Protein AF-A0A8S2L4Z9-F1 (afdb_monomer_lite)

Structure (mmCIF, N/CA/C/O backbone):
data_AF-A0A8S2L4Z9-F1
#
_entry.id   AF-A0A8S2L4Z9-F1
#
loop_
_atom_site.group_PDB
_atom_site.id
_atom_site.type_symbol
_atom_site.label_atom_id
_atom_site.label_alt_id
_atom_site.label_comp_id
_atom_site.label_asym_id
_atom_site.label_entity_id
_atom_site.label_seq_id
_atom_site.pdbx_PDB_ins_code
_atom_site.Cartn_x
_atom_site.Cartn_y
_atom_site.Cartn_z
_atom_site.occupancy
_atom_site.B_iso_or_equiv
_atom_site.auth_seq_id
_atom_site.auth_comp_id
_atom_site.auth_asym_id
_atom_site.auth_atom_id
_atom_site.pdbx_PDB_model_num
ATOM 1 N N . MET A 1 1 ? 9.177 52.603 3.751 1.00 77.19 1 MET A N 1
ATOM 2 C CA . MET A 1 1 ? 7.978 52.195 2.983 1.00 77.19 1 MET A CA 1
ATOM 3 C C . MET A 1 1 ? 8.273 52.377 1.503 1.00 77.19 1 MET A C 1
ATOM 5 O O . MET A 1 1 ? 8.930 53.357 1.168 1.00 77.19 1 MET A O 1
ATOM 9 N N . SER A 1 2 ? 7.857 51.461 0.633 1.00 81.62 2 SER A N 1
ATOM 10 C CA . SER A 1 2 ? 8.033 51.595 -0.821 1.00 81.62 2 SER A CA 1
ATOM 11 C C . SER A 1 2 ? 7.191 52.740 -1.401 1.00 81.62 2 SER A C 1
ATOM 13 O O . SER A 1 2 ? 6.225 53.206 -0.789 1.00 81.62 2 SER A O 1
ATOM 15 N N . ASN A 1 3 ? 7.532 53.191 -2.611 1.00 79.00 3 ASN A N 1
ATOM 16 C CA . ASN A 1 3 ? 6.751 54.213 -3.316 1.00 79.00 3 ASN A CA 1
ATOM 17 C C . ASN A 1 3 ? 5.290 53.785 -3.595 1.00 79.00 3 ASN A C 1
ATOM 19 O O . ASN A 1 3 ? 4.402 54.637 -3.573 1.00 79.00 3 ASN A O 1
ATOM 23 N N . GLU A 1 4 ? 5.015 52.495 -3.824 1.00 81.94 4 GLU A N 1
ATOM 24 C CA . GLU A 1 4 ? 3.652 52.002 -4.087 1.00 81.94 4 GLU A CA 1
ATOM 25 C C . GLU A 1 4 ? 2.793 51.974 -2.813 1.00 81.94 4 GLU A C 1
ATOM 27 O O . GLU A 1 4 ? 1.677 52.497 -2.797 1.00 81.94 4 GLU A O 1
ATOM 32 N N . GLU A 1 5 ? 3.328 51.434 -1.716 1.00 82.56 5 GLU A N 1
ATOM 33 C CA . GLU A 1 5 ? 2.670 51.462 -0.403 1.00 82.56 5 GLU A CA 1
ATOM 34 C C . GLU A 1 5 ? 2.403 52.900 0.056 1.00 82.56 5 GLU A C 1
ATOM 36 O O . GLU A 1 5 ? 1.335 53.193 0.589 1.00 82.56 5 GLU A O 1
ATOM 41 N N . PHE A 1 6 ? 3.328 53.827 -0.213 1.00 83.81 6 PHE A N 1
ATOM 42 C CA . PHE A 1 6 ? 3.146 55.241 0.110 1.00 83.81 6 PHE A CA 1
ATOM 43 C C . PHE A 1 6 ? 2.016 55.901 -0.697 1.00 83.81 6 PHE A C 1
ATOM 45 O O . PHE A 1 6 ? 1.290 56.747 -0.169 1.00 83.81 6 PHE A O 1
ATOM 52 N N . LEU A 1 7 ? 1.813 55.502 -1.959 1.00 83.44 7 LEU A N 1
ATOM 53 C CA . LEU A 1 7 ? 0.661 55.946 -2.752 1.00 83.44 7 LEU A CA 1
ATOM 54 C C . LEU A 1 7 ? -0.658 55.402 -2.188 1.00 83.44 7 LEU A C 1
ATOM 56 O O . LEU A 1 7 ? -1.626 56.159 -2.110 1.00 83.44 7 LEU A O 1
ATOM 60 N N . LYS A 1 8 ? -0.684 54.141 -1.732 1.00 84.00 8 LYS A N 1
ATOM 61 C CA . LYS A 1 8 ? -1.839 53.561 -1.020 1.00 84.00 8 LYS A CA 1
ATOM 62 C C . LYS A 1 8 ? -2.102 54.313 0.291 1.00 84.00 8 LYS A C 1
ATOM 64 O O . LYS A 1 8 ? -3.223 54.751 0.522 1.00 84.00 8 LYS A O 1
ATOM 69 N N . LEU A 1 9 ? -1.067 54.590 1.089 1.00 85.50 9 LEU A N 1
ATOM 70 C CA . LEU A 1 9 ? -1.173 55.358 2.335 1.00 85.50 9 LEU A CA 1
ATOM 71 C C . LEU A 1 9 ? -1.724 56.778 2.104 1.00 85.50 9 LEU A C 1
ATOM 73 O O . LEU A 1 9 ? -2.598 57.225 2.844 1.00 85.50 9 LEU A O 1
ATOM 77 N N . LYS A 1 10 ? -1.281 57.469 1.042 1.00 83.50 10 LYS A N 1
ATOM 78 C CA . LYS A 1 10 ? -1.824 58.780 0.632 1.00 83.50 10 LYS A CA 1
ATOM 79 C C . LYS A 1 10 ? -3.307 58.747 0.261 1.00 83.50 10 LYS A C 1
ATOM 81 O O . LYS A 1 10 ? -3.994 59.744 0.468 1.00 83.50 10 LYS A O 1
ATOM 86 N N . GLN A 1 11 ? -3.799 57.639 -0.291 1.00 86.56 11 GLN A N 1
ATOM 87 C CA . GLN A 1 11 ? -5.224 57.456 -0.593 1.00 86.56 11 GLN A CA 1
ATOM 88 C C . GLN A 1 11 ? -6.051 57.123 0.664 1.00 86.56 11 GLN A C 1
ATOM 90 O O . GLN A 1 11 ? -7.261 57.331 0.662 1.00 86.56 11 GLN A O 1
ATOM 95 N N . SER A 1 12 ? -5.398 56.689 1.746 1.00 85.38 12 SER A N 1
ATOM 96 C CA . SER A 1 12 ? -6.012 56.277 3.016 1.00 85.38 12 SER A CA 1
ATOM 97 C C . SER A 1 12 ? -6.100 57.384 4.080 1.00 85.38 12 SER A C 1
ATOM 99 O O . SER A 1 12 ? -6.289 57.086 5.259 1.00 85.38 12 SER A O 1
ATOM 101 N N . VAL A 1 13 ? -5.982 58.668 3.718 1.00 87.75 13 VAL A N 1
ATOM 102 C CA . VAL A 1 13 ? -6.239 59.776 4.664 1.00 87.75 13 VAL A CA 1
ATOM 103 C C . VAL A 1 13 ? -7.708 59.744 5.093 1.00 87.75 13 VAL A C 1
ATOM 105 O O . VAL A 1 13 ? -8.608 59.727 4.257 1.00 87.75 13 VAL A O 1
ATOM 108 N N . GLY A 1 14 ? -7.963 59.725 6.403 1.00 84.12 14 GLY A N 1
ATOM 109 C CA . GLY A 1 14 ? -9.289 59.436 6.952 1.00 84.12 14 GLY A CA 1
ATOM 110 C C . GLY A 1 14 ? -9.645 57.942 6.986 1.00 84.12 14 GLY A C 1
ATOM 111 O O . GLY A 1 14 ? -10.805 57.611 7.221 1.00 84.12 14 GLY A O 1
ATOM 112 N N . GLY A 1 15 ? -8.680 57.046 6.771 1.00 86.44 15 GLY A N 1
ATOM 113 C CA . GLY A 1 15 ? -8.774 55.616 7.067 1.00 86.44 15 GLY A CA 1
ATOM 114 C C . GLY A 1 15 ? -8.192 55.255 8.439 1.00 86.44 15 GLY A C 1
ATOM 115 O O . GLY A 1 15 ? -7.668 56.110 9.162 1.00 86.44 15 GLY A O 1
ATOM 116 N N . LEU A 1 16 ? -8.285 53.968 8.776 1.00 87.81 16 LEU A N 1
ATOM 117 C CA . LEU A 1 16 ? -7.700 53.364 9.974 1.00 87.81 16 LEU A CA 1
ATOM 118 C C . LEU A 1 16 ? -6.376 52.667 9.633 1.00 87.81 16 LEU A C 1
ATOM 120 O O . LEU A 1 16 ? -6.229 52.116 8.542 1.00 87.81 16 LEU A O 1
ATOM 124 N N . ILE A 1 17 ? -5.435 52.671 10.574 1.00 86.75 17 ILE A N 1
ATOM 125 C CA . ILE A 1 17 ? -4.163 51.947 10.503 1.00 86.75 17 ILE A CA 1
ATOM 126 C C . ILE A 1 17 ? -3.855 51.299 11.857 1.00 86.75 17 ILE A C 1
ATOM 128 O O . ILE A 1 17 ? -4.034 51.913 12.909 1.00 86.75 17 ILE A O 1
ATOM 132 N N . SER A 1 18 ? -3.381 50.059 11.821 1.00 84.62 18 SER A N 1
ATOM 133 C CA . SER A 1 18 ? -2.832 49.319 12.959 1.00 84.62 18 SER A CA 1
ATOM 134 C C . SER A 1 18 ? -1.418 48.849 12.620 1.00 84.62 18 SER A C 1
ATOM 136 O O . SER A 1 18 ? -1.029 48.816 11.450 1.00 84.62 18 SER A O 1
ATOM 138 N N . PHE A 1 19 ? -0.647 48.476 13.638 1.00 79.19 19 PHE A N 1
ATOM 139 C CA . PHE A 1 19 ? 0.700 47.935 13.473 1.00 79.19 19 PHE A CA 1
ATOM 140 C C . PHE A 1 19 ? 0.734 46.503 14.011 1.00 79.19 19 PHE A C 1
ATOM 142 O O . PHE A 1 19 ? 0.321 46.260 15.139 1.00 79.19 19 PHE A O 1
ATOM 149 N N . ASN A 1 20 ? 1.265 45.555 13.234 1.00 69.50 20 ASN A N 1
ATOM 150 C CA . ASN A 1 20 ? 1.303 44.125 13.594 1.00 69.50 20 ASN A CA 1
ATOM 151 C C . ASN A 1 20 ? 2.379 43.791 14.657 1.00 69.50 20 ASN A C 1
ATOM 153 O O . ASN A 1 20 ? 2.887 42.675 14.732 1.00 69.50 20 ASN A O 1
ATOM 157 N N . SER A 1 21 ? 2.816 44.779 15.434 1.00 73.75 21 SER A N 1
ATOM 158 C CA . SER A 1 21 ? 3.886 44.698 16.430 1.00 73.75 21 SER A CA 1
ATOM 159 C C . SER A 1 21 ? 3.693 45.808 17.459 1.00 73.75 21 SER A C 1
ATOM 161 O O . SER A 1 21 ? 3.018 46.798 17.178 1.00 73.75 21 SER A O 1
ATOM 163 N N . PHE A 1 22 ? 4.298 45.667 18.640 1.00 74.69 22 PHE A N 1
ATOM 164 C CA . PHE A 1 22 ? 4.352 46.766 19.605 1.00 74.69 22 PHE A CA 1
ATOM 165 C C . PHE A 1 22 ? 5.027 47.985 18.970 1.00 74.69 22 PHE A C 1
ATOM 167 O O . PHE A 1 22 ? 6.119 47.872 18.409 1.00 74.69 22 PHE A O 1
ATOM 174 N N . LEU A 1 23 ? 4.386 49.148 19.067 1.00 80.56 23 LEU A N 1
ATOM 175 C CA . LEU A 1 23 ? 4.933 50.393 18.540 1.00 80.56 23 LEU A CA 1
ATOM 176 C C . LEU A 1 23 ? 5.626 51.145 19.681 1.00 80.56 23 LEU A C 1
ATOM 178 O O . LEU A 1 23 ? 4.958 51.654 20.579 1.00 80.56 23 LEU A O 1
ATOM 182 N N . SER A 1 24 ? 6.957 51.201 19.649 1.00 81.75 24 SER A N 1
ATOM 183 C CA . SER A 1 24 ? 7.748 52.110 20.488 1.00 81.75 24 SER A CA 1
ATOM 184 C C . SER A 1 24 ? 7.801 53.494 19.833 1.00 81.75 24 SER A C 1
ATOM 186 O O . SER A 1 24 ? 7.955 53.615 18.614 1.00 81.75 24 SER A O 1
ATOM 188 N N . THR A 1 25 ? 7.613 54.541 20.637 1.00 84.12 25 THR A N 1
ATOM 189 C CA . THR A 1 25 ? 7.560 55.943 20.201 1.00 84.12 25 THR A CA 1
ATOM 190 C C . THR A 1 25 ? 8.195 56.867 21.235 1.00 84.12 25 THR A C 1
ATOM 192 O O . THR A 1 25 ? 8.178 56.576 22.427 1.00 84.12 25 THR A O 1
ATOM 195 N N . SER A 1 26 ? 8.715 58.009 20.786 1.00 83.19 26 SER A N 1
ATOM 196 C CA . SER A 1 26 ? 9.338 59.017 21.650 1.00 83.19 26 SER A CA 1
ATOM 197 C C . SER A 1 26 ? 8.467 60.258 21.796 1.00 83.19 26 SER A C 1
ATOM 199 O O . SER A 1 26 ? 7.888 60.720 20.809 1.00 83.19 26 SER A O 1
ATOM 201 N N . ALA A 1 27 ? 8.450 60.868 22.983 1.00 81.25 27 ALA A N 1
ATOM 202 C CA . ALA A 1 27 ? 7.969 62.244 23.124 1.00 81.25 27 ALA A CA 1
ATOM 203 C C . ALA A 1 27 ? 8.950 63.287 22.544 1.00 81.25 27 ALA A C 1
ATOM 205 O O . ALA A 1 27 ? 8.537 64.419 22.279 1.00 81.25 27 ALA A O 1
ATOM 206 N N . ASP A 1 28 ? 10.224 62.936 22.307 1.00 82.81 28 ASP A N 1
ATOM 207 C CA . ASP A 1 28 ? 11.159 63.808 21.590 1.00 82.81 28 ASP A CA 1
ATOM 208 C C . ASP A 1 28 ? 11.096 63.558 20.074 1.00 82.81 28 ASP A C 1
ATOM 210 O O . ASP A 1 28 ? 11.567 62.551 19.531 1.00 82.81 28 ASP A O 1
ATOM 214 N N . GLN A 1 29 ? 10.559 64.551 19.362 1.00 80.12 29 GLN A N 1
ATOM 215 C CA . GLN A 1 29 ? 10.464 64.553 17.905 1.00 80.12 29 GLN A CA 1
ATOM 216 C C . GLN A 1 29 ? 11.831 64.371 17.214 1.00 80.12 29 GLN A C 1
ATOM 218 O O . GLN A 1 29 ? 11.883 63.870 16.088 1.00 80.12 29 GLN A O 1
ATOM 223 N N . HIS A 1 30 ? 12.937 64.772 17.850 1.00 79.38 30 HIS A N 1
ATOM 224 C CA . HIS A 1 30 ? 14.277 64.656 17.279 1.00 79.38 30 HIS A CA 1
ATOM 225 C C . HIS A 1 30 ? 14.752 63.203 17.168 1.00 79.38 30 HIS A C 1
ATOM 227 O O . HIS A 1 30 ? 15.324 62.853 16.133 1.00 79.38 30 HIS A O 1
ATOM 233 N N . VAL A 1 31 ? 14.476 62.349 18.161 1.00 79.00 31 VAL A N 1
ATOM 234 C CA . VAL A 1 31 ? 14.916 60.940 18.153 1.00 79.00 31 VAL A CA 1
ATOM 235 C C . VAL A 1 31 ? 14.245 60.185 17.008 1.00 79.00 31 VAL A C 1
ATOM 237 O O . VAL A 1 31 ? 14.910 59.633 16.131 1.00 79.00 31 VAL A O 1
ATOM 240 N N . SER A 1 32 ? 12.915 60.257 16.935 1.00 79.19 32 SER A N 1
ATOM 241 C CA . SER A 1 32 ? 12.147 59.577 15.886 1.00 79.19 32 SER A CA 1
ATOM 242 C C . SER A 1 32 ? 12.420 60.149 14.476 1.00 79.19 32 SER A C 1
ATOM 244 O O . SER A 1 32 ? 12.347 59.417 13.486 1.00 79.19 32 SER A O 1
ATOM 246 N N . ARG A 1 33 ? 12.824 61.427 14.348 1.00 79.25 33 ARG A N 1
ATOM 247 C CA . ARG A 1 33 ? 13.299 61.993 13.067 1.00 79.25 33 ARG A CA 1
ATOM 248 C C . ARG A 1 33 ? 14.662 61.450 12.638 1.00 79.25 33 ARG A C 1
ATOM 250 O O . ARG A 1 33 ? 14.846 61.232 11.444 1.00 79.25 33 ARG A O 1
ATOM 257 N N . LEU A 1 34 ? 15.601 61.215 13.559 1.00 78.75 34 LEU A N 1
ATOM 258 C CA . LEU A 1 34 ? 16.914 60.645 13.220 1.00 78.75 34 LEU A CA 1
ATOM 259 C C . LEU A 1 34 ? 16.779 59.250 12.592 1.00 78.75 34 LEU A C 1
ATOM 261 O O . LEU A 1 34 ? 17.405 58.984 11.566 1.00 78.75 34 LEU A O 1
ATOM 265 N N . PHE A 1 35 ? 15.899 58.403 13.137 1.00 76.00 35 PHE A N 1
ATOM 266 C CA . PHE A 1 35 ? 15.583 57.102 12.541 1.00 76.00 35 PHE A CA 1
ATOM 267 C C . PHE A 1 35 ? 14.999 57.235 11.132 1.00 76.00 35 PHE A C 1
ATOM 269 O O . PHE A 1 35 ? 15.504 56.599 10.208 1.00 76.00 35 PHE A O 1
ATOM 276 N N . ALA A 1 36 ? 14.001 58.100 10.926 1.00 77.56 36 ALA A N 1
ATOM 277 C CA . ALA A 1 36 ? 13.402 58.284 9.603 1.00 77.56 36 ALA A CA 1
ATOM 278 C C . ALA A 1 36 ? 14.417 58.794 8.555 1.00 77.56 36 ALA A C 1
ATOM 280 O O . ALA A 1 36 ? 14.426 58.316 7.420 1.00 77.56 36 ALA A O 1
ATOM 281 N N . LEU A 1 37 ? 15.310 59.716 8.935 1.00 77.25 37 LEU A N 1
ATOM 282 C CA . LEU A 1 37 ? 16.349 60.254 8.046 1.00 77.25 37 LEU A CA 1
ATOM 283 C C . LEU A 1 37 ? 17.420 59.217 7.660 1.00 77.25 37 LEU A C 1
ATOM 285 O O . LEU A 1 37 ? 17.990 59.328 6.578 1.00 77.25 37 LEU A O 1
ATOM 289 N N . SER A 1 38 ? 17.664 58.190 8.484 1.00 74.12 38 SER A N 1
ATOM 290 C CA . SER A 1 38 ? 18.632 57.119 8.174 1.00 74.12 38 SER A CA 1
ATOM 291 C C . SER A 1 38 ? 18.272 56.284 6.934 1.00 74.12 38 SER A C 1
ATOM 293 O O . SER A 1 38 ? 19.131 55.617 6.368 1.00 74.12 38 SER A O 1
ATOM 295 N N . SER A 1 39 ? 17.011 56.336 6.487 1.00 67.69 39 SER A N 1
ATOM 296 C CA . SER A 1 39 ? 16.510 55.585 5.326 1.00 67.69 39 SER A CA 1
ATOM 297 C C . SER A 1 39 ? 16.588 56.352 3.995 1.00 67.69 39 SER A C 1
ATOM 299 O O . SER A 1 39 ? 16.101 55.850 2.985 1.00 67.69 39 SER A O 1
ATOM 301 N N . LEU A 1 40 ? 17.162 57.563 3.969 1.00 69.31 40 LEU A N 1
ATOM 302 C CA . LEU A 1 40 ? 17.174 58.433 2.780 1.00 69.31 40 LEU A CA 1
ATOM 303 C C . LEU A 1 40 ? 18.156 58.018 1.668 1.00 69.31 40 LEU A C 1
ATOM 305 O O . LEU A 1 40 ? 18.025 58.505 0.547 1.00 69.31 40 LEU A O 1
ATOM 309 N N . ASP A 1 41 ? 19.104 57.118 1.941 1.00 69.81 41 ASP A N 1
ATOM 310 C CA . ASP A 1 41 ? 20.095 56.666 0.950 1.00 69.81 41 ASP A CA 1
ATOM 311 C C . ASP A 1 41 ? 19.518 55.695 -0.106 1.00 69.81 41 ASP A C 1
ATOM 313 O O . ASP A 1 41 ? 20.198 55.363 -1.079 1.00 69.81 41 ASP A O 1
ATOM 317 N N . ASN A 1 42 ? 18.265 55.242 0.049 1.00 75.00 42 ASN A N 1
ATOM 318 C CA . ASN A 1 42 ? 17.591 54.353 -0.900 1.00 75.00 42 ASN A CA 1
ATOM 319 C C . ASN A 1 42 ? 16.511 55.110 -1.715 1.00 75.00 42 ASN A C 1
ATOM 321 O O . ASN A 1 42 ? 15.502 55.520 -1.138 1.00 75.00 42 ASN A O 1
ATOM 325 N N . PRO A 1 43 ? 16.662 55.264 -3.048 1.00 69.94 43 PRO A N 1
ATOM 326 C CA . PRO A 1 43 ? 15.731 56.037 -3.879 1.00 69.94 43 PRO A CA 1
ATOM 327 C C . PRO A 1 43 ? 14.333 55.407 -4.032 1.00 69.94 43 PRO A C 1
ATOM 329 O O . PRO A 1 43 ? 13.375 56.121 -4.343 1.00 69.94 43 PRO A O 1
ATOM 332 N N . ASP A 1 44 ? 14.195 54.100 -3.795 1.00 73.38 44 ASP A N 1
ATOM 333 C CA . ASP A 1 44 ? 12.929 53.367 -3.934 1.00 73.38 44 ASP A CA 1
ATOM 334 C C . ASP A 1 44 ? 12.085 53.369 -2.643 1.00 73.38 44 ASP A C 1
ATOM 336 O O . ASP A 1 44 ? 10.929 52.929 -2.636 1.00 73.38 44 ASP A O 1
ATOM 340 N N . ILE A 1 45 ? 12.641 53.911 -1.553 1.00 76.94 45 ILE A N 1
ATOM 341 C CA . ILE A 1 45 ? 12.021 53.973 -0.228 1.00 76.94 45 ILE A CA 1
ATOM 342 C C . ILE A 1 45 ? 11.676 55.423 0.133 1.00 76.94 45 ILE A C 1
ATOM 344 O O . ILE A 1 45 ? 12.491 56.337 0.042 1.00 76.94 45 ILE A O 1
ATOM 348 N N . LYS A 1 46 ? 10.454 55.638 0.627 1.00 79.56 46 LYS A N 1
ATOM 349 C CA . LYS A 1 46 ? 10.074 56.862 1.334 1.00 79.56 46 LYS A CA 1
ATOM 350 C C . LYS A 1 46 ? 10.348 56.730 2.827 1.00 79.56 46 LYS A C 1
ATOM 352 O O . LYS A 1 46 ? 9.865 55.799 3.484 1.00 79.56 46 LYS A O 1
ATOM 357 N N . ALA A 1 47 ? 11.098 57.702 3.342 1.00 84.25 47 ALA A N 1
ATOM 358 C CA . ALA A 1 47 ? 11.262 57.962 4.762 1.00 84.25 47 ALA A CA 1
ATOM 359 C C . ALA A 1 47 ? 9.948 58.524 5.323 1.00 84.25 47 ALA A C 1
ATOM 361 O O . ALA A 1 47 ? 9.473 59.573 4.878 1.00 84.25 47 ALA A O 1
ATOM 362 N N . ILE A 1 48 ? 9.356 57.819 6.287 1.00 85.44 48 ILE A N 1
ATOM 363 C CA . ILE A 1 48 ? 8.100 58.209 6.931 1.00 85.44 48 ILE A CA 1
ATOM 364 C C . ILE A 1 48 ? 8.358 58.453 8.411 1.00 85.44 48 ILE A C 1
ATOM 366 O O . ILE A 1 48 ? 9.060 57.691 9.070 1.00 85.44 48 ILE A O 1
ATOM 370 N N . PHE A 1 49 ? 7.769 59.529 8.912 1.00 86.69 49 PHE A N 1
ATOM 371 C CA . PHE A 1 49 ? 7.845 59.973 10.287 1.00 86.69 49 PHE A CA 1
ATOM 372 C C . PHE A 1 49 ? 6.419 60.131 10.832 1.00 86.69 49 PHE A C 1
ATOM 374 O O . PHE A 1 49 ? 5.657 60.974 10.356 1.00 86.69 49 PHE A O 1
ATOM 381 N N . TYR A 1 50 ? 6.039 59.301 11.802 1.00 88.62 50 TYR A N 1
ATOM 382 C CA . TYR A 1 50 ? 4.702 59.335 12.395 1.00 88.62 50 TYR A CA 1
ATOM 383 C C . TYR A 1 50 ? 4.643 60.329 13.563 1.00 88.62 50 TYR A C 1
ATOM 385 O O . TYR A 1 50 ? 5.562 60.395 14.376 1.00 88.62 50 TYR A O 1
ATOM 393 N N . VAL A 1 51 ? 3.549 61.085 13.659 1.00 88.56 51 VAL A N 1
ATOM 394 C CA . VAL A 1 51 ? 3.204 61.919 14.823 1.00 88.56 51 VAL A CA 1
ATOM 395 C C . VAL A 1 51 ? 1.874 61.423 15.359 1.00 88.56 51 VAL A C 1
ATOM 397 O O . VAL A 1 51 ? 0.910 61.386 14.603 1.00 88.56 51 VAL A O 1
ATOM 400 N N . ILE A 1 52 ? 1.819 61.044 16.635 1.00 87.94 52 ILE A N 1
ATOM 401 C CA . ILE A 1 52 ? 0.596 60.546 17.269 1.00 87.94 52 ILE A CA 1
ATOM 402 C C . ILE A 1 52 ? 0.036 61.632 18.190 1.00 87.94 52 ILE A C 1
ATOM 404 O O . ILE A 1 52 ? 0.645 61.966 19.205 1.00 87.94 52 ILE A O 1
ATOM 408 N N . ASP A 1 53 ? -1.132 62.164 17.841 1.00 83.94 53 ASP A N 1
ATOM 409 C CA . ASP A 1 53 ? -1.913 63.056 18.693 1.00 83.94 53 ASP A CA 1
ATOM 410 C C . ASP A 1 53 ? -2.692 62.208 19.717 1.00 83.94 53 ASP A C 1
ATOM 412 O O . ASP A 1 53 ? -3.650 61.509 19.369 1.00 83.94 53 ASP A O 1
ATOM 416 N N . VAL A 1 54 ? -2.256 62.249 20.981 1.00 76.25 54 VAL A N 1
ATOM 417 C CA . VAL A 1 54 ? -2.830 61.467 22.090 1.00 76.25 54 VAL A CA 1
ATOM 418 C C . VAL A 1 54 ? -3.811 62.311 22.900 1.00 76.25 54 VAL A C 1
ATOM 420 O O . VAL A 1 54 ? -3.411 63.271 23.561 1.00 76.25 54 VAL A O 1
ATOM 423 N N . ASP A 1 55 ? -5.086 61.920 22.910 1.00 71.25 55 ASP A N 1
ATOM 424 C CA . ASP A 1 55 ? -6.066 62.455 23.858 1.00 71.25 55 ASP A CA 1
ATOM 425 C C . ASP A 1 55 ? -6.072 61.613 25.144 1.00 71.25 55 ASP A C 1
ATOM 427 O O . ASP A 1 55 ? -6.555 60.481 25.173 1.00 71.25 55 ASP A O 1
ATOM 431 N N . LEU A 1 56 ? -5.540 62.187 26.226 1.00 65.44 56 LEU A N 1
ATOM 432 C CA . LEU A 1 56 ? -5.457 61.556 27.548 1.00 65.44 56 LEU A CA 1
ATOM 433 C C . LEU A 1 56 ? -6.827 61.355 28.230 1.00 65.44 56 LEU A C 1
ATOM 435 O O . LEU A 1 56 ? -6.883 60.744 29.297 1.00 65.44 56 LEU A O 1
ATOM 439 N N . ALA A 1 57 ? -7.926 61.855 27.653 1.00 62.62 57 ALA A N 1
ATOM 440 C CA . ALA A 1 57 ? -9.280 61.537 28.106 1.00 62.62 57 ALA A CA 1
ATOM 441 C C . ALA A 1 57 ? -9.772 60.154 27.627 1.00 62.62 57 ALA A C 1
ATOM 443 O O . ALA A 1 57 ? -10.762 59.646 28.158 1.00 62.62 57 ALA A O 1
ATOM 444 N N . LEU A 1 58 ? -9.101 59.533 26.648 1.00 63.47 58 LEU A N 1
ATOM 445 C CA . LEU A 1 58 ? -9.462 58.219 26.113 1.00 63.47 58 LEU A CA 1
ATOM 446 C C . LEU A 1 58 ? -8.873 57.091 26.971 1.00 63.47 58 LEU A C 1
ATOM 448 O O . LEU A 1 58 ? -7.667 56.867 26.998 1.00 63.47 58 LEU A O 1
ATOM 452 N N . THR A 1 59 ? -9.738 56.341 27.655 1.00 55.28 59 THR A N 1
ATOM 453 C CA . THR A 1 59 ? -9.334 55.305 28.624 1.00 55.28 59 THR A CA 1
ATOM 454 C C . THR A 1 59 ? -9.178 53.895 28.043 1.00 55.28 59 THR A C 1
ATOM 456 O O . THR A 1 59 ? -8.861 52.976 28.792 1.00 55.28 59 THR A O 1
ATOM 459 N N . SER A 1 60 ? -9.442 53.685 26.748 1.00 58.47 60 SER A N 1
ATOM 460 C CA . SER A 1 60 ? -9.499 52.350 26.122 1.00 58.47 60 SER A CA 1
ATOM 461 C C . SER A 1 60 ? -8.223 51.911 25.389 1.00 58.47 60 SER A C 1
ATOM 463 O O . SER A 1 60 ? -8.119 50.746 25.012 1.00 58.47 60 SER A O 1
ATOM 465 N N . SER A 1 61 ? -7.242 52.800 25.191 1.00 61.69 61 SER A N 1
ATOM 466 C CA . SER A 1 61 ? -5.997 52.474 24.476 1.00 61.69 61 SER A CA 1
ATOM 467 C C . SER A 1 61 ? -4.893 51.974 25.423 1.00 61.69 61 SER A C 1
ATOM 469 O O . SER A 1 61 ? -4.553 52.682 26.373 1.00 61.69 61 SER A O 1
ATOM 471 N N . PRO A 1 62 ? -4.283 50.796 25.177 1.00 63.22 62 PRO A N 1
ATOM 472 C CA . PRO A 1 62 ? -3.198 50.276 26.005 1.00 63.22 62 PRO A CA 1
ATOM 473 C C . PRO A 1 62 ? -1.865 50.963 25.669 1.00 63.22 62 PRO A C 1
ATOM 475 O O . PRO A 1 62 ? -1.154 50.561 24.745 1.00 63.22 62 PRO A O 1
ATOM 478 N N . ILE A 1 63 ? -1.535 51.997 26.448 1.00 72.94 63 ILE A N 1
ATOM 479 C CA . ILE A 1 63 ? -0.271 52.743 26.387 1.00 72.94 63 ILE A CA 1
ATOM 480 C C . ILE A 1 63 ? 0.526 52.476 27.669 1.00 72.94 63 ILE A C 1
ATOM 482 O O . ILE A 1 63 ? 0.019 52.686 28.772 1.00 72.94 63 ILE A O 1
ATOM 486 N N . GLY A 1 64 ? 1.779 52.048 27.528 1.00 72.56 64 GLY A N 1
ATOM 487 C CA . GLY A 1 64 ? 2.755 51.968 28.613 1.00 72.56 64 GLY A CA 1
ATOM 488 C C . GLY A 1 64 ? 3.794 53.083 28.507 1.00 72.56 64 GLY A C 1
ATOM 489 O O . GLY A 1 64 ? 4.293 53.359 27.420 1.00 72.56 64 GLY A O 1
ATOM 490 N N . TYR A 1 65 ? 4.145 53.700 29.634 1.00 76.88 65 TYR A N 1
ATOM 491 C CA . TYR A 1 65 ? 5.341 54.539 29.750 1.00 76.88 65 TYR A CA 1
ATOM 492 C C . TYR A 1 65 ? 6.508 53.668 30.227 1.00 76.88 65 TYR A C 1
ATOM 494 O O . TYR A 1 65 ? 6.367 52.972 31.237 1.00 76.88 65 TYR A O 1
ATOM 502 N N . LEU A 1 66 ? 7.636 53.698 29.518 1.00 72.56 66 LEU A N 1
ATOM 503 C CA . LEU A 1 66 ? 8.859 52.993 29.907 1.00 72.56 66 LEU A CA 1
ATOM 504 C C . LEU A 1 66 ? 9.776 53.944 30.686 1.00 72.56 66 LEU A C 1
ATOM 506 O O . LEU A 1 66 ? 9.964 55.093 30.293 1.00 72.56 66 LEU A O 1
ATOM 510 N N . ASP A 1 67 ? 10.340 53.479 31.806 1.00 67.06 67 ASP A N 1
ATOM 511 C CA . ASP A 1 67 ? 11.321 54.272 32.555 1.00 67.06 67 ASP A CA 1
ATOM 512 C C . ASP A 1 67 ? 12.739 54.172 31.958 1.00 67.06 67 ASP A C 1
ATOM 514 O O . ASP A 1 67 ? 13.039 53.300 31.137 1.00 67.06 67 ASP A O 1
ATOM 518 N N . GLU A 1 68 ? 13.616 55.088 32.383 1.00 64.12 68 GLU A N 1
ATOM 519 C CA . GLU A 1 68 ? 14.988 55.265 31.881 1.00 64.12 68 GLU A CA 1
ATOM 520 C C . GLU A 1 68 ? 15.864 53.995 31.935 1.00 64.12 68 GLU A C 1
ATOM 522 O O . GLU A 1 68 ? 16.903 53.949 31.278 1.00 64.12 68 GLU A O 1
ATOM 527 N N . SER A 1 69 ? 15.480 52.967 32.702 1.00 65.56 69 SER A N 1
ATOM 528 C CA . SER A 1 69 ? 16.193 51.684 32.785 1.00 65.56 69 SER A CA 1
ATOM 529 C C . SER A 1 69 ? 15.898 50.705 31.640 1.00 65.56 69 SER A C 1
ATOM 531 O O . SER A 1 69 ? 16.660 49.751 31.468 1.00 65.56 69 SER A O 1
ATOM 533 N N . PHE A 1 70 ? 14.844 50.939 30.849 1.00 65.31 70 PHE A N 1
ATOM 534 C CA . PHE A 1 70 ? 14.449 50.081 29.722 1.00 65.31 70 PHE A CA 1
ATOM 535 C C . PHE A 1 70 ? 14.577 50.745 28.346 1.00 65.31 70 PHE A C 1
ATOM 537 O O . PHE A 1 70 ? 14.595 50.030 27.345 1.00 65.31 70 PHE A O 1
ATOM 544 N N . SER A 1 71 ? 14.683 52.075 28.280 1.00 69.06 71 SER A N 1
ATOM 545 C CA . SER A 1 71 ? 14.801 52.788 27.005 1.00 69.06 71 SER A CA 1
ATOM 546 C C . SER A 1 71 ? 16.204 52.689 26.391 1.00 69.06 71 SER A C 1
ATOM 548 O O . SER A 1 71 ? 17.216 52.637 27.095 1.00 69.06 71 SER A O 1
ATOM 550 N N . TYR A 1 72 ? 16.277 52.677 25.057 1.00 67.75 72 TYR A N 1
ATOM 551 C CA . TYR A 1 72 ? 17.542 52.569 24.320 1.00 67.75 72 TYR A CA 1
ATOM 552 C C . TYR A 1 72 ? 18.401 53.844 24.419 1.00 67.75 72 TYR A C 1
ATOM 554 O O . TYR A 1 72 ? 19.634 53.760 24.409 1.00 67.75 72 TYR A O 1
ATOM 562 N N . PHE A 1 73 ? 17.781 55.023 24.544 1.00 67.88 73 PHE A N 1
ATOM 563 C CA . PHE A 1 73 ? 18.488 56.288 24.743 1.00 67.88 73 PHE A CA 1
ATOM 564 C C . PHE A 1 73 ? 18.379 56.768 26.195 1.00 67.88 73 PHE A C 1
ATOM 566 O O . PHE A 1 73 ? 17.298 56.956 26.747 1.00 67.88 73 PHE A O 1
ATOM 573 N N . TYR A 1 74 ? 19.530 57.027 26.818 1.00 67.44 74 TYR A N 1
ATOM 574 C CA . TYR A 1 74 ? 19.592 57.501 28.200 1.00 67.44 74 TYR A CA 1
ATOM 575 C C . TYR A 1 74 ? 18.920 58.880 28.349 1.00 67.44 74 TYR A C 1
ATOM 577 O O . TYR A 1 74 ? 19.430 59.879 27.834 1.00 67.44 74 TYR A O 1
ATOM 585 N N . GLY A 1 75 ? 17.806 58.929 29.086 1.00 68.75 75 GLY A N 1
ATOM 586 C CA . GLY A 1 75 ? 16.998 60.137 29.304 1.00 68.75 75 GLY A CA 1
ATOM 587 C C . GLY A 1 75 ? 15.875 60.370 28.282 1.00 68.75 75 GLY A C 1
ATOM 588 O O . GLY A 1 75 ? 15.313 61.464 28.251 1.00 68.75 75 GLY A O 1
ATOM 589 N N . GLU A 1 76 ? 15.550 59.383 27.444 1.00 77.38 76 GLU A N 1
ATOM 590 C CA . GLU A 1 76 ? 14.378 59.424 26.563 1.00 77.38 76 GLU A CA 1
ATOM 591 C C . GLU A 1 76 ? 13.060 59.172 27.324 1.00 77.38 76 GLU A C 1
ATOM 593 O O . GLU A 1 76 ? 13.011 58.432 28.305 1.00 77.38 76 GLU A O 1
ATOM 598 N N . GLN A 1 77 ? 11.975 59.797 26.855 1.00 78.62 77 GLN A N 1
ATOM 599 C CA . GLN A 1 77 ? 10.608 59.532 27.310 1.00 78.62 77 GLN A CA 1
ATOM 600 C C . GLN A 1 77 ? 9.903 58.632 26.291 1.00 78.62 77 GLN A C 1
ATOM 602 O O . GLN A 1 77 ? 9.295 59.121 25.333 1.00 78.62 77 GLN A O 1
ATOM 607 N N . GLU A 1 78 ? 10.027 57.322 26.495 1.00 82.31 78 GLU A N 1
ATOM 608 C CA . GLU A 1 78 ? 9.541 56.294 25.575 1.00 82.31 78 GLU A CA 1
ATOM 609 C C . GLU A 1 78 ? 8.132 55.796 25.948 1.00 82.31 78 GLU A C 1
ATOM 611 O O . GLU A 1 78 ? 7.829 55.478 27.102 1.00 82.31 78 GLU A O 1
ATOM 616 N N . TYR A 1 79 ? 7.267 55.712 24.937 1.00 82.88 79 TYR A N 1
ATOM 617 C CA . TYR A 1 79 ? 5.884 55.255 25.026 1.00 82.88 79 TYR A CA 1
ATOM 618 C C . TYR A 1 79 ? 5.686 54.027 24.140 1.00 82.88 79 TYR A C 1
ATOM 620 O O . TYR A 1 79 ? 5.911 54.081 22.926 1.00 82.88 79 TYR A O 1
ATOM 628 N N . LEU A 1 80 ? 5.219 52.939 24.749 1.00 81.00 80 LEU A N 1
ATOM 629 C CA . LEU A 1 80 ? 4.955 51.661 24.099 1.00 81.00 80 LEU A CA 1
ATOM 630 C C . LEU A 1 80 ? 3.448 51.452 23.920 1.00 81.00 80 LEU A C 1
ATOM 632 O O . LEU A 1 80 ? 2.687 51.508 24.888 1.00 81.00 80 LEU A O 1
ATOM 636 N N . TRP A 1 81 ? 3.021 51.161 22.695 1.00 80.31 81 TRP A N 1
ATOM 637 C CA . TRP A 1 81 ? 1.625 50.871 22.361 1.00 80.31 81 TRP A CA 1
ATOM 638 C C . TRP A 1 81 ? 1.408 49.372 22.154 1.00 80.31 81 TRP A C 1
ATOM 640 O O . TRP A 1 81 ? 2.219 48.706 21.504 1.00 80.31 81 TRP A O 1
ATOM 650 N N . GLY A 1 82 ? 0.296 48.848 22.675 1.00 74.94 82 GLY A N 1
ATOM 651 C CA . GLY A 1 82 ? -0.118 47.462 22.444 1.00 74.94 82 GLY A CA 1
ATOM 652 C C . GLY A 1 82 ? -0.392 47.149 20.966 1.00 74.94 82 GLY A C 1
ATOM 653 O O . GLY A 1 82 ? -0.827 48.012 20.207 1.00 74.94 82 GLY A O 1
ATOM 654 N N . MET A 1 83 ? -0.190 45.888 20.570 1.00 72.19 83 MET A N 1
ATOM 655 C CA . MET A 1 83 ? -0.394 45.387 19.193 1.00 72.19 83 MET A CA 1
ATOM 656 C C . MET A 1 83 ? -1.819 45.586 18.639 1.00 72.19 83 MET A C 1
ATOM 658 O O . MET A 1 83 ? -2.030 45.532 17.433 1.00 72.19 83 MET A O 1
ATOM 662 N N . ASN A 1 84 ? -2.807 45.808 19.507 1.00 71.00 84 ASN A N 1
ATOM 663 C CA . ASN A 1 84 ? -4.200 46.077 19.152 1.00 71.00 84 ASN A CA 1
ATOM 664 C C . ASN A 1 84 ? -4.539 47.580 19.060 1.00 71.00 84 ASN A C 1
ATOM 666 O O . ASN A 1 84 ? -5.712 47.927 18.926 1.00 71.00 84 ASN A O 1
ATOM 670 N N . ALA A 1 85 ? -3.552 48.478 19.151 1.00 79.12 85 ALA A N 1
ATOM 671 C CA . ALA A 1 85 ? -3.771 49.911 18.989 1.00 79.12 85 ALA A CA 1
ATOM 672 C C . ALA A 1 85 ? -4.129 50.257 17.531 1.00 79.12 85 ALA A C 1
ATOM 674 O O . ALA A 1 85 ? -3.379 49.962 16.596 1.00 79.12 85 ALA A O 1
ATOM 675 N N . VAL A 1 86 ? -5.273 50.922 17.350 1.00 82.50 86 VAL A N 1
ATOM 676 C CA . VAL A 1 86 ? -5.752 51.410 16.051 1.00 82.50 86 VAL A CA 1
ATOM 677 C C . VAL A 1 86 ? -5.727 52.936 16.044 1.00 82.50 86 VAL A C 1
ATOM 679 O O . VAL A 1 86 ? -6.221 53.596 16.963 1.00 82.50 86 VAL A O 1
ATOM 682 N N . PHE A 1 87 ? -5.185 53.505 14.974 1.00 87.31 87 PHE A N 1
ATOM 683 C CA . PHE A 1 87 ? -5.068 54.943 14.772 1.00 87.31 87 PHE A CA 1
ATOM 684 C C . PHE A 1 87 ? -5.824 55.379 13.520 1.00 87.31 87 PHE A C 1
ATOM 686 O O . PHE A 1 87 ? -5.930 54.639 12.543 1.00 87.31 87 PHE A O 1
ATOM 693 N N . ARG A 1 88 ? -6.312 56.618 13.516 1.00 88.06 88 ARG A N 1
ATOM 694 C CA . ARG A 1 88 ? -6.902 57.263 12.341 1.00 88.06 88 ARG A CA 1
ATOM 695 C C . ARG A 1 88 ? -5.862 58.156 11.679 1.00 88.06 88 ARG A C 1
ATOM 697 O O . ARG A 1 88 ? -5.288 59.021 12.336 1.00 88.06 88 ARG A O 1
ATOM 704 N N . ILE A 1 89 ? -5.647 57.986 10.376 1.00 90.56 89 ILE A N 1
ATOM 705 C CA . ILE A 1 89 ? -4.730 58.835 9.601 1.00 90.56 89 ILE A CA 1
ATOM 706 C C . ILE A 1 89 ? -5.384 60.213 9.440 1.00 90.56 89 ILE A C 1
ATOM 708 O O . ILE A 1 89 ? -6.317 60.369 8.650 1.00 90.56 89 ILE A O 1
ATOM 712 N N . SER A 1 90 ? -4.927 61.207 10.205 1.00 86.69 90 SER A N 1
ATOM 713 C CA . SER A 1 90 ? -5.547 62.538 10.262 1.00 86.69 90 SER A CA 1
ATOM 714 C C . SER A 1 90 ? -5.018 63.478 9.175 1.00 86.69 90 SER A C 1
ATOM 716 O O . SER A 1 90 ? -5.789 64.245 8.597 1.00 86.69 90 SER A O 1
ATOM 718 N N . ALA A 1 91 ? -3.725 63.395 8.848 1.00 90.25 91 ALA A N 1
ATOM 719 C CA . ALA A 1 91 ? -3.103 64.136 7.752 1.00 90.25 91 ALA A CA 1
ATOM 720 C C . ALA A 1 91 ? -1.807 63.466 7.275 1.00 90.25 91 ALA A C 1
ATOM 722 O O . ALA A 1 91 ? -1.130 62.784 8.039 1.00 90.25 91 ALA A O 1
ATOM 723 N N . ILE A 1 92 ? -1.422 63.723 6.024 1.00 90.00 92 ILE A N 1
ATOM 724 C CA . ILE A 1 92 ? -0.119 63.343 5.465 1.00 90.00 92 ILE A CA 1
ATOM 725 C C . ILE A 1 92 ? 0.486 64.583 4.805 1.00 90.00 92 ILE A C 1
ATOM 727 O O . ILE A 1 92 ? -0.177 65.246 4.006 1.00 90.00 92 ILE A O 1
ATOM 731 N N . GLN A 1 93 ? 1.727 64.916 5.157 1.00 87.94 93 GLN A N 1
ATOM 732 C CA . GLN A 1 93 ? 2.441 66.108 4.694 1.00 87.94 93 GLN A CA 1
ATOM 733 C C . GLN A 1 93 ? 3.837 65.719 4.201 1.00 87.94 93 GLN A C 1
ATOM 735 O O . GLN A 1 93 ? 4.575 65.022 4.893 1.00 87.94 93 GLN A O 1
ATOM 740 N N . GLU A 1 94 ? 4.226 66.168 3.010 1.00 83.19 94 GLU A N 1
ATOM 741 C CA . GLU A 1 94 ? 5.618 66.056 2.562 1.00 83.19 94 GLU A CA 1
ATOM 742 C C . GLU A 1 94 ? 6.430 67.220 3.133 1.00 83.19 94 GLU A C 1
ATOM 744 O O . GLU A 1 94 ? 6.010 68.376 3.067 1.00 83.19 94 GLU A O 1
ATOM 749 N N . LEU A 1 95 ? 7.576 66.891 3.724 1.00 80.75 95 LEU A N 1
ATOM 750 C CA . LEU A 1 95 ? 8.553 67.829 4.258 1.00 80.75 95 LEU A CA 1
ATOM 751 C C . LEU A 1 95 ? 9.755 67.918 3.305 1.00 80.75 95 LEU A C 1
ATOM 753 O O . LEU A 1 95 ? 9.904 67.127 2.368 1.00 80.75 95 LEU A O 1
ATOM 757 N N . ASP A 1 96 ? 10.639 68.880 3.563 1.00 72.62 96 ASP A N 1
ATOM 758 C CA . ASP A 1 96 ? 11.883 69.028 2.811 1.00 72.62 96 ASP A CA 1
ATOM 759 C C . ASP A 1 96 ? 12.733 67.740 2.838 1.00 72.62 96 ASP A C 1
ATOM 761 O O . ASP A 1 96 ? 12.678 66.934 3.771 1.00 72.62 96 ASP A O 1
ATOM 765 N N . ASN A 1 97 ? 13.559 67.562 1.804 1.00 67.06 97 ASN A N 1
ATOM 766 C CA . ASN A 1 97 ? 14.484 66.430 1.630 1.00 67.06 97 ASN A CA 1
ATOM 767 C C . ASN A 1 97 ? 13.828 65.040 1.479 1.00 67.06 97 ASN A C 1
ATOM 769 O O . ASN A 1 97 ? 14.505 64.027 1.630 1.00 67.06 97 ASN A O 1
ATOM 773 N N . GLY A 1 98 ? 12.537 64.965 1.134 1.00 71.62 98 GLY A N 1
ATOM 774 C CA . GLY A 1 98 ? 11.862 63.700 0.805 1.00 71.62 98 GLY A CA 1
ATOM 775 C C . GLY A 1 98 ? 11.348 62.904 2.009 1.00 71.62 98 GLY A C 1
ATOM 776 O O . GLY A 1 98 ? 10.849 61.792 1.830 1.00 71.62 98 GLY A O 1
ATOM 777 N N . LEU A 1 99 ? 11.429 63.485 3.208 1.00 81.81 99 LEU A N 1
ATOM 778 C CA . LEU A 1 99 ? 10.785 62.988 4.420 1.00 81.81 99 LEU A CA 1
ATOM 779 C C . LEU A 1 99 ? 9.274 63.263 4.361 1.00 81.81 99 LEU A C 1
ATOM 781 O O . LEU A 1 99 ? 8.856 64.364 4.007 1.00 81.81 99 LEU A O 1
ATOM 785 N N . CYS A 1 100 ? 8.440 62.302 4.753 1.00 85.25 100 CYS A N 1
ATOM 786 C CA . CYS A 1 100 ? 6.998 62.511 4.877 1.00 85.25 100 CYS A CA 1
ATOM 787 C C . CYS A 1 100 ? 6.534 62.370 6.328 1.00 85.25 100 CYS A C 1
ATOM 789 O O . CYS A 1 100 ? 6.855 61.388 6.994 1.00 85.25 100 CYS A O 1
ATOM 791 N N . GLN A 1 101 ? 5.760 63.343 6.808 1.00 89.12 101 GLN A N 1
ATOM 792 C CA . GLN A 1 101 ? 5.100 63.294 8.104 1.00 89.12 101 GLN A CA 1
ATOM 793 C C . GLN A 1 101 ? 3.676 62.743 7.958 1.00 89.12 101 GLN A C 1
ATOM 795 O O . GLN A 1 101 ? 2.886 63.250 7.160 1.00 89.12 101 GLN A O 1
ATOM 800 N N . VAL A 1 102 ? 3.342 61.731 8.756 1.00 90.75 102 VAL A N 1
ATOM 801 C CA . VAL A 1 102 ? 2.004 61.133 8.837 1.00 90.75 102 VAL A CA 1
ATOM 802 C C . VAL A 1 102 ? 1.457 61.395 10.235 1.00 90.75 102 VAL A C 1
ATOM 804 O O . VAL A 1 102 ? 1.975 60.868 11.217 1.00 90.75 102 VAL A O 1
ATOM 807 N N . ASN A 1 103 ? 0.417 62.218 10.328 1.00 90.25 103 ASN A N 1
ATOM 808 C CA . ASN A 1 103 ? -0.269 62.473 11.585 1.00 90.25 103 ASN A CA 1
ATOM 809 C C . ASN A 1 103 ? -1.318 61.379 11.817 1.00 90.25 103 ASN A C 1
ATOM 811 O O . ASN A 1 103 ? -2.136 61.074 10.943 1.00 90.25 103 ASN A O 1
ATOM 815 N N . LEU A 1 104 ? -1.285 60.811 13.013 1.00 89.88 104 LEU A N 1
ATOM 816 C CA . LEU A 1 104 ? -2.152 59.760 13.510 1.00 89.88 104 LEU A CA 1
ATOM 817 C C . LEU A 1 104 ? -2.910 60.291 14.725 1.00 89.88 104 LEU A C 1
ATOM 819 O O . LEU A 1 104 ? -2.327 60.933 15.591 1.00 89.88 104 LEU A O 1
ATOM 823 N N . MET A 1 105 ? -4.203 60.007 14.803 1.00 86.31 105 MET A N 1
ATOM 824 C CA . MET A 1 105 ? -5.030 60.294 15.972 1.00 86.31 105 MET A CA 1
ATOM 825 C C . MET A 1 105 ? -5.422 58.975 16.633 1.00 86.31 105 MET A C 1
ATOM 827 O O . MET A 1 105 ? -5.811 58.032 15.939 1.00 86.31 105 MET A O 1
ATOM 831 N N . VAL A 1 106 ? -5.317 58.902 17.959 1.00 81.44 106 VAL A N 1
ATOM 832 C CA . VAL A 1 106 ? -5.789 57.744 18.735 1.00 81.44 106 VAL A CA 1
ATOM 833 C C . VAL A 1 106 ? -7.291 57.564 18.515 1.00 81.44 106 VAL A C 1
ATOM 835 O O . VAL A 1 106 ? -8.044 58.536 18.580 1.00 81.44 106 VAL A O 1
ATOM 838 N N . THR A 1 107 ? -7.733 56.338 18.232 1.00 76.25 107 THR A N 1
ATOM 839 C CA . THR A 1 107 ? -9.166 56.043 18.063 1.00 76.25 107 THR A CA 1
ATOM 840 C C . THR A 1 107 ? -9.816 55.595 19.370 1.00 76.25 107 THR A C 1
ATOM 842 O O . THR A 1 107 ? -9.147 55.189 20.320 1.00 76.25 107 THR A O 1
ATOM 845 N N . SER A 1 108 ? -11.142 55.693 19.423 1.00 70.38 108 SER A N 1
ATOM 846 C CA . SER A 1 108 ? -11.975 55.221 20.530 1.00 70.38 108 SER A CA 1
ATOM 847 C C . SER A 1 108 ? -13.154 54.406 19.996 1.00 70.38 108 SER A C 1
ATOM 849 O O . SER A 1 108 ? -13.397 54.366 18.788 1.00 70.38 108 SER A O 1
ATOM 851 N N . ASP A 1 109 ? -13.938 53.812 20.897 1.00 63.12 109 ASP A N 1
ATOM 852 C CA . ASP A 1 109 ? -15.134 53.022 20.561 1.00 63.12 109 ASP A CA 1
ATOM 853 C C . ASP A 1 109 ? -16.246 53.835 19.851 1.00 63.12 109 ASP A C 1
ATOM 855 O O . ASP A 1 109 ? -17.212 53.264 19.330 1.00 63.12 109 ASP A O 1
ATOM 859 N N . ASP A 1 110 ? -16.117 55.168 19.817 1.00 63.47 110 ASP A N 1
ATOM 860 C CA . ASP A 1 110 ? -17.011 56.093 19.109 1.00 63.47 110 ASP A CA 1
ATOM 861 C C . ASP A 1 110 ? -16.616 56.324 17.636 1.00 63.47 110 ASP A C 1
ATOM 863 O O . ASP A 1 110 ? -17.376 56.937 16.879 1.00 63.47 110 ASP A O 1
ATOM 867 N N . ASP A 1 111 ? -15.455 55.828 17.195 1.00 77.81 111 ASP A N 1
ATOM 868 C CA . ASP A 1 111 ? -15.025 55.923 15.801 1.00 77.81 111 ASP A CA 1
ATOM 869 C C . ASP A 1 111 ? -15.964 55.119 14.885 1.00 77.81 111 ASP A C 1
ATOM 871 O O . ASP A 1 111 ? -16.090 53.901 14.992 1.00 77.81 111 ASP A O 1
ATOM 875 N N . VAL A 1 112 ? -16.631 55.805 13.952 1.00 76.88 112 VAL A N 1
ATOM 876 C CA . VAL A 1 112 ? -17.708 55.216 13.139 1.00 76.88 112 VAL A CA 1
ATOM 877 C C . VAL A 1 112 ? -17.229 54.050 12.267 1.00 76.88 112 VAL A C 1
ATOM 879 O O . VAL A 1 112 ? -17.980 53.093 12.089 1.00 76.88 112 VAL A O 1
ATOM 882 N N . GLN A 1 113 ? -16.003 54.096 11.736 1.00 76.06 113 GLN A N 1
ATOM 883 C CA . GLN A 1 113 ? -15.469 53.011 10.902 1.00 76.06 113 GLN A CA 1
ATOM 884 C C . GLN A 1 113 ? -14.981 51.847 11.763 1.00 76.06 113 GLN A C 1
ATOM 886 O O . GLN A 1 113 ? -15.264 50.699 11.429 1.00 76.06 113 GLN A O 1
ATOM 891 N N . LEU A 1 114 ? -14.313 52.125 12.888 1.00 76.00 114 LEU A N 1
ATOM 892 C CA . LEU A 1 114 ? -13.878 51.082 13.821 1.00 76.00 114 LEU A CA 1
ATOM 893 C C . LEU A 1 114 ? -15.088 50.362 14.421 1.00 76.00 114 LEU A C 1
ATOM 895 O O . LEU A 1 114 ? -15.104 49.137 14.516 1.00 76.00 114 LEU A O 1
ATOM 899 N N . LYS A 1 115 ? -16.147 51.109 14.742 1.00 73.06 115 LYS A N 1
ATOM 900 C CA . LYS A 1 115 ? -17.427 50.573 15.201 1.00 73.06 115 LYS A CA 1
ATOM 901 C C . LYS A 1 115 ? -18.130 49.761 14.122 1.00 73.06 115 LYS A C 1
ATOM 903 O O . LYS A 1 115 ? -18.577 48.665 14.421 1.00 73.06 115 LYS A O 1
ATOM 908 N N . GLN A 1 116 ? -18.167 50.223 12.869 1.00 74.12 116 GLN A N 1
ATOM 909 C CA . GLN A 1 116 ? -18.695 49.430 11.749 1.00 74.12 116 GLN A CA 1
ATOM 910 C C . GLN A 1 116 ? -17.911 48.133 11.526 1.00 74.12 116 GLN A C 1
ATOM 912 O O . GLN A 1 116 ? -18.534 47.097 11.313 1.00 74.12 116 GLN A O 1
ATOM 917 N N . LEU A 1 117 ? -16.578 48.172 11.616 1.00 67.00 117 LEU A N 1
ATOM 918 C CA . LEU A 1 117 ? -15.712 46.997 11.510 1.00 67.00 117 LEU A CA 1
ATOM 919 C C . LEU A 1 117 ? -15.934 46.040 12.690 1.00 67.00 117 LEU A C 1
ATOM 921 O O . LEU A 1 117 ? -16.090 44.840 12.494 1.00 67.00 117 LEU A O 1
ATOM 925 N N . THR A 1 118 ? -16.046 46.561 13.912 1.00 61.72 118 THR A N 1
ATOM 926 C CA . THR A 1 118 ? -16.325 45.753 15.109 1.00 61.72 118 THR A CA 1
ATOM 927 C C . THR A 1 118 ? -17.743 45.177 15.082 1.00 61.72 118 THR A C 1
ATOM 929 O O . THR A 1 118 ? -17.940 44.027 15.447 1.00 61.72 118 THR A O 1
ATOM 932 N N . ASP A 1 119 ? -18.734 45.920 14.588 1.00 59.97 119 ASP A N 1
ATOM 933 C CA . ASP A 1 119 ? -20.113 45.453 14.387 1.00 59.97 119 ASP A CA 1
ATOM 934 C C . ASP A 1 119 ? -20.259 44.530 13.166 1.00 59.97 119 ASP A C 1
ATOM 936 O O . ASP A 1 119 ? -21.280 43.853 13.032 1.00 59.97 119 ASP A O 1
ATOM 940 N N . TYR A 1 120 ? -19.278 44.510 12.260 1.00 58.94 120 TYR A N 1
ATOM 941 C CA . TYR A 1 120 ? -19.136 43.503 11.212 1.00 58.94 120 TYR A CA 1
ATOM 942 C C . TYR A 1 120 ? -18.534 42.223 11.807 1.00 58.94 120 TYR A C 1
ATOM 944 O O . TYR A 1 120 ? -19.180 41.184 11.749 1.00 58.94 120 TYR A O 1
ATOM 952 N N . MET A 1 121 ? -17.401 42.309 12.515 1.00 47.66 121 MET A N 1
ATOM 953 C CA . MET A 1 121 ? -16.790 41.168 13.217 1.00 47.66 121 MET A CA 1
ATOM 954 C C . MET A 1 121 ? -17.752 40.525 14.232 1.00 47.66 121 MET A C 1
ATOM 956 O O . MET A 1 121 ? -17.876 39.309 14.272 1.00 47.66 121 MET A O 1
ATOM 960 N N . ARG A 1 122 ? -18.529 41.313 14.990 1.00 52.03 122 ARG A N 1
ATOM 961 C CA . ARG A 1 122 ? -19.597 40.810 15.884 1.00 52.03 122 ARG A CA 1
ATOM 962 C C . ARG A 1 122 ? -20.734 40.090 15.144 1.00 52.03 122 ARG A C 1
ATOM 964 O O . ARG A 1 122 ? -21.447 39.313 15.772 1.00 52.03 122 ARG A O 1
ATOM 971 N N . ARG A 1 123 ? -20.943 40.368 13.852 1.00 49.41 123 ARG A N 1
ATOM 972 C CA . ARG A 1 123 ? -21.935 39.682 13.006 1.00 49.41 123 ARG A CA 1
ATOM 973 C C . ARG A 1 123 ? -21.369 38.428 12.343 1.00 49.41 123 ARG A C 1
ATOM 975 O O . ARG A 1 123 ? -22.081 37.432 12.335 1.00 49.41 123 ARG A O 1
ATOM 982 N N . ASP A 1 124 ? -20.126 38.466 11.865 1.00 41.34 124 ASP A N 1
ATOM 983 C CA . ASP A 1 124 ? -19.433 37.308 11.272 1.00 41.34 124 ASP A CA 1
ATOM 984 C C . ASP A 1 124 ? -19.101 36.236 12.323 1.00 41.34 124 ASP A C 1
ATOM 986 O O . ASP A 1 124 ? -19.321 35.054 12.091 1.00 41.34 124 ASP A O 1
ATOM 990 N N . VAL A 1 125 ? -18.641 36.639 13.515 1.00 45.19 125 VAL A N 1
ATOM 991 C CA . VAL A 1 125 ? -18.252 35.713 14.600 1.00 45.19 125 VAL A CA 1
ATOM 992 C C . VAL A 1 125 ? -19.466 35.133 15.348 1.00 45.19 125 VAL A C 1
ATOM 994 O O . VAL A 1 125 ? -19.331 34.156 16.074 1.00 45.19 125 VAL A O 1
ATOM 997 N N . GLY A 1 126 ? -20.669 35.689 15.166 1.00 49.56 126 GLY A N 1
ATOM 998 C CA . GLY A 1 126 ? -21.926 34.979 15.437 1.00 49.56 126 GLY A CA 1
ATOM 999 C C . GLY A 1 126 ? -22.206 34.490 16.871 1.00 49.56 126 GLY A C 1
ATOM 1000 O O . GLY A 1 126 ? -22.942 33.514 17.011 1.00 49.56 126 GLY A O 1
ATOM 1001 N N . ILE A 1 127 ? -21.684 35.122 17.938 1.00 43.72 127 ILE A N 1
ATOM 1002 C CA . ILE A 1 127 ? -21.948 34.683 19.330 1.00 43.72 127 ILE A CA 1
ATOM 1003 C C . ILE A 1 127 ? -22.457 35.806 20.264 1.00 43.72 127 ILE A C 1
ATOM 1005 O O . ILE A 1 127 ? -22.111 36.981 20.166 1.00 43.72 127 ILE A O 1
ATOM 1009 N N . LEU A 1 128 ? -23.321 35.359 21.179 1.00 56.22 128 LEU A N 1
ATOM 1010 C CA . LEU A 1 128 ? -24.007 36.011 22.299 1.00 56.22 128 LEU A CA 1
ATOM 1011 C C . LEU A 1 128 ? -23.088 36.787 23.286 1.00 56.22 128 LEU A C 1
ATOM 1013 O O . LEU A 1 128 ? -21.888 36.519 23.345 1.00 56.22 128 LEU A O 1
ATOM 1017 N N . PRO A 1 129 ? -23.636 37.694 24.132 1.00 60.62 129 PRO A N 1
ATOM 1018 C CA . PRO A 1 129 ? -22.869 38.460 25.127 1.00 60.62 129 PRO A CA 1
ATOM 1019 C C . PRO A 1 129 ? -22.007 37.594 26.062 1.00 60.62 129 PRO A C 1
ATOM 1021 O O . PRO A 1 129 ? -22.437 36.523 26.482 1.00 60.62 129 PRO A O 1
ATOM 1024 N N . GLY A 1 130 ? -20.831 38.084 26.475 1.00 65.00 130 GLY A N 1
ATOM 1025 C CA . GLY A 1 130 ? -19.809 37.284 27.180 1.00 65.00 130 GLY A CA 1
ATOM 1026 C C . GLY A 1 130 ? -20.255 36.563 28.467 1.00 65.00 130 GLY A C 1
ATOM 1027 O O . GLY A 1 130 ? -19.761 35.479 28.764 1.00 65.00 130 GLY A O 1
ATOM 1028 N N . MET A 1 131 ? -21.246 37.086 29.199 1.00 66.75 131 MET A N 1
ATOM 1029 C CA . MET A 1 131 ? -21.881 36.371 30.323 1.00 66.75 131 MET A CA 1
ATOM 1030 C C . MET A 1 131 ? -22.589 35.076 29.874 1.00 66.75 131 MET A C 1
ATOM 1032 O O . MET A 1 131 ? -22.551 34.073 30.579 1.00 66.75 131 MET A O 1
ATOM 1036 N N . GLN A 1 132 ? -23.218 35.065 28.694 1.00 72.88 132 GLN A N 1
ATOM 1037 C CA . GLN A 1 132 ? -23.875 33.880 28.127 1.00 72.88 132 GLN A CA 1
ATOM 1038 C C . GLN A 1 132 ? -22.863 32.870 27.574 1.00 72.88 132 GLN A C 1
ATOM 1040 O O . GLN A 1 132 ? -23.107 31.672 27.700 1.00 72.88 132 GLN A O 1
ATOM 1045 N N . GLN A 1 133 ? -21.725 33.328 27.035 1.00 70.44 133 GLN A N 1
ATOM 1046 C CA . GLN A 1 133 ? -20.594 32.453 26.689 1.00 70.44 133 GLN A CA 1
ATOM 1047 C C . GLN A 1 133 ? -20.031 31.764 27.938 1.00 70.44 133 GLN A C 1
ATOM 1049 O O . GLN A 1 133 ? -19.937 30.540 27.968 1.00 70.44 133 GLN A O 1
ATOM 1054 N N . LEU A 1 134 ? -19.747 32.525 29.004 1.00 75.12 134 LEU A N 1
ATOM 1055 C CA . LEU A 1 134 ? -19.282 31.969 30.279 1.00 75.12 134 LEU A CA 1
ATOM 1056 C C . LEU A 1 134 ? -20.305 30.987 30.878 1.00 75.12 134 LEU A C 1
ATOM 1058 O O . LEU A 1 134 ? -19.926 29.936 31.387 1.00 75.12 134 LEU A O 1
ATOM 1062 N N . GLY A 1 135 ? -21.602 31.294 30.777 1.00 83.00 135 GLY A N 1
ATOM 1063 C CA . GLY A 1 135 ? -22.681 30.389 31.179 1.00 83.00 135 GLY A CA 1
ATOM 1064 C C . GLY A 1 135 ? -22.711 29.075 30.386 1.00 83.00 135 GLY A C 1
ATOM 1065 O O . GLY A 1 135 ? -22.906 28.021 30.991 1.00 83.00 135 GLY A O 1
ATOM 1066 N N . SER A 1 136 ? -22.482 29.119 29.066 1.00 79.06 136 SER A N 1
ATOM 1067 C CA . SER A 1 136 ? -22.413 27.920 28.209 1.00 79.06 136 SER A CA 1
ATOM 1068 C C . SER A 1 136 ? -21.175 27.080 28.516 1.00 79.06 136 SER A C 1
ATOM 1070 O O . SER A 1 136 ? -21.286 25.876 28.725 1.00 79.06 136 SER A O 1
ATOM 1072 N N . LEU A 1 137 ? -20.014 27.718 28.676 1.00 76.75 137 LEU A N 1
ATOM 1073 C CA . LEU A 1 137 ? -18.779 27.025 29.041 1.00 76.75 137 LEU A CA 1
ATOM 1074 C C . LEU A 1 137 ? -18.913 26.322 30.405 1.00 76.75 137 LEU A C 1
ATOM 1076 O O . LEU A 1 137 ? -18.503 25.178 30.563 1.00 76.75 137 LEU A O 1
ATOM 1080 N N . MET A 1 138 ? -19.573 26.952 31.383 1.00 82.38 138 MET A N 1
ATOM 1081 C CA . MET A 1 138 ? -19.868 26.321 32.680 1.00 82.38 138 MET A CA 1
ATOM 1082 C C . MET A 1 138 ? -20.878 25.161 32.564 1.00 82.38 138 MET A C 1
ATOM 1084 O O . MET A 1 138 ? -20.841 24.243 33.381 1.00 82.38 138 MET A O 1
ATOM 1088 N N . ILE A 1 139 ? -21.769 25.167 31.564 1.00 83.88 139 ILE A N 1
ATOM 1089 C CA . ILE A 1 139 ? -22.623 24.014 31.223 1.00 83.88 139 ILE A CA 1
ATOM 1090 C C . ILE A 1 139 ? -21.775 22.864 30.657 1.00 83.88 139 ILE A C 1
ATOM 1092 O O . ILE A 1 139 ? -21.955 21.718 31.070 1.00 83.88 139 ILE A O 1
ATOM 1096 N N . GLU A 1 140 ? -20.863 23.157 29.732 1.00 81.94 140 GLU A N 1
ATOM 1097 C CA . GLU A 1 140 ? -20.008 22.170 29.056 1.00 81.94 140 GLU A CA 1
ATOM 1098 C C . GLU A 1 140 ? -19.005 21.531 30.027 1.00 81.94 140 GLU A C 1
ATOM 1100 O O . GLU A 1 140 ? -18.897 20.308 30.082 1.00 81.94 140 GLU A O 1
ATOM 1105 N N . MET A 1 141 ? -18.391 22.331 30.904 1.00 80.06 141 MET A N 1
ATOM 1106 C CA . MET A 1 141 ? -17.525 21.870 32.000 1.00 80.06 141 MET A CA 1
ATOM 1107 C C . MET A 1 141 ? -18.273 21.113 33.119 1.00 80.06 141 MET A C 1
ATOM 1109 O O . MET A 1 141 ? -17.655 20.669 34.085 1.00 80.06 141 MET A O 1
ATOM 1113 N N . GLY A 1 142 ? -19.604 20.983 33.047 1.00 83.88 142 GLY A N 1
ATOM 1114 C CA . GLY A 1 142 ? -20.413 20.307 34.068 1.00 83.88 142 GLY A CA 1
ATOM 1115 C C . GLY A 1 142 ? -20.544 21.064 35.399 1.00 83.88 142 GLY A C 1
ATOM 1116 O O . GLY A 1 142 ? -20.981 20.498 36.403 1.00 83.88 142 GLY A O 1
ATOM 1117 N N . GLU A 1 143 ? -20.212 22.352 35.419 1.00 89.44 143 GLU A N 1
ATOM 1118 C CA . GLU A 1 143 ? -20.220 23.251 36.579 1.00 89.44 143 GLU A CA 1
ATOM 1119 C C . GLU A 1 143 ? -21.625 23.839 36.828 1.00 89.44 143 GLU A C 1
ATOM 1121 O O . GLU A 1 143 ? -21.841 25.053 36.907 1.00 89.44 143 GLU A O 1
ATOM 1126 N N . TRP A 1 144 ? -22.617 22.948 36.965 1.00 88.00 144 TRP A N 1
ATOM 1127 C CA . TRP A 1 144 ? -24.054 23.268 36.953 1.00 88.00 144 TRP A CA 1
ATOM 1128 C C . TRP A 1 144 ? -24.472 24.383 37.921 1.00 88.00 144 TRP A C 1
ATOM 1130 O O . TRP A 1 144 ? -25.345 25.181 37.588 1.00 88.00 144 TRP A O 1
ATOM 1140 N N . SER A 1 145 ? -23.858 24.464 39.108 1.00 88.00 145 SER A N 1
ATOM 1141 C CA . SER A 1 145 ? -24.183 25.517 40.081 1.00 88.00 145 SER A CA 1
ATOM 1142 C C . SER A 1 145 ? -23.696 26.891 39.618 1.00 88.00 145 SER A C 1
ATOM 1144 O O . SER A 1 145 ? -24.450 27.854 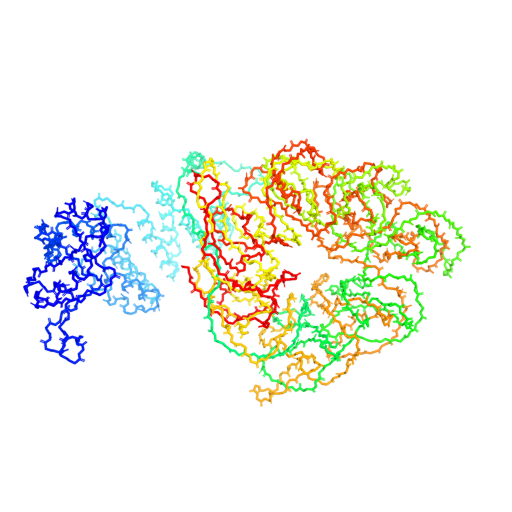39.697 1.00 88.00 145 SER A O 1
ATOM 1146 N N . LYS A 1 146 ? -22.474 26.982 39.075 1.00 85.94 146 LYS A N 1
ATOM 1147 C CA . LYS A 1 146 ? -21.903 28.243 38.573 1.00 85.94 146 LYS A CA 1
ATOM 1148 C C . LYS A 1 146 ? -22.657 28.715 37.331 1.00 85.94 146 LYS A C 1
ATOM 1150 O O . LYS A 1 146 ? -23.017 29.885 37.235 1.00 85.94 146 LYS A O 1
ATOM 1155 N N . ALA A 1 147 ? -22.979 27.786 36.425 1.00 89.00 147 ALA A N 1
ATOM 1156 C CA . ALA A 1 147 ? -23.839 28.059 35.275 1.00 89.00 147 ALA A CA 1
ATOM 1157 C C . ALA A 1 147 ? -25.212 28.606 35.705 1.00 89.00 147 ALA A C 1
ATOM 1159 O O . ALA A 1 147 ? -25.700 29.580 35.132 1.00 89.00 147 ALA A O 1
ATOM 1160 N N . LYS A 1 148 ? -25.827 28.015 36.741 1.00 91.44 148 LYS A N 1
ATOM 1161 C CA . LYS A 1 148 ? -27.108 28.482 37.288 1.00 91.44 148 LYS A CA 1
ATOM 1162 C C . LYS A 1 148 ? -27.014 29.915 37.804 1.00 91.44 148 LYS A C 1
ATOM 1164 O O . LYS A 1 148 ? -27.862 30.722 37.440 1.00 91.44 148 LYS A O 1
ATOM 1169 N N . ASP A 1 149 ? -25.991 30.237 38.593 1.00 88.81 149 ASP A N 1
ATOM 1170 C CA . ASP A 1 149 ? -25.812 31.577 39.167 1.00 88.81 149 ASP A CA 1
ATOM 1171 C C . ASP A 1 149 ? -25.624 32.647 38.067 1.00 88.81 149 ASP A C 1
ATOM 1173 O O . ASP A 1 149 ? -26.207 33.734 38.137 1.00 88.81 149 ASP A O 1
ATOM 1177 N N . ILE A 1 150 ? -24.889 32.315 36.998 1.00 85.38 150 ILE A N 1
ATOM 1178 C CA . ILE A 1 150 ? -24.705 33.182 35.820 1.00 85.38 150 ILE A CA 1
ATOM 1179 C C . ILE A 1 150 ? -26.035 33.402 35.083 1.00 85.38 150 ILE A C 1
ATOM 1181 O O . ILE A 1 150 ? -26.427 34.546 34.845 1.00 85.38 150 ILE A O 1
ATOM 1185 N N . TYR A 1 151 ? -26.772 32.336 34.750 1.00 88.44 151 TYR A N 1
ATOM 1186 C CA . TYR A 1 151 ? -28.043 32.478 34.031 1.00 88.44 151 TYR A CA 1
ATOM 1187 C C . TYR A 1 151 ? -29.179 33.060 34.900 1.00 88.44 151 TYR A C 1
ATOM 1189 O O . TYR A 1 151 ? -30.071 33.710 34.357 1.00 88.44 151 TYR A O 1
ATOM 1197 N N . GLU A 1 152 ? -29.153 32.912 36.232 1.00 88.12 152 GLU A N 1
ATOM 1198 C CA . GLU A 1 152 ? -30.082 33.605 37.148 1.00 88.12 152 GLU A CA 1
ATOM 1199 C C . GLU A 1 152 ? -29.742 35.098 37.303 1.00 88.12 152 GLU A C 1
ATOM 1201 O O . GLU A 1 152 ? -30.646 35.899 37.553 1.00 88.12 152 GLU A O 1
ATOM 1206 N N . THR A 1 153 ? -28.478 35.488 37.102 1.00 84.00 153 THR A N 1
ATOM 1207 C CA . THR A 1 153 ? -28.058 36.899 37.018 1.00 84.00 153 THR A CA 1
ATOM 1208 C C . THR A 1 153 ? -28.524 37.516 35.699 1.00 84.00 153 THR A C 1
ATOM 1210 O O . THR A 1 153 ? -29.240 38.513 35.710 1.00 84.00 153 THR A O 1
ATOM 1213 N N . LEU A 1 154 ? -28.242 36.861 34.569 1.00 83.94 154 LEU A N 1
ATOM 1214 C CA . LEU A 1 154 ? -28.719 37.273 33.240 1.00 83.94 154 LEU A CA 1
ATOM 1215 C C . LEU A 1 154 ? -30.246 37.427 33.168 1.00 83.94 154 LEU A C 1
ATOM 1217 O O . LEU A 1 154 ? -30.745 38.333 32.508 1.00 83.94 154 LEU A O 1
ATOM 1221 N N . LEU A 1 155 ? -30.998 36.570 33.868 1.00 86.25 155 LEU A N 1
ATOM 1222 C CA . LEU A 1 155 ? -32.462 36.636 33.918 1.00 86.25 155 LEU A CA 1
ATOM 1223 C C . LEU A 1 155 ? -33.001 37.848 34.705 1.00 86.25 155 LEU A C 1
ATOM 1225 O O . LEU A 1 155 ? -34.182 38.175 34.585 1.00 86.25 155 LEU A O 1
ATOM 1229 N N . GLN A 1 156 ? -32.172 38.494 35.531 1.00 83.19 156 GLN A N 1
ATOM 1230 C CA . GLN A 1 156 ? -32.516 39.756 36.198 1.00 83.19 156 GLN A CA 1
ATOM 1231 C C . GLN A 1 156 ? -32.232 40.975 35.311 1.00 83.19 156 GLN A C 1
ATOM 1233 O O . GLN A 1 156 ? -32.861 42.013 35.509 1.00 83.19 156 GLN A O 1
ATOM 1238 N N . GLU A 1 157 ? -31.314 40.851 34.348 1.00 77.06 157 GLU A N 1
ATOM 1239 C CA . GLU A 1 157 ? -30.972 41.909 33.390 1.00 77.06 157 GLU A CA 1
ATOM 1240 C C . GLU A 1 157 ? -31.949 41.951 32.204 1.00 77.06 157 GLU A C 1
ATOM 1242 O O . GLU A 1 157 ? -32.418 43.032 31.847 1.00 77.06 157 GLU A O 1
ATOM 1247 N N . ASP A 1 158 ? -32.296 40.793 31.626 1.00 78.06 158 ASP A N 1
ATOM 1248 C CA . ASP A 1 158 ? -33.257 40.675 30.518 1.00 78.06 158 ASP A CA 1
ATOM 1249 C C . ASP A 1 158 ? -34.069 39.361 30.576 1.00 78.06 158 ASP A C 1
ATOM 1251 O O . ASP A 1 158 ? -33.521 38.262 30.728 1.00 78.06 158 ASP A O 1
ATOM 1255 N N . GLU A 1 159 ? -35.396 39.446 30.411 1.00 80.12 159 GLU A N 1
ATOM 1256 C CA . GLU A 1 159 ? -36.289 38.275 30.428 1.00 80.12 159 GLU A CA 1
ATOM 1257 C C . GLU A 1 159 ? -36.363 37.597 29.049 1.00 80.12 159 GLU A C 1
ATOM 1259 O O . GLU A 1 159 ? -37.390 37.582 28.368 1.00 80.12 159 GLU A O 1
ATOM 1264 N N . ASN A 1 160 ? -35.251 36.983 28.650 1.00 82.06 160 ASN A N 1
ATOM 1265 C CA . ASN A 1 160 ? -35.140 36.235 27.402 1.00 82.06 160 ASN A CA 1
ATOM 1266 C C . ASN A 1 160 ? -35.493 34.740 27.592 1.00 82.06 160 ASN A C 1
ATOM 1268 O O . ASN A 1 160 ? -35.004 34.072 28.509 1.00 82.06 160 ASN A O 1
ATOM 1272 N N . TYR A 1 161 ? -36.307 34.178 26.688 1.00 85.62 161 TYR A N 1
ATOM 1273 C CA . TYR A 1 161 ? -36.656 32.749 26.672 1.00 85.62 161 TYR A CA 1
ATOM 1274 C C . TYR A 1 161 ? -35.425 31.832 26.605 1.00 85.62 161 TYR A C 1
ATOM 1276 O O . TYR A 1 161 ? -35.473 30.749 27.187 1.00 85.62 161 TYR A O 1
ATOM 1284 N N . TYR A 1 162 ? -34.335 32.254 25.951 1.00 85.75 162 TYR A N 1
ATOM 1285 C CA . TYR A 1 162 ? -33.092 31.486 25.851 1.00 85.75 162 TYR A CA 1
ATOM 1286 C C . TYR A 1 162 ? -32.456 31.276 27.232 1.00 85.75 162 TYR A C 1
ATOM 1288 O O . TYR A 1 162 ? -32.233 30.141 27.651 1.00 85.75 162 TYR A O 1
ATOM 1296 N N . THR A 1 163 ? -32.271 32.356 27.997 1.00 88.06 163 THR A N 1
ATOM 1297 C CA . THR A 1 163 ? -31.794 32.328 29.392 1.00 88.06 163 THR A CA 1
ATOM 1298 C C . THR A 1 163 ? -32.655 31.396 30.255 1.00 88.06 163 THR A C 1
ATOM 1300 O O . THR A 1 163 ? -32.145 30.561 31.003 1.00 88.06 163 THR A O 1
ATOM 1303 N N . ILE A 1 164 ? -33.981 31.475 30.102 1.00 91.25 164 ILE A N 1
ATOM 1304 C CA . ILE A 1 164 ? -34.940 30.638 30.839 1.00 91.25 164 ILE A CA 1
ATOM 1305 C C . ILE A 1 164 ? -34.857 29.161 30.403 1.00 91.25 164 ILE A C 1
ATOM 1307 O O . ILE A 1 164 ? -34.975 28.263 31.239 1.00 91.25 164 ILE A O 1
ATOM 1311 N N . GLN A 1 165 ? -34.636 28.886 29.115 1.00 91.62 165 GLN A N 1
ATOM 1312 C CA . GLN A 1 165 ? -34.423 27.536 28.589 1.00 91.62 165 GLN A CA 1
ATOM 1313 C C . GLN A 1 165 ? -33.141 26.914 29.157 1.00 91.62 165 GLN A C 1
ATOM 1315 O O . GLN A 1 165 ? -33.178 25.749 29.561 1.00 91.62 165 GLN A O 1
ATOM 1320 N N . GLN A 1 166 ? -32.045 27.675 29.241 1.00 92.56 166 GLN A N 1
ATOM 1321 C CA . GLN A 1 166 ? -30.788 27.188 29.816 1.00 92.56 166 GLN A CA 1
ATOM 1322 C C . GLN A 1 166 ? -30.930 26.879 31.312 1.00 92.56 166 GLN A C 1
ATOM 1324 O O . GLN A 1 166 ? -30.523 25.806 31.753 1.00 92.56 166 GLN A O 1
ATOM 1329 N N . LEU A 1 167 ? -31.638 27.713 32.083 1.00 93.62 167 LEU A N 1
ATOM 1330 C CA . LEU A 1 167 ? -31.992 27.388 33.475 1.00 93.62 167 LEU A CA 1
ATOM 1331 C C . LEU A 1 167 ? -32.863 26.130 33.599 1.00 93.62 167 LEU A C 1
ATOM 1333 O O . LEU A 1 167 ? -32.699 25.356 34.544 1.00 93.62 167 LEU A O 1
ATOM 1337 N N . GLY A 1 168 ? -33.758 25.885 32.638 1.00 93.81 168 GLY A N 1
ATOM 1338 C CA . GLY A 1 168 ? -34.518 24.636 32.555 1.00 93.81 168 GLY A CA 1
ATOM 1339 C C . GLY A 1 168 ? -33.629 23.412 32.332 1.00 93.81 168 GLY A C 1
ATOM 1340 O O . GLY A 1 168 ? -33.828 22.389 32.989 1.00 93.81 168 GLY A O 1
ATOM 1341 N N . TYR A 1 169 ? -32.621 23.535 31.464 1.00 93.06 169 TYR A N 1
ATOM 1342 C CA . TYR A 1 169 ? -31.655 22.472 31.175 1.00 93.06 169 TYR A CA 1
ATOM 1343 C C . TYR A 1 169 ? -30.731 22.196 32.363 1.00 93.06 169 TYR A C 1
ATOM 1345 O O . TYR A 1 169 ? -30.613 21.048 32.791 1.00 93.06 169 TYR A O 1
ATOM 1353 N N . ILE A 1 170 ? -30.165 23.238 32.973 1.00 94.25 170 ILE A N 1
ATOM 1354 C CA . ILE A 1 170 ? -29.343 23.120 34.183 1.00 94.25 170 ILE A CA 1
ATOM 1355 C C . ILE A 1 170 ? -30.144 22.453 35.312 1.00 94.25 170 ILE A C 1
ATOM 1357 O O . ILE A 1 170 ? -29.673 21.488 35.912 1.00 94.25 170 ILE A O 1
ATOM 1361 N N . ALA A 1 171 ? -31.388 22.881 35.555 1.00 93.12 171 ALA A N 1
ATOM 1362 C CA . ALA A 1 171 ? -32.256 22.257 36.557 1.00 93.12 171 ALA A CA 1
ATOM 1363 C C . ALA A 1 171 ? -32.539 20.769 36.263 1.00 93.12 171 ALA A C 1
ATOM 1365 O O . ALA A 1 171 ? -32.576 19.955 37.189 1.00 93.12 171 ALA A O 1
ATOM 1366 N N . HIS A 1 172 ? -32.695 20.391 34.987 1.00 93.00 172 HIS A N 1
ATOM 1367 C CA . HIS A 1 172 ? -32.860 18.993 34.574 1.00 93.00 172 HIS A CA 1
ATOM 1368 C C . HIS A 1 172 ? -31.588 18.175 34.841 1.00 93.00 172 HIS A C 1
ATOM 1370 O O . HIS A 1 172 ? -31.676 17.115 35.463 1.00 93.00 172 HIS A O 1
ATOM 1376 N N . ARG A 1 173 ? -30.404 18.693 34.482 1.00 92.88 173 ARG A N 1
ATOM 1377 C CA . ARG A 1 173 ? -29.100 18.061 34.772 1.00 92.88 173 ARG A CA 1
ATOM 1378 C C . ARG A 1 173 ? -28.838 17.922 36.278 1.00 92.88 173 ARG A C 1
ATOM 1380 O O . ARG A 1 173 ? -28.349 16.881 36.712 1.00 92.88 173 ARG A O 1
ATOM 1387 N N . MET A 1 174 ? -29.266 18.897 37.084 1.00 90.50 174 MET A N 1
ATOM 1388 C CA . MET A 1 174 ? -29.249 18.854 38.557 1.00 90.50 174 MET A CA 1
ATOM 1389 C C . MET A 1 174 ? -30.336 17.947 39.177 1.00 90.50 174 MET A C 1
ATOM 1391 O O . MET A 1 174 ? -30.428 17.851 40.400 1.00 90.50 174 MET A O 1
ATOM 1395 N N . LYS A 1 175 ? -31.156 17.268 38.361 1.00 90.31 175 LYS A N 1
ATOM 1396 C CA . LYS A 1 175 ? -32.277 16.393 38.761 1.00 90.31 175 LYS A CA 1
ATOM 1397 C C . LYS A 1 175 ? -33.441 17.091 39.493 1.00 90.31 175 LYS A C 1
ATOM 1399 O O . LYS A 1 175 ? -34.340 16.401 39.979 1.00 90.31 175 LYS A O 1
ATOM 1404 N N . ASP A 1 176 ? -33.523 18.426 39.496 1.00 93.81 176 ASP A N 1
ATOM 1405 C CA . ASP A 1 176 ? -34.736 19.151 39.915 1.00 93.81 176 ASP A CA 1
ATOM 1406 C C . ASP A 1 176 ? -35.743 19.212 38.753 1.00 93.81 176 ASP A C 1
ATOM 1408 O O . ASP A 1 176 ? -35.930 20.218 38.060 1.00 93.81 176 ASP A O 1
ATOM 1412 N N . LEU A 1 177 ? -36.422 18.082 38.547 1.00 91.88 177 LEU A N 1
ATOM 1413 C CA . LEU A 1 177 ? -37.405 17.899 37.478 1.00 91.88 177 LEU A CA 1
ATOM 1414 C C . LEU A 1 177 ? -38.641 18.811 37.628 1.00 91.88 177 LEU A C 1
ATOM 1416 O O . LEU A 1 177 ? -39.406 18.963 36.675 1.00 91.88 177 LEU A O 1
ATOM 1420 N N . ASP A 1 178 ? -38.888 19.390 38.809 1.00 91.50 178 ASP A N 1
ATOM 1421 C CA . ASP A 1 178 ? -39.988 20.340 39.017 1.00 91.50 178 ASP A CA 1
ATOM 1422 C C . ASP A 1 178 ? -39.565 21.785 38.729 1.00 91.50 178 ASP A C 1
ATOM 1424 O O . ASP A 1 178 ? -40.363 22.531 38.155 1.00 91.50 178 ASP A O 1
ATOM 1428 N N . ALA A 1 179 ? -38.327 22.188 39.035 1.00 91.31 179 ALA A N 1
ATOM 1429 C CA . ALA A 1 179 ? -37.767 23.450 38.546 1.00 91.31 179 ALA A CA 1
ATOM 1430 C C . ALA A 1 179 ? -37.619 23.451 37.023 1.00 91.31 179 ALA A C 1
ATOM 1432 O O . ALA A 1 179 ? -38.070 24.402 36.385 1.00 91.31 179 ALA A O 1
ATOM 1433 N N . ALA A 1 180 ? -37.103 22.369 36.432 1.00 93.94 180 ALA A N 1
ATOM 1434 C CA . ALA A 1 180 ? -36.963 22.240 34.982 1.00 93.94 180 ALA A CA 1
ATOM 1435 C C . ALA A 1 180 ? -38.305 22.438 34.249 1.00 93.94 180 ALA A C 1
ATOM 1437 O O . ALA A 1 180 ? -38.407 23.249 33.328 1.00 93.94 180 ALA A O 1
ATOM 1438 N N . LEU A 1 181 ? -39.385 21.788 34.714 1.00 93.00 181 LEU A N 1
ATOM 1439 C CA . LEU A 1 181 ? -40.727 21.993 34.149 1.00 93.00 181 LEU A CA 1
ATOM 1440 C C . LEU A 1 181 ? -41.279 23.408 34.368 1.00 93.00 181 LEU A C 1
ATOM 1442 O O . LEU A 1 181 ? -42.020 23.890 33.509 1.00 93.00 181 LEU A O 1
ATOM 1446 N N . ARG A 1 182 ? -40.965 24.077 35.487 1.00 94.56 182 ARG A N 1
ATOM 1447 C CA . ARG A 1 182 ? -41.351 25.486 35.696 1.00 94.56 182 ARG A CA 1
ATOM 1448 C C . ARG A 1 182 ? -40.630 26.397 34.704 1.00 94.56 182 ARG A C 1
ATOM 1450 O O . ARG A 1 182 ? -41.296 27.199 34.051 1.00 94.56 182 ARG A O 1
ATOM 1457 N N . TYR A 1 183 ? -39.317 26.235 34.551 1.00 95.38 183 TYR A N 1
ATOM 1458 C CA . TYR A 1 183 ? -38.509 27.030 33.631 1.00 95.38 183 TYR A CA 1
ATOM 1459 C C . TYR A 1 183 ? -38.926 26.815 32.173 1.00 95.38 183 TYR A C 1
ATOM 1461 O O . TYR A 1 183 ? -39.297 27.784 31.520 1.00 95.38 183 TYR A O 1
ATOM 1469 N N . TYR A 1 184 ? -39.026 25.579 31.676 1.00 94.56 184 TYR A N 1
ATOM 1470 C CA . TYR A 1 184 ? -39.456 25.360 30.288 1.00 94.56 184 TYR A CA 1
ATOM 1471 C C . TYR A 1 184 ? -40.887 25.844 29.998 1.00 94.56 184 TYR A C 1
ATOM 1473 O O . TYR A 1 184 ? -41.156 26.346 28.909 1.00 94.56 184 TYR A O 1
ATOM 1481 N N . ARG A 1 185 ? -41.814 25.776 30.966 1.00 91.94 185 ARG A N 1
ATOM 1482 C CA . ARG A 1 185 ? -43.153 26.379 30.807 1.00 91.94 185 ARG A CA 1
ATOM 1483 C C . ARG A 1 185 ? -43.109 27.907 30.763 1.00 91.94 185 ARG A C 1
ATOM 1485 O O . ARG A 1 185 ? -43.864 28.493 29.991 1.00 91.94 185 ARG A O 1
ATOM 1492 N N . ARG A 1 186 ? -42.230 28.541 31.547 1.00 92.62 186 ARG A N 1
ATOM 1493 C CA . ARG A 1 186 ? -41.984 29.990 31.480 1.00 92.62 186 ARG A CA 1
ATOM 1494 C C . ARG A 1 186 ? -41.360 30.367 30.130 1.00 92.62 186 ARG A C 1
ATOM 1496 O O . ARG A 1 186 ? -41.866 31.282 29.489 1.00 92.62 186 ARG A O 1
ATOM 1503 N N . ALA A 1 187 ? -40.375 29.604 29.646 1.00 91.19 187 ALA A N 1
ATOM 1504 C CA . ALA A 1 187 ? -39.776 29.789 28.322 1.00 91.19 187 ALA A CA 1
ATOM 1505 C C . ALA A 1 187 ? -40.833 29.716 27.206 1.00 91.19 187 ALA A C 1
ATOM 1507 O O . ALA A 1 187 ? -40.919 30.645 26.413 1.00 91.19 187 ALA A O 1
ATOM 1508 N N . LEU A 1 188 ? -41.715 28.702 27.205 1.00 89.06 188 LEU A N 1
ATOM 1509 C CA . LEU A 1 188 ? -42.847 28.629 26.264 1.00 89.06 188 LEU A CA 1
ATOM 1510 C C . LEU A 1 188 ? -43.764 29.862 26.339 1.00 89.06 188 LEU A C 1
ATOM 1512 O O . LEU A 1 188 ? -44.226 30.337 25.304 1.00 89.06 188 LEU A O 1
ATOM 1516 N N . SER A 1 189 ? -44.040 30.384 27.541 1.00 88.25 189 SER A N 1
ATOM 1517 C CA . SER A 1 189 ? -44.897 31.569 27.693 1.00 88.25 189 SER A CA 1
ATOM 1518 C C . SER A 1 189 ? -44.246 32.860 27.192 1.00 88.25 189 SER A C 1
ATOM 1520 O O . SER A 1 189 ? -44.941 33.665 26.582 1.00 88.25 189 SER A O 1
ATOM 1522 N N . VAL A 1 190 ? -42.932 33.032 27.379 1.00 86.56 190 VAL A N 1
ATOM 1523 C CA . VAL A 1 190 ? -42.178 34.177 26.838 1.00 86.56 190 VAL A CA 1
ATOM 1524 C C . VAL A 1 190 ? -42.056 34.051 25.318 1.00 86.56 190 VAL A C 1
ATOM 1526 O O . VAL A 1 190 ? -42.382 34.990 24.595 1.00 86.56 190 VAL A O 1
ATOM 1529 N N . PHE A 1 191 ? -41.706 32.864 24.813 1.00 84.56 191 PHE A N 1
ATOM 1530 C CA . PHE A 1 191 ? -41.582 32.585 23.380 1.00 84.56 191 PHE A CA 1
ATOM 1531 C C . PHE A 1 191 ? -42.873 32.879 22.601 1.00 84.56 191 PHE A C 1
ATOM 1533 O O . PHE A 1 191 ? -42.838 33.443 21.510 1.00 84.56 191 PHE A O 1
ATOM 1540 N N . ALA A 1 192 ? -44.033 32.570 23.190 1.00 81.94 192 ALA A N 1
ATOM 1541 C CA . ALA A 1 192 ? -45.343 32.854 22.603 1.00 81.94 192 ALA A CA 1
ATOM 1542 C C . ALA A 1 192 ? -45.673 34.358 22.464 1.00 81.94 192 ALA A C 1
ATOM 1544 O O . ALA A 1 192 ? -46.669 34.694 21.824 1.00 81.94 192 ALA A O 1
ATOM 1545 N N . THR A 1 193 ? -44.872 35.259 23.050 1.00 82.12 193 THR A N 1
ATOM 1546 C CA . THR A 1 193 ? -45.036 36.722 22.923 1.00 82.12 193 THR A CA 1
ATOM 1547 C C . THR A 1 193 ? -44.127 37.363 21.870 1.00 82.12 193 THR A C 1
ATOM 1549 O O . THR A 1 193 ? -44.266 38.554 21.592 1.00 82.12 193 THR A O 1
ATOM 1552 N N . LEU A 1 194 ? -43.222 36.593 21.252 1.00 80.69 194 LEU A N 1
ATOM 1553 C CA . LEU A 1 194 ? -42.302 37.093 20.230 1.00 80.69 194 LEU A CA 1
ATOM 1554 C C . LEU A 1 194 ? -43.045 37.492 18.944 1.00 80.69 194 LEU A C 1
ATOM 1556 O O . LEU A 1 194 ? -43.947 36.797 18.482 1.00 80.69 194 LEU A O 1
ATOM 1560 N N . ALA A 1 195 ? -42.615 38.589 18.314 1.00 71.56 195 ALA A N 1
ATOM 1561 C CA . ALA A 1 195 ? -43.210 39.087 17.068 1.00 71.56 195 ALA A CA 1
ATOM 1562 C C . ALA A 1 195 ? -42.894 38.214 15.833 1.00 71.56 195 ALA A C 1
ATOM 1564 O O . ALA A 1 195 ? -43.542 38.340 14.794 1.00 71.56 195 ALA A O 1
ATOM 1565 N N . SER A 1 196 ? -41.873 37.359 15.912 1.00 70.12 196 SER A N 1
ATOM 1566 C CA . SER A 1 196 ? -41.444 36.444 14.844 1.00 70.12 196 SER A CA 1
ATOM 1567 C C . SER A 1 196 ? -40.856 35.164 15.457 1.00 70.12 196 SER A C 1
ATOM 1569 O O . SER A 1 196 ? -39.637 35.019 15.501 1.00 70.12 196 SER A O 1
ATOM 1571 N N . PRO A 1 197 ? -41.697 34.263 15.999 1.00 69.00 197 PRO A N 1
ATOM 1572 C CA . PRO A 1 197 ? -41.237 33.032 16.640 1.00 69.00 197 PRO A CA 1
ATOM 1573 C C . PRO A 1 197 ? -40.608 32.058 15.628 1.00 69.00 197 PRO A C 1
ATOM 1575 O O . PRO A 1 197 ? -41.132 31.871 14.530 1.00 69.00 197 PRO A O 1
ATOM 1578 N N . ASN A 1 198 ? -39.500 31.419 16.013 1.00 75.25 198 ASN A N 1
ATOM 1579 C CA . ASN A 1 198 ? -38.818 30.377 15.238 1.00 75.25 198 ASN A CA 1
ATOM 1580 C C . ASN A 1 198 ? -39.349 28.971 15.593 1.00 75.25 198 ASN A C 1
ATOM 1582 O O . ASN A 1 198 ? -39.241 28.528 16.738 1.00 75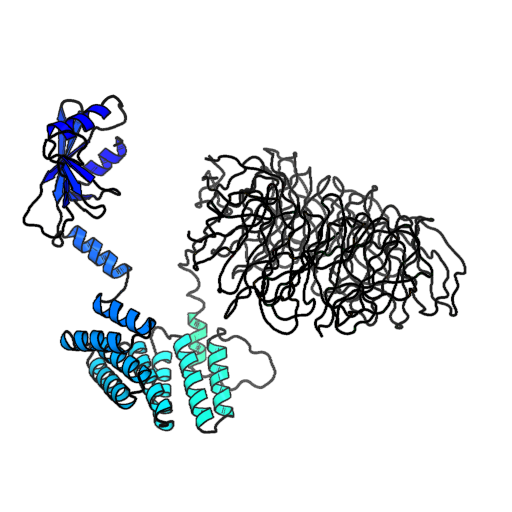.25 198 ASN A O 1
ATOM 1586 N N . ASP A 1 199 ? -39.879 28.235 14.613 1.00 76.94 199 ASP A N 1
ATOM 1587 C CA . ASP A 1 199 ? -40.459 26.903 14.839 1.00 76.94 199 ASP A CA 1
ATOM 1588 C C . ASP A 1 199 ? -39.455 25.875 15.402 1.00 76.94 199 ASP A C 1
ATOM 1590 O O . ASP A 1 199 ? -39.853 25.026 16.201 1.00 76.94 199 ASP A O 1
ATOM 1594 N N . SER A 1 200 ? -38.159 25.960 15.064 1.00 76.00 200 SER A N 1
ATOM 1595 C CA . SER A 1 200 ? -37.141 25.001 15.546 1.00 76.00 200 SER A CA 1
ATOM 1596 C C . SER A 1 200 ? -36.741 25.237 17.013 1.00 76.00 200 SER A C 1
ATOM 1598 O O . SER A 1 200 ? -36.567 24.294 17.792 1.00 76.00 200 SER A O 1
ATOM 1600 N N . GLU A 1 201 ? -36.695 26.494 17.457 1.00 80.62 201 GLU A N 1
ATOM 1601 C CA . GLU A 1 201 ? -36.485 26.821 18.875 1.00 80.62 201 GLU A CA 1
ATOM 1602 C C . GLU A 1 201 ? -37.699 26.407 19.715 1.00 80.62 201 GLU A C 1
ATOM 1604 O O . GLU A 1 201 ? -37.554 25.781 20.769 1.00 80.62 201 GLU A O 1
ATOM 1609 N N . LEU A 1 202 ? -38.913 26.641 19.202 1.00 84.38 202 LEU A N 1
ATOM 1610 C CA . LEU A 1 202 ? -40.143 26.153 19.823 1.00 84.38 202 LEU A CA 1
ATOM 1611 C C . LEU A 1 202 ? -40.155 24.618 19.928 1.00 84.38 202 LEU A C 1
ATOM 1613 O O . LEU A 1 202 ? -40.510 24.069 20.976 1.00 84.38 202 LEU A O 1
ATOM 1617 N N . ALA A 1 203 ? -39.730 23.919 18.871 1.00 86.00 203 ALA A N 1
ATOM 1618 C CA . ALA A 1 203 ? -39.603 22.464 18.853 1.00 86.00 203 ALA A CA 1
ATOM 1619 C C . ALA A 1 203 ? -38.587 21.957 19.889 1.00 86.00 203 ALA A C 1
ATOM 1621 O O . ALA A 1 203 ? -38.860 20.966 20.575 1.00 86.00 203 ALA A O 1
ATOM 1622 N N . THR A 1 204 ? -37.467 22.668 20.055 1.00 86.81 204 THR A N 1
ATOM 1623 C CA . THR A 1 204 ? -36.429 22.385 21.058 1.00 86.81 204 THR A CA 1
ATOM 1624 C C . THR A 1 204 ? -36.980 22.495 22.481 1.00 86.81 204 THR A C 1
ATOM 1626 O O . THR A 1 204 ? -36.801 21.570 23.280 1.00 86.81 204 THR A O 1
ATOM 1629 N N . ILE A 1 205 ? -37.732 23.558 22.799 1.00 88.81 205 ILE A N 1
ATOM 1630 C CA . ILE A 1 205 ? -38.362 23.702 24.121 1.00 88.81 205 ILE A CA 1
ATOM 1631 C C . ILE A 1 205 ? -39.375 22.568 24.362 1.00 88.81 205 ILE A C 1
ATOM 1633 O O . ILE A 1 205 ? -39.365 21.961 25.436 1.00 88.81 205 ILE A O 1
ATOM 1637 N N . TYR A 1 206 ? -40.206 22.212 23.372 1.00 91.81 206 TYR A N 1
ATOM 1638 C CA . TYR A 1 206 ? -41.115 21.061 23.490 1.00 91.81 206 TYR A CA 1
ATOM 1639 C C . TYR A 1 206 ? -40.373 19.732 23.693 1.00 91.81 206 TYR A C 1
ATOM 1641 O O . TYR A 1 206 ? -40.800 18.927 24.524 1.00 91.81 206 TYR A O 1
ATOM 1649 N N . SER A 1 207 ? -39.248 19.519 23.006 1.00 91.12 207 SER A N 1
ATOM 1650 C CA . SER A 1 207 ? -38.441 18.298 23.129 1.00 91.12 207 SER A CA 1
ATOM 1651 C C . SER A 1 207 ? -37.906 18.149 24.553 1.00 91.12 207 SER A C 1
ATOM 1653 O O . SER A 1 207 ? -38.099 17.114 25.191 1.00 91.12 207 SER A O 1
ATOM 1655 N N . ASN A 1 208 ? -37.368 19.236 25.113 1.00 92.75 208 ASN A N 1
ATOM 1656 C CA . ASN A 1 208 ? -36.863 19.273 26.483 1.00 92.75 208 ASN A CA 1
ATOM 1657 C C . ASN A 1 208 ? -37.969 19.041 27.532 1.00 92.75 208 ASN A C 1
ATOM 1659 O O . ASN A 1 208 ? -37.771 18.281 28.482 1.00 92.75 208 ASN A O 1
ATOM 1663 N N . VAL A 1 209 ? -39.173 19.604 27.346 1.00 93.38 209 VAL A N 1
ATOM 1664 C CA . VAL A 1 209 ? -40.338 19.268 28.195 1.00 93.38 209 VAL A CA 1
ATOM 1665 C C . VAL A 1 209 ? -40.692 17.780 28.071 1.00 93.38 209 VAL A C 1
ATOM 1667 O O . VAL A 1 209 ? -41.037 17.148 29.072 1.00 93.38 209 VAL A O 1
ATOM 1670 N N . GLY A 1 210 ? -40.579 17.201 26.872 1.00 92.38 210 GLY A N 1
ATOM 1671 C CA . GLY A 1 210 ? -40.714 15.764 26.627 1.00 92.38 210 GLY A CA 1
ATOM 1672 C C . GLY A 1 210 ? -39.732 14.927 27.452 1.00 92.38 210 GLY A C 1
ATOM 1673 O O . GLY A 1 210 ? -40.165 13.992 28.132 1.00 92.38 210 GLY A O 1
ATOM 1674 N N . CYS A 1 211 ? -38.452 15.309 27.471 1.00 92.00 211 CYS A N 1
ATOM 1675 C CA . CYS A 1 211 ? -37.403 14.648 28.252 1.00 92.00 211 CYS A CA 1
ATOM 1676 C C . CYS A 1 211 ? -37.701 14.683 29.759 1.00 92.00 211 CYS A C 1
ATOM 1678 O O . CYS A 1 211 ? -37.757 13.637 30.402 1.00 92.00 211 CYS A O 1
ATOM 1680 N N . VAL A 1 212 ? -38.017 15.852 30.326 1.00 93.56 212 VAL A N 1
ATOM 1681 C CA . VAL A 1 212 ? -38.323 15.948 31.768 1.00 93.56 212 VAL A CA 1
ATOM 1682 C C . VAL A 1 212 ? -39.597 15.166 32.136 1.00 93.56 212 VAL A C 1
ATOM 1684 O O . VAL A 1 212 ? -39.684 14.569 33.211 1.00 93.56 212 VAL A O 1
ATOM 1687 N N . LEU A 1 213 ? -40.599 15.112 31.250 1.00 91.44 213 LEU A N 1
ATOM 1688 C CA . LEU A 1 213 ? -41.802 14.296 31.465 1.00 91.44 213 LEU A CA 1
ATOM 1689 C C . LEU A 1 213 ? -41.525 12.787 31.367 1.00 91.44 213 LEU A C 1
ATOM 1691 O O . LEU A 1 213 ? -42.161 12.024 32.097 1.00 91.44 213 LEU A O 1
ATOM 1695 N N . ASN A 1 214 ? -40.597 12.355 30.507 1.00 91.62 214 ASN A N 1
ATOM 1696 C CA . ASN A 1 214 ? -40.121 10.969 30.424 1.00 91.62 214 ASN A CA 1
ATOM 1697 C C . ASN A 1 214 ? -39.480 10.539 31.752 1.00 91.62 214 ASN A C 1
ATOM 1699 O O . ASN A 1 214 ? -39.849 9.502 32.303 1.00 91.62 214 ASN A O 1
ATOM 1703 N N . ASP A 1 215 ? -38.604 11.380 32.303 1.00 90.19 215 ASP A N 1
ATOM 1704 C CA . ASP A 1 215 ? -37.865 11.096 33.539 1.00 90.19 215 ASP A CA 1
ATOM 1705 C C . ASP A 1 215 ? -38.765 11.131 34.783 1.00 90.19 215 ASP A C 1
ATOM 1707 O O . ASP A 1 215 ? -38.584 10.341 35.708 1.00 90.19 215 ASP A O 1
ATOM 1711 N N . LYS A 1 216 ? -39.826 11.953 34.778 1.00 90.50 216 LYS A N 1
ATOM 1712 C CA . LYS A 1 216 ? -40.914 11.879 35.778 1.00 90.50 216 LYS A CA 1
ATOM 1713 C C . LYS A 1 216 ? -41.893 10.710 35.548 1.00 90.50 216 LYS A C 1
ATOM 1715 O O . LYS A 1 216 ? -42.920 10.646 36.224 1.00 90.50 216 LYS A O 1
ATOM 1720 N N . GLY A 1 217 ? -41.652 9.824 34.577 1.00 86.62 217 GLY A N 1
ATOM 1721 C CA . GLY A 1 217 ? -42.516 8.677 34.259 1.00 86.62 217 GLY A CA 1
ATOM 1722 C C . GLY A 1 217 ? -43.867 9.031 33.614 1.00 86.62 217 GLY A C 1
ATOM 1723 O O . GLY A 1 217 ? -44.734 8.169 33.462 1.00 86.62 217 GLY A O 1
ATOM 1724 N N . ARG A 1 218 ? -44.082 10.284 33.191 1.00 92.19 218 ARG A N 1
ATOM 1725 C CA . ARG A 1 218 ? -45.340 10.782 32.596 1.00 92.19 218 ARG A CA 1
ATOM 1726 C C . ARG A 1 218 ? -45.393 10.501 31.090 1.00 92.19 218 ARG A C 1
ATOM 1728 O O . ARG A 1 218 ? -45.631 11.393 30.275 1.00 92.19 218 ARG A O 1
ATOM 1735 N N . LEU A 1 219 ? -45.208 9.231 30.723 1.00 89.38 219 LEU A N 1
ATOM 1736 C CA . LEU A 1 219 ? -44.973 8.762 29.347 1.00 89.38 219 LEU A CA 1
ATOM 1737 C C . LEU A 1 219 ? -46.006 9.260 28.317 1.00 89.38 219 LEU A C 1
ATOM 1739 O O . LEU A 1 219 ? -45.643 9.580 27.188 1.00 89.38 219 LEU A O 1
ATOM 1743 N N . ARG A 1 220 ? -47.293 9.356 28.685 1.00 87.00 220 ARG A N 1
ATOM 1744 C CA . ARG A 1 220 ? -48.354 9.859 27.784 1.00 87.00 220 ARG A CA 1
ATOM 1745 C C . ARG A 1 220 ? -48.204 11.344 27.449 1.00 87.00 220 ARG A C 1
ATOM 1747 O O . ARG A 1 220 ? -48.549 11.758 26.347 1.00 87.00 220 ARG A O 1
ATOM 1754 N N . GLU A 1 221 ? -47.718 12.144 28.391 1.00 89.25 221 GLU A N 1
ATOM 1755 C CA . GLU A 1 221 ? -47.536 13.584 28.198 1.00 89.25 221 GLU A CA 1
ATOM 1756 C C . GLU A 1 221 ? -46.218 13.881 27.481 1.00 89.25 221 GLU A C 1
ATOM 1758 O O . GLU A 1 221 ? -46.206 14.745 26.605 1.00 89.25 221 GLU A O 1
ATOM 1763 N N . ALA A 1 222 ? -45.163 13.111 27.783 1.00 90.69 222 ALA A N 1
ATOM 1764 C CA . ALA A 1 222 ? -43.898 13.123 27.048 1.00 90.69 222 ALA A CA 1
ATOM 1765 C C . ALA A 1 222 ? -44.115 12.817 25.557 1.00 90.69 222 ALA A C 1
ATOM 1767 O O . ALA A 1 222 ? -43.713 13.605 24.704 1.00 90.69 222 ALA A O 1
ATOM 1768 N N . LEU A 1 223 ? -44.857 11.742 25.243 1.00 90.38 223 LEU A N 1
ATOM 1769 C CA . LEU A 1 223 ? -45.220 11.383 23.867 1.00 90.38 223 LEU A CA 1
ATOM 1770 C C . LEU A 1 223 ? -45.922 12.537 23.136 1.00 90.38 223 LEU A C 1
ATOM 1772 O O . LEU A 1 223 ? -45.592 12.826 21.991 1.00 90.38 223 LEU A O 1
ATOM 1776 N N . LYS A 1 224 ? -46.851 13.227 23.814 1.00 91.62 224 LYS A N 1
ATOM 1777 C CA . LYS A 1 224 ? -47.557 14.385 23.250 1.00 91.62 224 LYS A CA 1
ATOM 1778 C C . LYS A 1 224 ? -46.617 15.563 22.957 1.00 91.62 224 LYS A C 1
ATOM 1780 O O . LYS A 1 224 ? -46.868 16.281 21.994 1.00 91.62 224 LYS A O 1
ATOM 1785 N N . GLN A 1 225 ? -45.562 15.772 23.753 1.00 91.25 225 GLN A N 1
ATOM 1786 C CA . GLN A 1 225 ? -44.586 16.828 23.459 1.00 91.25 225 GLN A CA 1
ATOM 1787 C C . GLN A 1 225 ? -43.708 16.450 22.265 1.00 91.25 225 GLN A C 1
ATOM 1789 O O . GLN A 1 225 ? -43.605 17.243 21.339 1.00 91.25 225 GLN A O 1
ATOM 1794 N N . TYR A 1 226 ? -43.165 15.228 22.221 1.00 90.94 226 TYR A N 1
ATOM 1795 C CA . TYR A 1 226 ? -42.341 14.788 21.087 1.00 90.94 226 TYR A CA 1
ATOM 1796 C C . TYR A 1 226 ? -43.119 14.759 19.764 1.00 90.94 226 TYR A C 1
ATOM 1798 O O . TYR A 1 226 ? -42.581 15.138 18.729 1.00 90.94 226 TYR A O 1
ATOM 1806 N N . GLN A 1 227 ? -44.406 14.396 19.785 1.00 88.75 227 GLN A N 1
ATOM 1807 C CA . GLN A 1 227 ? -45.277 14.530 18.611 1.00 88.75 227 GLN A CA 1
ATOM 1808 C C . GLN A 1 227 ? -45.402 15.988 18.142 1.00 88.75 227 GLN A C 1
ATOM 1810 O O . GLN A 1 227 ? -45.443 16.230 16.940 1.00 88.75 227 GLN A O 1
ATOM 1815 N N . ARG A 1 228 ? -45.419 16.957 19.069 1.00 87.19 228 ARG A N 1
ATOM 1816 C CA . ARG A 1 228 ? -45.462 18.388 18.740 1.00 87.19 228 ARG A CA 1
ATOM 1817 C C . ARG A 1 228 ? -44.111 18.920 18.250 1.00 87.19 228 ARG A C 1
ATOM 1819 O O . ARG A 1 228 ? -44.098 19.719 17.323 1.00 87.19 228 ARG A O 1
ATOM 1826 N N . THR A 1 229 ? -42.996 18.453 18.815 1.00 89.31 229 THR A N 1
ATOM 1827 C CA . THR A 1 229 ? -41.638 18.706 18.300 1.00 89.31 229 THR A CA 1
ATOM 1828 C C . THR A 1 229 ? -41.508 18.229 16.855 1.00 89.31 229 THR A C 1
ATOM 1830 O O . THR A 1 229 ? -41.073 18.997 16.005 1.00 89.31 229 THR A O 1
ATOM 1833 N N . LEU A 1 230 ? -41.947 17.000 16.564 1.00 86.12 230 LEU A N 1
ATOM 1834 C CA . LEU A 1 230 ? -41.890 16.421 15.220 1.00 86.12 230 LEU A CA 1
ATOM 1835 C C . LEU A 1 230 ? -42.747 17.211 14.218 1.00 86.12 230 LEU A C 1
ATOM 1837 O O . LEU A 1 230 ? -42.301 17.498 13.113 1.00 86.12 230 LEU A O 1
ATOM 1841 N N . GLU A 1 231 ? -43.959 17.608 14.617 1.00 84.00 231 GLU A N 1
ATOM 1842 C CA . GLU A 1 231 ? -44.848 18.449 13.805 1.00 84.00 231 GLU A CA 1
ATOM 1843 C C . GLU A 1 231 ? -44.224 19.817 13.477 1.00 84.00 231 GLU A C 1
ATOM 1845 O O . GLU A 1 231 ? -44.428 20.324 12.379 1.00 84.00 231 GLU A O 1
ATOM 1850 N N . LEU A 1 232 ? -43.462 20.417 14.395 1.00 80.50 232 LEU A N 1
ATOM 1851 C CA . LEU A 1 232 ? -42.796 21.704 14.168 1.00 80.50 232 LEU A CA 1
ATOM 1852 C C . LEU A 1 232 ? -41.555 21.560 13.275 1.00 80.50 232 LEU A C 1
ATOM 1854 O O . LEU A 1 232 ? -41.445 22.270 12.279 1.00 80.50 232 LEU A O 1
ATOM 1858 N N . GLU A 1 233 ? -40.663 20.610 13.568 1.00 81.00 233 GLU A N 1
ATOM 1859 C CA . GLU A 1 233 ? -39.437 20.385 12.782 1.00 81.00 233 GLU A CA 1
ATOM 1860 C C . GLU A 1 233 ? -39.735 19.970 11.331 1.00 81.00 233 GLU A C 1
ATOM 1862 O O . GLU A 1 233 ? -39.106 20.477 10.404 1.00 81.00 233 GLU A O 1
ATOM 1867 N N . CYS A 1 234 ? -40.736 19.111 11.097 1.00 75.12 234 CYS A N 1
ATOM 1868 C CA . CYS A 1 234 ? -41.116 18.707 9.737 1.00 75.12 234 CYS A CA 1
ATOM 1869 C C . CYS A 1 234 ? -41.784 19.828 8.918 1.00 75.12 234 CYS A C 1
ATOM 1871 O O . CYS A 1 234 ? -41.767 19.760 7.691 1.00 75.12 234 CYS A O 1
ATOM 1873 N N . ASN A 1 235 ? -42.378 20.836 9.567 1.00 74.69 235 ASN A N 1
ATOM 1874 C CA . ASN A 1 235 ? -43.027 21.973 8.898 1.00 74.69 235 ASN A CA 1
ATOM 1875 C C . ASN A 1 235 ? -42.137 23.232 8.835 1.00 74.69 235 ASN A C 1
ATOM 1877 O O . ASN A 1 235 ? -42.536 24.234 8.236 1.00 74.69 235 ASN A O 1
ATOM 1881 N N . ALA A 1 236 ? -40.943 23.203 9.434 1.00 71.44 236 ALA A N 1
ATOM 1882 C CA . ALA A 1 236 ? -40.019 24.329 9.443 1.00 71.44 236 ALA A CA 1
ATOM 1883 C C . ALA A 1 236 ? -39.511 24.665 8.027 1.00 71.44 236 ALA A C 1
ATOM 1885 O O . ALA A 1 236 ? -39.263 23.788 7.202 1.00 71.44 236 ALA A O 1
ATOM 1886 N N . LYS A 1 237 ? -39.256 25.954 7.750 1.00 67.56 237 LYS A N 1
ATOM 1887 C CA . LYS A 1 237 ? -38.706 26.417 6.451 1.00 67.56 237 LYS A CA 1
ATOM 1888 C C . LYS A 1 237 ? -37.322 25.839 6.114 1.00 67.56 237 LYS A C 1
ATOM 1890 O O . LYS A 1 237 ? -36.912 25.871 4.956 1.00 67.56 237 LYS A O 1
ATOM 1895 N N . LYS A 1 238 ? -36.593 25.367 7.127 1.00 66.06 238 LYS A N 1
ATOM 1896 C CA . LYS A 1 238 ? -35.345 24.602 7.027 1.00 66.06 238 LYS A CA 1
ATOM 1897 C C . LYS A 1 238 ? -35.438 23.455 8.051 1.00 66.06 238 LYS A C 1
ATOM 1899 O O . LYS A 1 238 ? -35.080 23.686 9.203 1.00 66.06 238 LYS A O 1
ATOM 1904 N N . PRO A 1 239 ? -35.974 22.276 7.688 1.00 69.75 239 PRO A N 1
ATOM 1905 C CA . PRO A 1 239 ? -36.097 21.149 8.614 1.00 69.75 239 PRO A CA 1
ATOM 1906 C C . PRO A 1 239 ? -34.721 20.671 9.091 1.00 69.75 239 PRO A C 1
ATOM 1908 O O . PRO A 1 239 ? -33.829 20.466 8.265 1.00 69.75 239 PRO A O 1
ATOM 1911 N N . ASN A 1 240 ? -34.539 20.462 10.398 1.00 73.69 240 ASN A N 1
ATOM 1912 C CA . ASN A 1 240 ? -33.303 19.883 10.922 1.00 73.69 240 ASN A CA 1
ATOM 1913 C C . ASN A 1 240 ? -33.425 18.347 10.966 1.00 73.69 240 ASN A C 1
ATOM 1915 O O . ASN A 1 240 ? -34.088 17.774 11.832 1.00 73.69 240 ASN A O 1
ATOM 1919 N N . ILE A 1 241 ? -32.769 17.681 10.011 1.00 76.56 241 ILE A N 1
ATOM 1920 C CA . ILE A 1 241 ? -32.812 16.221 9.804 1.00 76.56 241 ILE A CA 1
ATOM 1921 C C . ILE A 1 241 ? -32.393 15.457 11.075 1.00 76.56 241 ILE A C 1
ATOM 1923 O O . ILE A 1 241 ? -33.069 14.507 11.480 1.00 76.56 241 ILE A O 1
ATOM 1927 N N . VAL A 1 242 ? -31.350 15.928 11.768 1.00 78.31 242 VAL A N 1
ATOM 1928 C CA . VAL A 1 242 ? -30.847 15.332 13.017 1.00 78.31 242 VAL A CA 1
ATOM 1929 C C . VAL A 1 242 ? -31.865 15.482 14.156 1.00 78.31 242 VAL A C 1
ATOM 1931 O O . VAL A 1 242 ? -32.123 14.524 14.889 1.00 78.31 242 VAL A O 1
ATOM 1934 N N . ASN A 1 243 ? -32.520 16.643 14.286 1.00 77.00 243 ASN A N 1
ATOM 1935 C CA . ASN A 1 243 ? -33.594 16.847 15.269 1.00 77.00 243 ASN A CA 1
ATOM 1936 C C . ASN A 1 243 ? -34.805 15.946 15.005 1.00 77.00 243 ASN A C 1
ATOM 1938 O O . ASN A 1 243 ? -35.381 15.405 15.955 1.00 77.00 243 ASN A O 1
ATOM 1942 N N . ILE A 1 244 ? -35.180 15.759 13.738 1.00 81.25 244 ILE A N 1
ATOM 1943 C CA . ILE A 1 244 ? -36.284 14.880 13.334 1.00 81.25 244 ILE A CA 1
ATOM 1944 C C . ILE A 1 244 ? -35.963 13.428 13.712 1.00 81.25 244 ILE A C 1
ATOM 1946 O O . ILE A 1 244 ? -36.750 12.800 14.425 1.00 81.25 244 ILE A O 1
ATOM 1950 N N . ALA A 1 245 ? -34.789 12.915 13.327 1.00 84.12 245 ALA A N 1
ATOM 1951 C CA . ALA A 1 245 ? -34.348 11.562 13.674 1.00 84.12 245 ALA A CA 1
ATOM 1952 C C . ALA A 1 245 ? -34.270 11.343 15.197 1.00 84.12 245 ALA A C 1
ATOM 1954 O O . ALA A 1 245 ? -34.839 10.386 15.729 1.00 84.12 245 ALA A O 1
ATOM 1955 N N . ARG A 1 246 ? -33.666 12.286 15.934 1.00 87.25 246 ARG A N 1
ATOM 1956 C CA . ARG A 1 246 ? -33.622 12.274 17.407 1.00 87.25 246 ARG A CA 1
ATOM 1957 C C . ARG A 1 246 ? -35.023 12.245 18.030 1.00 87.25 246 ARG A C 1
ATOM 1959 O O . ARG A 1 246 ? -35.249 11.537 19.011 1.00 87.25 246 ARG A O 1
ATOM 1966 N N . THR A 1 247 ? -35.986 12.957 17.445 1.00 86.75 247 THR A N 1
ATOM 1967 C CA . THR A 1 247 ? -37.378 12.962 17.920 1.00 86.75 247 THR A CA 1
ATOM 1968 C C . THR A 1 247 ? -38.077 11.623 17.664 1.00 86.75 247 THR A C 1
ATOM 1970 O O . THR A 1 247 ? -38.792 11.140 18.545 1.00 86.75 247 THR A O 1
ATOM 1973 N N . TYR A 1 248 ? -37.824 10.969 16.525 1.00 88.81 248 TYR A N 1
ATOM 1974 C CA . TYR A 1 248 ? -38.285 9.598 16.273 1.00 88.81 248 TYR A CA 1
ATOM 1975 C C . TYR A 1 248 ? -37.694 8.594 17.280 1.00 88.81 248 TYR A C 1
ATOM 1977 O O . TYR A 1 248 ? -38.453 7.833 17.884 1.00 88.81 248 TYR A O 1
ATOM 1985 N N . ASN A 1 249 ? -36.389 8.652 17.572 1.00 91.50 249 ASN A N 1
ATOM 1986 C CA . ASN A 1 249 ? -35.757 7.813 18.605 1.00 91.50 249 ASN A CA 1
ATOM 1987 C C . ASN A 1 249 ? -36.348 8.047 20.010 1.00 91.50 249 ASN A C 1
ATOM 1989 O O . ASN A 1 249 ? -36.625 7.092 20.747 1.00 91.50 249 ASN A O 1
ATOM 1993 N N . ASN A 1 250 ? -36.639 9.301 20.367 1.00 90.56 250 ASN A N 1
ATOM 1994 C CA . ASN A 1 250 ? -37.322 9.641 21.618 1.00 90.56 250 ASN A CA 1
ATOM 1995 C C . ASN A 1 250 ? -38.751 9.064 21.677 1.00 90.56 250 ASN A C 1
ATOM 1997 O O . ASN A 1 250 ? -39.160 8.518 22.705 1.00 90.56 250 ASN A O 1
ATOM 2001 N N . ILE A 1 251 ? -39.508 9.117 20.574 1.00 91.25 251 ILE A N 1
ATOM 2002 C CA . ILE A 1 251 ? -40.834 8.485 20.467 1.00 91.25 251 ILE A CA 1
ATOM 2003 C C . ILE A 1 251 ? -40.727 6.958 20.584 1.00 91.25 251 ILE A C 1
ATOM 2005 O O . ILE A 1 251 ? -41.528 6.356 21.305 1.00 91.25 251 ILE A O 1
ATOM 2009 N N . GLY A 1 252 ? -39.734 6.339 19.938 1.00 91.94 252 GLY A N 1
ATOM 2010 C CA . GLY A 1 252 ? -39.445 4.907 20.046 1.00 91.94 252 GLY A CA 1
ATOM 2011 C C . GLY A 1 252 ? -39.185 4.485 21.493 1.00 91.94 252 GLY A C 1
ATOM 2012 O O . GLY A 1 252 ? -39.867 3.604 22.016 1.00 91.94 252 GLY A O 1
ATOM 2013 N N . THR A 1 253 ? -38.313 5.215 22.191 1.00 91.25 253 THR A N 1
ATOM 2014 C CA . THR A 1 253 ? -38.001 5.009 23.617 1.00 91.25 253 THR A CA 1
ATOM 2015 C C . THR A 1 253 ? -39.252 5.075 24.505 1.00 91.25 253 THR A C 1
ATOM 2017 O O . THR A 1 253 ? -39.442 4.241 25.392 1.00 91.25 253 THR A O 1
ATOM 2020 N N . ILE A 1 254 ? -40.160 6.030 24.263 1.00 91.44 254 ILE A N 1
ATOM 2021 C CA . ILE A 1 254 ? -41.431 6.109 25.005 1.00 91.44 254 ILE A CA 1
ATOM 2022 C C . ILE A 1 254 ? -42.360 4.929 24.682 1.00 91.44 254 ILE A C 1
ATOM 2024 O O . ILE A 1 254 ? -43.065 4.451 25.573 1.00 91.44 254 ILE A O 1
ATOM 2028 N N . ARG A 1 255 ? -42.385 4.455 23.430 1.00 88.12 255 ARG A N 1
ATOM 2029 C CA . ARG A 1 255 ? -43.201 3.303 23.013 1.00 88.12 255 ARG A CA 1
ATOM 2030 C C . ARG A 1 255 ? -42.693 1.997 23.631 1.00 88.12 255 ARG A C 1
ATOM 2032 O O . ARG A 1 255 ? -43.523 1.221 24.104 1.00 88.12 255 ARG A O 1
ATOM 2039 N N . ASP A 1 256 ? -41.380 1.789 23.732 1.00 89.12 256 ASP A N 1
ATOM 2040 C CA . ASP A 1 256 ? -40.820 0.621 24.429 1.00 89.12 256 ASP A CA 1
ATOM 2041 C C . ASP A 1 256 ? -41.126 0.650 25.936 1.00 89.12 256 ASP A C 1
ATOM 2043 O O . ASP A 1 256 ? -41.678 -0.316 26.462 1.00 89.12 256 ASP A O 1
ATOM 2047 N N . LYS A 1 257 ? -40.958 1.802 26.608 1.00 88.25 257 LYS A N 1
ATOM 2048 C CA . LYS A 1 257 ? -41.394 1.985 28.012 1.00 88.25 257 LYS A CA 1
ATOM 2049 C C . LYS A 1 257 ? -42.906 1.766 28.230 1.00 88.25 257 LYS A C 1
ATOM 2051 O O . LYS A 1 257 ? -43.337 1.563 29.362 1.00 88.25 257 LYS A O 1
ATOM 2056 N N . GLN A 1 258 ? -43.725 1.804 27.173 1.00 87.38 258 GLN A N 1
ATOM 2057 C CA . GLN A 1 258 ? -45.156 1.452 27.191 1.00 87.38 258 GLN A CA 1
ATOM 2058 C C . GLN A 1 258 ? -45.438 -0.027 26.838 1.00 87.38 258 GLN A C 1
ATOM 2060 O O . GLN A 1 258 ? -46.603 -0.415 26.757 1.00 87.38 258 GLN A O 1
ATOM 2065 N N . GLY A 1 259 ? -44.410 -0.845 26.595 1.00 84.19 259 GLY A N 1
ATOM 2066 C CA . GLY A 1 259 ? -44.518 -2.238 26.142 1.00 84.19 259 GLY A CA 1
ATOM 2067 C C . GLY A 1 259 ? -44.824 -2.405 24.647 1.00 84.19 259 GLY A C 1
ATOM 2068 O O . GLY A 1 259 ? -45.034 -3.523 24.180 1.00 84.19 259 GLY A O 1
ATOM 2069 N N . ARG A 1 260 ? -44.847 -1.319 23.864 1.00 89.69 260 ARG A N 1
ATOM 2070 C CA . ARG A 1 260 ? -45.234 -1.302 22.439 1.00 89.69 260 ARG A CA 1
ATOM 2071 C C . ARG A 1 260 ? -44.015 -1.515 21.535 1.00 89.69 260 ARG A C 1
ATOM 2073 O O . ARG A 1 260 ? -43.752 -0.721 20.638 1.00 89.69 260 ARG A O 1
ATOM 2080 N N . ARG A 1 261 ? -43.272 -2.599 21.779 1.00 82.44 261 ARG A N 1
ATOM 2081 C CA . ARG A 1 261 ? -41.959 -2.895 21.164 1.00 82.44 261 ARG A CA 1
ATOM 2082 C C . ARG A 1 261 ? -41.922 -2.816 19.640 1.00 82.44 261 ARG A C 1
ATOM 2084 O O . ARG A 1 261 ? -41.024 -2.185 19.101 1.00 82.44 261 ARG A O 1
ATOM 2091 N N . LYS A 1 262 ? -42.910 -3.393 18.947 1.00 79.94 262 LYS A N 1
ATOM 2092 C CA . LYS A 1 262 ? -42.974 -3.329 17.475 1.00 79.94 262 LYS A CA 1
ATOM 2093 C C . LYS A 1 262 ? -43.019 -1.881 16.977 1.00 79.94 262 LYS A C 1
ATOM 2095 O O . LYS A 1 262 ? -42.253 -1.493 16.109 1.00 79.94 262 LYS A O 1
ATOM 2100 N N . GLU A 1 263 ? -43.871 -1.070 17.592 1.00 81.81 263 GLU A N 1
ATOM 2101 C CA . GLU A 1 263 ? -43.986 0.343 17.253 1.00 81.81 263 GLU A CA 1
ATOM 2102 C C . GLU A 1 263 ? -42.775 1.173 17.705 1.00 81.81 263 GLU A C 1
ATOM 2104 O O . GLU A 1 263 ? -42.584 2.276 17.199 1.00 81.81 263 GLU A O 1
ATOM 2109 N N . ALA A 1 264 ? -41.993 0.704 18.682 1.00 85.56 264 ALA A N 1
ATOM 2110 C CA . ALA A 1 264 ? -40.737 1.339 19.072 1.00 85.56 264 ALA A CA 1
ATOM 2111 C C . ALA A 1 264 ? -39.669 1.134 17.990 1.00 85.56 264 ALA A C 1
ATOM 2113 O O . ALA A 1 264 ? -39.101 2.117 17.514 1.00 85.56 264 ALA A O 1
ATOM 2114 N N . LEU A 1 265 ? -39.502 -0.117 17.543 1.00 82.12 265 LEU A N 1
ATOM 2115 C CA . LEU A 1 265 ? -38.611 -0.505 16.448 1.00 82.12 265 LEU A CA 1
ATOM 2116 C C . LEU A 1 265 ? -38.926 0.273 15.162 1.00 82.12 265 LEU A C 1
ATOM 2118 O O . LEU A 1 265 ? -38.035 0.901 14.606 1.00 82.12 265 LEU A O 1
ATOM 2122 N N . GLU A 1 266 ? -40.202 0.349 14.764 1.00 84.56 266 GLU A N 1
ATOM 2123 C CA . GLU A 1 266 ? -40.641 1.124 13.589 1.00 84.56 266 GLU A CA 1
ATOM 2124 C C . GLU A 1 266 ? -40.192 2.603 13.636 1.00 84.56 266 GLU A C 1
ATOM 2126 O O . GLU A 1 266 ? -39.868 3.180 12.601 1.00 84.56 266 GLU A O 1
ATOM 2131 N N . ASN A 1 267 ? -40.140 3.235 14.819 1.00 84.75 267 ASN A N 1
ATOM 2132 C CA . ASN A 1 267 ? -39.668 4.624 14.942 1.00 84.75 267 ASN A CA 1
ATOM 2133 C C . ASN A 1 267 ? -38.136 4.720 14.920 1.00 84.75 267 ASN A C 1
ATOM 2135 O O . ASN A 1 267 ? -37.610 5.676 14.359 1.00 84.75 267 ASN A O 1
ATOM 2139 N N . MET A 1 268 ? -37.429 3.745 15.493 1.00 86.12 268 MET A N 1
ATOM 2140 C CA . MET A 1 268 ? -35.962 3.694 15.476 1.00 86.12 268 MET A CA 1
ATOM 2141 C C . MET A 1 268 ? -35.425 3.419 14.063 1.00 86.12 268 MET A C 1
ATOM 2143 O O . MET A 1 268 ? -34.518 4.109 13.607 1.00 86.12 268 MET A O 1
ATOM 2147 N N . GLU A 1 269 ? -36.057 2.512 13.311 1.00 82.62 269 GLU A N 1
ATOM 2148 C CA . GLU A 1 269 ? -35.773 2.317 11.883 1.00 82.62 269 GLU A CA 1
ATOM 2149 C C . GLU A 1 269 ? -36.020 3.593 11.066 1.00 82.62 269 GLU A C 1
ATOM 2151 O O . GLU A 1 269 ? -35.232 3.929 10.185 1.00 82.62 269 GLU A O 1
ATOM 2156 N N . HIS A 1 270 ? -37.104 4.329 11.345 1.00 79.94 270 HIS A N 1
ATOM 2157 C CA . HIS A 1 270 ? -37.363 5.603 10.671 1.00 79.94 270 HIS A CA 1
ATOM 2158 C C . HIS A 1 270 ? -36.324 6.676 11.016 1.00 79.94 270 HIS A C 1
ATOM 2160 O O . HIS A 1 270 ? -35.908 7.400 10.116 1.00 79.94 270 HIS A O 1
ATOM 2166 N N . ALA A 1 271 ? -35.869 6.761 12.270 1.00 83.88 271 ALA A N 1
ATOM 2167 C CA . ALA A 1 271 ? -34.776 7.653 12.650 1.00 83.88 271 ALA A CA 1
ATOM 2168 C C . ALA A 1 271 ? -33.481 7.316 11.892 1.00 83.88 271 ALA A C 1
ATOM 2170 O O . ALA A 1 271 ? -32.843 8.216 11.350 1.00 83.88 271 ALA A O 1
ATOM 2171 N N . LEU A 1 272 ? -33.140 6.026 11.798 1.00 79.31 272 LEU A N 1
ATOM 2172 C CA . LEU A 1 272 ? -31.954 5.550 11.088 1.00 79.31 272 LEU A CA 1
ATOM 2173 C C . LEU A 1 272 ? -32.025 5.854 9.583 1.00 79.31 272 LEU A C 1
ATOM 2175 O O . LEU A 1 272 ? -31.090 6.437 9.042 1.00 79.31 272 LEU A O 1
ATOM 2179 N N . ARG A 1 273 ? -33.155 5.566 8.916 1.00 76.94 273 ARG A N 1
ATOM 2180 C CA . ARG A 1 273 ? -33.362 5.910 7.492 1.00 76.94 273 ARG A CA 1
ATOM 2181 C C . ARG A 1 273 ? -33.205 7.408 7.220 1.00 76.94 273 ARG A C 1
ATOM 2183 O O . ARG A 1 273 ? -32.704 7.776 6.167 1.00 76.94 273 ARG A O 1
ATOM 2190 N N . ILE A 1 274 ? -33.635 8.265 8.149 1.00 72.62 274 ILE A N 1
ATOM 2191 C CA . ILE A 1 274 ? -33.534 9.729 8.020 1.00 72.62 274 ILE A CA 1
ATOM 2192 C C . ILE A 1 274 ? -32.081 10.214 8.153 1.00 72.62 274 ILE A C 1
ATOM 2194 O O . ILE A 1 274 ? -31.714 11.172 7.480 1.00 72.62 274 ILE A O 1
ATOM 2198 N N . LEU A 1 275 ? -31.258 9.557 8.977 1.00 70.75 275 LEU A N 1
ATOM 2199 C CA . LEU A 1 275 ? -29.828 9.870 9.112 1.00 70.75 275 LEU A CA 1
ATOM 2200 C C . LEU A 1 275 ? -29.002 9.330 7.936 1.00 70.75 275 LEU A C 1
ATOM 2202 O O . LEU A 1 275 ? -28.145 10.040 7.425 1.00 70.75 275 LEU A O 1
ATOM 2206 N N . LEU A 1 276 ? -29.313 8.127 7.442 1.00 64.62 276 LEU A N 1
ATOM 2207 C CA . LEU A 1 276 ? -28.660 7.494 6.285 1.00 64.62 276 LEU A CA 1
ATOM 2208 C C . LEU A 1 276 ? -29.180 8.030 4.929 1.00 64.62 276 LEU A C 1
ATOM 2210 O O . LEU A 1 276 ? -29.384 7.267 3.987 1.00 64.62 276 LEU A O 1
ATOM 2214 N N . GLY A 1 277 ? -29.498 9.326 4.840 1.00 57.91 277 GLY A N 1
ATOM 2215 C CA . GLY A 1 277 ? -29.916 10.013 3.604 1.00 57.91 277 GLY A CA 1
ATOM 2216 C C . GLY A 1 277 ? -31.238 9.561 2.951 1.00 57.91 277 GLY A C 1
ATOM 2217 O O . GLY A 1 277 ? -31.625 10.115 1.923 1.00 57.91 277 GLY A O 1
ATOM 2218 N N . GLY A 1 278 ? -31.953 8.585 3.520 1.00 49.12 278 GLY A N 1
ATOM 2219 C CA . GLY A 1 278 ? -33.111 7.919 2.906 1.00 49.12 278 GLY A CA 1
ATOM 2220 C C . GLY A 1 278 ? -32.780 6.657 2.092 1.00 49.12 278 GLY A C 1
ATOM 2221 O O . GLY A 1 278 ? -33.629 6.198 1.328 1.00 49.12 278 GLY A O 1
ATOM 2222 N N . VAL A 1 279 ? -31.567 6.112 2.235 1.00 34.59 279 VAL A N 1
ATOM 2223 C CA . VAL A 1 279 ? -31.045 4.946 1.493 1.00 34.59 279 VAL A CA 1
ATOM 2224 C C . VAL A 1 279 ? -31.635 3.612 2.025 1.00 34.59 279 VAL A C 1
ATOM 2226 O O . VAL A 1 279 ? -32.409 3.591 2.983 1.00 34.59 279 VAL A O 1
ATOM 2229 N N . LEU A 1 280 ? -31.290 2.489 1.375 1.00 32.28 280 LEU A N 1
ATOM 2230 C CA . LEU A 1 280 ? -31.709 1.104 1.661 1.00 32.28 280 LEU A CA 1
ATOM 2231 C C . LEU A 1 280 ? -33.213 0.810 1.493 1.00 32.28 280 LEU A C 1
ATOM 2233 O O . LEU A 1 280 ? -33.937 0.565 2.459 1.00 32.28 280 LEU A O 1
ATOM 2237 N N . ILE A 1 281 ? -33.657 0.672 0.236 1.00 29.47 281 ILE A N 1
ATOM 2238 C CA . ILE A 1 281 ? -34.795 -0.204 -0.100 1.00 29.47 281 ILE A CA 1
ATOM 2239 C C . ILE A 1 281 ? -34.468 -1.060 -1.330 1.00 29.47 281 ILE A C 1
ATOM 2241 O O . ILE A 1 281 ? -34.705 -0.648 -2.462 1.00 29.47 281 ILE A O 1
ATOM 2245 N N . ASN A 1 282 ? -34.022 -2.295 -1.089 1.00 27.19 282 ASN A N 1
ATOM 2246 C CA . ASN A 1 282 ? -34.402 -3.445 -1.914 1.00 27.19 282 ASN A CA 1
ATOM 2247 C C . ASN A 1 282 ? -34.224 -4.766 -1.142 1.00 27.19 282 ASN A C 1
ATOM 2249 O O . ASN A 1 282 ? -33.227 -5.462 -1.278 1.00 27.19 282 ASN A O 1
ATOM 2253 N N . ALA A 1 283 ? -35.230 -5.125 -0.337 1.00 25.80 283 ALA A N 1
ATOM 2254 C CA . ALA A 1 283 ? -35.433 -6.492 0.145 1.00 25.80 283 ALA A CA 1
ATOM 2255 C C . ALA A 1 283 ? -36.929 -6.735 0.432 1.00 25.80 283 ALA A C 1
ATOM 2257 O O . ALA A 1 283 ? -37.485 -6.256 1.415 1.00 25.80 283 ALA A O 1
ATOM 2258 N N . HIS A 1 284 ? -37.584 -7.448 -0.485 1.00 31.50 284 HIS A N 1
ATOM 2259 C CA . HIS A 1 284 ? -38.889 -8.117 -0.379 1.00 31.50 284 HIS A CA 1
ATOM 2260 C C . HIS A 1 284 ? -39.876 -7.730 0.753 1.00 31.50 284 HIS A C 1
ATOM 2262 O O . HIS A 1 284 ? -39.975 -8.435 1.756 1.00 31.50 284 HIS A O 1
ATOM 2268 N N . GLN A 1 285 ? -40.770 -6.764 0.492 1.00 26.52 285 GLN A N 1
ATOM 2269 C CA . GLN A 1 285 ? -42.242 -6.943 0.531 1.00 26.52 285 GLN A CA 1
ATOM 2270 C C . GLN A 1 285 ? -42.981 -5.659 0.085 1.00 26.52 285 GLN A C 1
ATOM 2272 O O . GLN A 1 285 ? -42.384 -4.592 -0.002 1.00 26.52 285 GLN A O 1
ATOM 2277 N N . ASN A 1 286 ? -44.270 -5.782 -0.272 1.00 25.81 286 ASN A N 1
ATOM 2278 C CA . ASN A 1 286 ? -45.074 -4.728 -0.921 1.00 25.81 286 ASN A CA 1
ATOM 2279 C C . ASN A 1 286 ? -44.957 -3.336 -0.257 1.00 25.81 286 ASN A C 1
ATOM 2281 O O . ASN A 1 286 ? -45.154 -3.237 0.957 1.00 25.81 286 ASN A O 1
ATOM 2285 N N . PRO A 1 287 ? -44.777 -2.248 -1.035 1.00 25.77 287 PRO A N 1
ATOM 2286 C CA . PRO A 1 287 ? -44.664 -0.907 -0.476 1.00 25.77 287 PRO A CA 1
ATOM 2287 C C . PRO A 1 287 ? -45.998 -0.442 0.142 1.00 25.77 287 PRO A C 1
ATOM 2289 O O . PRO A 1 287 ? -47.032 -0.454 -0.541 1.00 25.77 287 PRO A O 1
ATOM 2292 N N . PRO A 1 288 ? -46.017 0.019 1.407 1.00 29.06 288 PRO A N 1
ATOM 2293 C CA . PRO A 1 288 ? -47.149 0.770 1.931 1.00 29.06 288 PRO A CA 1
ATOM 2294 C C . PRO A 1 288 ? -47.262 2.123 1.209 1.00 29.06 288 PRO A C 1
ATOM 2296 O O . PRO A 1 288 ? -46.292 2.653 0.670 1.00 29.06 288 PRO A O 1
ATOM 2299 N N . ARG A 1 289 ? -48.473 2.692 1.177 1.00 31.45 289 ARG A N 1
ATOM 2300 C CA . ARG A 1 289 ? -48.749 3.957 0.473 1.00 31.45 289 ARG A CA 1
ATOM 2301 C C . ARG A 1 289 ? -47.871 5.097 1.003 1.00 31.45 289 ARG A C 1
ATOM 2303 O O . ARG A 1 289 ? -48.075 5.529 2.135 1.00 31.45 289 ARG A O 1
ATOM 2310 N N . LEU A 1 290 ? -46.999 5.624 0.141 1.00 33.53 290 LEU A N 1
ATOM 2311 C CA . LEU A 1 290 ? -46.263 6.873 0.363 1.00 33.53 290 LEU A CA 1
ATOM 2312 C C . LEU A 1 290 ? -47.215 8.014 0.742 1.00 33.53 290 LEU A C 1
ATOM 2314 O O . LEU A 1 290 ? -48.311 8.152 0.180 1.00 33.53 290 LEU A O 1
ATOM 2318 N N . SER A 1 291 ? -46.784 8.828 1.697 1.00 35.97 291 SER A N 1
ATOM 2319 C CA . SER A 1 291 ? -47.522 9.986 2.183 1.00 35.97 291 SER A CA 1
ATOM 2320 C C . SER A 1 291 ? -47.264 11.212 1.289 1.00 35.97 291 SER A C 1
ATOM 2322 O O . SER A 1 291 ? -46.343 11.212 0.468 1.00 35.97 291 SER A O 1
ATOM 2324 N N . PRO A 1 292 ? -48.048 12.299 1.417 1.00 33.53 292 PRO A N 1
ATOM 2325 C CA . PRO A 1 292 ? -47.792 13.524 0.658 1.00 33.53 292 PRO A CA 1
ATOM 2326 C C . PRO A 1 292 ? -46.431 14.181 0.946 1.00 33.53 292 PRO A C 1
ATOM 2328 O O . PRO A 1 292 ? -45.958 14.941 0.108 1.00 33.53 292 PRO A O 1
ATOM 2331 N N . VAL A 1 293 ? -45.810 13.893 2.098 1.00 40.72 293 VAL A N 1
ATOM 2332 C CA . VAL A 1 293 ? -44.557 14.525 2.552 1.00 40.72 293 VAL A CA 1
ATOM 2333 C C . VAL A 1 293 ? -43.356 14.033 1.741 1.00 40.72 293 VAL A C 1
ATOM 2335 O O . VAL A 1 293 ? -42.510 14.837 1.345 1.00 40.72 293 VAL A O 1
ATOM 2338 N N . ASP A 1 294 ? -43.332 12.740 1.410 1.00 44.69 294 ASP A N 1
ATOM 2339 C CA . ASP A 1 294 ? -42.204 12.055 0.761 1.00 44.69 294 ASP A CA 1
ATOM 2340 C C . ASP A 1 294 ? -41.889 12.627 -0.637 1.00 44.69 294 ASP A C 1
ATOM 2342 O O . ASP A 1 294 ? -40.743 12.641 -1.083 1.00 44.69 294 ASP A O 1
ATOM 2346 N N . LYS A 1 295 ? -42.901 13.187 -1.314 1.00 39.28 295 LYS A N 1
ATOM 2347 C CA . LYS A 1 295 ? -42.758 13.823 -2.636 1.00 39.28 295 LYS A CA 1
ATOM 2348 C C . LYS A 1 295 ? -42.098 15.202 -2.605 1.00 39.28 295 LYS A C 1
ATOM 2350 O O . LYS A 1 295 ? -41.695 15.696 -3.653 1.00 39.28 295 LYS A O 1
ATOM 2355 N N . THR A 1 296 ? -42.014 15.837 -1.437 1.00 38.28 296 THR A N 1
ATOM 2356 C CA . THR A 1 296 ? -41.469 17.198 -1.296 1.00 38.28 296 THR A CA 1
ATOM 2357 C C . THR A 1 296 ? -39.948 17.193 -1.143 1.00 38.28 296 THR A C 1
ATOM 2359 O O . THR A 1 296 ? -39.287 18.089 -1.658 1.00 38.28 296 THR A O 1
ATOM 2362 N N . LEU A 1 297 ? -39.392 16.163 -0.494 1.00 41.56 297 LEU A N 1
ATOM 2363 C CA . LEU A 1 297 ? -37.952 16.018 -0.235 1.00 41.56 297 LEU A CA 1
ATOM 2364 C C . LEU A 1 297 ? -37.141 15.668 -1.494 1.00 41.56 297 LEU A C 1
ATOM 2366 O O . LEU A 1 297 ? -36.056 16.207 -1.692 1.00 41.56 297 LEU A O 1
ATOM 2370 N N . GLN A 1 298 ? -37.682 14.843 -2.400 1.00 40.72 298 GLN A N 1
ATOM 2371 C CA . GLN A 1 298 ? -37.006 14.545 -3.674 1.00 40.72 298 GLN A CA 1
ATOM 2372 C C . GLN A 1 298 ? -36.817 15.784 -4.568 1.00 40.72 298 GLN A C 1
ATOM 2374 O O . GLN A 1 298 ? -35.877 15.823 -5.355 1.00 40.72 298 GLN A O 1
ATOM 2379 N N . ALA A 1 299 ? -37.676 16.802 -4.446 1.00 33.62 299 ALA A N 1
ATOM 2380 C CA . ALA A 1 299 ? -37.620 17.999 -5.286 1.00 33.62 299 ALA A CA 1
ATOM 2381 C C . ALA A 1 299 ? -36.647 19.083 -4.780 1.00 33.62 299 ALA A C 1
ATOM 2383 O O . ALA A 1 299 ? -36.319 19.991 -5.539 1.00 33.62 299 ALA A O 1
ATOM 2384 N N . SER A 1 300 ? -36.198 19.024 -3.518 1.00 35.44 300 SER A N 1
ATOM 2385 C CA . SER A 1 300 ? -35.273 20.016 -2.944 1.00 35.44 300 SER A CA 1
ATOM 2386 C C . SER A 1 300 ? -33.795 19.650 -3.088 1.00 35.44 300 SER A C 1
ATOM 2388 O O . SER A 1 300 ? -32.947 20.543 -3.084 1.00 35.44 300 SER A O 1
ATOM 2390 N N . ASN A 1 301 ? -33.478 18.358 -3.198 1.00 37.31 301 ASN A N 1
ATOM 2391 C CA . ASN A 1 301 ? -32.093 17.880 -3.131 1.00 37.31 301 ASN A CA 1
ATOM 2392 C C . ASN A 1 301 ? -31.335 18.067 -4.457 1.00 37.31 301 ASN A C 1
ATOM 2394 O O . ASN A 1 301 ? -30.140 18.341 -4.444 1.00 37.31 301 ASN A O 1
ATOM 2398 N N . SER A 1 302 ? -32.027 18.024 -5.600 1.00 31.38 302 SER A N 1
ATOM 2399 C CA . SER A 1 302 ? -31.420 18.142 -6.936 1.00 31.38 302 SER A CA 1
ATOM 2400 C C . SER A 1 302 ? -30.901 19.541 -7.300 1.00 31.38 302 SER A C 1
ATOM 2402 O O . SER A 1 302 ? -30.300 19.711 -8.355 1.00 31.38 302 SER A O 1
ATOM 2404 N N . SER A 1 303 ? -31.164 20.563 -6.481 1.00 28.73 303 SER A N 1
ATOM 2405 C CA . SER A 1 303 ? -30.870 21.971 -6.801 1.00 28.73 303 SER A CA 1
ATOM 2406 C C . SER A 1 303 ? -30.043 22.697 -5.737 1.00 28.73 303 SER A C 1
ATOM 2408 O O . SER A 1 303 ? -30.041 23.926 -5.706 1.00 28.73 303 SER A O 1
ATOM 2410 N N . ARG A 1 304 ? -29.381 21.962 -4.832 1.00 32.22 304 ARG A N 1
ATOM 2411 C CA . ARG A 1 304 ? -28.654 22.547 -3.689 1.00 32.22 304 ARG A CA 1
ATOM 2412 C C . ARG A 1 304 ? -27.206 22.076 -3.513 1.00 32.22 304 ARG A C 1
ATOM 2414 O O . ARG A 1 304 ? -26.554 22.514 -2.580 1.00 32.22 304 ARG A O 1
ATOM 2421 N N . LEU A 1 305 ? -26.720 21.229 -4.419 1.00 32.97 305 LEU A N 1
ATOM 2422 C CA . LEU A 1 305 ? -25.405 20.571 -4.375 1.00 32.97 305 LEU A CA 1
ATOM 2423 C C . LEU A 1 305 ? -24.307 21.312 -5.169 1.00 32.97 305 LEU A C 1
ATOM 2425 O O . LEU A 1 305 ? -23.317 20.717 -5.573 1.00 32.97 305 LEU A O 1
ATOM 2429 N N . LYS A 1 306 ? -24.491 22.612 -5.436 1.00 30.88 306 LYS A N 1
ATOM 2430 C CA . LYS A 1 306 ? -23.465 23.483 -6.030 1.00 30.88 306 LYS A CA 1
ATOM 2431 C C . LYS A 1 306 ? -23.512 24.869 -5.394 1.00 30.88 306 LYS A C 1
ATOM 2433 O O . LYS A 1 306 ? -24.270 25.711 -5.873 1.00 30.88 306 LYS A O 1
ATOM 2438 N N . LEU A 1 307 ? -22.731 25.056 -4.326 1.00 33.19 307 LEU A N 1
ATOM 2439 C CA . LEU A 1 307 ? -21.937 26.252 -3.981 1.00 33.19 307 LEU A CA 1
ATOM 2440 C C . LEU A 1 307 ? -21.427 26.152 -2.527 1.00 33.19 307 LEU A C 1
ATOM 2442 O O . LEU A 1 307 ? -22.217 25.883 -1.629 1.00 33.19 307 LEU A O 1
ATOM 2446 N N . GLU A 1 308 ? -20.135 26.454 -2.349 1.00 35.91 308 GLU A N 1
ATOM 2447 C CA . GLU A 1 308 ? -19.448 26.783 -1.082 1.00 35.91 308 GLU A CA 1
ATOM 2448 C C . GLU A 1 308 ? -19.167 25.630 -0.087 1.00 35.91 308 GLU A C 1
ATOM 2450 O O . GLU A 1 308 ? -19.724 25.567 1.006 1.00 35.91 308 GLU 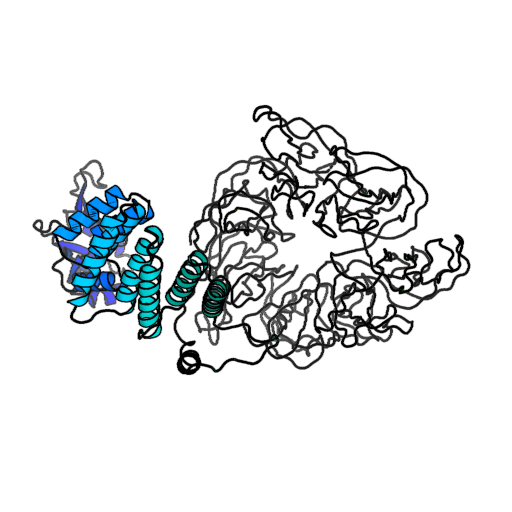A O 1
ATOM 2455 N N . GLN A 1 309 ? -18.180 24.797 -0.439 1.00 33.19 309 GLN A N 1
ATOM 2456 C CA . GLN A 1 309 ? -17.145 24.321 0.495 1.00 33.19 309 GLN A CA 1
ATOM 2457 C C . GLN A 1 309 ? -15.809 24.942 0.060 1.00 33.19 309 GLN A C 1
ATOM 2459 O O . GLN A 1 309 ? -15.544 25.059 -1.137 1.00 33.19 309 GLN A O 1
ATOM 2464 N N . GLN A 1 310 ? -15.003 25.377 1.027 1.00 34.09 310 GLN A N 1
ATOM 2465 C CA . GLN A 1 310 ? -13.615 25.787 0.826 1.00 34.09 310 GLN A CA 1
ATOM 2466 C C . GLN A 1 310 ? -12.811 25.071 1.914 1.00 34.09 310 GLN A C 1
ATOM 2468 O O . GLN A 1 310 ? -12.725 25.542 3.045 1.00 34.09 310 GLN A O 1
ATOM 2473 N N . GLU A 1 311 ? -12.376 23.862 1.574 1.00 45.62 311 GLU A N 1
ATOM 2474 C CA . GLU A 1 311 ? -11.689 22.903 2.446 1.00 45.62 311 GLU A CA 1
ATOM 2475 C C . GLU A 1 311 ? -10.217 23.305 2.644 1.00 45.62 311 GLU A C 1
ATOM 2477 O O . GLU A 1 311 ? -9.622 23.982 1.798 1.00 45.62 311 GLU A O 1
ATOM 2482 N N . TYR A 1 312 ? -9.654 22.972 3.807 1.00 45.78 312 TYR A N 1
ATOM 2483 C CA . TYR A 1 312 ? -8.371 23.493 4.282 1.00 45.78 312 TYR A CA 1
ATOM 2484 C C . TYR A 1 312 ? -7.277 22.423 4.185 1.00 45.78 312 TYR A C 1
ATOM 2486 O O . TYR A 1 312 ? -6.877 21.796 5.166 1.00 45.78 312 TYR A O 1
ATOM 2494 N N . VAL A 1 313 ? -6.771 22.259 2.964 1.00 57.66 313 VAL A N 1
ATOM 2495 C CA . VAL A 1 313 ? -5.628 21.407 2.608 1.00 57.66 313 VAL A CA 1
ATOM 2496 C C . VAL A 1 313 ? -4.361 21.884 3.333 1.00 57.66 313 VAL A C 1
ATOM 2498 O O . VAL A 1 313 ? -3.797 22.910 2.958 1.00 57.66 313 VAL A O 1
ATOM 2501 N N . CYS A 1 314 ? -3.889 21.186 4.375 1.00 69.25 314 CYS A N 1
ATOM 2502 C CA . CYS A 1 314 ? -2.720 21.647 5.153 1.00 69.25 314 CYS A CA 1
ATOM 2503 C C . CYS A 1 314 ? -1.363 21.312 4.482 1.00 69.25 314 CYS A C 1
ATOM 2505 O O . CYS A 1 314 ? -0.353 21.941 4.800 1.00 69.25 314 CYS A O 1
ATOM 2507 N N . THR A 1 315 ? -1.316 20.401 3.497 1.00 71.94 315 THR A N 1
ATOM 2508 C CA . THR A 1 315 ? -0.167 20.131 2.584 1.00 71.94 315 THR A CA 1
ATOM 2509 C C . THR A 1 315 ? 1.153 19.624 3.190 1.00 71.94 315 THR A C 1
ATOM 2511 O O . THR A 1 315 ? 2.102 19.383 2.445 1.00 71.94 315 THR A O 1
ATOM 2514 N N . ASN A 1 316 ? 1.271 19.510 4.519 1.00 81.19 316 ASN A N 1
ATOM 2515 C CA . ASN A 1 316 ? 2.509 19.097 5.183 1.00 81.19 316 ASN A CA 1
ATOM 2516 C C . ASN A 1 316 ? 2.323 18.744 6.677 1.00 81.19 316 ASN A C 1
ATOM 2518 O O . ASN A 1 316 ? 1.361 19.193 7.309 1.00 81.19 316 ASN A O 1
ATOM 2522 N N . PRO A 1 317 ? 3.328 18.088 7.284 1.00 78.50 317 PRO A N 1
ATOM 2523 C CA . PRO A 1 317 ? 3.528 18.065 8.727 1.00 78.50 317 PRO A CA 1
ATOM 2524 C C . PRO A 1 317 ? 4.812 18.784 9.269 1.00 78.50 317 PRO A C 1
ATOM 2526 O O . PRO A 1 317 ? 4.826 20.007 9.415 1.00 78.50 317 PRO A O 1
ATOM 2529 N N . TYR A 1 318 ? 5.875 18.053 9.642 1.00 86.19 318 TYR A N 1
ATOM 2530 C CA . TYR A 1 318 ? 6.580 18.210 10.944 1.00 86.19 318 TYR A CA 1
ATOM 2531 C C . TYR A 1 318 ? 7.598 19.362 11.195 1.00 86.19 318 TYR A C 1
ATOM 2533 O O . TYR A 1 318 ? 8.429 19.686 10.350 1.00 86.19 318 TYR A O 1
ATOM 2541 N N . SER A 1 319 ? 7.665 19.854 12.452 1.00 77.25 319 SER A N 1
ATOM 2542 C CA . SER A 1 319 ? 8.598 20.905 12.948 1.00 77.25 319 SER A CA 1
ATOM 2543 C C . SER A 1 319 ? 9.842 20.419 13.731 1.00 77.25 319 SER A C 1
ATOM 2545 O O . SER A 1 319 ? 10.767 19.959 13.068 1.00 77.25 319 SER A O 1
ATOM 2547 N N . SER A 1 320 ? 9.989 20.579 15.071 1.00 74.19 320 SER A N 1
ATOM 2548 C CA . SER A 1 320 ? 11.329 20.401 15.712 1.00 74.19 320 SER A CA 1
ATOM 2549 C C . SER A 1 320 ? 11.496 20.207 17.249 1.00 74.19 320 SER A C 1
ATOM 2551 O O . SER A 1 320 ? 10.991 20.999 18.043 1.00 74.19 320 SER A O 1
ATOM 2553 N N . ALA A 1 321 ? 12.457 19.325 17.582 1.00 78.62 321 ALA A N 1
ATOM 2554 C CA . ALA A 1 321 ? 13.485 19.299 18.649 1.00 78.62 321 ALA A CA 1
ATOM 2555 C C . ALA A 1 321 ? 13.206 18.760 20.086 1.00 78.62 321 ALA A C 1
ATOM 2557 O O . ALA A 1 321 ? 12.277 19.172 20.770 1.00 78.62 321 ALA A O 1
ATOM 2558 N N . THR A 1 322 ? 14.167 17.949 20.581 1.00 79.00 322 THR A N 1
ATOM 2559 C CA . THR A 1 322 ? 14.474 17.489 21.973 1.00 79.00 322 THR A CA 1
ATOM 2560 C C . THR A 1 322 ? 13.717 16.289 22.600 1.00 79.00 322 THR A C 1
ATOM 2562 O O . THR A 1 322 ? 12.639 16.464 23.159 1.00 79.00 322 THR A O 1
ATOM 2565 N N . ASN A 1 323 ? 14.331 15.084 22.608 1.00 78.00 323 ASN A N 1
ATOM 2566 C CA . ASN A 1 323 ? 13.997 13.924 23.476 1.00 78.00 323 ASN A CA 1
ATOM 2567 C C . ASN A 1 323 ? 15.205 12.932 23.661 1.00 78.00 323 ASN A C 1
ATOM 2569 O O . ASN A 1 323 ? 16.343 13.396 23.681 1.00 78.00 323 ASN A O 1
ATOM 2573 N N . TYR A 1 324 ? 15.005 11.611 23.860 1.00 62.97 324 TYR A N 1
ATOM 2574 C CA . TYR A 1 324 ? 15.987 10.605 24.335 1.00 62.97 324 TYR A CA 1
ATOM 2575 C C . TYR A 1 324 ? 15.869 9.231 23.610 1.00 62.97 324 TYR A C 1
ATOM 2577 O O . TYR A 1 324 ? 14.838 8.950 23.007 1.00 62.97 324 TYR A O 1
ATOM 2585 N N . HIS A 1 325 ? 16.924 8.389 23.622 1.00 76.56 325 HIS A N 1
ATOM 2586 C CA . HIS A 1 325 ? 17.156 7.305 22.641 1.00 76.56 325 HIS A CA 1
ATOM 2587 C C . HIS A 1 325 ? 17.708 5.956 23.209 1.00 76.56 325 HIS A C 1
ATOM 2589 O O . HIS A 1 325 ? 18.138 5.897 24.358 1.00 76.56 325 HIS A O 1
ATOM 2595 N N . ILE A 1 326 ? 17.720 4.889 22.380 1.00 64.19 326 ILE A N 1
ATOM 2596 C CA . ILE A 1 326 ? 17.949 3.453 22.704 1.00 64.19 326 ILE A CA 1
ATOM 2597 C C . ILE A 1 326 ? 18.933 2.745 21.717 1.00 64.19 326 ILE A C 1
ATOM 2599 O O . ILE A 1 326 ? 20.039 3.263 21.576 1.00 64.19 326 ILE A O 1
ATOM 2603 N N . GLY A 1 327 ? 18.641 1.590 21.074 1.00 62.47 327 GLY A N 1
ATOM 2604 C CA . GLY A 1 327 ? 19.633 0.852 20.242 1.00 62.47 327 GLY A CA 1
ATOM 2605 C C . GLY A 1 327 ? 19.107 -0.080 19.120 1.00 62.47 327 GLY A C 1
ATOM 2606 O O . GLY A 1 327 ? 18.218 -0.886 19.374 1.00 62.47 327 GLY A O 1
ATOM 2607 N N . GLY A 1 328 ? 19.715 -0.054 17.914 1.00 55.34 328 GLY A N 1
ATOM 2608 C CA . GLY A 1 328 ? 19.482 -0.992 16.782 1.00 55.34 328 GLY A CA 1
ATOM 2609 C C . GLY A 1 328 ? 19.966 -0.484 15.394 1.00 55.34 328 GLY A C 1
ATOM 2610 O O . GLY A 1 328 ? 20.684 0.517 15.348 1.00 55.34 328 GLY A O 1
ATOM 2611 N N . PHE A 1 329 ? 19.550 -1.137 14.284 1.00 62.44 329 PHE A N 1
ATOM 2612 C CA . PHE A 1 329 ? 19.380 -0.532 12.929 1.00 62.44 329 PHE A CA 1
ATOM 2613 C C . PHE A 1 329 ? 18.496 -1.401 11.972 1.00 62.44 329 PHE A C 1
ATOM 2615 O O . PHE A 1 329 ? 18.843 -2.575 11.818 1.00 62.44 329 PHE A O 1
ATOM 2622 N N . PRO A 1 330 ? 17.426 -0.905 11.285 1.00 60.25 330 PRO A N 1
ATOM 2623 C CA . PRO A 1 330 ? 16.145 -1.648 11.239 1.00 60.25 330 PRO A CA 1
ATOM 2624 C C . PRO A 1 330 ? 15.530 -2.065 9.870 1.00 60.25 330 PRO A C 1
ATOM 2626 O O . PRO A 1 330 ? 15.536 -1.302 8.896 1.00 60.25 330 PRO A O 1
ATOM 2629 N N . ILE A 1 331 ? 14.858 -3.230 9.838 1.00 60.53 331 ILE A N 1
ATOM 2630 C CA . ILE A 1 331 ? 13.816 -3.670 8.862 1.00 60.53 331 ILE A CA 1
ATOM 2631 C C . ILE A 1 331 ? 12.747 -4.506 9.621 1.00 60.53 331 ILE A C 1
ATOM 2633 O O . ILE A 1 331 ? 13.094 -5.090 10.639 1.00 60.53 331 ILE A O 1
ATOM 2637 N N . SER A 1 332 ? 11.472 -4.475 9.196 1.00 65.06 332 SER A N 1
ATOM 2638 C CA . SER A 1 332 ? 10.278 -5.228 9.675 1.00 65.06 332 SER A CA 1
ATOM 2639 C C . SER A 1 332 ? 10.132 -5.607 11.169 1.00 65.06 332 SER A C 1
ATOM 2641 O O . SER A 1 332 ? 10.847 -6.451 11.696 1.00 65.06 332 SER A O 1
ATOM 2643 N N . MET A 1 333 ? 9.091 -5.066 11.812 1.00 66.25 333 MET A N 1
ATOM 2644 C CA . MET A 1 333 ? 8.395 -5.676 12.958 1.00 66.25 333 MET A CA 1
ATOM 2645 C C . MET A 1 333 ? 7.305 -6.617 12.421 1.00 66.25 333 MET A C 1
ATOM 2647 O O . MET A 1 333 ? 7.132 -6.740 11.208 1.00 66.25 333 MET A O 1
ATOM 2651 N N . THR A 1 334 ? 6.584 -7.317 13.295 1.00 69.50 334 THR A N 1
ATOM 2652 C CA . THR A 1 334 ? 5.357 -8.047 12.961 1.00 69.50 334 THR A CA 1
ATOM 2653 C C . THR A 1 334 ? 4.552 -8.406 14.198 1.00 69.50 334 THR A C 1
ATOM 2655 O O . THR A 1 334 ? 5.100 -8.803 15.223 1.00 69.50 334 THR A O 1
ATOM 2658 N N . SER A 1 335 ? 3.237 -8.416 14.041 1.00 63.81 335 SER A N 1
ATOM 2659 C CA . SER A 1 335 ? 2.368 -9.347 14.761 1.00 63.81 335 SER A CA 1
ATOM 2660 C C . SER A 1 335 ? 1.160 -9.707 13.889 1.00 63.81 335 SER A C 1
ATOM 2662 O O . SER A 1 335 ? 1.185 -10.684 13.140 1.00 63.81 335 SER A O 1
ATOM 2664 N N . GLY A 1 336 ? 0.120 -8.887 13.891 1.00 63.94 336 GLY A N 1
ATOM 2665 C CA . GLY A 1 336 ? -1.238 -9.352 13.625 1.00 63.94 336 GLY A CA 1
ATOM 2666 C C . GLY A 1 336 ? -1.808 -9.939 14.915 1.00 63.94 336 GLY A C 1
ATOM 2667 O O . GLY A 1 336 ? -1.345 -9.593 15.996 1.00 63.94 336 GLY A O 1
ATOM 2668 N N . ASN A 1 337 ? -2.777 -10.846 14.823 1.00 63.38 337 ASN A N 1
ATOM 2669 C CA . ASN A 1 337 ? -3.590 -11.297 15.961 1.00 63.38 337 ASN A CA 1
ATOM 2670 C C . ASN A 1 337 ? -2.870 -12.327 16.880 1.00 63.38 337 ASN A C 1
ATOM 2672 O O . ASN A 1 337 ? -3.457 -13.323 17.297 1.00 63.38 337 ASN A O 1
ATOM 2676 N N . PHE A 1 338 ? -1.583 -12.097 17.183 1.00 65.00 338 PHE A N 1
ATOM 2677 C CA . PHE A 1 338 ? -0.582 -13.050 17.696 1.00 65.00 338 PHE A CA 1
ATOM 2678 C C . PHE A 1 338 ? -1.018 -13.839 18.938 1.00 65.00 338 PHE A C 1
ATOM 2680 O O . PHE A 1 338 ? -0.879 -15.060 18.958 1.00 65.00 338 PHE A O 1
ATOM 2687 N N . ASN A 1 339 ? -1.617 -13.171 19.927 1.00 67.56 339 ASN A N 1
ATOM 2688 C CA . ASN A 1 339 ? -2.809 -13.705 20.600 1.00 67.56 339 ASN A CA 1
ATOM 2689 C C . ASN A 1 339 ? -3.691 -12.606 21.224 1.00 67.56 339 ASN A C 1
ATOM 2691 O O . ASN A 1 339 ? -4.216 -12.784 22.315 1.00 67.56 339 ASN A O 1
ATOM 2695 N N . ASN A 1 340 ? -3.902 -11.504 20.506 1.00 71.31 340 ASN A N 1
ATOM 2696 C CA . ASN A 1 340 ? -5.168 -10.764 20.439 1.00 71.31 340 ASN A CA 1
ATOM 2697 C C . ASN A 1 340 ? -5.774 -10.156 21.725 1.00 71.31 340 ASN A C 1
ATOM 2699 O O . ASN A 1 340 ? -6.511 -10.833 22.430 1.00 71.31 340 ASN A O 1
ATOM 2703 N N . ASP A 1 341 ? -5.568 -8.865 21.989 1.00 61.78 341 ASP A N 1
ATOM 2704 C CA . ASP A 1 341 ? -6.296 -8.082 23.012 1.00 61.78 341 ASP A CA 1
ATOM 2705 C C . ASP A 1 341 ? -6.130 -6.550 22.894 1.00 61.78 341 ASP A C 1
ATOM 2707 O O . ASP A 1 341 ? -6.159 -5.844 23.906 1.00 61.78 341 ASP A O 1
ATOM 2711 N N . SER A 1 342 ? -5.906 -6.030 21.688 1.00 64.88 342 SER A N 1
ATOM 2712 C CA . SER A 1 342 ? -5.436 -4.652 21.425 1.00 64.88 342 SER A CA 1
ATOM 2713 C C . SER A 1 342 ? -4.094 -4.274 22.095 1.00 64.88 342 SER A C 1
ATOM 2715 O O . SER A 1 342 ? -3.585 -3.180 21.872 1.00 64.88 342 SER A O 1
ATOM 2717 N N . THR A 1 343 ? -3.445 -5.154 22.879 1.00 60.16 343 THR A N 1
ATOM 2718 C CA . THR A 1 343 ? -2.087 -4.898 23.385 1.00 60.16 343 THR A CA 1
ATOM 2719 C C . THR A 1 343 ? -1.066 -5.146 22.280 1.00 60.16 343 THR A C 1
ATOM 2721 O O . THR A 1 343 ? -0.745 -6.298 21.983 1.00 60.16 343 THR A O 1
ATOM 2724 N N . LEU A 1 344 ? -0.518 -4.066 21.721 1.00 66.81 344 LEU A N 1
ATOM 2725 C CA . LEU A 1 344 ? 0.545 -4.076 20.709 1.00 66.81 344 LEU A CA 1
ATOM 2726 C C . LEU A 1 344 ? 1.934 -4.396 21.315 1.00 66.81 344 LEU A C 1
ATOM 2728 O O . LEU A 1 344 ? 2.853 -3.584 21.251 1.00 66.81 344 LEU A O 1
ATOM 2732 N N . ASP A 1 345 ? 2.095 -5.578 21.922 1.00 55.94 345 ASP A N 1
ATOM 2733 C CA . ASP A 1 345 ? 3.415 -6.235 21.980 1.00 55.94 345 ASP A CA 1
ATOM 2734 C C . ASP A 1 345 ? 3.754 -6.792 20.575 1.00 55.94 345 ASP A C 1
ATOM 2736 O O . ASP A 1 345 ? 2.859 -6.967 19.748 1.00 55.94 345 ASP A O 1
ATOM 2740 N N . LEU A 1 346 ? 5.037 -7.005 20.246 1.00 61.19 346 LEU A N 1
ATOM 2741 C CA . LEU A 1 346 ? 5.491 -7.122 18.845 1.00 61.19 346 LEU A CA 1
ATOM 2742 C C . LEU A 1 346 ? 6.660 -8.108 18.662 1.00 61.19 346 LEU A C 1
ATOM 2744 O O . LEU A 1 346 ? 7.597 -8.124 19.458 1.00 61.19 346 LEU A O 1
ATOM 2748 N N . LEU A 1 347 ? 6.688 -8.860 17.556 1.00 62.94 347 LEU A N 1
ATOM 2749 C CA . LEU A 1 347 ? 7.910 -9.476 17.010 1.00 62.94 347 LEU A CA 1
ATOM 2750 C C . LEU A 1 347 ? 8.701 -8.385 16.272 1.00 62.94 347 LEU A C 1
ATOM 2752 O O . LEU A 1 347 ? 8.109 -7.563 15.581 1.00 62.94 347 LEU A O 1
ATOM 2756 N N . VAL A 1 348 ? 10.028 -8.317 16.436 1.00 57.34 348 VAL A N 1
ATOM 2757 C CA . VAL A 1 348 ? 10.781 -7.091 16.088 1.00 57.34 348 VAL A CA 1
ATOM 2758 C C . VAL A 1 348 ? 12.004 -7.279 15.178 1.00 57.34 348 VAL A C 1
ATOM 2760 O O . VAL A 1 348 ? 12.385 -6.330 14.508 1.00 57.34 348 VAL A O 1
ATOM 2763 N N . VAL A 1 349 ? 12.580 -8.484 15.078 1.00 61.81 349 VAL A N 1
ATOM 2764 C CA . VAL A 1 349 ? 13.743 -8.819 14.217 1.00 61.81 349 VAL A CA 1
ATOM 2765 C C . VAL A 1 349 ? 15.053 -8.084 14.603 1.00 61.81 349 VAL A C 1
ATOM 2767 O O . VAL A 1 349 ? 15.060 -7.110 15.348 1.00 61.81 349 VAL A O 1
ATOM 2770 N N . ASN A 1 350 ? 16.216 -8.631 14.224 1.00 60.50 350 ASN A N 1
ATOM 2771 C CA . ASN A 1 350 ? 17.538 -8.078 14.556 1.00 60.50 350 ASN A CA 1
ATOM 2772 C C . ASN A 1 350 ? 18.621 -8.615 13.605 1.00 60.50 350 ASN A C 1
ATOM 2774 O O . ASN A 1 350 ? 18.508 -9.752 13.150 1.00 60.50 350 ASN A O 1
ATOM 2778 N N . ARG A 1 351 ? 19.696 -7.846 13.375 1.00 60.34 351 ARG A N 1
ATOM 2779 C CA . ARG A 1 351 ? 20.823 -8.247 12.510 1.00 60.34 351 ARG A CA 1
ATOM 2780 C C . ARG A 1 351 ? 22.208 -7.851 13.034 1.00 60.34 351 ARG A C 1
ATOM 2782 O O . ARG A 1 351 ? 23.081 -8.709 13.076 1.00 60.34 351 ARG A O 1
ATOM 2789 N N . VAL A 1 352 ? 22.388 -6.578 13.419 1.00 71.06 352 VAL A N 1
ATOM 2790 C CA . VAL A 1 352 ? 23.600 -5.950 14.015 1.00 71.06 352 VAL A CA 1
ATOM 2791 C C . VAL A 1 352 ? 24.924 -6.590 13.546 1.00 71.06 352 VAL A C 1
ATOM 2793 O O . VAL A 1 352 ? 25.391 -6.274 12.456 1.00 71.06 352 VAL A O 1
ATOM 2796 N N . ASP A 1 353 ? 25.495 -7.502 14.336 1.00 60.03 353 ASP A N 1
ATOM 2797 C CA . ASP A 1 353 ? 26.549 -8.451 13.955 1.00 60.03 353 ASP A CA 1
ATOM 2798 C C . ASP A 1 353 ? 26.222 -9.773 14.661 1.00 60.03 353 ASP A C 1
ATOM 2800 O O . ASP A 1 353 ? 26.916 -10.221 15.581 1.00 60.03 353 ASP A O 1
ATOM 2804 N N . ASN A 1 354 ? 25.080 -10.358 14.275 1.00 65.69 354 ASN A N 1
ATOM 2805 C CA . ASN A 1 354 ? 24.384 -11.436 14.989 1.00 65.69 354 ASN A CA 1
ATOM 2806 C C . ASN A 1 354 ? 23.898 -10.941 16.391 1.00 65.69 354 ASN A C 1
ATOM 2808 O O . ASN A 1 354 ? 24.221 -9.828 16.801 1.00 65.69 354 ASN A O 1
ATOM 2812 N N . VAL A 1 355 ? 23.066 -11.604 17.210 1.00 64.56 355 VAL A N 1
ATOM 2813 C CA . VAL A 1 355 ? 22.148 -12.822 17.066 1.00 64.56 355 VAL A CA 1
ATOM 2814 C C . VAL A 1 355 ? 19.233 -12.728 16.235 1.00 64.56 355 VAL A C 1
ATOM 2816 O O . VAL A 1 355 ? 18.712 -13.166 15.171 1.00 64.56 355 VAL A O 1
ATOM 2819 N N . LEU A 1 356 ? 18.127 -12.170 16.887 1.00 59.22 356 LEU A N 1
ATOM 2820 C CA . LEU A 1 356 ? 16.741 -11.804 16.429 1.00 59.22 356 LEU A CA 1
ATOM 2821 C C . LEU A 1 356 ? 16.163 -10.748 17.417 1.00 59.22 356 LEU A C 1
ATOM 2823 O O . LEU A 1 356 ? 16.844 -10.470 18.405 1.00 59.22 356 LEU A O 1
ATOM 2827 N N . SER A 1 357 ? 14.978 -10.145 17.188 1.00 59.50 357 SER A N 1
ATOM 2828 C CA . SER A 1 357 ? 14.234 -9.372 18.218 1.00 59.50 357 SER A CA 1
ATOM 2829 C C . SER A 1 357 ? 12.717 -9.660 18.278 1.00 59.50 357 SER A C 1
ATOM 2831 O O . SER A 1 357 ? 12.124 -10.145 17.316 1.00 59.50 357 SER A O 1
ATOM 2833 N N . LEU A 1 358 ? 12.118 -9.391 19.441 1.00 64.81 358 LEU A N 1
ATOM 2834 C CA . LEU A 1 358 ? 10.737 -9.634 19.891 1.00 64.81 358 LEU A CA 1
ATOM 2835 C C . LEU A 1 358 ? 10.543 -8.869 21.227 1.00 64.81 358 LEU A C 1
ATOM 2837 O O . LEU A 1 358 ? 11.527 -8.612 21.927 1.00 64.81 358 LEU A O 1
ATOM 2841 N N . LEU A 1 359 ? 9.314 -8.510 21.600 1.00 61.19 359 LEU A N 1
ATOM 2842 C CA . LEU A 1 359 ? 8.945 -7.963 22.911 1.00 61.19 359 LEU A CA 1
ATOM 2843 C C . LEU A 1 359 ? 7.642 -8.581 23.427 1.00 61.19 359 LEU A C 1
ATOM 2845 O O . LEU A 1 359 ? 6.748 -8.908 22.656 1.00 61.19 359 LEU A O 1
ATOM 2849 N N . LEU A 1 360 ? 7.567 -8.718 24.752 1.00 66.50 360 LEU A N 1
ATOM 2850 C CA . LEU A 1 360 ? 6.342 -8.945 25.516 1.00 66.50 360 LEU A CA 1
ATOM 2851 C C . LEU A 1 360 ? 6.466 -8.202 26.852 1.00 66.50 360 LEU A C 1
ATOM 2853 O O . LEU A 1 360 ? 7.449 -8.416 27.568 1.00 66.50 360 LEU A O 1
ATOM 2857 N N . GLY A 1 361 ? 5.486 -7.391 27.235 1.00 63.78 361 GLY A N 1
ATOM 2858 C CA . GLY A 1 361 ? 5.446 -6.722 28.542 1.00 63.78 361 GLY A CA 1
ATOM 2859 C C . GLY A 1 361 ? 4.073 -6.785 29.186 1.00 63.78 361 GLY A C 1
ATOM 2860 O O . GLY A 1 361 ? 3.925 -7.336 30.280 1.00 63.78 361 GLY A O 1
ATOM 2861 N N . ASN A 1 362 ? 3.076 -6.291 28.458 1.00 70.69 362 ASN A N 1
ATOM 2862 C CA . ASN A 1 362 ? 1.647 -6.296 28.753 1.00 70.69 362 ASN A CA 1
ATOM 2863 C C . ASN A 1 362 ? 1.155 -5.788 30.133 1.00 70.69 362 ASN A C 1
ATOM 2865 O O . ASN A 1 362 ? -0.032 -5.968 30.388 1.00 70.69 362 ASN A O 1
ATOM 2869 N N . ALA A 1 363 ? 1.968 -5.182 31.023 1.00 69.88 363 ALA A N 1
ATOM 2870 C CA . ALA A 1 363 ? 1.440 -4.654 32.302 1.00 69.88 363 ALA A CA 1
ATOM 2871 C C . ALA A 1 363 ? 2.322 -3.699 33.147 1.00 69.88 363 ALA A C 1
ATOM 2873 O O . ALA A 1 363 ? 1.784 -3.070 34.060 1.00 69.88 363 ALA A O 1
ATOM 2874 N N . ASP A 1 364 ? 3.652 -3.671 32.991 1.00 71.50 364 ASP A N 1
ATOM 2875 C CA . ASP A 1 364 ? 4.547 -3.414 34.142 1.00 71.50 364 ASP A CA 1
ATOM 2876 C C . ASP A 1 364 ? 5.856 -2.656 33.852 1.00 71.50 364 ASP A C 1
ATOM 2878 O O . ASP A 1 364 ? 6.431 -2.072 34.776 1.00 71.50 364 ASP A O 1
ATOM 2882 N N . GLY A 1 365 ? 6.371 -2.674 32.616 1.00 62.59 365 GLY A N 1
ATOM 2883 C CA . GLY A 1 365 ? 7.648 -2.023 32.292 1.00 62.59 365 GLY A CA 1
ATOM 2884 C C . GLY A 1 365 ? 8.850 -2.539 33.106 1.00 62.59 365 GLY A C 1
ATOM 2885 O O . GLY A 1 365 ? 9.745 -1.768 33.468 1.00 62.59 365 GLY A O 1
ATOM 2886 N N . SER A 1 366 ? 8.874 -3.827 33.475 1.00 75.50 366 SER A N 1
ATOM 2887 C CA . SER A 1 366 ? 9.967 -4.410 34.270 1.00 75.50 366 SER A CA 1
ATOM 2888 C C . SER A 1 366 ? 10.081 -5.942 34.152 1.00 75.50 366 SER A C 1
ATOM 2890 O O . SER A 1 366 ? 9.081 -6.623 34.324 1.00 75.50 366 SER A O 1
ATOM 2892 N N . PHE A 1 367 ? 11.256 -6.585 34.082 1.00 75.19 367 PHE A N 1
ATOM 2893 C CA . PHE A 1 367 ? 12.434 -6.462 33.193 1.00 75.19 367 PHE A CA 1
ATOM 2894 C C . PHE A 1 367 ? 13.532 -7.427 33.735 1.00 75.19 367 PHE A C 1
ATOM 2896 O O . PHE A 1 367 ? 14.249 -7.079 34.677 1.00 75.19 367 PHE A O 1
ATOM 2903 N N . THR A 1 368 ? 13.715 -8.613 33.133 1.00 73.38 368 THR A N 1
ATOM 2904 C CA . THR A 1 368 ? 14.870 -9.530 33.380 1.00 73.38 368 THR A CA 1
ATOM 2905 C C . THR A 1 368 ? 15.478 -10.009 32.049 1.00 73.38 368 THR A C 1
ATOM 2907 O O . THR A 1 368 ? 14.807 -9.835 31.048 1.00 73.38 368 THR A O 1
ATOM 2910 N N . SER A 1 369 ? 16.702 -10.576 31.992 1.00 64.69 369 SER A N 1
ATOM 2911 C CA . SER A 1 369 ? 17.590 -10.679 30.790 1.00 64.69 369 SER A CA 1
ATOM 2912 C C . SER A 1 369 ? 17.998 -12.121 30.361 1.00 64.69 369 SER A C 1
ATOM 2914 O O . SER A 1 369 ? 17.892 -13.034 31.182 1.00 64.69 369 SER A O 1
ATOM 2916 N N . GLN A 1 370 ? 18.474 -12.457 29.135 1.00 66.31 370 GLN A N 1
ATOM 2917 C CA . GLN A 1 370 ? 18.373 -11.783 27.813 1.00 66.31 370 GLN A CA 1
ATOM 2918 C C . GLN A 1 370 ? 18.214 -12.709 26.557 1.00 66.31 370 GLN A C 1
ATOM 2920 O O . GLN A 1 370 ? 19.005 -13.642 26.396 1.00 66.31 370 GLN A O 1
ATOM 2925 N N . PHE A 1 371 ? 17.223 -12.467 25.669 1.00 66.81 371 PHE A N 1
ATOM 2926 C CA . PHE A 1 371 ? 16.716 -13.454 24.672 1.00 66.81 371 PHE A CA 1
ATOM 2927 C C . PHE A 1 371 ? 17.343 -13.222 23.296 1.00 66.81 371 PHE A C 1
ATOM 2929 O O . PHE A 1 371 ? 17.794 -12.120 22.972 1.00 66.81 371 PHE A O 1
ATOM 2936 N N . LYS A 1 372 ? 17.332 -14.279 22.475 1.00 71.62 372 LYS A N 1
ATOM 2937 C CA . LYS A 1 372 ? 17.873 -14.375 21.112 1.00 71.62 372 LYS A CA 1
ATOM 2938 C C . LYS A 1 372 ? 17.297 -15.651 20.415 1.00 71.62 372 LYS A C 1
ATOM 2940 O O . LYS A 1 372 ? 17.503 -16.720 20.969 1.00 71.62 372 LYS A O 1
ATOM 2945 N N . TYR A 1 373 ? 16.651 -15.618 19.231 1.00 63.09 373 TYR A N 1
ATOM 2946 C CA . TYR A 1 373 ? 16.276 -16.848 18.459 1.00 63.09 373 TYR A CA 1
ATOM 2947 C C . TYR A 1 373 ? 16.562 -16.770 16.933 1.00 63.09 373 TYR A C 1
ATOM 2949 O O . TYR A 1 373 ? 17.120 -15.774 16.494 1.00 63.09 373 TYR A O 1
ATOM 2957 N N . SER A 1 374 ? 16.321 -17.803 16.101 1.00 69.88 374 SER A N 1
ATOM 2958 C CA . SER A 1 374 ? 16.824 -17.826 14.699 1.00 69.88 374 SER A CA 1
ATOM 2959 C C . SER A 1 374 ? 16.140 -18.780 13.700 1.00 69.88 374 SER A C 1
ATOM 2961 O O . SER A 1 374 ? 15.632 -19.823 14.090 1.00 69.88 374 SER A O 1
ATOM 2963 N N . THR A 1 375 ? 16.242 -18.427 12.407 1.00 69.44 375 THR A N 1
ATOM 2964 C CA . THR A 1 375 ? 15.675 -19.080 11.196 1.00 69.44 375 THR A CA 1
ATOM 2965 C C . THR A 1 375 ? 16.752 -19.251 10.082 1.00 69.44 375 THR A C 1
ATOM 2967 O O . THR A 1 375 ? 17.939 -19.351 10.405 1.00 69.44 375 THR A O 1
ATOM 2970 N N . GLY A 1 376 ? 16.426 -19.329 8.783 1.00 59.72 376 GLY A N 1
ATOM 2971 C CA . GLY A 1 376 ? 17.339 -19.685 7.680 1.00 59.72 376 GLY A CA 1
ATOM 2972 C C . GLY A 1 376 ? 18.450 -18.717 7.257 1.00 59.72 376 GLY A C 1
ATOM 2973 O O . GLY A 1 376 ? 18.343 -18.112 6.194 1.00 59.72 376 GLY A O 1
ATOM 2974 N N . LYS A 1 377 ? 19.542 -18.672 8.051 1.00 74.62 377 LYS A N 1
ATOM 2975 C CA . LYS A 1 377 ? 20.900 -18.110 7.776 1.00 74.62 377 LYS A CA 1
ATOM 2976 C C . LYS A 1 377 ? 20.917 -17.025 6.683 1.00 74.62 377 LYS A C 1
ATOM 2978 O O . LYS A 1 377 ? 20.986 -17.357 5.502 1.00 74.62 377 LYS A O 1
ATOM 2983 N N . LEU A 1 378 ? 20.931 -15.759 7.104 1.00 65.62 378 LEU A N 1
ATOM 2984 C CA . LEU A 1 378 ? 20.504 -14.591 6.319 1.00 65.62 378 LEU A CA 1
ATOM 2985 C C . LEU A 1 378 ? 19.032 -14.676 5.845 1.00 65.62 378 LEU A C 1
ATOM 2987 O O . LEU A 1 378 ? 18.768 -14.866 4.658 1.00 65.62 378 LEU A O 1
ATOM 2991 N N . PRO A 1 379 ? 18.053 -14.563 6.766 1.00 64.00 379 PRO A N 1
ATOM 2992 C CA . PRO A 1 379 ? 16.654 -14.339 6.399 1.00 64.00 379 PRO A CA 1
ATOM 2993 C C . PRO A 1 379 ? 16.332 -12.953 5.817 1.00 64.00 379 PRO A C 1
ATOM 2995 O O . PRO A 1 379 ? 15.989 -12.008 6.535 1.00 64.00 379 PRO A O 1
ATOM 2998 N N . GLU A 1 380 ? 16.413 -12.863 4.487 1.00 70.12 380 GLU A N 1
ATOM 2999 C CA . GLU A 1 380 ? 16.153 -11.655 3.691 1.00 70.12 380 GLU A CA 1
ATOM 3000 C C . GLU A 1 380 ? 14.697 -11.546 3.172 1.00 70.12 380 GLU A C 1
ATOM 3002 O O . GLU A 1 380 ? 14.412 -10.680 2.345 1.00 70.12 380 GLU A O 1
ATOM 3007 N N . SER A 1 381 ? 13.785 -12.458 3.535 1.00 71.56 381 SER A N 1
ATOM 3008 C CA . SER A 1 381 ? 12.468 -12.630 2.878 1.00 71.56 381 SER A CA 1
ATOM 3009 C C . SER A 1 381 ? 11.361 -13.111 3.843 1.00 71.56 381 SER A C 1
ATOM 3011 O O . SER A 1 381 ? 11.527 -13.015 5.056 1.00 71.56 381 SER A O 1
ATOM 3013 N N . VAL A 1 382 ? 10.181 -13.510 3.339 1.00 65.81 382 VAL A N 1
ATOM 3014 C CA . VAL A 1 382 ? 8.911 -13.347 4.088 1.00 65.81 382 VAL A CA 1
ATOM 3015 C C . VAL A 1 382 ? 7.785 -14.351 3.731 1.00 65.81 382 VAL A C 1
ATOM 3017 O O . VAL A 1 382 ? 7.900 -15.111 2.770 1.00 65.81 382 VAL A O 1
ATOM 3020 N N . THR A 1 383 ? 6.698 -14.301 4.515 1.00 72.88 383 THR A N 1
ATOM 3021 C CA . THR A 1 383 ? 5.339 -14.868 4.318 1.00 72.88 383 THR A CA 1
ATOM 3022 C C . THR A 1 383 ? 5.097 -16.296 4.861 1.00 72.88 383 THR A C 1
ATOM 3024 O O . THR A 1 383 ? 5.692 -16.661 5.872 1.00 72.88 383 THR A O 1
ATOM 3027 N N . ILE A 1 384 ? 4.108 -17.042 4.337 1.00 70.31 384 ILE A N 1
ATOM 3028 C CA . ILE A 1 384 ? 3.227 -17.934 5.131 1.00 70.31 384 ILE A CA 1
ATOM 3029 C C . ILE A 1 384 ? 2.902 -19.282 4.439 1.00 70.31 384 ILE A C 1
ATOM 3031 O O . ILE A 1 384 ? 3.258 -19.467 3.277 1.00 70.31 384 ILE A O 1
ATOM 3035 N N . GLY A 1 385 ? 2.221 -20.223 5.114 1.00 65.69 385 GLY A N 1
ATOM 3036 C CA . GLY A 1 385 ? 1.692 -21.450 4.484 1.00 65.69 385 GLY A CA 1
ATOM 3037 C C . GLY A 1 385 ? 1.062 -22.460 5.460 1.00 65.69 385 GLY A C 1
ATOM 3038 O O . GLY A 1 385 ? 1.773 -23.048 6.269 1.00 65.69 385 GLY A O 1
ATOM 3039 N N . ASP A 1 386 ? -0.252 -22.685 5.377 1.00 69.88 386 ASP A N 1
ATOM 3040 C CA . ASP A 1 386 ? -0.988 -23.532 6.332 1.00 69.88 386 ASP A CA 1
ATOM 3041 C C . ASP A 1 386 ? -0.650 -25.038 6.254 1.00 69.88 386 ASP A C 1
ATOM 3043 O O . ASP A 1 386 ? -0.260 -25.571 5.214 1.00 69.88 386 ASP A O 1
ATOM 3047 N N . PHE A 1 387 ? -0.882 -25.730 7.373 1.00 77.56 387 PHE A N 1
ATOM 3048 C CA . PHE A 1 387 ? -0.930 -27.189 7.485 1.00 77.56 387 PHE A CA 1
ATOM 3049 C C . PHE A 1 387 ? -2.137 -27.720 8.292 1.00 77.56 387 PHE A C 1
ATOM 3051 O O . PHE A 1 387 ? -2.310 -28.938 8.341 1.00 77.56 387 PHE A O 1
ATOM 3058 N N . ASN A 1 388 ? -2.928 -26.875 8.974 1.00 75.88 388 ASN A N 1
ATOM 3059 C CA . ASN A 1 388 ? -3.817 -27.300 10.071 1.00 75.88 388 ASN A CA 1
ATOM 3060 C C . ASN A 1 388 ? -5.190 -26.592 10.163 1.00 75.88 388 ASN A C 1
ATOM 3062 O O . ASN A 1 388 ? -6.116 -27.177 10.719 1.00 75.88 388 ASN A O 1
ATOM 3066 N N . ASN A 1 389 ? -5.346 -25.365 9.651 1.00 81.75 389 ASN A N 1
ATOM 3067 C CA . ASN A 1 389 ? -6.634 -24.653 9.528 1.00 81.75 389 ASN A CA 1
ATOM 3068 C C . ASN A 1 389 ? -7.475 -24.469 10.826 1.00 81.75 389 ASN A C 1
ATOM 3070 O O . ASN A 1 389 ? -8.688 -24.279 10.777 1.00 81.75 389 ASN A O 1
ATOM 3074 N N . ASP A 1 390 ? -6.850 -24.511 12.010 1.00 70.38 390 ASP A N 1
ATOM 3075 C CA . ASP A 1 390 ? -7.526 -24.514 13.328 1.00 70.38 390 ASP A CA 1
ATOM 3076 C C . ASP A 1 390 ? -8.046 -23.123 13.784 1.00 70.38 390 ASP A C 1
ATOM 3078 O O . ASP A 1 390 ? -8.477 -22.958 14.928 1.00 70.38 390 ASP A O 1
ATOM 3082 N N . GLY A 1 391 ? -7.990 -22.091 12.932 1.00 67.00 391 GLY A N 1
ATOM 3083 C CA . GLY A 1 391 ? -8.303 -20.698 13.295 1.00 67.00 391 GLY A CA 1
ATOM 3084 C C . GLY A 1 391 ? -7.115 -19.869 13.795 1.00 67.00 391 GLY A C 1
ATOM 3085 O O . GLY A 1 391 ? -7.322 -18.929 14.562 1.00 67.00 391 GLY A O 1
ATOM 3086 N N . LYS A 1 392 ? -5.887 -20.269 13.439 1.00 73.44 392 LYS A N 1
ATOM 3087 C CA . LYS A 1 392 ? -4.598 -19.688 13.862 1.00 73.44 392 LYS A CA 1
ATOM 3088 C C . LYS A 1 392 ? -3.557 -19.892 12.759 1.00 73.44 392 LYS A C 1
ATOM 3090 O O . LYS A 1 392 ? -3.650 -20.914 12.079 1.00 73.44 392 LYS A O 1
ATOM 3095 N N . LEU A 1 393 ? -2.556 -19.014 12.610 1.00 70.00 393 LEU A N 1
ATOM 3096 C CA . LEU A 1 393 ? -1.563 -19.170 11.526 1.00 70.00 393 LEU A CA 1
ATOM 3097 C C . LEU A 1 393 ? -0.554 -20.317 11.712 1.00 70.00 393 LEU A C 1
ATOM 3099 O O . LEU A 1 393 ? -0.177 -20.677 12.831 1.00 70.00 393 LEU A O 1
ATOM 3103 N N . ASP A 1 394 ? -0.056 -20.814 10.577 1.00 61.31 394 ASP A N 1
ATOM 3104 C CA . ASP A 1 394 ? 1.118 -21.685 10.447 1.00 61.31 394 ASP A CA 1
ATOM 3105 C C . ASP A 1 394 ? 1.950 -21.304 9.197 1.00 61.31 394 ASP A C 1
ATOM 3107 O O . ASP A 1 394 ? 1.485 -20.542 8.340 1.00 61.31 394 ASP A O 1
ATOM 3111 N N . LEU A 1 395 ? 3.189 -21.802 9.084 1.00 70.31 395 LEU A N 1
ATOM 3112 C CA . LEU A 1 395 ? 4.022 -21.614 7.886 1.00 70.31 395 LEU A CA 1
ATOM 3113 C C . LEU A 1 395 ? 4.996 -22.764 7.583 1.00 70.31 395 LEU A C 1
ATOM 3115 O O . LEU A 1 395 ? 5.286 -23.622 8.415 1.00 70.31 395 LEU A O 1
ATOM 3119 N N . ALA A 1 396 ? 5.582 -22.719 6.384 1.00 60.06 396 ALA A N 1
ATOM 3120 C CA . ALA A 1 396 ? 6.757 -23.495 6.001 1.00 60.06 396 ALA A CA 1
ATOM 3121 C C . ALA A 1 396 ? 7.980 -22.569 5.840 1.00 60.06 396 ALA A C 1
ATOM 3123 O O . ALA A 1 396 ? 8.316 -22.185 4.719 1.00 60.06 396 ALA A O 1
ATOM 3124 N N . GLU A 1 397 ? 8.649 -22.232 6.953 1.00 75.31 397 GLU A N 1
ATOM 3125 C CA . GLU A 1 397 ? 9.830 -21.340 7.088 1.00 75.31 397 GLU A CA 1
ATOM 3126 C C . GLU A 1 397 ? 11.071 -21.852 6.325 1.00 75.31 397 GLU A C 1
ATOM 3128 O O . GLU A 1 397 ? 12.118 -22.067 6.902 1.00 75.31 397 GLU A O 1
ATOM 3133 N N . THR A 1 398 ? 10.993 -22.130 5.027 1.00 71.19 398 THR A N 1
ATOM 3134 C CA . THR A 1 398 ? 11.909 -23.091 4.387 1.00 71.19 398 THR A CA 1
ATOM 3135 C C . THR A 1 398 ? 13.277 -22.496 4.037 1.00 71.19 398 THR A C 1
ATOM 3137 O O . THR A 1 398 ? 13.351 -21.332 3.659 1.00 71.19 398 THR A O 1
ATOM 3140 N N . ASN A 1 399 ? 14.376 -23.258 4.169 1.00 70.88 399 ASN A N 1
ATOM 3141 C CA . ASN A 1 399 ? 15.737 -22.860 3.758 1.00 70.88 399 ASN A CA 1
ATOM 3142 C C . ASN A 1 399 ? 16.529 -23.973 3.025 1.00 70.88 399 ASN A C 1
ATOM 3144 O O . ASN A 1 399 ? 15.960 -25.009 2.702 1.00 70.88 399 ASN A O 1
ATOM 3148 N N . LEU A 1 400 ? 17.806 -23.740 2.664 1.00 74.62 400 LEU A N 1
ATOM 3149 C CA . LEU A 1 400 ? 18.489 -24.415 1.537 1.00 74.62 400 LEU A CA 1
ATOM 3150 C C . LEU A 1 400 ? 19.340 -25.682 1.808 1.00 74.62 400 LEU A C 1
ATOM 3152 O O . LEU A 1 400 ? 19.389 -26.538 0.927 1.00 74.62 400 LEU A O 1
ATOM 3156 N N . ASN A 1 401 ? 20.104 -25.793 2.903 1.00 79.06 401 ASN A N 1
ATOM 3157 C CA . ASN A 1 401 ? 21.376 -26.547 2.876 1.00 79.06 401 ASN A CA 1
ATOM 3158 C C . ASN A 1 401 ? 21.463 -27.792 3.788 1.00 79.06 401 ASN A C 1
ATOM 3160 O O . ASN A 1 401 ? 21.595 -28.914 3.286 1.00 79.06 401 ASN A O 1
ATOM 3164 N N . ASP A 1 402 ? 21.406 -27.616 5.110 1.00 74.06 402 ASP A N 1
ATOM 3165 C CA . ASP A 1 402 ? 21.827 -28.579 6.148 1.00 74.06 402 ASP A CA 1
ATOM 3166 C C . ASP A 1 402 ? 20.976 -29.870 6.294 1.00 74.06 402 ASP A C 1
ATOM 3168 O O . ASP A 1 402 ? 21.446 -30.835 6.901 1.00 74.06 402 ASP A O 1
ATOM 3172 N N . ASN A 1 403 ? 19.814 -29.967 5.634 1.00 82.62 403 ASN A N 1
ATOM 3173 C CA . ASN A 1 403 ? 18.875 -31.112 5.579 1.00 82.62 403 ASN A CA 1
ATOM 3174 C C . ASN A 1 403 ? 17.994 -31.352 6.834 1.00 82.62 403 ASN A C 1
ATOM 3176 O O . ASN A 1 403 ? 17.935 -32.472 7.348 1.00 82.62 403 ASN A O 1
ATOM 3180 N N . THR A 1 404 ? 17.254 -30.337 7.302 1.00 74.44 404 THR A N 1
ATOM 3181 C CA . THR A 1 404 ? 16.358 -30.383 8.478 1.00 74.44 404 THR A CA 1
ATOM 3182 C C . THR A 1 404 ? 15.129 -29.455 8.327 1.00 74.44 404 THR A C 1
ATOM 3184 O O . THR A 1 404 ? 15.256 -28.256 8.529 1.00 74.44 404 THR A O 1
ATOM 3187 N N . VAL A 1 405 ? 13.922 -29.971 8.043 1.00 67.94 405 VAL A N 1
ATOM 3188 C CA . VAL A 1 405 ? 12.673 -29.194 7.795 1.00 67.94 405 VAL A CA 1
ATOM 3189 C C . VAL A 1 405 ? 11.460 -29.855 8.479 1.00 67.94 405 VAL A C 1
ATOM 3191 O O . VAL A 1 405 ? 11.232 -31.031 8.235 1.00 67.94 405 VAL A O 1
ATOM 3194 N N . SER A 1 406 ? 10.642 -29.170 9.299 1.00 76.81 406 SER A N 1
ATOM 3195 C CA . SER A 1 406 ? 9.621 -29.851 10.133 1.00 76.81 406 SER A CA 1
ATOM 3196 C C . SER A 1 406 ? 8.328 -30.313 9.450 1.00 76.81 406 SER A C 1
ATOM 3198 O O . SER A 1 406 ? 8.299 -31.455 8.994 1.00 76.81 406 SER A O 1
ATOM 3200 N N . VAL A 1 407 ? 7.273 -29.496 9.380 1.00 71.06 407 VAL A N 1
ATOM 3201 C CA . VAL A 1 407 ? 5.855 -29.937 9.291 1.00 71.06 407 VAL A CA 1
ATOM 3202 C C . VAL A 1 407 ? 5.394 -30.623 10.590 1.00 71.06 407 VAL A C 1
ATOM 3204 O O . VAL A 1 407 ? 5.931 -31.663 10.970 1.00 71.06 407 VAL A O 1
ATOM 3207 N N . LEU A 1 408 ? 4.407 -30.017 11.267 1.00 79.25 408 LEU A N 1
ATOM 3208 C CA . LEU A 1 408 ? 3.961 -30.362 12.632 1.00 79.25 408 LEU A CA 1
ATOM 3209 C C . LEU A 1 408 ? 2.441 -30.233 12.874 1.00 79.25 408 LEU A C 1
ATOM 3211 O O . LEU A 1 408 ? 1.930 -30.987 13.697 1.00 79.25 408 LEU A O 1
ATOM 3215 N N . LEU A 1 409 ? 1.737 -29.344 12.156 1.00 73.00 409 LEU A N 1
ATOM 3216 C CA . LEU A 1 409 ? 0.428 -28.753 12.505 1.00 73.00 409 LEU A CA 1
ATOM 3217 C C . LEU A 1 409 ? 0.547 -27.617 13.544 1.00 73.00 409 LEU A C 1
ATOM 3219 O O . LEU A 1 409 ? 0.804 -27.863 14.723 1.00 73.00 409 LEU A O 1
ATOM 3223 N N . GLY A 1 410 ? 0.376 -26.370 13.099 1.00 69.38 410 GLY A N 1
ATOM 3224 C CA . GLY A 1 410 ? 0.568 -25.157 13.898 1.00 69.38 410 GLY A CA 1
ATOM 3225 C C . GLY A 1 410 ? -0.628 -24.678 14.727 1.00 69.38 410 GLY A C 1
ATOM 3226 O O . GLY A 1 410 ? -1.723 -25.249 14.716 1.00 69.38 410 GLY A O 1
ATOM 3227 N N . ASN A 1 411 ? -0.384 -23.623 15.510 1.00 70.50 411 ASN A N 1
ATOM 3228 C CA . ASN A 1 411 ? -1.374 -22.980 16.376 1.00 70.50 411 ASN A CA 1
ATOM 3229 C C . ASN A 1 411 ? -1.008 -21.568 16.885 1.00 70.50 411 ASN A C 1
ATOM 3231 O O . ASN A 1 411 ? -1.904 -20.852 17.308 1.00 70.50 411 ASN A O 1
ATOM 3235 N N . GLY A 1 412 ? 0.270 -21.194 16.942 1.00 65.62 412 GLY A N 1
ATOM 3236 C CA . GLY A 1 412 ? 0.788 -19.917 17.445 1.00 65.62 412 GLY A CA 1
ATOM 3237 C C . GLY A 1 412 ? 0.620 -19.621 18.945 1.00 65.62 412 GLY A C 1
ATOM 3238 O O . GLY A 1 412 ? -0.400 -19.938 19.566 1.00 65.62 412 GLY A O 1
ATOM 3239 N N . ASP A 1 413 ? 1.632 -18.984 19.529 1.00 67.25 413 ASP A N 1
ATOM 3240 C CA . ASP A 1 413 ? 1.510 -18.128 20.719 1.00 67.25 413 ASP A CA 1
ATOM 3241 C C . ASP A 1 413 ? 2.440 -16.895 20.648 1.00 67.25 413 ASP A C 1
ATOM 3243 O O . ASP A 1 413 ? 2.905 -16.388 21.670 1.00 67.25 413 ASP A O 1
ATOM 3247 N N . GLY A 1 414 ? 2.709 -16.389 19.438 1.00 60.94 414 GLY A N 1
ATOM 3248 C CA . GLY A 1 414 ? 3.679 -15.328 19.155 1.00 60.94 414 GLY A CA 1
ATOM 3249 C C . GLY A 1 414 ? 5.149 -15.690 19.430 1.00 60.94 414 GLY A C 1
ATOM 3250 O O . GLY A 1 414 ? 5.926 -14.769 19.678 1.00 60.94 414 GLY A O 1
ATOM 3251 N N . SER A 1 415 ? 5.521 -16.983 19.559 1.00 72.31 415 SER A N 1
ATOM 3252 C CA . SER A 1 415 ? 6.679 -17.437 20.378 1.00 72.31 415 SER A CA 1
ATOM 3253 C C . SER A 1 415 ? 7.439 -18.742 19.990 1.00 72.31 415 SER A C 1
ATOM 3255 O O . SER A 1 415 ? 8.291 -19.180 20.767 1.00 72.31 415 SER A O 1
ATOM 3257 N N . PHE A 1 416 ? 7.259 -19.303 18.787 1.00 72.81 416 PHE A N 1
ATOM 3258 C CA . PHE A 1 416 ? 8.171 -20.253 18.092 1.00 72.81 416 PHE A CA 1
ATOM 3259 C C . PHE A 1 416 ? 8.231 -21.730 18.577 1.00 72.81 416 PHE A C 1
ATOM 3261 O O . PHE A 1 416 ? 7.710 -22.107 19.625 1.00 72.81 416 PHE A O 1
ATOM 3268 N N . GLN A 1 417 ? 8.876 -22.604 17.779 1.00 81.94 417 GLN A N 1
ATOM 3269 C CA . GLN A 1 417 ? 8.919 -24.079 17.931 1.00 81.94 417 GLN A CA 1
ATOM 3270 C C . GLN A 1 417 ? 10.242 -24.718 17.443 1.00 81.94 417 GLN A C 1
ATOM 3272 O O . GLN A 1 417 ? 11.054 -24.049 16.808 1.00 81.94 417 GLN A O 1
ATOM 3277 N N . SER A 1 418 ? 10.469 -26.021 17.701 1.00 72.62 418 SER A N 1
ATOM 3278 C CA . SER A 1 418 ? 11.662 -26.752 17.207 1.00 72.62 418 SER A CA 1
ATOM 3279 C C . SER A 1 418 ? 11.479 -28.279 17.002 1.00 72.62 418 SER A C 1
ATOM 3281 O O . SER A 1 418 ? 10.398 -28.827 17.216 1.00 72.62 418 SER A O 1
ATOM 3283 N N . HIS A 1 419 ? 12.508 -28.987 16.502 1.00 68.75 419 HIS A N 1
ATOM 3284 C CA . HIS A 1 419 ? 12.310 -30.107 15.545 1.00 68.75 419 HIS A CA 1
ATOM 3285 C C . HIS A 1 419 ? 13.555 -31.005 15.233 1.00 68.75 419 HIS A C 1
ATOM 3287 O O . HIS A 1 419 ? 14.689 -30.541 15.368 1.00 68.75 419 HIS A O 1
ATOM 3293 N N . ILE A 1 420 ? 13.366 -32.261 14.756 1.00 81.44 420 ILE A N 1
ATOM 3294 C CA . ILE A 1 420 ? 14.416 -33.299 14.470 1.00 81.44 420 ILE A CA 1
ATOM 3295 C C . ILE A 1 420 ? 14.134 -34.144 13.171 1.00 81.44 420 ILE A C 1
ATOM 3297 O O . ILE A 1 420 ? 13.021 -34.646 13.042 1.00 81.44 420 ILE A O 1
ATOM 3301 N N . PRO A 1 421 ? 15.104 -34.372 12.240 1.00 80.31 421 PRO A N 1
ATOM 3302 C CA . PRO A 1 421 ? 14.887 -34.567 10.774 1.00 80.31 421 PRO A CA 1
ATOM 3303 C C . PRO A 1 421 ? 14.433 -35.904 10.143 1.00 80.31 421 PRO A C 1
ATOM 3305 O O . PRO A 1 421 ? 14.508 -36.979 10.737 1.00 80.31 421 PRO A O 1
ATOM 3308 N N . HIS A 1 422 ? 14.018 -35.786 8.862 1.00 82.62 422 HIS A N 1
ATOM 3309 C CA . HIS A 1 422 ? 13.490 -36.810 7.939 1.00 82.62 422 HIS A CA 1
ATOM 3310 C C . HIS A 1 422 ? 14.019 -36.712 6.465 1.00 82.62 422 HIS A C 1
ATOM 3312 O O . HIS A 1 422 ? 15.013 -37.377 6.172 1.00 82.62 422 HIS A O 1
ATOM 3318 N N . LYS A 1 423 ? 13.378 -35.986 5.509 1.00 87.88 423 LYS A N 1
ATOM 3319 C CA . LYS A 1 423 ? 13.703 -36.033 4.040 1.00 87.88 423 LYS A CA 1
ATOM 3320 C C . LYS A 1 423 ? 13.287 -34.803 3.184 1.00 87.88 423 LYS A C 1
ATOM 3322 O O . LYS A 1 423 ? 12.101 -34.529 3.049 1.00 87.88 423 LYS A O 1
ATOM 3327 N N . THR A 1 424 ? 14.213 -34.092 2.535 1.00 86.94 424 THR A N 1
ATOM 3328 C CA . THR A 1 424 ? 13.955 -32.830 1.780 1.00 86.94 424 THR A CA 1
ATOM 3329 C C . THR A 1 424 ? 13.496 -32.996 0.315 1.00 86.94 424 THR A C 1
ATOM 3331 O O . THR A 1 424 ? 13.739 -34.036 -0.296 1.00 86.94 424 THR A O 1
ATOM 3334 N N . GLY A 1 425 ? 12.936 -31.925 -0.275 1.00 77.56 425 GLY A N 1
ATOM 3335 C CA . GLY A 1 425 ? 12.998 -31.622 -1.721 1.00 77.56 425 GLY A CA 1
ATOM 3336 C C . GLY A 1 425 ? 14.320 -30.938 -2.128 1.00 77.56 425 GLY A C 1
ATOM 3337 O O . GLY A 1 425 ? 15.330 -31.153 -1.457 1.00 77.56 425 GLY A O 1
ATOM 3338 N N . ASN A 1 426 ? 14.331 -30.115 -3.195 1.00 85.25 426 ASN A N 1
ATOM 3339 C CA . ASN A 1 426 ? 15.452 -29.229 -3.594 1.00 85.25 426 ASN A CA 1
ATOM 3340 C C . ASN A 1 426 ? 14.946 -27.984 -4.368 1.00 85.25 426 ASN A C 1
ATOM 3342 O O . ASN A 1 426 ? 14.104 -28.153 -5.248 1.00 85.25 426 ASN A O 1
ATOM 3346 N N . GLY A 1 427 ? 15.494 -26.780 -4.130 1.00 74.69 427 GLY A N 1
ATOM 3347 C CA . GLY A 1 427 ? 15.293 -25.606 -5.006 1.00 74.69 427 GLY A CA 1
ATOM 3348 C C . GLY A 1 427 ? 15.359 -24.203 -4.347 1.00 74.69 427 GLY A C 1
ATOM 3349 O O . GLY A 1 427 ? 16.416 -23.584 -4.437 1.00 74.69 427 GLY A O 1
ATOM 3350 N N . PRO A 1 428 ? 14.235 -23.663 -3.819 1.00 72.94 428 PRO A N 1
ATOM 3351 C CA . PRO A 1 428 ? 13.786 -22.283 -4.123 1.00 72.94 428 PRO A CA 1
ATOM 3352 C C . PRO A 1 428 ? 14.076 -21.178 -3.066 1.00 72.94 428 PRO A C 1
ATOM 3354 O O . PRO A 1 428 ? 15.171 -21.204 -2.520 1.00 72.94 428 PRO A O 1
ATOM 3357 N N . GLU A 1 429 ? 13.172 -20.198 -2.792 1.00 75.00 429 GLU A N 1
ATOM 3358 C CA . GLU A 1 429 ? 13.430 -18.994 -1.928 1.00 75.00 429 GLU A CA 1
ATOM 3359 C C . GLU A 1 429 ? 12.571 -18.813 -0.637 1.00 75.00 429 GLU A C 1
ATOM 3361 O O . GLU A 1 429 ? 13.123 -18.906 0.460 1.00 75.00 429 GLU A O 1
ATOM 3366 N N . SER A 1 430 ? 11.266 -18.480 -0.729 1.00 80.00 430 SER A N 1
ATOM 3367 C CA . SER A 1 430 ? 10.373 -18.210 0.424 1.00 80.00 430 SER A CA 1
ATOM 3368 C C . SER A 1 430 ? 8.834 -18.162 0.148 1.00 80.00 430 SER A C 1
ATOM 3370 O O . SER A 1 430 ? 8.266 -17.074 0.113 1.00 80.00 430 SER A O 1
ATOM 3372 N N . VAL A 1 431 ? 8.105 -19.282 -0.039 1.00 70.25 431 VAL A N 1
ATOM 3373 C CA . VAL A 1 431 ? 6.603 -19.288 -0.080 1.00 70.25 431 VAL A CA 1
ATOM 3374 C C . VAL A 1 431 ? 5.924 -20.077 -1.225 1.00 70.25 431 VAL A C 1
ATOM 3376 O O . VAL A 1 431 ? 6.427 -21.079 -1.713 1.00 70.25 431 VAL A O 1
ATOM 3379 N N . THR A 1 432 ? 4.781 -19.565 -1.688 1.00 83.06 432 THR A N 1
ATOM 3380 C CA . THR A 1 432 ? 3.831 -20.119 -2.685 1.00 83.06 432 THR A CA 1
ATOM 3381 C C . THR A 1 432 ? 2.883 -21.208 -2.160 1.00 83.06 432 THR A C 1
ATOM 3383 O O . THR A 1 432 ? 3.271 -22.092 -1.401 1.00 83.06 432 THR A O 1
ATOM 3386 N N . SER A 1 433 ? 1.617 -21.108 -2.581 1.00 78.44 433 SER A N 1
ATOM 3387 C CA . SER A 1 433 ? 0.475 -21.974 -2.251 1.00 78.44 433 SER A CA 1
ATOM 3388 C C . SER A 1 433 ? -0.489 -22.021 -3.462 1.00 78.44 433 SER A C 1
ATOM 3390 O O . SER A 1 433 ? -0.095 -21.597 -4.549 1.00 78.44 433 SER A O 1
ATOM 3392 N N . GLY A 1 434 ? -1.711 -22.536 -3.300 1.00 76.44 434 GLY A N 1
ATOM 3393 C CA . GLY A 1 434 ? -2.673 -22.816 -4.378 1.00 76.44 434 GLY A CA 1
ATOM 3394 C C . GLY A 1 434 ? -2.619 -24.276 -4.852 1.00 76.44 434 GLY A C 1
ATOM 3395 O O . GLY A 1 434 ? -1.627 -24.967 -4.627 1.00 76.44 434 GLY A O 1
ATOM 3396 N N . ASP A 1 435 ? -3.699 -24.754 -5.473 1.00 77.12 435 ASP A N 1
ATOM 3397 C CA . ASP A 1 435 ? -3.865 -26.122 -5.992 1.00 77.12 435 ASP A CA 1
ATOM 3398 C C . ASP A 1 435 ? -4.553 -26.113 -7.372 1.00 77.12 435 ASP A C 1
ATOM 3400 O O . ASP A 1 435 ? -4.783 -25.046 -7.932 1.00 77.12 435 ASP A O 1
ATOM 3404 N N . PHE A 1 436 ? -4.868 -27.285 -7.938 1.00 83.94 436 PHE A N 1
ATOM 3405 C CA . PHE A 1 436 ? -5.764 -27.391 -9.103 1.00 83.94 436 PHE A CA 1
ATOM 3406 C C . PHE A 1 436 ? -6.478 -28.761 -9.161 1.00 83.94 436 PHE A C 1
ATOM 3408 O O . PHE A 1 436 ? -6.469 -29.451 -10.183 1.00 83.94 436 PHE A O 1
ATOM 3415 N N . ASN A 1 437 ? -6.993 -29.224 -8.017 1.00 83.75 437 ASN A N 1
ATOM 3416 C CA . ASN A 1 437 ? -7.166 -30.653 -7.732 1.00 83.75 437 ASN A CA 1
ATOM 3417 C C . ASN A 1 437 ? -8.606 -31.190 -7.897 1.00 83.75 437 ASN A C 1
ATOM 3419 O O . ASN A 1 437 ? -8.822 -32.131 -8.660 1.00 83.75 437 ASN A O 1
ATOM 3423 N N . ASN A 1 438 ? -9.576 -30.600 -7.191 1.00 87.38 438 ASN A N 1
ATOM 3424 C CA . ASN A 1 438 ? -11.022 -30.890 -7.235 1.00 87.38 438 ASN A CA 1
ATOM 3425 C C . ASN A 1 438 ? -11.472 -32.363 -6.984 1.00 87.38 438 ASN A C 1
ATOM 3427 O O . ASN A 1 438 ? -12.582 -32.743 -7.356 1.00 87.38 438 ASN A O 1
ATOM 3431 N N . ASP A 1 439 ? -10.645 -33.194 -6.330 1.00 76.25 439 ASP A N 1
ATOM 3432 C CA . ASP A 1 439 ? -11.027 -34.509 -5.748 1.00 76.25 439 ASP A CA 1
ATOM 3433 C C . ASP A 1 439 ? -10.452 -34.667 -4.313 1.00 76.25 439 ASP A C 1
ATOM 3435 O O . ASP A 1 439 ? -10.201 -35.772 -3.830 1.00 76.25 439 ASP A O 1
ATOM 3439 N N . ASN A 1 440 ? -10.190 -33.535 -3.639 1.00 79.00 440 ASN A N 1
ATOM 3440 C CA . ASN A 1 440 ? -9.623 -33.401 -2.288 1.00 79.00 440 ASN A CA 1
ATOM 3441 C C . ASN A 1 440 ? -8.283 -34.154 -2.007 1.00 79.00 440 ASN A C 1
ATOM 3443 O O . ASN A 1 440 ? -8.013 -34.520 -0.858 1.00 79.00 440 ASN A O 1
ATOM 3447 N N . MET A 1 441 ? -7.415 -34.404 -3.003 1.00 77.12 441 MET A N 1
ATOM 3448 C CA . MET A 1 441 ? -6.182 -35.210 -2.844 1.00 77.12 441 MET A CA 1
ATOM 3449 C C . MET A 1 441 ? -4.875 -34.391 -2.832 1.00 77.12 441 MET A C 1
ATOM 3451 O O . MET A 1 441 ? -4.257 -34.212 -3.876 1.00 77.12 441 MET A O 1
ATOM 3455 N N . LEU A 1 442 ? -4.411 -34.005 -1.637 1.00 77.50 442 LEU A N 1
ATOM 3456 C CA . LEU A 1 442 ? -3.175 -33.240 -1.338 1.00 77.50 442 LEU A CA 1
ATOM 3457 C C . LEU A 1 442 ? -1.944 -33.630 -2.207 1.00 77.50 442 LEU A C 1
ATOM 3459 O O . LEU A 1 442 ? -1.722 -34.814 -2.511 1.00 77.50 442 LEU A O 1
ATOM 3463 N N . ASP A 1 443 ? -1.153 -32.635 -2.623 1.00 75.75 443 ASP A N 1
ATOM 3464 C CA . ASP A 1 443 ? -0.603 -32.576 -3.986 1.00 75.75 443 ASP A CA 1
ATOM 3465 C C . ASP A 1 443 ? 0.901 -32.185 -4.072 1.00 75.75 443 ASP A C 1
ATOM 3467 O O . ASP A 1 443 ? 1.754 -33.048 -4.319 1.00 75.75 443 ASP A O 1
ATOM 3471 N N . LEU A 1 444 ? 1.239 -30.920 -3.780 1.00 76.50 444 LEU A N 1
ATOM 3472 C CA . LEU A 1 444 ? 2.537 -30.233 -3.933 1.00 76.50 444 LEU A CA 1
ATOM 3473 C C . LEU A 1 444 ? 3.107 -30.196 -5.371 1.00 76.50 444 LEU A C 1
ATOM 3475 O O . LEU A 1 444 ? 2.470 -30.594 -6.341 1.00 76.50 444 LEU A O 1
ATOM 3479 N N . ALA A 1 445 ? 4.323 -29.650 -5.529 1.00 72.19 445 ALA A N 1
ATOM 3480 C CA . ALA A 1 445 ? 5.009 -29.438 -6.811 1.00 72.19 445 ALA A CA 1
ATOM 3481 C C . ALA A 1 445 ? 6.500 -29.847 -6.758 1.00 72.19 445 ALA A C 1
ATOM 3483 O O . ALA A 1 445 ? 7.229 -29.420 -5.861 1.00 72.19 445 ALA A O 1
ATOM 3484 N N . VAL A 1 446 ? 7.008 -30.619 -7.736 1.00 74.75 446 VAL A N 1
ATOM 3485 C CA . VAL A 1 446 ? 8.439 -31.025 -7.798 1.00 74.75 446 VAL A CA 1
ATOM 3486 C C . VAL A 1 446 ? 9.119 -30.719 -9.139 1.00 74.75 446 VAL A C 1
ATOM 3488 O O . VAL A 1 446 ? 9.489 -31.608 -9.912 1.00 74.75 446 VAL A O 1
ATOM 3491 N N . ALA A 1 447 ? 9.334 -29.430 -9.393 1.00 75.88 447 ALA A N 1
ATOM 3492 C CA . ALA A 1 447 ? 10.211 -28.901 -10.434 1.00 75.88 447 ALA A CA 1
ATOM 3493 C C . ALA A 1 447 ? 11.533 -28.382 -9.810 1.00 75.88 447 ALA A C 1
ATOM 3495 O O . ALA A 1 447 ? 11.788 -27.187 -9.759 1.00 75.88 447 ALA A O 1
ATOM 3496 N N . ASN A 1 448 ? 12.369 -29.270 -9.266 1.00 82.50 448 ASN A N 1
ATOM 3497 C CA . ASN A 1 448 ? 13.456 -28.902 -8.341 1.00 82.50 448 ASN A CA 1
ATOM 3498 C C . ASN A 1 448 ? 14.552 -27.959 -8.907 1.00 82.50 448 ASN A C 1
ATOM 3500 O O . ASN A 1 448 ? 14.587 -26.767 -8.585 1.00 82.50 448 ASN A O 1
ATOM 3504 N N . SER A 1 449 ? 15.530 -28.480 -9.665 1.00 79.50 449 SER A N 1
ATOM 3505 C CA . SER A 1 449 ? 16.721 -27.727 -10.121 1.00 79.50 449 SER A CA 1
ATOM 3506 C C . SER A 1 449 ? 17.451 -28.313 -11.353 1.00 79.50 449 SER A C 1
ATOM 3508 O O . SER A 1 449 ? 18.626 -28.009 -11.553 1.00 79.50 449 SER A O 1
ATOM 3510 N N . PHE A 1 450 ? 16.833 -29.206 -12.140 1.00 83.31 450 PHE A N 1
ATOM 3511 C CA . PHE A 1 450 ? 17.573 -30.167 -12.982 1.00 83.31 450 PHE A CA 1
ATOM 3512 C C . PHE A 1 450 ? 17.317 -30.094 -14.500 1.00 83.31 450 PHE A C 1
ATOM 3514 O O . PHE A 1 450 ? 18.271 -30.129 -15.276 1.00 83.31 450 PHE A O 1
ATOM 3521 N N . ASP A 1 451 ? 16.058 -29.998 -14.932 1.00 83.38 451 ASP A N 1
ATOM 3522 C CA . ASP A 1 451 ? 15.616 -30.230 -16.318 1.00 83.38 451 ASP A CA 1
ATOM 3523 C C . ASP A 1 451 ? 15.114 -28.954 -17.034 1.00 83.38 451 ASP A C 1
ATOM 3525 O O . ASP A 1 451 ? 14.897 -28.972 -18.252 1.00 83.38 451 ASP A O 1
ATOM 3529 N N . ASN A 1 452 ? 14.897 -27.850 -16.300 1.00 87.06 452 ASN A N 1
ATOM 3530 C CA . ASN A 1 452 ? 14.338 -26.567 -16.789 1.00 87.06 452 ASN A CA 1
ATOM 3531 C C . ASN A 1 452 ? 13.032 -26.826 -17.560 1.00 87.06 452 ASN A C 1
ATOM 3533 O O . ASN A 1 452 ? 12.961 -26.667 -18.778 1.00 87.06 452 ASN A O 1
ATOM 3537 N N . THR A 1 453 ? 12.061 -27.403 -16.850 1.00 84.06 453 THR A N 1
ATOM 3538 C CA . THR A 1 453 ? 10.936 -28.185 -17.380 1.00 84.06 453 THR A CA 1
ATOM 3539 C C . THR A 1 453 ? 9.816 -28.221 -16.330 1.00 84.06 453 THR A C 1
ATOM 3541 O O . THR A 1 453 ? 10.084 -28.539 -15.175 1.00 84.06 453 THR A O 1
ATOM 3544 N N . ILE A 1 454 ? 8.563 -27.964 -16.709 1.00 83.75 454 ILE A N 1
ATOM 3545 C CA . ILE A 1 454 ? 7.392 -28.081 -15.809 1.00 83.75 454 ILE A CA 1
ATOM 3546 C C . ILE A 1 454 ? 7.166 -29.529 -15.346 1.00 83.75 454 ILE A C 1
ATOM 3548 O O . ILE A 1 454 ? 7.556 -30.480 -16.024 1.00 83.75 454 ILE A O 1
ATOM 3552 N N . SER A 1 455 ? 6.607 -29.705 -14.149 1.00 85.00 455 SER A N 1
ATOM 3553 C CA . SER A 1 455 ? 6.545 -30.997 -13.460 1.00 85.00 455 SER A CA 1
ATOM 3554 C C . SER A 1 455 ? 5.171 -31.274 -12.843 1.00 85.00 455 SER A C 1
ATOM 3556 O O . SER A 1 455 ? 5.019 -31.302 -11.626 1.00 85.00 455 SER A O 1
ATOM 3558 N N . VAL A 1 456 ? 4.187 -31.534 -13.706 1.00 84.88 456 VAL A N 1
ATOM 3559 C CA . VAL A 1 456 ? 2.944 -32.255 -13.363 1.00 84.88 456 VAL A CA 1
ATOM 3560 C C . VAL A 1 456 ? 3.223 -33.773 -13.403 1.00 84.88 456 VAL A C 1
ATOM 3562 O O . VAL A 1 456 ? 4.173 -34.203 -14.071 1.00 84.88 456 VAL A O 1
ATOM 3565 N N . LEU A 1 457 ? 2.481 -34.616 -12.668 1.00 86.56 457 LEU A N 1
ATOM 3566 C CA . LEU A 1 457 ? 2.830 -36.040 -12.496 1.00 86.56 457 LEU A CA 1
ATOM 3567 C C . LEU A 1 457 ? 1.669 -37.060 -12.490 1.00 86.56 457 LEU A C 1
ATOM 3569 O O . LEU A 1 457 ? 1.891 -38.172 -12.977 1.00 86.56 457 LEU A O 1
ATOM 3573 N N . LEU A 1 458 ? 0.488 -36.720 -11.964 1.00 85.81 458 LEU A N 1
ATOM 3574 C CA . LEU A 1 458 ? -0.657 -37.596 -11.645 1.00 85.81 458 LEU A CA 1
ATOM 3575 C C . LEU A 1 458 ? -0.378 -38.699 -10.597 1.00 85.81 458 LEU A C 1
ATOM 3577 O O . LEU A 1 458 ? 0.608 -39.438 -10.695 1.00 85.81 458 LEU A O 1
ATOM 3581 N N . GLY A 1 459 ? -1.279 -38.826 -9.614 1.00 83.19 459 GLY A N 1
ATOM 3582 C CA . GLY A 1 459 ? -1.270 -39.821 -8.530 1.00 83.19 459 GLY A CA 1
ATOM 3583 C C . GLY A 1 459 ? -1.515 -41.282 -8.948 1.00 83.19 459 GLY A C 1
ATOM 3584 O O . GLY A 1 459 ? -2.028 -41.567 -10.031 1.00 83.19 459 GLY A O 1
ATOM 3585 N N . ASN A 1 460 ? -1.099 -42.237 -8.101 1.00 81.81 460 ASN A N 1
ATOM 3586 C CA . ASN A 1 460 ? -1.084 -43.681 -8.417 1.00 81.81 460 ASN A CA 1
ATOM 3587 C C . ASN A 1 460 ? -1.296 -44.631 -7.211 1.00 81.81 460 ASN A C 1
ATOM 3589 O O . ASN A 1 460 ? -1.578 -45.810 -7.436 1.00 81.81 460 ASN A O 1
ATOM 3593 N N . GLY A 1 461 ? -1.114 -44.178 -5.963 1.00 77.50 461 GLY A N 1
ATOM 3594 C CA . GLY A 1 461 ? -1.149 -45.023 -4.755 1.00 77.50 461 GLY A CA 1
ATOM 3595 C C . GLY A 1 461 ? 0.207 -45.625 -4.329 1.00 77.50 461 GLY A C 1
ATOM 3596 O O . GLY A 1 461 ? 0.938 -46.150 -5.165 1.00 77.50 461 GLY A O 1
ATOM 3597 N N . ASP A 1 462 ? 0.519 -45.573 -3.032 1.00 76.56 462 ASP A N 1
ATOM 3598 C CA . ASP A 1 462 ? 1.673 -46.118 -2.285 1.00 76.56 462 ASP A CA 1
ATOM 3599 C C . ASP A 1 462 ? 3.103 -45.644 -2.677 1.00 76.56 462 ASP A C 1
ATOM 3601 O O . ASP A 1 462 ? 3.967 -46.406 -3.119 1.00 76.56 462 ASP A O 1
ATOM 3605 N N . GLY A 1 463 ? 3.388 -44.352 -2.453 1.00 67.56 463 GLY A N 1
ATOM 3606 C CA . GLY A 1 463 ? 4.731 -43.813 -2.160 1.00 67.56 463 GLY A CA 1
ATOM 3607 C C . GLY A 1 463 ? 5.889 -44.127 -3.126 1.00 67.56 463 GLY A C 1
ATOM 3608 O O . GLY A 1 463 ? 6.802 -44.867 -2.747 1.00 67.56 463 GLY A O 1
ATOM 3609 N N . ASN A 1 464 ? 5.919 -43.581 -4.354 1.00 80.31 464 ASN A N 1
ATOM 3610 C CA . ASN A 1 464 ? 7.061 -43.737 -5.289 1.00 80.31 464 ASN A CA 1
ATOM 3611 C C . ASN A 1 464 ? 7.071 -42.752 -6.486 1.00 80.31 464 ASN A C 1
ATOM 3613 O O . ASN A 1 464 ? 6.078 -42.092 -6.745 1.00 80.31 464 ASN A O 1
ATOM 3617 N N . PHE A 1 465 ? 8.155 -42.697 -7.272 1.00 87.31 465 PHE A N 1
ATOM 3618 C CA . PHE A 1 465 ? 8.254 -41.868 -8.493 1.00 87.31 465 PHE A CA 1
ATOM 3619 C C . PHE A 1 465 ? 8.746 -42.720 -9.677 1.00 87.31 465 PHE A C 1
ATOM 3621 O O . PHE A 1 465 ? 9.715 -43.465 -9.531 1.00 87.31 465 PHE A O 1
ATOM 3628 N N . GLN A 1 466 ? 8.050 -42.677 -10.824 1.00 89.94 466 GLN A N 1
ATOM 3629 C CA . GLN A 1 466 ? 8.021 -43.835 -11.744 1.00 89.94 466 GLN A CA 1
ATOM 3630 C C . GLN A 1 466 ? 8.608 -43.654 -13.161 1.00 89.94 466 GLN A C 1
ATOM 3632 O O . GLN A 1 466 ? 9.182 -44.602 -13.698 1.00 89.94 466 GLN A O 1
ATOM 3637 N N . SER A 1 467 ? 8.407 -42.515 -13.833 1.00 83.31 467 SER A N 1
ATOM 3638 C CA . SER A 1 467 ? 8.786 -42.285 -15.249 1.00 83.31 467 SER A CA 1
ATOM 3639 C C . SER A 1 467 ? 8.733 -40.793 -15.591 1.00 83.31 467 SER A C 1
ATOM 3641 O O . SER A 1 467 ? 8.049 -40.059 -14.890 1.00 83.31 467 SER A O 1
ATOM 3643 N N . GLN A 1 468 ? 9.481 -40.333 -16.606 1.00 85.81 468 GLN A N 1
ATOM 3644 C CA . GLN A 1 468 ? 9.857 -38.913 -16.754 1.00 85.81 468 GLN A CA 1
ATOM 3645 C C . GLN A 1 468 ? 9.817 -38.404 -18.214 1.00 85.81 468 GLN A C 1
ATOM 3647 O O . GLN A 1 468 ? 9.993 -39.196 -19.142 1.00 85.81 468 GLN A O 1
ATOM 3652 N N . ILE A 1 469 ? 9.629 -37.089 -18.408 1.00 88.31 469 ILE A N 1
ATOM 3653 C CA . ILE A 1 469 ? 9.661 -36.375 -19.709 1.00 88.31 469 ILE A CA 1
ATOM 3654 C C . ILE A 1 469 ? 10.546 -35.099 -19.628 1.00 88.31 469 ILE A C 1
ATOM 3656 O O . ILE A 1 469 ? 11.282 -34.923 -18.658 1.00 88.31 469 ILE A O 1
ATOM 3660 N N . THR A 1 470 ? 10.569 -34.236 -20.658 1.00 87.75 470 THR A N 1
ATOM 3661 C CA . THR A 1 470 ? 11.406 -33.012 -20.715 1.00 87.75 470 THR A CA 1
ATOM 3662 C C . THR A 1 470 ? 10.835 -31.971 -21.692 1.00 87.75 470 THR A C 1
ATOM 3664 O O . THR A 1 470 ? 10.345 -32.353 -22.754 1.00 87.75 470 THR A O 1
ATOM 3667 N N . TYR A 1 471 ? 10.945 -30.670 -21.383 1.00 88.81 471 TYR A N 1
ATOM 3668 C CA . TYR A 1 471 ? 10.572 -29.545 -22.268 1.00 88.81 471 TYR A CA 1
ATOM 3669 C C . TYR A 1 471 ? 11.516 -28.340 -22.024 1.00 88.81 471 TYR A C 1
ATOM 3671 O O . TYR A 1 471 ? 12.719 -28.554 -21.825 1.00 88.81 471 TYR A O 1
ATOM 3679 N N . LYS A 1 472 ? 11.034 -27.083 -22.067 1.00 87.75 472 LYS A N 1
ATOM 3680 C CA . LYS A 1 472 ? 11.835 -25.886 -21.742 1.00 87.75 472 LYS A CA 1
ATOM 3681 C C . LYS A 1 472 ? 11.071 -24.781 -21.009 1.00 87.75 472 LYS A C 1
ATOM 3683 O O . LYS A 1 472 ? 10.079 -24.250 -21.500 1.00 87.75 472 LYS A O 1
ATOM 3688 N N . THR A 1 473 ? 11.621 -24.378 -19.872 1.00 86.25 473 THR A N 1
ATOM 3689 C CA . THR A 1 473 ? 11.268 -23.188 -19.093 1.00 86.25 473 THR A CA 1
ATOM 3690 C C . THR A 1 473 ? 12.525 -22.347 -18.879 1.00 86.25 473 THR A C 1
ATOM 3692 O O . THR A 1 473 ? 13.626 -22.905 -18.845 1.00 86.25 473 THR A O 1
ATOM 3695 N N . GLU A 1 474 ? 12.377 -21.024 -18.762 1.00 88.88 474 GLU A N 1
ATOM 3696 C CA . GLU A 1 474 ? 13.530 -20.112 -18.821 1.00 88.88 474 GLU A CA 1
ATOM 3697 C C . GLU A 1 474 ? 14.131 -19.806 -17.436 1.00 88.88 474 GLU A C 1
ATOM 3699 O O . GLU A 1 474 ? 14.984 -20.576 -16.995 1.00 88.88 474 GLU A O 1
ATOM 3704 N N . ASN A 1 475 ? 13.725 -18.725 -16.747 1.00 86.56 475 ASN A N 1
ATOM 3705 C CA . ASN A 1 475 ? 14.349 -18.311 -15.475 1.00 86.56 475 ASN A CA 1
ATOM 3706 C C . ASN A 1 475 ? 13.368 -17.802 -14.392 1.00 86.56 475 ASN A C 1
ATOM 3708 O O . ASN A 1 475 ? 12.822 -16.704 -14.501 1.00 86.56 475 ASN A O 1
ATOM 3712 N N . TRP A 1 476 ? 13.300 -18.586 -13.313 1.00 80.31 476 TRP A N 1
ATOM 3713 C CA . TRP A 1 476 ? 13.294 -18.238 -11.882 1.00 80.31 476 TRP A CA 1
ATOM 3714 C C . TRP A 1 476 ? 12.103 -17.441 -11.271 1.00 80.31 476 TRP A C 1
ATOM 3716 O O . TRP A 1 476 ? 11.917 -16.280 -11.625 1.00 80.31 476 TRP A O 1
ATOM 3726 N N . PRO A 1 477 ? 11.266 -18.020 -10.371 1.00 75.50 477 PRO A N 1
ATOM 3727 C CA . PRO A 1 477 ? 10.152 -17.316 -9.691 1.00 75.50 477 PRO A CA 1
ATOM 3728 C C . PRO A 1 477 ? 10.579 -16.231 -8.680 1.00 75.50 477 PRO A C 1
ATOM 3730 O O . PRO A 1 477 ? 11.706 -16.281 -8.198 1.00 75.50 477 PRO A O 1
ATOM 3733 N N . HIS A 1 478 ? 9.703 -15.253 -8.353 1.00 77.88 478 HIS A N 1
ATOM 3734 C CA . HIS A 1 478 ? 10.035 -14.171 -7.387 1.00 77.88 478 HIS A CA 1
ATOM 3735 C C . HIS A 1 478 ? 8.871 -13.259 -6.863 1.00 77.88 478 HIS A C 1
ATOM 3737 O O . HIS A 1 478 ? 9.144 -12.150 -6.399 1.00 77.88 478 HIS A O 1
ATOM 3743 N N . PHE A 1 479 ? 7.585 -13.618 -7.000 1.00 81.06 479 PHE A N 1
ATOM 3744 C CA . PHE A 1 479 ? 6.410 -12.768 -6.650 1.00 81.06 479 PHE A CA 1
ATOM 3745 C C . PHE A 1 479 ? 5.152 -13.657 -6.580 1.00 81.06 479 PHE A C 1
ATOM 3747 O O . PHE A 1 479 ? 5.116 -14.654 -7.300 1.00 81.06 479 PHE A O 1
ATOM 3754 N N . VAL A 1 480 ? 4.134 -13.272 -5.799 1.00 76.94 480 VAL A N 1
ATOM 3755 C CA . VAL A 1 480 ? 2.726 -13.734 -5.892 1.00 76.94 480 VAL A CA 1
ATOM 3756 C C . VAL A 1 480 ? 1.783 -12.582 -5.487 1.00 76.94 480 VAL A C 1
ATOM 3758 O O . VAL A 1 480 ? 2.147 -11.813 -4.594 1.00 76.94 480 VAL A O 1
ATOM 3761 N N . ILE A 1 481 ? 0.592 -12.474 -6.094 1.00 85.81 481 ILE A N 1
ATOM 3762 C CA . ILE A 1 481 ? -0.539 -11.637 -5.613 1.00 85.81 481 ILE A CA 1
ATOM 3763 C C . ILE A 1 481 ? -1.797 -12.484 -5.369 1.00 85.81 481 ILE A C 1
ATOM 3765 O O . ILE A 1 481 ? -1.764 -13.680 -5.623 1.00 85.81 481 ILE A O 1
ATOM 3769 N N . SER A 1 482 ? -2.893 -11.879 -4.896 1.00 82.25 482 SER A N 1
ATOM 3770 C CA . SER A 1 482 ? -4.262 -12.389 -5.113 1.00 82.25 482 SER A CA 1
ATOM 3771 C C . SER A 1 482 ? -4.950 -11.496 -6.158 1.00 82.25 482 SER A C 1
ATOM 3773 O O . SER A 1 482 ? -5.147 -10.311 -5.877 1.00 82.25 482 SER A O 1
ATOM 3775 N N . GLY A 1 483 ? -5.238 -11.972 -7.378 1.00 78.81 483 GLY A N 1
ATOM 3776 C CA . GLY A 1 483 ? -5.691 -11.086 -8.472 1.00 78.81 483 GLY A CA 1
ATOM 3777 C C . GLY A 1 483 ? -6.317 -11.761 -9.696 1.00 78.81 483 GLY A C 1
ATOM 3778 O O . GLY A 1 483 ? -6.149 -12.961 -9.874 1.00 78.81 483 GLY A O 1
ATOM 3779 N N . ASP A 1 484 ? -7.080 -11.012 -10.510 1.00 80.19 484 ASP A N 1
ATOM 3780 C CA . ASP A 1 484 ? -7.919 -11.585 -11.585 1.00 80.19 484 ASP A CA 1
ATOM 3781 C C . ASP A 1 484 ? -8.313 -10.629 -12.754 1.00 80.19 484 ASP A C 1
ATOM 3783 O O . ASP A 1 484 ? -8.211 -9.404 -12.659 1.00 80.19 484 ASP A O 1
ATOM 3787 N N . PHE A 1 485 ? -8.806 -11.228 -13.853 1.00 84.88 485 PHE A N 1
ATOM 3788 C CA . PHE A 1 485 ? -9.511 -10.637 -15.006 1.00 84.88 485 PHE A CA 1
ATOM 3789 C C . PHE A 1 485 ? -10.588 -11.597 -15.646 1.00 84.88 485 PHE A C 1
ATOM 3791 O O . PHE A 1 485 ? -10.970 -11.411 -16.802 1.00 84.88 485 PHE A O 1
ATOM 3798 N N . ASN A 1 486 ? -11.076 -12.644 -14.951 1.00 83.56 486 ASN A N 1
ATOM 3799 C CA . ASN A 1 486 ? -11.650 -13.901 -15.491 1.00 83.56 486 ASN A CA 1
ATOM 3800 C C . ASN A 1 486 ? -12.773 -13.828 -16.565 1.00 83.56 486 ASN A C 1
ATOM 3802 O O . ASN A 1 486 ? -12.603 -14.434 -17.629 1.00 83.56 486 ASN A O 1
ATOM 3806 N N . GLN A 1 487 ? -13.961 -13.290 -16.267 1.00 88.88 487 GLN A N 1
ATOM 3807 C CA . GLN A 1 487 ? -15.205 -13.339 -17.082 1.00 88.88 487 GLN A CA 1
ATOM 3808 C C . GLN A 1 487 ? -15.816 -14.732 -17.462 1.00 88.88 487 GLN A C 1
ATOM 3810 O O . GLN A 1 487 ? -16.565 -14.824 -18.437 1.00 88.88 487 GLN A O 1
ATOM 3815 N N . ASP A 1 488 ? -15.568 -15.815 -16.711 1.00 78.94 488 ASP A N 1
ATOM 3816 C CA . ASP A 1 488 ? -16.260 -17.133 -16.833 1.00 78.94 488 ASP A CA 1
ATOM 3817 C C . ASP A 1 488 ? -16.148 -18.082 -15.605 1.00 78.94 488 ASP A C 1
ATOM 3819 O O . ASP A 1 488 ? -16.889 -19.067 -15.525 1.00 78.94 488 ASP A O 1
ATOM 3823 N N . SER A 1 489 ? -15.301 -17.741 -14.631 1.00 82.19 489 SER A N 1
ATOM 3824 C CA . SER A 1 489 ? -15.176 -18.239 -13.258 1.00 82.19 489 SER A CA 1
ATOM 3825 C C . SER A 1 489 ? -14.354 -19.523 -12.945 1.00 82.19 489 SER A C 1
ATOM 3827 O O . SER A 1 489 ? -14.810 -20.330 -12.131 1.00 82.19 489 SER A O 1
ATOM 3829 N N . ASN A 1 490 ? -13.143 -19.734 -13.505 1.00 74.62 490 ASN A N 1
ATOM 3830 C CA . ASN A 1 490 ? -12.458 -21.057 -13.533 1.00 74.62 490 ASN A CA 1
ATOM 3831 C C . ASN A 1 490 ? -10.911 -21.155 -13.250 1.00 74.62 490 ASN A C 1
ATOM 3833 O O . ASN A 1 490 ? -10.337 -22.184 -13.590 1.00 74.62 490 ASN A O 1
ATOM 3837 N N . LEU A 1 491 ? -10.242 -20.174 -12.610 1.00 79.88 491 LEU A N 1
ATOM 3838 C CA . LEU A 1 491 ? -8.869 -20.245 -11.994 1.00 79.88 491 LEU A CA 1
ATOM 3839 C C . LEU A 1 491 ? -7.597 -20.474 -12.863 1.00 79.88 491 LEU A C 1
ATOM 3841 O O . LEU A 1 491 ? -7.668 -20.966 -13.981 1.00 79.88 491 LEU A O 1
ATOM 3845 N N . ASP A 1 492 ? -6.418 -20.078 -12.358 1.00 78.31 492 ASP A N 1
ATOM 3846 C CA . ASP A 1 492 ? -5.076 -20.249 -12.967 1.00 78.31 492 ASP A CA 1
ATOM 3847 C C . ASP A 1 492 ? -3.968 -20.246 -11.869 1.00 78.31 492 ASP A C 1
ATOM 3849 O O . ASP A 1 492 ? -4.290 -20.121 -10.692 1.00 78.31 492 ASP A O 1
ATOM 3853 N N . LEU A 1 493 ? -2.675 -20.420 -12.199 1.00 81.06 493 LEU A N 1
ATOM 3854 C CA . LEU A 1 493 ? -1.553 -20.489 -11.231 1.00 81.06 493 LEU A CA 1
ATOM 3855 C C . LEU A 1 493 ? -0.253 -19.815 -11.740 1.00 81.06 493 LEU A C 1
ATOM 3857 O O . LEU A 1 493 ? 0.619 -20.475 -12.303 1.00 81.06 493 LEU A O 1
ATOM 3861 N N . ALA A 1 494 ? -0.110 -18.502 -11.530 1.00 75.69 494 ALA A N 1
ATOM 3862 C CA . ALA A 1 494 ? 0.911 -17.606 -12.108 1.00 75.69 494 ALA A CA 1
ATOM 3863 C C . ALA A 1 494 ? 2.363 -18.121 -12.262 1.00 75.69 494 ALA A C 1
ATOM 3865 O O . ALA A 1 494 ? 3.032 -18.464 -11.286 1.00 75.69 494 ALA A O 1
ATOM 3866 N N . VAL A 1 495 ? 2.918 -18.011 -13.484 1.00 80.12 495 VAL A N 1
ATOM 3867 C CA . VAL A 1 495 ? 4.361 -18.188 -13.765 1.00 80.12 495 VAL A CA 1
ATOM 3868 C C . VAL A 1 495 ? 4.848 -17.303 -14.929 1.00 80.12 495 VAL A C 1
ATOM 3870 O O . VAL A 1 495 ? 4.638 -17.648 -16.095 1.00 80.12 495 VAL A O 1
ATOM 3873 N N . THR A 1 496 ? 5.579 -16.219 -14.629 1.00 80.44 496 THR A N 1
ATOM 3874 C CA . THR A 1 496 ? 6.141 -15.243 -15.595 1.00 80.44 496 THR A CA 1
ATOM 3875 C C . THR A 1 496 ? 7.649 -15.459 -15.880 1.00 80.44 496 THR A C 1
ATOM 3877 O O . THR A 1 496 ? 7.962 -16.502 -16.449 1.00 80.44 496 THR A O 1
ATOM 3880 N N . ASN A 1 497 ? 8.594 -14.564 -15.520 1.00 80.81 497 ASN A N 1
ATOM 3881 C CA . ASN A 1 497 ? 10.074 -14.739 -15.497 1.00 80.81 497 ASN A CA 1
ATOM 3882 C C . ASN A 1 497 ? 10.789 -13.685 -14.604 1.00 80.81 497 ASN A C 1
ATOM 3884 O O . ASN A 1 497 ? 10.224 -12.619 -14.346 1.00 80.81 497 ASN A O 1
ATOM 3888 N N . TRP A 1 498 ? 12.059 -13.931 -14.222 1.00 77.38 498 TRP A N 1
ATOM 3889 C CA . TRP A 1 498 ? 12.922 -12.979 -13.484 1.00 77.38 498 TRP A CA 1
ATOM 3890 C C . TRP A 1 498 ? 14.070 -12.326 -14.286 1.00 77.38 498 TRP A C 1
ATOM 3892 O O . TRP A 1 498 ? 14.170 -11.103 -14.259 1.00 77.38 498 TRP A O 1
ATOM 3902 N N . HIS A 1 499 ? 14.940 -13.070 -14.990 1.00 78.12 499 HIS A N 1
ATOM 3903 C CA . HIS A 1 499 ? 15.867 -12.485 -15.991 1.00 78.12 499 HIS A CA 1
ATOM 3904 C C . HIS A 1 499 ? 16.089 -13.400 -17.214 1.00 78.12 499 HIS A C 1
ATOM 3906 O O . HIS A 1 499 ? 16.594 -14.513 -17.078 1.00 78.12 499 HIS A O 1
ATOM 3912 N N . SER A 1 500 ? 15.743 -12.924 -18.421 1.00 83.62 500 SER A N 1
ATOM 3913 C CA . SER A 1 500 ? 15.817 -13.651 -19.709 1.00 83.62 500 SER A CA 1
ATOM 3914 C C . SER A 1 500 ? 15.670 -12.694 -20.922 1.00 83.62 500 SER A C 1
ATOM 3916 O O . SER A 1 500 ? 16.457 -11.753 -21.028 1.00 83.62 500 SER A O 1
ATOM 3918 N N . ASN A 1 501 ? 14.732 -12.903 -21.860 1.00 85.88 501 ASN A N 1
ATOM 3919 C CA . ASN A 1 501 ? 14.593 -12.129 -23.105 1.00 85.88 501 ASN A CA 1
ATOM 3920 C C . ASN A 1 501 ? 13.142 -11.855 -23.597 1.00 85.88 501 ASN A C 1
ATOM 3922 O O . ASN A 1 501 ? 12.933 -10.752 -24.103 1.00 85.88 501 ASN A O 1
ATOM 3926 N N . THR A 1 502 ? 12.208 -12.822 -23.569 1.00 84.38 502 THR A N 1
ATOM 3927 C CA . THR A 1 502 ? 10.819 -12.774 -24.125 1.00 84.38 502 THR A CA 1
ATOM 3928 C C . THR A 1 502 ? 9.858 -11.847 -23.361 1.00 84.38 502 THR A C 1
ATOM 3930 O O . THR A 1 502 ? 10.221 -10.712 -23.078 1.00 84.38 502 THR A O 1
ATOM 3933 N N . VAL A 1 503 ? 8.612 -12.219 -23.034 1.00 76.56 503 VAL A N 1
ATOM 3934 C CA . VAL A 1 503 ? 7.792 -13.321 -23.576 1.00 76.56 503 VAL A CA 1
ATOM 3935 C C . VAL A 1 503 ? 6.401 -12.763 -23.882 1.00 76.56 503 VAL A C 1
ATOM 3937 O O . VAL A 1 503 ? 6.242 -12.162 -24.940 1.00 76.56 503 VAL A O 1
ATOM 3940 N N . SER A 1 504 ? 5.429 -12.883 -22.980 1.00 86.38 504 SER A N 1
ATOM 3941 C CA . SER A 1 504 ? 4.008 -12.591 -23.195 1.00 86.38 504 SER A CA 1
ATOM 3942 C C . SER A 1 504 ? 3.433 -11.600 -22.173 1.00 86.38 504 SER A C 1
ATOM 3944 O O . SER A 1 504 ? 4.136 -11.153 -21.268 1.00 86.38 504 SER A O 1
ATOM 3946 N N . ILE A 1 505 ? 2.142 -11.299 -22.325 1.00 87.06 505 ILE A N 1
ATOM 3947 C CA . ILE A 1 505 ? 1.158 -11.102 -21.243 1.00 87.06 505 ILE A CA 1
ATOM 3948 C C . ILE A 1 505 ? 0.769 -12.483 -20.660 1.00 87.06 505 ILE A C 1
ATOM 3950 O O . ILE A 1 505 ? 1.040 -13.481 -21.320 1.00 87.06 505 ILE A O 1
ATOM 3954 N N . LEU A 1 506 ? 0.168 -12.612 -19.463 1.00 87.56 506 LEU A N 1
ATOM 3955 C CA . LEU A 1 506 ? 0.073 -13.916 -18.778 1.00 87.56 506 LEU A CA 1
ATOM 3956 C C . LEU A 1 506 ? -1.300 -14.384 -18.184 1.00 87.56 506 LEU A C 1
ATOM 3958 O O . LEU A 1 506 ? -1.287 -15.061 -17.183 1.00 87.56 506 LEU A O 1
ATOM 3962 N N . LEU A 1 507 ? -2.472 -14.196 -18.813 1.00 86.75 507 LEU A N 1
ATOM 3963 C CA . LEU A 1 507 ? -3.822 -14.443 -18.218 1.00 86.75 507 LEU A CA 1
ATOM 3964 C C . LEU A 1 507 ? -4.643 -15.745 -18.574 1.00 86.75 507 LEU A C 1
ATOM 3966 O O . LEU A 1 507 ? -5.362 -15.722 -19.567 1.00 86.75 507 LEU A O 1
ATOM 3970 N N . GLY A 1 508 ? -4.666 -16.822 -17.763 1.00 85.75 508 GLY A N 1
ATOM 3971 C CA . GLY A 1 508 ? -5.709 -17.898 -17.624 1.00 85.75 508 GLY A CA 1
ATOM 3972 C C . GLY A 1 508 ? -6.327 -18.681 -18.806 1.00 85.75 508 GLY A C 1
ATOM 3973 O O . GLY A 1 508 ? -7.076 -18.099 -19.583 1.00 85.75 508 GLY A O 1
ATOM 3974 N N . ASN A 1 509 ? -6.208 -20.023 -18.919 1.00 83.88 509 ASN A N 1
ATOM 3975 C CA . ASN A 1 509 ? -6.959 -20.834 -19.930 1.00 83.88 509 ASN A CA 1
ATOM 3976 C C . ASN A 1 509 ? -7.351 -22.268 -19.533 1.00 83.88 509 ASN A C 1
ATOM 3978 O O . ASN A 1 509 ? -8.465 -22.682 -19.848 1.00 83.88 509 ASN A O 1
ATOM 3982 N N . GLY A 1 510 ? -6.420 -23.075 -19.032 1.00 81.50 510 GLY A N 1
ATOM 3983 C CA . GLY A 1 510 ? -6.484 -24.536 -19.159 1.00 81.50 510 GLY A CA 1
ATOM 3984 C C . GLY A 1 510 ? -6.216 -25.087 -20.563 1.00 81.50 510 GLY A C 1
ATOM 3985 O O . GLY A 1 510 ? -5.791 -24.358 -21.452 1.00 81.50 510 GLY A O 1
ATOM 3986 N N . ASP A 1 511 ? -6.443 -26.385 -20.750 1.00 81.44 511 ASP A N 1
ATOM 3987 C CA . ASP A 1 511 ? -6.098 -27.206 -21.925 1.00 81.44 511 ASP A CA 1
ATOM 3988 C C . ASP A 1 511 ? -4.585 -27.426 -22.197 1.00 81.44 511 ASP A C 1
ATOM 3990 O O . ASP A 1 511 ? -4.170 -27.748 -23.314 1.00 81.44 511 ASP A O 1
ATOM 3994 N N . GLY A 1 512 ? -3.739 -27.350 -21.162 1.00 75.06 512 GLY A N 1
ATOM 3995 C CA . GLY A 1 512 ? -2.380 -27.913 -21.178 1.00 75.06 512 GLY A CA 1
ATOM 3996 C C . GLY A 1 512 ? -1.234 -26.908 -21.315 1.00 75.06 512 GLY A C 1
ATOM 3997 O O . GLY A 1 512 ? -0.764 -26.378 -20.317 1.00 75.06 512 GLY A O 1
ATOM 3998 N N . ASP A 1 513 ? -0.719 -26.666 -22.532 1.00 84.06 513 ASP A N 1
ATOM 3999 C CA . ASP A 1 513 ? 0.581 -25.974 -22.706 1.00 84.06 513 ASP A CA 1
ATOM 4000 C C . ASP A 1 513 ? 0.549 -24.462 -22.382 1.00 84.06 513 ASP A C 1
ATOM 4002 O O . ASP A 1 513 ? 0.270 -23.639 -23.255 1.00 84.06 513 ASP A O 1
ATOM 4006 N N . PHE A 1 514 ? 0.758 -24.151 -21.092 1.00 88.19 514 PHE A N 1
ATOM 4007 C CA . PHE A 1 514 ? 0.879 -22.855 -20.394 1.00 88.19 514 PHE A CA 1
ATOM 4008 C C . PHE A 1 514 ? 0.795 -21.608 -21.311 1.00 88.19 514 PHE A C 1
ATOM 4010 O O . PHE A 1 514 ? 1.739 -21.399 -22.079 1.00 88.19 514 PHE A O 1
ATOM 4017 N N . ARG A 1 515 ? -0.275 -20.760 -21.263 1.00 90.00 515 ARG A N 1
ATOM 4018 C CA . ARG A 1 515 ? -0.464 -19.763 -22.356 1.00 90.00 515 ARG A CA 1
ATOM 4019 C C . ARG A 1 515 ? 0.774 -18.839 -22.536 1.00 90.00 515 ARG A C 1
ATOM 4021 O O . ARG A 1 515 ? 1.192 -18.130 -21.621 1.00 90.00 515 ARG A O 1
ATOM 4028 N N . SER A 1 516 ? 1.384 -18.928 -23.736 1.00 82.88 516 SER A N 1
ATOM 4029 C CA . SER A 1 516 ? 2.728 -18.405 -24.080 1.00 82.88 516 SER A CA 1
ATOM 4030 C C . SER A 1 516 ? 3.076 -18.478 -25.600 1.00 82.88 516 SER A C 1
ATOM 4032 O O . SER A 1 516 ? 2.228 -18.782 -26.435 1.00 82.88 516 SER A O 1
ATOM 4034 N N . GLN A 1 517 ? 4.347 -18.233 -25.962 1.00 86.56 517 GLN A N 1
ATOM 4035 C CA . GLN A 1 517 ? 5.099 -18.836 -27.091 1.00 86.56 517 GLN A CA 1
ATOM 4036 C C . GLN A 1 517 ? 4.947 -18.309 -28.556 1.00 86.56 517 GLN A C 1
ATOM 4038 O O . GLN A 1 517 ? 5.093 -19.068 -29.517 1.00 86.56 517 GLN A O 1
ATOM 4043 N N . ILE A 1 518 ? 4.841 -16.988 -28.759 1.00 88.69 518 ILE A N 1
ATOM 4044 C CA . ILE A 1 518 ? 5.179 -16.258 -30.017 1.00 88.69 518 ILE A CA 1
ATOM 4045 C C . ILE A 1 518 ? 6.425 -15.347 -29.790 1.00 88.69 518 ILE A C 1
ATOM 4047 O O . ILE A 1 518 ? 7.404 -15.861 -29.256 1.00 88.69 518 ILE A O 1
ATOM 4051 N N . THR A 1 519 ? 6.474 -14.059 -30.205 1.00 88.38 519 THR A N 1
ATOM 4052 C CA . THR A 1 519 ? 7.562 -13.071 -29.900 1.00 88.38 519 THR A CA 1
ATOM 4053 C C . THR A 1 519 ? 7.224 -11.613 -30.304 1.00 88.38 519 THR A C 1
ATOM 4055 O O . THR A 1 519 ? 7.300 -11.296 -31.492 1.00 88.38 519 THR A O 1
ATOM 4058 N N . HIS A 1 520 ? 7.040 -10.689 -29.345 1.00 89.44 520 HIS A N 1
ATOM 4059 C CA . HIS A 1 520 ? 7.438 -9.263 -29.459 1.00 89.44 520 HIS A CA 1
ATOM 4060 C C . HIS A 1 520 ? 7.934 -8.688 -28.091 1.00 89.44 520 HIS A C 1
ATOM 4062 O O . HIS A 1 520 ? 7.916 -9.429 -27.106 1.00 89.44 520 HIS A O 1
ATOM 4068 N N . PRO A 1 521 ? 8.436 -7.424 -28.012 1.00 85.75 521 PRO A N 1
ATOM 4069 C CA . PRO A 1 521 ? 9.023 -6.838 -26.790 1.00 85.75 521 PRO A CA 1
ATOM 4070 C C . PRO A 1 521 ? 8.462 -5.458 -26.333 1.00 85.75 521 PRO A C 1
ATOM 4072 O O . PRO A 1 521 ? 7.752 -4.763 -27.059 1.00 85.75 521 PRO A O 1
ATOM 4075 N N . THR A 1 522 ? 8.881 -5.027 -25.136 1.00 88.38 522 THR A N 1
ATOM 4076 C CA . THR A 1 522 ? 8.764 -3.664 -24.554 1.00 88.38 522 THR A CA 1
ATOM 4077 C C . THR A 1 522 ? 9.976 -2.779 -24.903 1.00 88.38 522 THR A C 1
ATOM 4079 O O . THR A 1 522 ? 10.700 -3.056 -25.859 1.00 88.38 522 THR A O 1
ATOM 4082 N N . GLY A 1 523 ? 10.243 -1.728 -24.110 1.00 74.44 523 GLY A N 1
ATOM 4083 C CA . GLY A 1 523 ? 11.623 -1.305 -23.870 1.00 74.44 523 GLY A CA 1
ATOM 4084 C C . GLY A 1 523 ? 12.426 -2.412 -23.163 1.00 74.44 523 GLY A C 1
ATOM 4085 O O . GLY A 1 523 ? 13.224 -3.075 -23.822 1.00 74.44 523 GLY A O 1
ATOM 4086 N N . LYS A 1 524 ? 12.273 -2.580 -21.838 1.00 82.44 524 LYS A N 1
ATOM 4087 C CA . LYS A 1 524 ? 12.863 -3.658 -21.007 1.00 82.44 524 LYS A CA 1
ATOM 4088 C C . LYS A 1 524 ? 12.052 -3.925 -19.716 1.00 82.44 524 LYS A C 1
ATOM 4090 O O . LYS A 1 524 ? 11.697 -2.971 -19.033 1.00 82.44 524 LYS A O 1
ATOM 4095 N N . ARG A 1 525 ? 11.948 -5.201 -19.308 1.00 78.44 525 ARG A N 1
ATOM 4096 C CA . ARG A 1 525 ? 11.682 -5.713 -17.932 1.00 78.44 525 ARG A CA 1
ATOM 4097 C C . ARG A 1 525 ? 10.481 -5.179 -17.074 1.00 78.44 525 ARG A C 1
ATOM 4099 O O . ARG A 1 525 ? 10.680 -5.049 -15.867 1.00 78.44 525 ARG A O 1
ATOM 4106 N N . PRO A 1 526 ? 9.269 -4.859 -17.572 1.00 72.69 526 PRO A N 1
ATOM 4107 C CA . PRO A 1 526 ? 8.130 -4.408 -16.723 1.00 72.69 526 PRO A CA 1
ATOM 4108 C C . PRO A 1 526 ? 7.918 -5.289 -15.479 1.00 72.69 526 PRO A C 1
ATOM 4110 O O . PRO A 1 526 ? 7.719 -6.485 -15.634 1.00 72.69 526 PRO A O 1
ATOM 4113 N N . SER A 1 527 ? 8.004 -4.734 -14.261 1.00 76.38 527 SER A N 1
ATOM 4114 C CA . SER A 1 527 ? 8.178 -5.545 -13.040 1.00 76.38 527 SER A CA 1
ATOM 4115 C C . SER A 1 527 ? 6.961 -5.631 -12.117 1.00 76.38 527 SER A C 1
ATOM 4117 O O . SER A 1 527 ? 6.491 -6.734 -11.841 1.00 76.38 527 SER A O 1
ATOM 4119 N N . THR A 1 528 ? 6.440 -4.500 -11.645 1.00 83.25 528 THR A N 1
ATOM 4120 C CA . THR A 1 528 ? 5.654 -4.424 -10.398 1.00 83.25 528 THR A CA 1
ATOM 4121 C C . THR A 1 528 ? 4.468 -3.464 -10.575 1.00 83.25 528 THR A C 1
ATOM 4123 O O . THR A 1 528 ? 4.553 -2.566 -11.412 1.00 83.25 528 THR A O 1
ATOM 4126 N N . LEU A 1 529 ? 3.366 -3.677 -9.843 1.00 81.94 529 LEU A N 1
ATOM 4127 C CA . LEU A 1 529 ? 2.047 -3.070 -10.102 1.00 81.94 529 LEU A CA 1
ATOM 4128 C C . LEU A 1 529 ? 1.297 -2.624 -8.831 1.00 81.94 529 LEU A C 1
ATOM 4130 O O . LEU A 1 529 ? 1.675 -3.015 -7.731 1.00 81.94 529 LEU A O 1
ATOM 4134 N N . THR A 1 530 ? 0.230 -1.844 -9.026 1.00 87.62 530 THR A N 1
ATOM 4135 C CA . THR A 1 530 ? -0.877 -1.512 -8.101 1.00 87.62 530 THR A CA 1
ATOM 4136 C C . THR A 1 530 ? -2.096 -1.072 -8.947 1.00 87.62 530 THR A C 1
ATOM 4138 O O . THR A 1 530 ? -2.030 -1.110 -10.182 1.00 87.62 530 THR A O 1
ATOM 4141 N N . SER A 1 531 ? -3.223 -0.768 -8.304 1.00 82.81 531 SER A N 1
ATOM 4142 C CA . SER A 1 531 ? -4.587 -0.990 -8.806 1.00 82.81 531 SER A CA 1
ATOM 4143 C C . SER A 1 531 ? -5.428 0.302 -8.846 1.00 82.81 531 SER A C 1
ATOM 4145 O O . SER A 1 531 ? -6.471 0.382 -8.199 1.00 82.81 531 SER A O 1
ATOM 4147 N N . ASP A 1 532 ? -4.946 1.342 -9.536 1.00 82.38 532 ASP A N 1
ATOM 4148 C CA . ASP A 1 532 ? -5.336 2.745 -9.291 1.00 82.38 532 ASP A CA 1
ATOM 4149 C C . ASP A 1 532 ? -5.658 3.595 -10.576 1.00 82.38 532 ASP A C 1
ATOM 4151 O O . ASP A 1 532 ? -5.788 3.053 -11.674 1.00 82.38 532 ASP A O 1
ATOM 4155 N N . TYR A 1 533 ? -5.995 4.897 -10.457 1.00 79.31 533 TYR A N 1
ATOM 4156 C CA . TYR A 1 533 ? -7.422 5.282 -10.398 1.00 79.31 533 TYR A CA 1
ATOM 4157 C C . TYR A 1 533 ? -7.980 6.407 -11.355 1.00 79.31 533 TYR A C 1
ATOM 4159 O O . TYR A 1 533 ? -9.118 6.829 -11.160 1.00 79.31 533 TYR A O 1
ATOM 4167 N N . PHE A 1 534 ? -7.289 6.911 -12.391 1.00 83.19 534 PHE A N 1
ATOM 4168 C CA . PHE A 1 534 ? -7.434 8.325 -12.846 1.00 83.19 534 PHE A CA 1
ATOM 4169 C C . PHE A 1 534 ? -8.521 8.764 -13.883 1.00 83.19 534 PHE A C 1
ATOM 4171 O O . PHE A 1 534 ? -8.913 9.925 -13.862 1.00 83.19 534 PHE A O 1
ATOM 4178 N N . ASN A 1 535 ? -8.988 7.949 -14.843 1.00 79.19 535 ASN A N 1
ATOM 4179 C CA . ASN A 1 535 ? -9.499 8.384 -16.179 1.00 79.19 535 ASN A CA 1
ATOM 4180 C C . ASN A 1 535 ? -10.525 9.569 -16.245 1.00 79.19 535 ASN A C 1
ATOM 4182 O O . ASN A 1 535 ? -10.125 10.678 -16.589 1.00 79.19 535 ASN A O 1
ATOM 4186 N N . LYS A 1 536 ? -11.857 9.458 -16.080 1.00 85.12 536 LYS A N 1
ATOM 4187 C CA . LYS A 1 536 ? -12.718 8.316 -15.725 1.00 85.12 536 LYS A CA 1
ATOM 4188 C C . LYS A 1 536 ? -13.910 8.125 -16.706 1.00 85.12 536 LYS A C 1
ATOM 4190 O O . LYS A 1 536 ? -14.483 9.104 -17.172 1.00 85.12 536 LYS A O 1
ATOM 4195 N N . ASP A 1 537 ? -14.160 6.863 -17.084 1.00 74.31 537 ASP A N 1
ATOM 4196 C CA . ASP A 1 537 ? -15.274 6.263 -17.853 1.00 74.31 537 ASP A CA 1
ATOM 4197 C C . ASP A 1 537 ? -15.207 4.697 -17.966 1.00 74.31 537 ASP A C 1
ATOM 4199 O O . ASP A 1 537 ? -14.486 4.129 -18.782 1.00 74.31 537 ASP A O 1
ATOM 4203 N N . ASN A 1 538 ? -16.009 3.960 -17.192 1.00 78.88 538 ASN A N 1
ATOM 4204 C CA . ASN A 1 538 ? -16.542 2.610 -17.492 1.00 78.88 538 ASN A CA 1
ATOM 4205 C C . ASN A 1 538 ? -15.587 1.372 -17.675 1.00 78.88 538 ASN A C 1
ATOM 4207 O O . ASN A 1 538 ? -16.026 0.387 -18.273 1.00 78.88 538 ASN A O 1
ATOM 4211 N N . MET A 1 539 ? -14.353 1.316 -17.148 1.00 79.75 539 MET A N 1
ATOM 4212 C CA . MET A 1 539 ? -13.542 0.064 -17.026 1.00 79.75 539 MET A CA 1
ATOM 4213 C C . MET A 1 539 ? -12.678 0.045 -15.740 1.00 79.75 539 MET A C 1
ATOM 4215 O O . MET A 1 539 ? -12.707 1.009 -14.973 1.00 79.75 539 MET A O 1
ATOM 4219 N N . LEU A 1 540 ? -11.931 -1.047 -15.508 1.00 79.31 540 LEU A N 1
ATOM 4220 C CA . LEU A 1 540 ? -10.880 -1.164 -14.488 1.00 79.31 540 LEU A CA 1
ATOM 4221 C C . LEU A 1 540 ? -9.552 -1.608 -15.138 1.00 79.31 540 LEU A C 1
ATOM 4223 O O . LEU A 1 540 ? -9.543 -2.475 -16.014 1.00 79.31 540 LEU A O 1
ATOM 4227 N N . ASP A 1 541 ? -8.447 -0.997 -14.699 1.00 80.06 541 ASP A N 1
ATOM 4228 C CA . ASP A 1 541 ? -7.160 -0.896 -15.402 1.00 80.06 541 ASP A CA 1
ATOM 4229 C C . ASP A 1 541 ? -5.992 -0.823 -14.380 1.00 80.06 541 ASP A C 1
ATOM 4231 O O . ASP A 1 541 ? -6.245 -0.577 -13.201 1.00 80.06 541 ASP A O 1
ATOM 4235 N N . LEU A 1 542 ? -4.724 -1.023 -14.795 1.00 83.38 542 LEU A N 1
ATOM 4236 C CA . LEU A 1 542 ? -3.556 -1.010 -13.879 1.00 83.38 542 LEU A CA 1
ATOM 4237 C C . LEU A 1 542 ? -2.207 -0.609 -14.508 1.00 83.38 542 LEU A C 1
ATOM 4239 O O . LEU A 1 542 ? -2.003 -0.732 -15.720 1.00 83.38 542 LEU A O 1
ATOM 4243 N N . ALA A 1 543 ? -1.255 -0.186 -13.664 1.00 78.50 543 ALA A N 1
ATOM 4244 C CA . ALA A 1 543 ? 0.049 0.365 -14.057 1.00 78.50 543 ALA A CA 1
ATOM 4245 C C . ALA A 1 543 ? 1.261 -0.534 -13.750 1.00 78.50 543 ALA A C 1
ATOM 4247 O O . ALA A 1 543 ? 1.234 -1.382 -12.864 1.00 78.50 543 ALA A O 1
ATOM 4248 N N . VAL A 1 544 ? 2.373 -0.249 -14.445 1.00 81.19 544 VAL A N 1
ATOM 4249 C CA . VAL A 1 544 ? 3.756 -0.582 -14.042 1.00 81.19 544 VAL A CA 1
ATOM 4250 C C . VAL A 1 544 ? 4.662 0.613 -14.390 1.00 81.19 544 VAL A C 1
ATOM 4252 O O . VAL A 1 544 ? 4.595 1.101 -15.523 1.00 81.19 544 VAL A O 1
ATOM 4255 N N . ALA A 1 545 ? 5.511 1.107 -13.478 1.00 77.00 545 ALA A N 1
ATOM 4256 C CA . ALA A 1 545 ? 6.393 2.271 -13.701 1.00 77.00 545 ALA A CA 1
ATOM 4257 C C . ALA A 1 545 ? 7.898 1.918 -13.679 1.00 77.00 545 ALA A C 1
ATOM 4259 O O . ALA A 1 545 ? 8.365 0.960 -13.055 1.00 77.00 545 ALA A O 1
ATOM 4260 N N . ASN A 1 546 ? 8.672 2.648 -14.484 1.00 81.94 546 ASN A N 1
ATOM 4261 C CA . ASN A 1 546 ? 9.865 2.103 -15.135 1.00 81.94 546 ASN A CA 1
ATOM 4262 C C . ASN A 1 546 ? 11.046 3.110 -15.131 1.00 81.94 546 ASN A C 1
ATOM 4264 O O . ASN A 1 546 ? 11.066 4.036 -14.337 1.00 81.94 546 ASN A O 1
ATOM 4268 N N . SER A 1 547 ? 12.068 2.923 -15.972 1.00 74.81 547 SER A N 1
ATOM 4269 C CA . SER A 1 547 ? 13.350 3.654 -15.949 1.00 74.81 547 SER A CA 1
ATOM 4270 C C . SER A 1 547 ? 14.082 3.750 -17.318 1.00 74.81 547 SER A C 1
ATOM 4272 O O . SER A 1 547 ? 15.272 3.476 -17.448 1.00 74.81 547 SER A O 1
ATOM 4274 N N . PHE A 1 548 ? 13.385 4.170 -18.384 1.00 75.69 548 PHE A N 1
ATOM 4275 C CA . PHE A 1 548 ? 13.931 5.154 -19.344 1.00 75.69 548 PHE A CA 1
ATOM 4276 C C . PHE A 1 548 ? 12.827 6.008 -19.993 1.00 75.69 548 PHE A C 1
ATOM 4278 O O . PHE A 1 548 ? 12.770 7.209 -19.748 1.00 75.69 548 PHE A O 1
ATOM 4285 N N . ASP A 1 549 ? 11.930 5.364 -20.745 1.00 75.94 549 ASP A N 1
ATOM 4286 C CA . ASP A 1 549 ? 10.846 5.894 -21.593 1.00 75.94 549 ASP A CA 1
ATOM 4287 C C . ASP A 1 549 ? 9.783 6.709 -20.797 1.00 75.94 549 ASP A C 1
ATOM 4289 O O . ASP A 1 549 ? 8.731 6.191 -20.429 1.00 75.94 549 ASP A O 1
ATOM 4293 N N . ASN A 1 550 ? 10.073 7.962 -20.433 1.00 79.44 550 ASN A N 1
ATOM 4294 C CA . ASN A 1 550 ? 9.460 8.679 -19.296 1.00 79.44 550 ASN A CA 1
ATOM 4295 C C . ASN A 1 550 ? 8.066 9.250 -19.535 1.00 79.44 550 ASN A C 1
ATOM 4297 O O . ASN A 1 550 ? 7.902 10.452 -19.690 1.00 79.44 550 ASN A O 1
ATOM 4301 N N . THR A 1 551 ? 7.053 8.396 -19.592 1.00 77.00 551 THR A N 1
ATOM 4302 C CA . THR A 1 551 ? 5.789 8.793 -20.211 1.00 77.00 551 THR A CA 1
ATOM 4303 C C . THR A 1 551 ? 4.790 9.588 -19.392 1.00 77.00 551 THR A C 1
ATOM 4305 O O . THR A 1 551 ? 3.943 10.178 -20.034 1.00 77.00 551 THR A O 1
ATOM 4308 N N . ILE A 1 552 ? 4.846 9.715 -18.062 1.00 80.69 552 ILE A N 1
ATOM 4309 C CA . ILE A 1 552 ? 4.004 10.730 -17.385 1.00 80.69 552 ILE A CA 1
ATOM 4310 C C . ILE A 1 552 ? 2.495 10.550 -17.581 1.00 80.69 552 ILE A C 1
ATOM 4312 O O . ILE A 1 552 ? 1.809 11.555 -17.728 1.00 80.69 552 ILE A O 1
ATOM 4316 N N . SER A 1 553 ? 2.018 9.314 -17.765 1.00 83.75 553 SER A N 1
ATOM 4317 C CA . SER A 1 553 ? 0.842 9.072 -18.607 1.00 83.75 553 SER A CA 1
ATOM 4318 C C . SER A 1 553 ? -0.310 8.370 -17.908 1.00 83.75 553 SER A C 1
ATOM 4320 O O . SER A 1 553 ? -0.188 7.179 -17.614 1.00 83.75 553 SER A O 1
ATOM 4322 N N . VAL A 1 554 ? -1.441 9.081 -17.868 1.00 84.25 554 VAL A N 1
ATOM 4323 C CA . VAL A 1 554 ? -2.788 8.526 -18.099 1.00 84.25 554 VAL A CA 1
ATOM 4324 C C . VAL A 1 554 ? -2.840 8.126 -19.575 1.00 84.25 554 VAL A C 1
ATOM 4326 O O . VAL A 1 554 ? -2.274 8.848 -20.411 1.00 84.25 554 VAL A O 1
ATOM 4329 N N . LEU A 1 555 ? -3.359 6.948 -19.915 1.00 85.19 555 LEU A N 1
ATOM 4330 C CA . LEU A 1 555 ? -2.983 6.257 -21.157 1.00 85.19 555 LEU A CA 1
ATOM 4331 C C . LEU A 1 555 ? -4.151 5.899 -22.063 1.00 85.19 555 LEU A C 1
ATOM 4333 O O . LEU A 1 555 ? -4.125 6.222 -23.253 1.00 85.19 555 LEU A O 1
ATOM 4337 N N . LEU A 1 556 ? -5.073 5.129 -21.508 1.00 84.25 556 LEU A N 1
ATOM 4338 C CA . LEU A 1 556 ? -6.232 4.507 -22.128 1.00 84.25 556 LEU A CA 1
ATOM 4339 C C . LEU A 1 556 ? -6.758 3.556 -21.041 1.00 84.25 556 LEU A C 1
ATOM 4341 O O . LEU A 1 556 ? -6.241 2.450 -20.909 1.00 84.25 556 LEU A O 1
ATOM 4345 N N . GLY A 1 557 ? -7.764 3.953 -20.270 1.00 85.06 557 GLY A N 1
ATOM 4346 C CA . GLY A 1 557 ? -8.440 3.025 -19.373 1.00 85.06 557 GLY A CA 1
ATOM 4347 C C . GLY A 1 557 ? -9.199 1.933 -20.147 1.00 85.06 557 GLY A C 1
ATOM 4348 O O . GLY A 1 557 ? -9.809 2.189 -21.190 1.00 85.06 557 GLY A O 1
ATOM 4349 N N . ASN A 1 558 ? -9.098 0.697 -19.675 1.00 82.25 558 ASN A N 1
ATOM 4350 C CA . ASN A 1 558 ? -8.978 -0.515 -20.468 1.00 82.25 558 ASN A CA 1
ATOM 4351 C C . ASN A 1 558 ? -9.065 -1.773 -19.558 1.00 82.25 558 ASN A C 1
ATOM 4353 O O . ASN A 1 558 ? -8.217 -1.895 -18.682 1.00 82.25 558 ASN A O 1
ATOM 4357 N N . GLY A 1 559 ? -9.877 -2.806 -19.871 1.00 80.75 559 GLY A N 1
ATOM 4358 C CA . GLY A 1 559 ? -9.902 -4.116 -19.166 1.00 80.75 559 GLY A CA 1
ATOM 4359 C C . GLY A 1 559 ? -9.972 -5.412 -20.032 1.00 80.75 559 GLY A C 1
ATOM 4360 O O . GLY A 1 559 ? -11.047 -5.779 -20.492 1.00 80.75 559 GLY A O 1
ATOM 4361 N N . ASP A 1 560 ? -8.832 -6.109 -20.218 1.00 80.50 560 ASP A N 1
ATOM 4362 C CA . ASP A 1 560 ? -8.596 -7.423 -20.900 1.00 80.50 560 ASP A CA 1
ATOM 4363 C C . ASP A 1 560 ? -7.134 -7.940 -20.663 1.00 80.50 560 ASP A C 1
ATOM 4365 O O . ASP A 1 560 ? -6.570 -8.678 -21.465 1.00 80.50 560 ASP A O 1
ATOM 4369 N N . GLY A 1 561 ? -6.455 -7.477 -19.602 1.00 74.25 561 GLY A N 1
ATOM 4370 C CA . GLY A 1 561 ? -5.024 -7.671 -19.257 1.00 74.25 561 GLY A CA 1
ATOM 4371 C C . GLY A 1 561 ? -3.910 -7.524 -20.333 1.00 74.25 561 GLY A C 1
ATOM 4372 O O . GLY A 1 561 ? -2.777 -7.920 -20.050 1.00 74.25 561 GLY A O 1
ATOM 4373 N N . ASN A 1 562 ? -4.172 -7.035 -21.558 1.00 87.06 562 ASN A N 1
ATOM 4374 C CA . ASN A 1 562 ? -3.408 -7.400 -22.773 1.00 87.06 562 ASN A CA 1
ATOM 4375 C C . ASN A 1 562 ? -2.343 -6.407 -23.322 1.00 87.06 562 ASN A C 1
ATOM 4377 O O . ASN A 1 562 ? -1.488 -6.835 -24.101 1.00 87.06 562 ASN A O 1
ATOM 4381 N N . PHE A 1 563 ? -2.318 -5.143 -22.885 1.00 89.69 563 PHE A N 1
ATOM 4382 C CA . PHE A 1 563 ? -1.328 -4.080 -23.212 1.00 89.69 563 PHE A CA 1
ATOM 4383 C C . PHE A 1 563 ? -1.076 -3.697 -24.695 1.00 89.69 563 PHE A C 1
ATOM 4385 O O . PHE A 1 563 ? -1.220 -4.483 -25.623 1.00 89.69 563 PHE A O 1
ATOM 4392 N N . GLN A 1 564 ? -0.630 -2.449 -24.927 1.00 89.19 564 GLN A N 1
ATOM 4393 C CA . GLN A 1 564 ? -0.269 -1.919 -26.260 1.00 89.19 564 GLN A CA 1
ATOM 4394 C C . GLN A 1 564 ? 1.029 -1.082 -26.238 1.00 89.19 564 GLN A C 1
ATOM 4396 O O . GLN A 1 564 ? 2.112 -1.608 -26.510 1.00 89.19 564 GLN A O 1
ATOM 4401 N N . SER A 1 565 ? 0.973 0.222 -25.946 1.00 80.94 565 SER A N 1
ATOM 4402 C CA . SER A 1 565 ? 2.155 1.098 -25.832 1.00 80.94 565 SER A CA 1
ATOM 4403 C C . SER A 1 565 ? 1.889 2.389 -25.045 1.00 80.94 565 SER A C 1
ATOM 4405 O O . SER A 1 565 ? 0.782 2.894 -24.967 1.00 80.94 565 SER A O 1
ATOM 4407 N N . GLN A 1 566 ? 2.928 2.973 -24.467 1.00 84.50 566 GLN A N 1
ATOM 4408 C CA . GLN A 1 566 ? 2.870 4.256 -23.750 1.00 84.50 566 GLN A CA 1
ATOM 4409 C C . GLN A 1 566 ? 2.744 5.487 -24.698 1.00 84.50 566 GLN A C 1
ATOM 4411 O O . GLN A 1 566 ? 3.155 5.369 -25.848 1.00 84.50 566 GLN A O 1
ATOM 4416 N N . ILE A 1 567 ? 2.207 6.648 -24.267 1.00 83.81 567 ILE A N 1
ATOM 4417 C CA . ILE A 1 567 ? 2.090 7.915 -25.061 1.00 83.81 567 ILE A CA 1
ATOM 4418 C C . ILE A 1 567 ? 2.891 9.089 -24.443 1.00 83.81 567 ILE A C 1
ATOM 4420 O O . ILE A 1 567 ? 3.489 8.900 -23.390 1.00 83.81 567 ILE A O 1
ATOM 4424 N N . THR A 1 568 ? 3.095 10.216 -25.156 1.00 84.06 568 THR A N 1
ATOM 4425 C CA . THR A 1 568 ? 4.276 11.095 -24.956 1.00 84.06 568 THR A CA 1
ATOM 4426 C C . THR A 1 568 ? 4.093 12.597 -25.302 1.00 84.06 568 THR A C 1
ATOM 4428 O O . THR A 1 568 ? 3.849 12.947 -26.456 1.00 84.06 568 THR A O 1
ATOM 4431 N N . TYR A 1 569 ? 4.359 13.460 -24.314 1.00 86.19 569 TYR A N 1
ATOM 4432 C CA . TYR A 1 569 ? 4.533 14.932 -24.206 1.00 86.19 569 TYR A CA 1
ATOM 4433 C C . TYR A 1 569 ? 5.836 15.205 -23.375 1.00 86.19 569 TYR A C 1
ATOM 4435 O O . TYR A 1 569 ? 6.763 14.418 -23.508 1.00 86.19 569 TYR A O 1
ATOM 4443 N N . GLN A 1 570 ? 6.000 16.259 -22.540 1.00 79.94 570 GLN A N 1
ATOM 4444 C CA . GLN A 1 570 ? 7.315 16.615 -21.907 1.00 79.94 570 GLN A CA 1
ATOM 4445 C C . GLN A 1 570 ? 7.323 17.193 -20.461 1.00 79.94 570 GLN A C 1
ATOM 4447 O O . GLN A 1 570 ? 6.655 18.197 -20.230 1.00 79.94 570 GLN A O 1
ATOM 4452 N N . THR A 1 571 ? 8.143 16.658 -19.524 1.00 85.25 571 THR A N 1
ATOM 4453 C CA . THR A 1 571 ? 8.632 17.354 -18.289 1.00 85.25 571 THR A CA 1
ATOM 4454 C C . THR A 1 571 ? 10.013 16.870 -17.779 1.00 85.25 571 THR A C 1
ATOM 4456 O O . THR A 1 571 ? 10.950 17.638 -17.963 1.00 85.25 571 THR A O 1
ATOM 4459 N N . GLY A 1 572 ? 10.304 15.715 -17.156 1.00 68.88 572 GLY A N 1
ATOM 4460 C CA . GLY A 1 572 ? 9.507 14.611 -16.585 1.00 68.88 572 GLY A CA 1
ATOM 4461 C C . GLY A 1 572 ? 9.937 14.307 -15.127 1.00 68.88 572 GLY A C 1
ATOM 4462 O O . GLY A 1 572 ? 10.252 15.240 -14.393 1.00 68.88 572 GLY A O 1
ATOM 4463 N N . ALA A 1 573 ? 9.968 13.032 -14.700 1.00 73.81 573 ALA A N 1
ATOM 4464 C CA . ALA A 1 573 ? 10.385 12.608 -13.339 1.00 73.81 573 ALA A CA 1
ATOM 4465 C C . ALA A 1 573 ? 11.367 11.399 -13.317 1.00 73.81 573 ALA A C 1
ATOM 4467 O O . ALA A 1 573 ? 12.117 11.224 -14.276 1.00 73.81 573 ALA A O 1
ATOM 4468 N N . TRP A 1 574 ? 11.422 10.619 -12.220 1.00 72.50 574 TRP A N 1
ATOM 4469 C CA . TRP A 1 574 ? 12.308 9.447 -12.005 1.00 72.50 574 TRP A CA 1
ATOM 4470 C C . TRP A 1 574 ? 11.823 8.596 -10.789 1.00 72.50 574 TRP A C 1
ATOM 4472 O O . TRP A 1 574 ? 11.620 9.206 -9.736 1.00 72.50 574 TRP A O 1
ATOM 4482 N N . PRO A 1 575 ? 11.638 7.250 -10.850 1.00 70.69 575 PRO A N 1
ATOM 4483 C CA . PRO A 1 575 ? 10.775 6.573 -9.862 1.00 70.69 575 PRO A CA 1
ATOM 4484 C C . PRO A 1 575 ? 11.314 5.276 -9.184 1.00 70.69 575 PRO A C 1
ATOM 4486 O O . PRO A 1 575 ? 12.207 4.590 -9.681 1.00 70.69 575 PRO A O 1
ATOM 4489 N N . TYR A 1 576 ? 10.683 4.914 -8.061 1.00 73.25 576 TYR A N 1
ATOM 4490 C CA . TYR A 1 576 ? 10.800 3.695 -7.232 1.00 73.25 576 TYR A CA 1
ATOM 4491 C C . TYR A 1 576 ? 9.498 3.544 -6.429 1.00 73.25 576 TYR A C 1
ATOM 4493 O O . TYR A 1 576 ? 8.849 4.556 -6.206 1.00 73.25 576 TYR A O 1
ATOM 4501 N N . SER A 1 577 ? 9.130 2.334 -5.987 1.00 80.00 577 SER A N 1
ATOM 4502 C CA . SER A 1 577 ? 7.934 2.040 -5.163 1.00 80.00 577 SER A CA 1
ATOM 4503 C C . SER A 1 577 ? 6.596 2.465 -5.804 1.00 80.00 577 SER A C 1
ATOM 4505 O O . SER A 1 577 ? 6.564 2.747 -7.001 1.00 80.00 577 SER A O 1
ATOM 4507 N N . VAL A 1 578 ? 5.479 2.355 -5.071 1.00 80.69 578 VAL A N 1
ATOM 4508 C CA . VAL A 1 578 ? 4.108 2.320 -5.628 1.00 80.69 578 VAL A CA 1
ATOM 4509 C C . VAL A 1 578 ? 3.301 1.197 -4.974 1.00 80.69 578 VAL A C 1
ATOM 4511 O O . VAL A 1 578 ? 3.017 0.195 -5.619 1.00 80.69 578 VAL A O 1
ATOM 4514 N N . ILE A 1 579 ? 2.958 1.369 -3.696 1.00 86.12 579 ILE A N 1
ATOM 4515 C CA . ILE A 1 579 ? 1.621 1.012 -3.203 1.00 86.12 579 ILE A CA 1
ATOM 4516 C C . ILE A 1 579 ? 0.957 2.301 -2.718 1.00 86.12 579 ILE A C 1
ATOM 4518 O O . ILE A 1 579 ? 1.661 3.238 -2.325 1.00 86.12 579 ILE A O 1
ATOM 4522 N N . SER A 1 580 ? -0.365 2.351 -2.801 1.00 85.44 580 SER A N 1
ATOM 4523 C CA . SER A 1 580 ? -1.193 3.537 -2.586 1.00 85.44 580 SER A CA 1
ATOM 4524 C C . SER A 1 580 ? -2.226 3.278 -1.475 1.00 85.44 580 SER A C 1
ATOM 4526 O O . SER A 1 580 ? -2.511 2.129 -1.130 1.00 85.44 580 SER A O 1
ATOM 4528 N N . SER A 1 581 ? -2.764 4.339 -0.870 1.00 84.56 581 SER A N 1
ATOM 4529 C CA . SER A 1 581 ? -3.882 4.279 0.086 1.00 84.56 581 SER A CA 1
ATOM 4530 C C . SER A 1 581 ? -4.780 5.503 -0.085 1.00 84.56 581 SER A C 1
ATOM 4532 O O . SER A 1 581 ? -4.282 6.588 -0.372 1.00 84.56 581 SER A O 1
ATOM 4534 N N . ASP A 1 582 ? -6.087 5.335 0.127 1.00 79.56 582 ASP A N 1
ATOM 4535 C CA . ASP A 1 582 ? -7.042 6.430 0.370 1.00 79.56 582 ASP A CA 1
ATOM 4536 C C . ASP A 1 582 ? -7.070 6.798 1.868 1.00 79.56 582 ASP A C 1
ATOM 4538 O O . ASP A 1 582 ? -6.619 6.015 2.711 1.00 79.56 582 ASP A O 1
ATOM 4542 N N . PHE A 1 583 ? -7.642 7.962 2.193 1.00 86.12 583 PHE A N 1
ATOM 4543 C CA . PHE A 1 583 ? -8.203 8.265 3.516 1.00 86.12 583 PHE A CA 1
ATOM 4544 C C . PHE A 1 583 ? -9.354 9.304 3.523 1.00 86.12 583 PHE A C 1
ATOM 4546 O O . PHE A 1 583 ? -9.817 9.652 4.612 1.00 86.12 583 PHE A O 1
ATOM 4553 N N . ASN A 1 584 ? -9.821 9.844 2.381 1.00 81.12 584 ASN A N 1
ATOM 4554 C CA . ASN A 1 584 ? -10.623 11.083 2.376 1.00 81.12 584 ASN A CA 1
ATOM 4555 C C . ASN A 1 584 ? -11.890 11.087 1.489 1.00 81.12 584 ASN A C 1
ATOM 4557 O O . ASN A 1 584 ? -11.830 11.461 0.321 1.00 81.12 584 ASN A O 1
ATOM 4561 N N . ASN A 1 585 ? -13.050 10.824 2.112 1.00 84.19 585 ASN A N 1
ATOM 4562 C CA . ASN A 1 585 ? -14.431 11.198 1.723 1.00 84.19 585 ASN A CA 1
ATOM 4563 C C . ASN A 1 585 ? -14.912 10.907 0.280 1.00 84.19 585 ASN A C 1
ATOM 4565 O O . ASN A 1 585 ? -15.821 10.099 0.099 1.00 84.19 585 ASN A O 1
ATOM 4569 N N . ASP A 1 586 ? -14.364 11.592 -0.726 1.00 79.38 586 ASP A N 1
ATOM 4570 C CA . ASP A 1 586 ? -14.544 11.305 -2.164 1.00 79.38 586 ASP A CA 1
ATOM 4571 C C . ASP A 1 586 ? -13.597 10.177 -2.655 1.00 79.38 586 ASP A C 1
ATOM 4573 O O . ASP A 1 586 ? -13.647 9.768 -3.814 1.00 79.38 586 ASP A O 1
ATOM 4577 N N . SER A 1 587 ? -12.769 9.666 -1.734 1.00 81.06 587 SER A N 1
ATOM 4578 C CA . SER A 1 587 ? -12.139 8.343 -1.678 1.00 81.06 587 SER A CA 1
ATOM 4579 C C . SER A 1 587 ? -11.279 7.927 -2.871 1.00 81.06 587 SER A C 1
ATOM 4581 O O . SER A 1 587 ? -11.715 7.189 -3.759 1.00 81.06 587 SER A O 1
ATOM 4583 N N . LYS A 1 588 ? -10.024 8.394 -2.869 1.00 81.94 588 LYS A N 1
ATOM 4584 C CA . LYS A 1 588 ? -9.043 8.251 -3.959 1.00 81.94 588 LYS A CA 1
ATOM 4585 C C . LYS A 1 588 ? -7.676 7.885 -3.370 1.00 81.94 588 LYS A C 1
ATOM 4587 O O . LYS A 1 588 ? -7.276 8.528 -2.403 1.00 81.94 588 LYS A O 1
ATOM 4592 N N . PRO A 1 589 ? -6.936 6.913 -3.926 1.00 78.44 589 PRO A N 1
ATOM 4593 C CA . PRO A 1 589 ? -5.555 6.685 -3.513 1.00 78.44 589 PRO A CA 1
ATOM 4594 C C . PRO A 1 589 ? -4.648 7.890 -3.841 1.00 78.44 589 PRO A C 1
ATOM 4596 O O . PRO A 1 589 ? -4.980 8.683 -4.728 1.00 78.44 589 PRO A O 1
ATOM 4599 N N . ASP A 1 590 ? -3.553 8.064 -3.091 1.00 81.62 590 ASP A N 1
ATOM 4600 C CA . ASP A 1 590 ? -2.639 9.215 -3.206 1.00 81.62 590 ASP A CA 1
ATOM 4601 C C . ASP A 1 590 ? -1.286 8.908 -3.868 1.00 81.62 590 ASP A C 1
ATOM 4603 O O . ASP A 1 590 ? -0.673 7.877 -3.591 1.00 81.62 590 ASP A O 1
ATOM 4607 N N . LEU A 1 591 ? -0.778 9.874 -4.648 1.00 85.69 591 LEU A N 1
ATOM 4608 C CA . LEU A 1 591 ? 0.456 9.778 -5.439 1.00 85.69 591 LEU A CA 1
ATOM 4609 C C . LEU A 1 591 ? 1.549 10.764 -4.983 1.00 85.69 591 LEU A C 1
ATOM 4611 O O . LEU A 1 591 ? 2.327 11.263 -5.803 1.00 85.69 591 LEU A O 1
ATOM 4615 N N . ALA A 1 592 ? 1.646 11.083 -3.690 1.00 82.31 592 ALA A N 1
ATOM 4616 C CA . ALA A 1 592 ? 2.750 11.897 -3.197 1.00 82.31 592 ALA A CA 1
ATOM 4617 C C . ALA A 1 592 ? 4.088 11.287 -3.647 1.00 82.31 592 ALA A C 1
ATOM 4619 O O . ALA A 1 592 ? 4.417 10.139 -3.331 1.00 82.31 592 ALA A O 1
ATOM 4620 N N . VAL A 1 593 ? 4.915 12.050 -4.372 1.00 81.62 593 VAL A N 1
ATOM 4621 C CA . VAL A 1 593 ? 6.113 11.516 -5.055 1.00 81.62 593 VAL A CA 1
ATOM 4622 C C . VAL A 1 593 ? 7.300 11.363 -4.081 1.00 81.62 593 VAL A C 1
ATOM 4624 O O . VAL A 1 593 ? 8.455 11.604 -4.426 1.00 81.62 593 VAL A O 1
ATOM 4627 N N . THR A 1 594 ? 6.978 10.964 -2.843 1.00 81.75 594 THR A N 1
ATOM 4628 C CA . THR A 1 594 ? 7.783 10.337 -1.781 1.00 81.75 594 THR A CA 1
ATOM 4629 C C . THR A 1 594 ? 9.104 9.788 -2.317 1.00 81.75 594 THR A C 1
ATOM 4631 O O . THR A 1 594 ? 9.174 8.758 -2.996 1.00 81.75 594 THR A O 1
ATOM 4634 N N . ASN A 1 595 ? 10.164 10.570 -2.106 1.00 79.25 595 ASN A N 1
ATOM 4635 C CA . ASN A 1 595 ? 11.325 10.541 -2.990 1.00 79.25 595 ASN A CA 1
ATOM 4636 C C . ASN A 1 595 ? 12.580 9.974 -2.332 1.00 79.25 595 ASN A C 1
ATOM 4638 O O . ASN A 1 595 ? 12.643 9.784 -1.120 1.00 79.25 595 ASN A O 1
ATOM 4642 N N . HIS A 1 596 ? 13.631 9.760 -3.131 1.00 72.88 596 HIS A N 1
ATOM 4643 C CA . HIS A 1 596 ? 14.841 9.048 -2.709 1.00 72.88 596 HIS A CA 1
ATOM 4644 C C . HIS A 1 596 ? 15.800 9.951 -1.891 1.00 72.88 596 HIS A C 1
ATOM 4646 O O . HIS A 1 596 ? 17.017 9.948 -2.069 1.00 72.88 596 HIS A O 1
ATOM 4652 N N . GLY A 1 597 ? 15.211 10.774 -1.017 1.00 63.59 597 GLY A N 1
ATOM 4653 C CA . GLY A 1 597 ? 15.801 11.805 -0.161 1.00 63.59 597 GLY A CA 1
ATOM 4654 C C . GLY A 1 597 ? 15.071 13.152 -0.215 1.00 63.59 597 GLY A C 1
ATOM 4655 O O . GLY A 1 597 ? 15.001 13.842 0.792 1.00 63.59 597 GLY A O 1
ATOM 4656 N N . GLY A 1 598 ? 14.453 13.481 -1.356 1.00 69.75 598 GLY A N 1
ATOM 4657 C CA . GLY A 1 598 ? 13.879 14.808 -1.632 1.00 69.75 598 GLY A CA 1
ATOM 4658 C C . GLY A 1 598 ? 12.780 15.279 -0.673 1.00 69.75 598 GLY A C 1
ATOM 4659 O O . GLY A 1 598 ? 12.687 16.467 -0.381 1.00 69.75 598 GLY A O 1
ATOM 4660 N N . ASN A 1 599 ? 11.991 14.333 -0.157 1.00 81.50 599 ASN A N 1
ATOM 4661 C CA . ASN A 1 599 ? 10.959 14.497 0.870 1.00 81.50 599 ASN A CA 1
ATOM 4662 C C . ASN A 1 599 ? 9.823 15.512 0.601 1.00 81.50 599 ASN A C 1
ATOM 4664 O O . ASN A 1 599 ? 9.008 15.731 1.489 1.00 81.50 599 ASN A O 1
ATOM 4668 N N . THR A 1 600 ? 9.737 16.115 -0.587 1.00 79.38 600 THR A N 1
ATOM 4669 C CA . THR A 1 600 ? 8.864 17.259 -0.935 1.00 79.38 600 THR A CA 1
ATOM 4670 C C . THR A 1 600 ? 7.359 16.927 -1.108 1.00 79.38 600 THR A C 1
ATOM 4672 O O . THR A 1 600 ? 6.773 17.228 -2.146 1.00 79.38 600 THR A O 1
ATOM 4675 N N . VAL A 1 601 ? 6.722 16.291 -0.121 1.00 81.62 601 VAL A N 1
ATOM 4676 C CA . VAL A 1 601 ? 5.246 16.154 -0.025 1.00 81.62 601 VAL A CA 1
ATOM 4677 C C . VAL A 1 601 ? 4.650 17.567 0.096 1.00 81.62 601 VAL A C 1
ATOM 4679 O O . VAL A 1 601 ? 5.182 18.354 0.874 1.00 81.62 601 VAL A O 1
ATOM 4682 N N . SER A 1 602 ? 3.764 17.999 -0.813 1.00 84.25 602 SER A N 1
ATOM 4683 C CA . SER A 1 602 ? 3.637 19.425 -1.199 1.00 84.25 602 SER A CA 1
ATOM 4684 C C . SER A 1 602 ? 2.501 19.825 -2.186 1.00 84.25 602 SER A C 1
ATOM 4686 O O . SER A 1 602 ? 2.658 20.875 -2.806 1.00 84.25 602 SER A O 1
ATOM 4688 N N . VAL A 1 603 ? 1.420 19.062 -2.400 1.00 87.12 603 VAL A N 1
ATOM 4689 C CA . VAL A 1 603 ? 0.209 19.359 -3.239 1.00 87.12 603 VAL A CA 1
ATOM 4690 C C . VAL A 1 603 ? 0.318 20.402 -4.386 1.00 87.12 603 VAL A C 1
ATOM 4692 O O . VAL A 1 603 ? 0.467 21.612 -4.172 1.00 87.12 603 VAL A O 1
ATOM 4695 N N . LEU A 1 604 ? 0.104 19.970 -5.634 1.00 88.94 604 LEU A N 1
ATOM 4696 C CA . LEU A 1 604 ? 0.023 20.829 -6.826 1.00 88.94 604 LEU A CA 1
ATOM 4697 C C . LEU A 1 604 ? -1.375 21.419 -7.058 1.00 88.94 604 LEU A C 1
ATOM 4699 O O . LEU A 1 604 ? -1.501 22.633 -7.244 1.00 88.94 604 LEU A O 1
ATOM 4703 N N . LEU A 1 605 ? -2.373 20.529 -7.138 1.00 85.69 605 LEU A N 1
ATOM 4704 C CA . LEU A 1 605 ? -3.542 20.580 -8.027 1.00 85.69 605 LEU A CA 1
ATOM 4705 C C . LEU A 1 605 ? -3.221 20.870 -9.517 1.00 85.69 605 LEU A C 1
ATOM 4707 O O . LEU A 1 605 ? -2.296 21.600 -9.867 1.00 85.69 605 LEU A O 1
ATOM 4711 N N . GLY A 1 606 ? -4.000 20.282 -10.434 1.00 84.94 606 GLY A N 1
ATOM 4712 C CA . GLY A 1 606 ? -3.661 20.222 -11.872 1.00 84.94 606 GLY A CA 1
ATOM 4713 C C . GLY A 1 606 ? -3.562 21.562 -12.630 1.00 84.94 606 GLY A C 1
ATOM 4714 O O . GLY A 1 606 ? -2.923 21.621 -13.678 1.00 84.94 606 GLY A O 1
ATOM 4715 N N . ASN A 1 607 ? -4.143 22.638 -12.085 1.00 81.06 607 ASN A N 1
ATOM 4716 C CA . ASN A 1 607 ? -4.074 24.018 -12.596 1.00 81.06 607 ASN A CA 1
ATOM 4717 C C . ASN A 1 607 ? -4.511 24.195 -14.084 1.00 81.06 607 ASN A C 1
ATOM 4719 O O . ASN A 1 607 ? -5.246 23.370 -14.626 1.00 81.06 607 ASN A O 1
ATOM 4723 N N . GLY A 1 608 ? -4.146 25.305 -14.748 1.00 78.44 608 GLY A N 1
ATOM 4724 C CA . GLY A 1 608 ? -4.417 25.511 -16.180 1.00 78.44 608 GLY A CA 1
ATOM 4725 C C . GLY A 1 608 ? -3.963 26.859 -16.765 1.00 78.44 608 GLY A C 1
ATOM 4726 O O . GLY A 1 608 ? -3.917 27.864 -16.066 1.00 78.44 608 GLY A O 1
ATOM 4727 N N . ASP A 1 609 ? -3.664 26.871 -18.070 1.00 77.62 609 ASP A N 1
ATOM 4728 C CA . ASP A 1 609 ? -3.127 28.000 -18.862 1.00 77.62 609 ASP A CA 1
ATOM 4729 C C . ASP A 1 609 ? -1.683 28.439 -18.491 1.00 77.62 609 ASP A C 1
ATOM 4731 O O . ASP A 1 609 ? -0.790 27.594 -18.450 1.00 77.62 609 ASP A O 1
ATOM 4735 N N . GLY A 1 610 ? -1.419 29.741 -18.319 1.00 72.56 610 GLY A N 1
ATOM 4736 C CA . GLY A 1 610 ? -0.104 30.391 -18.438 1.00 72.56 610 GLY A CA 1
ATOM 4737 C C . GLY A 1 610 ? 1.035 29.946 -17.504 1.00 72.56 610 GLY A C 1
ATOM 4738 O O . GLY A 1 610 ? 1.820 29.052 -17.834 1.00 72.56 610 GLY A O 1
ATOM 4739 N N . SER A 1 611 ? 1.235 30.641 -16.380 1.00 82.56 611 SER A N 1
ATOM 4740 C CA . SER A 1 611 ? 2.376 30.443 -15.467 1.00 82.56 611 SER A CA 1
ATOM 4741 C C . SER A 1 611 ? 2.047 30.858 -14.023 1.00 82.56 611 SER A C 1
ATOM 4743 O O . SER A 1 611 ? 1.742 32.025 -13.781 1.00 82.56 611 SER A O 1
ATOM 4745 N N . PHE A 1 612 ? 2.160 29.927 -13.066 1.00 88.25 612 PHE A N 1
ATOM 4746 C CA . PHE A 1 612 ? 1.761 30.096 -11.658 1.00 88.25 612 PHE A CA 1
ATOM 4747 C C . PHE A 1 612 ? 2.952 30.277 -10.705 1.00 88.25 612 PHE A C 1
ATOM 4749 O O . PHE A 1 612 ? 4.005 30.793 -11.087 1.00 88.25 612 PHE A O 1
ATOM 4756 N N . GLN A 1 613 ? 2.792 29.851 -9.451 1.00 85.62 613 GLN A N 1
ATOM 4757 C CA . GLN A 1 613 ? 3.898 29.363 -8.629 1.00 85.62 613 GLN A CA 1
ATOM 4758 C C . GLN A 1 613 ? 4.580 28.133 -9.270 1.00 85.62 613 GLN A C 1
ATOM 4760 O O . GLN A 1 613 ? 4.243 27.667 -10.348 1.00 85.62 613 GLN A O 1
ATOM 4765 N N . PHE A 1 614 ? 5.580 27.579 -8.611 1.00 70.94 614 PHE A N 1
ATOM 4766 C CA . PHE A 1 614 ? 5.411 26.369 -7.807 1.00 70.94 614 PHE A CA 1
ATOM 4767 C C . PHE A 1 614 ? 6.268 26.559 -6.543 1.00 70.94 614 PHE A C 1
ATOM 4769 O O . PHE A 1 614 ? 6.765 27.660 -6.345 1.00 70.94 614 PHE A O 1
ATOM 4776 N N . GLN A 1 615 ? 6.427 25.555 -5.688 1.00 82.25 615 GLN A N 1
ATOM 4777 C CA . GLN A 1 615 ? 7.408 25.469 -4.591 1.00 82.25 615 GLN A CA 1
ATOM 4778 C C . GLN A 1 615 ? 7.657 26.735 -3.719 1.00 82.25 615 GLN A C 1
ATOM 4780 O O . GLN A 1 615 ? 8.310 27.697 -4.129 1.00 82.25 615 GLN A O 1
ATOM 4785 N N . ILE A 1 616 ? 7.193 26.734 -2.466 1.00 80.62 616 ILE A N 1
ATOM 4786 C CA . ILE A 1 616 ? 7.608 27.676 -1.404 1.00 80.62 616 ILE A CA 1
ATOM 4787 C C . ILE A 1 616 ? 8.848 27.091 -0.672 1.00 80.62 616 ILE A C 1
ATOM 4789 O O . ILE A 1 616 ? 9.863 26.860 -1.334 1.00 80.62 616 ILE A O 1
ATOM 4793 N N . ALA A 1 617 ? 8.807 26.876 0.653 1.00 81.31 617 ALA A N 1
ATOM 4794 C CA . ALA A 1 617 ? 9.794 26.124 1.449 1.00 81.31 617 ALA A CA 1
ATOM 4795 C C . ALA A 1 617 ? 9.280 25.855 2.883 1.00 81.31 617 ALA A C 1
ATOM 4797 O O . ALA A 1 617 ? 8.976 26.801 3.610 1.00 81.31 617 ALA A O 1
ATOM 4798 N N . TYR A 1 618 ? 9.252 24.589 3.314 1.00 84.94 618 TYR A N 1
ATOM 4799 C CA . TYR A 1 618 ? 8.894 24.142 4.674 1.00 84.94 618 TYR A CA 1
ATOM 4800 C C . TYR A 1 618 ? 9.787 22.949 5.104 1.00 84.94 618 TYR A C 1
ATOM 4802 O O . TYR A 1 618 ? 10.702 22.559 4.375 1.00 84.94 618 TYR A O 1
ATOM 4810 N N . GLN A 1 619 ? 9.557 22.381 6.294 1.00 79.81 619 GLN A N 1
ATOM 4811 C CA . GLN A 1 619 ? 10.359 21.294 6.887 1.00 79.81 619 GLN A CA 1
ATOM 4812 C C . GLN A 1 619 ? 9.481 20.075 7.243 1.00 79.81 619 GLN A C 1
ATOM 4814 O O . GLN A 1 619 ? 8.262 20.213 7.313 1.00 79.81 619 GLN A O 1
ATOM 4819 N N . THR A 1 620 ? 10.106 18.916 7.484 1.00 82.44 620 THR A N 1
ATOM 4820 C CA . THR A 1 620 ? 9.476 17.646 7.912 1.00 82.44 620 THR A CA 1
ATOM 4821 C C . THR A 1 620 ? 10.458 16.768 8.686 1.00 82.44 620 THR A C 1
ATOM 4823 O O . THR A 1 620 ? 11.635 17.105 8.843 1.00 82.44 620 THR A O 1
ATOM 4826 N N . ARG A 1 621 ? 9.987 15.578 9.090 1.00 81.31 621 ARG A N 1
ATOM 4827 C CA . ARG A 1 621 ? 10.800 14.359 9.066 1.00 81.31 621 ARG A CA 1
ATOM 4828 C C . ARG A 1 621 ? 11.659 14.243 7.794 1.00 81.31 621 ARG A C 1
ATOM 4830 O O . ARG A 1 621 ? 11.318 14.760 6.729 1.00 81.31 621 ARG A O 1
ATOM 4837 N N . ASN A 1 622 ? 12.779 13.543 7.935 1.00 66.44 622 ASN A N 1
ATOM 4838 C CA . ASN A 1 622 ? 13.682 13.189 6.845 1.00 66.44 622 ASN A CA 1
ATOM 4839 C C . ASN A 1 622 ? 13.018 12.158 5.908 1.00 66.44 622 ASN A C 1
ATOM 4841 O O . ASN A 1 622 ? 12.089 11.466 6.322 1.00 66.44 622 ASN A O 1
ATOM 4845 N N . ASP A 1 623 ? 13.543 11.972 4.694 1.00 67.31 623 ASP A N 1
ATOM 4846 C CA . ASP A 1 623 ? 13.141 10.889 3.775 1.00 67.31 623 ASP A CA 1
ATOM 4847 C C . ASP A 1 623 ? 11.617 10.817 3.496 1.00 67.31 623 ASP A C 1
ATOM 4849 O O . ASP A 1 623 ? 10.877 11.784 3.672 1.00 67.31 623 ASP A O 1
ATOM 4853 N N . SER A 1 624 ? 11.122 9.678 3.004 1.00 67.94 624 SER A N 1
ATOM 4854 C CA . SER A 1 624 ? 9.689 9.391 2.814 1.00 67.94 624 SER A CA 1
ATOM 4855 C C . SER A 1 624 ? 9.499 7.867 2.793 1.00 67.94 624 SER A C 1
ATOM 4857 O O . SER A 1 624 ? 9.999 7.229 1.875 1.00 67.94 624 SER A O 1
ATOM 4859 N N . SER A 1 625 ? 8.963 7.247 3.860 1.00 69.94 625 SER A N 1
ATOM 4860 C CA . SER A 1 625 ? 9.184 5.798 4.082 1.00 69.94 625 SER A CA 1
ATOM 4861 C C . SER A 1 625 ? 8.268 5.023 5.061 1.00 69.94 625 SER A C 1
ATOM 4863 O O . SER A 1 625 ? 8.553 3.843 5.252 1.00 69.94 625 SER A O 1
ATOM 4865 N N . PHE A 1 626 ? 7.269 5.608 5.747 1.00 71.00 626 PHE A N 1
ATOM 4866 C CA . PHE A 1 626 ? 6.538 4.920 6.843 1.00 71.00 626 PHE A CA 1
ATOM 4867 C C . PHE A 1 626 ? 5.119 5.478 7.091 1.00 71.00 626 PHE A C 1
ATOM 4869 O O . PHE A 1 626 ? 5.015 6.678 7.337 1.00 71.00 626 PHE A O 1
ATOM 4876 N N . VAL A 1 627 ? 4.082 4.617 7.035 1.00 76.94 627 VAL A N 1
ATOM 4877 C CA . VAL A 1 627 ? 2.684 4.770 7.543 1.00 76.94 627 VAL A CA 1
ATOM 4878 C C . VAL A 1 627 ? 1.797 3.543 7.201 1.00 76.94 627 VAL A C 1
ATOM 4880 O O . VAL A 1 627 ? 1.922 3.003 6.105 1.00 76.94 627 VAL A O 1
ATOM 4883 N N . ILE A 1 628 ? 0.917 3.121 8.125 1.00 81.75 628 ILE A N 1
ATOM 4884 C CA . ILE A 1 628 ? -0.444 2.532 7.962 1.00 81.75 628 ILE A CA 1
ATOM 4885 C C . ILE A 1 628 ? -1.279 2.823 9.244 1.00 81.75 628 ILE A C 1
ATOM 4887 O O . ILE A 1 628 ? -0.778 3.463 10.169 1.00 81.75 628 ILE A O 1
ATOM 4891 N N . SER A 1 629 ? -2.520 2.328 9.328 1.00 82.69 629 SER A N 1
ATOM 4892 C CA . SER A 1 629 ? -3.356 2.316 10.547 1.00 82.69 629 SER A CA 1
ATOM 4893 C C . SER A 1 629 ? -3.240 1.032 11.385 1.00 82.69 629 SER A C 1
ATOM 4895 O O . SER A 1 629 ? -2.821 -0.005 10.874 1.00 82.69 629 SER A O 1
ATOM 4897 N N . ASP A 1 630 ? -3.663 1.107 12.654 1.00 79.38 630 ASP A N 1
ATOM 4898 C CA . ASP A 1 630 ? -3.828 -0.012 13.606 1.00 79.38 630 ASP A CA 1
ATOM 4899 C C . ASP A 1 630 ? -4.881 0.351 14.694 1.00 79.38 630 ASP A C 1
ATOM 4901 O O . ASP A 1 630 ? -5.367 1.490 14.738 1.00 79.38 630 ASP A O 1
ATOM 4905 N N . ASP A 1 631 ? -5.234 -0.591 15.578 1.00 75.75 631 ASP A N 1
ATOM 4906 C CA . ASP A 1 631 ? -6.229 -0.467 16.673 1.00 75.75 631 ASP A CA 1
ATOM 4907 C C . ASP A 1 631 ? -5.701 0.354 17.877 1.00 75.75 631 ASP A C 1
ATOM 4909 O O . ASP A 1 631 ? -5.660 -0.102 19.018 1.00 75.75 631 ASP A O 1
ATOM 4913 N N . PHE A 1 632 ? -5.195 1.559 17.602 1.00 78.81 632 PHE A N 1
ATOM 4914 C CA . PHE A 1 632 ? -4.225 2.236 18.466 1.00 78.81 632 PHE A CA 1
ATOM 4915 C C . PHE A 1 632 ? -4.746 2.814 19.800 1.00 78.81 632 PHE A C 1
ATOM 4917 O O . PHE A 1 632 ? -4.102 2.561 20.823 1.00 78.81 632 PHE A O 1
ATOM 4924 N N . ASN A 1 633 ? -5.765 3.698 19.825 1.00 75.44 633 ASN A N 1
ATOM 4925 C CA . ASN A 1 633 ? -5.866 4.652 20.950 1.00 75.44 633 ASN A CA 1
ATOM 4926 C C . ASN A 1 633 ? -7.242 5.201 21.440 1.00 75.44 633 ASN A C 1
ATOM 4928 O O . ASN A 1 633 ? -7.262 6.206 22.158 1.00 75.44 633 ASN A O 1
ATOM 4932 N N . GLU A 1 634 ? -8.320 4.415 21.293 1.00 81.50 634 GLU A N 1
ATOM 4933 C CA . GLU A 1 634 ? -9.507 4.338 22.197 1.00 81.50 634 GLU A CA 1
ATOM 4934 C C . GLU A 1 634 ? -10.735 5.262 21.921 1.00 81.50 634 GLU A C 1
ATOM 4936 O O . GLU A 1 634 ? -10.678 6.231 21.165 1.00 81.50 634 GLU A O 1
ATOM 4941 N N . ASP A 1 635 ? -11.879 4.887 22.532 1.00 77.38 635 ASP A N 1
ATOM 4942 C CA . ASP A 1 635 ? -13.275 5.411 22.523 1.00 77.38 635 ASP A CA 1
ATOM 4943 C C . ASP A 1 635 ? -13.949 5.576 21.147 1.00 77.38 635 ASP A C 1
ATOM 4945 O O . ASP A 1 635 ? -15.077 5.122 20.948 1.00 77.38 635 ASP A O 1
ATOM 4949 N N . ASN A 1 636 ? -13.245 6.170 20.186 1.00 78.56 636 ASN A N 1
ATOM 4950 C CA . ASN A 1 636 ? -13.674 6.370 18.802 1.00 78.56 636 ASN A CA 1
ATOM 4951 C C . ASN A 1 636 ? -12.646 5.841 17.776 1.00 78.56 636 ASN A C 1
ATOM 4953 O O . ASN A 1 636 ? -13.016 5.616 16.625 1.00 78.56 636 ASN A O 1
ATOM 4957 N N . ASN A 1 637 ? -11.383 5.634 18.174 1.00 80.44 637 ASN A N 1
ATOM 4958 C CA . ASN A 1 637 ? -10.248 5.538 17.251 1.00 80.44 637 ASN A CA 1
ATOM 4959 C C . ASN A 1 637 ? -9.435 4.225 17.369 1.00 80.44 637 ASN A C 1
ATOM 4961 O O . ASN A 1 637 ? -8.659 4.060 18.315 1.00 80.44 637 ASN A O 1
ATOM 4965 N N . PRO A 1 638 ? -9.484 3.354 16.345 1.00 80.00 638 PRO A N 1
ATOM 4966 C CA . PRO A 1 638 ? -8.278 3.035 15.578 1.00 80.00 638 PRO A CA 1
ATOM 4967 C C . PRO A 1 638 ? -7.738 4.307 14.890 1.00 80.00 638 PRO A C 1
ATOM 4969 O O . PRO A 1 638 ? -8.492 5.253 14.648 1.00 80.00 638 PRO A O 1
ATOM 4972 N N . ASP A 1 639 ? -6.441 4.361 14.585 1.00 82.56 639 ASP A N 1
ATOM 4973 C CA . ASP A 1 639 ? -5.761 5.634 14.277 1.00 82.56 639 ASP A CA 1
ATOM 4974 C C . ASP A 1 639 ? -4.643 5.485 13.224 1.00 82.56 639 ASP A C 1
ATOM 4976 O O . ASP A 1 639 ? -4.572 4.476 12.525 1.00 82.56 639 ASP A O 1
ATOM 4980 N N . LEU A 1 640 ? -3.780 6.494 13.075 1.00 84.38 640 LEU A N 1
ATOM 4981 C CA . LEU A 1 640 ? -2.769 6.620 12.013 1.00 84.38 640 LEU A CA 1
ATOM 4982 C C . LEU A 1 640 ? -1.328 6.783 12.545 1.00 84.38 640 LEU A C 1
ATOM 4984 O O . LEU A 1 640 ? -0.435 7.236 11.828 1.00 84.38 640 LEU A O 1
ATOM 4988 N N . ALA A 1 641 ? -1.095 6.423 13.807 1.00 78.88 641 ALA A N 1
ATOM 4989 C CA . ALA A 1 641 ? 0.207 6.481 14.470 1.00 78.88 641 ALA A CA 1
ATOM 4990 C C . ALA A 1 641 ? 1.319 5.698 13.732 1.00 78.88 641 ALA A C 1
ATOM 4992 O O . ALA A 1 641 ? 1.048 4.726 13.028 1.00 78.88 641 ALA A O 1
ATOM 4993 N N . VAL A 1 642 ? 2.589 6.121 13.865 1.00 77.56 642 VAL A N 1
ATOM 4994 C CA . VAL A 1 642 ? 3.712 5.613 13.041 1.00 77.56 642 VAL A CA 1
ATOM 4995 C C . VAL A 1 642 ? 5.028 5.514 13.825 1.00 77.56 642 VAL A C 1
ATOM 4997 O O . VAL A 1 642 ? 5.576 6.547 14.225 1.00 77.56 642 VAL A O 1
ATOM 5000 N N . THR A 1 643 ? 5.646 4.324 13.875 1.00 71.00 643 THR A N 1
ATOM 5001 C CA . THR A 1 643 ? 7.078 4.187 14.216 1.00 71.00 643 THR A CA 1
ATOM 5002 C C . THR A 1 643 ? 7.926 4.683 13.036 1.00 71.00 643 THR A C 1
ATOM 5004 O O . THR A 1 643 ? 8.248 3.991 12.072 1.00 71.00 643 THR A O 1
ATOM 5007 N N . ASN A 1 644 ? 8.222 5.980 13.073 1.00 72.81 644 ASN A N 1
ATOM 5008 C CA . ASN A 1 644 ? 8.858 6.747 12.004 1.00 72.81 644 ASN A CA 1
ATOM 5009 C C . ASN A 1 644 ? 10.395 6.637 12.084 1.00 72.81 644 ASN A C 1
ATOM 5011 O O . ASN A 1 644 ? 11.085 7.569 12.495 1.00 72.81 644 ASN A O 1
ATOM 5015 N N . THR A 1 645 ? 10.902 5.436 11.771 1.00 64.25 645 THR A N 1
ATOM 5016 C CA . THR A 1 645 ? 12.116 4.781 12.318 1.00 64.25 645 THR A CA 1
ATOM 5017 C C . THR A 1 645 ? 13.490 5.485 12.253 1.00 64.25 645 THR A C 1
ATOM 5019 O O . THR A 1 645 ? 14.479 4.830 12.592 1.00 64.25 645 THR A O 1
ATOM 5022 N N . GLY A 1 646 ? 13.643 6.754 11.853 1.00 60.56 646 GLY A N 1
ATOM 5023 C CA . GLY A 1 646 ? 14.939 7.254 11.354 1.00 60.56 646 GLY A CA 1
ATOM 5024 C C . GLY A 1 646 ? 15.395 8.712 11.536 1.00 60.56 646 GLY A C 1
ATOM 5025 O O . GLY A 1 646 ? 16.309 9.037 10.790 1.00 60.56 646 GLY A O 1
ATOM 5026 N N . ASP A 1 647 ? 14.818 9.578 12.393 1.00 67.31 647 ASP A N 1
ATOM 5027 C CA . ASP A 1 647 ? 15.527 10.783 12.918 1.00 67.31 647 ASP A CA 1
ATOM 5028 C C . ASP A 1 647 ? 14.917 11.451 14.185 1.00 67.31 647 ASP A C 1
ATOM 5030 O O . ASP A 1 647 ? 14.658 12.652 14.255 1.00 67.31 647 ASP A O 1
ATOM 5034 N N . ASN A 1 648 ? 14.779 10.678 15.258 1.00 71.81 648 ASN A N 1
ATOM 5035 C CA . ASN A 1 648 ? 14.769 11.097 16.664 1.00 71.81 648 ASN A CA 1
ATOM 5036 C C . ASN A 1 648 ? 13.513 11.833 17.200 1.00 71.81 648 ASN A C 1
ATOM 5038 O O . ASN A 1 648 ? 12.935 12.681 16.532 1.00 71.81 648 ASN A O 1
ATOM 5042 N N . THR A 1 649 ? 13.049 11.608 18.438 1.00 71.50 649 THR A N 1
ATOM 5043 C CA . THR A 1 649 ? 13.372 10.514 19.386 1.00 71.50 649 THR A CA 1
ATOM 5044 C C . THR A 1 649 ? 12.096 9.986 20.084 1.00 71.50 649 THR A C 1
ATOM 5046 O O . THR A 1 649 ? 11.373 10.814 20.639 1.00 71.50 649 THR A O 1
ATOM 5049 N N . VAL A 1 650 ? 11.832 8.663 20.025 1.00 72.56 650 VAL A N 1
ATOM 5050 C CA . VAL A 1 650 ? 10.683 7.842 20.548 1.00 72.56 650 VAL A CA 1
ATOM 5051 C C . VAL A 1 650 ? 9.811 8.490 21.642 1.00 72.56 650 VAL A C 1
ATOM 5053 O O . VAL A 1 650 ? 10.360 8.921 22.653 1.00 72.56 650 VAL A O 1
ATOM 5056 N N . SER A 1 651 ? 8.471 8.535 21.597 1.00 80.75 651 SER A N 1
ATOM 5057 C CA . SER A 1 651 ? 7.433 8.228 20.580 1.00 80.75 651 SER A CA 1
ATOM 5058 C C . SER A 1 651 ? 6.153 9.058 20.889 1.00 80.75 651 SER A C 1
ATOM 5060 O O . SER A 1 651 ? 6.109 9.715 21.926 1.00 80.75 651 SER A O 1
ATOM 5062 N N . VAL A 1 652 ? 5.090 8.975 20.076 1.00 82.88 652 VAL A N 1
ATOM 5063 C CA . VAL A 1 652 ? 3.755 9.620 20.234 1.00 82.88 652 VAL A CA 1
ATOM 5064 C C . VAL A 1 652 ? 3.653 11.088 19.777 1.00 82.88 652 VAL A C 1
ATOM 5066 O O . VAL A 1 652 ? 4.435 11.946 20.191 1.00 82.88 652 VAL A O 1
ATOM 5069 N N . LEU A 1 653 ? 2.680 11.416 18.917 1.00 84.56 653 LEU A N 1
ATOM 5070 C CA . LEU A 1 653 ? 2.555 12.743 18.302 1.00 84.56 653 LEU A CA 1
ATOM 5071 C C . LEU A 1 653 ? 1.894 13.777 19.222 1.00 84.56 653 LEU A C 1
ATOM 5073 O O . LEU A 1 653 ? 2.433 14.874 19.349 1.00 84.56 653 LEU A O 1
ATOM 5077 N N . LEU A 1 654 ? 0.771 13.440 19.862 1.00 84.81 654 LEU A N 1
ATOM 5078 C CA . LEU A 1 654 ? -0.140 14.391 20.518 1.00 84.81 654 LEU A CA 1
ATOM 5079 C C . LEU A 1 654 ? -0.732 15.423 19.531 1.00 84.81 654 LEU A C 1
ATOM 5081 O O . LEU A 1 654 ? -0.389 16.610 19.546 1.00 84.81 654 LEU A O 1
ATOM 5085 N N . GLY A 1 655 ? -1.666 14.951 18.700 1.00 84.44 655 GLY A N 1
ATOM 5086 C CA . GLY A 1 655 ? -2.628 15.771 17.952 1.00 84.44 655 GLY A CA 1
ATOM 5087 C C . GLY A 1 655 ? -3.579 16.599 18.836 1.00 84.44 655 GLY A C 1
ATOM 5088 O O . GLY A 1 655 ? -3.726 16.327 20.028 1.00 84.44 655 GLY A O 1
ATOM 5089 N N . ASN A 1 656 ? -4.270 17.589 18.258 1.00 82.81 656 ASN A N 1
ATOM 5090 C CA . ASN A 1 656 ? -5.400 18.289 18.897 1.00 82.81 656 ASN A CA 1
ATOM 5091 C C . ASN A 1 656 ? -6.720 18.154 18.102 1.00 82.81 656 ASN A C 1
ATOM 5093 O O . ASN A 1 656 ? -7.793 18.292 18.691 1.00 82.81 656 ASN A O 1
ATOM 5097 N N . GLY A 1 657 ? -6.641 17.911 16.787 1.00 79.19 657 GLY A N 1
ATOM 5098 C CA . GLY A 1 657 ? -7.758 17.928 15.829 1.00 79.19 657 GLY A CA 1
ATOM 5099 C C . GLY A 1 657 ? -7.607 19.062 14.805 1.00 79.19 657 GLY A C 1
ATOM 5100 O O . GLY A 1 657 ? -8.497 19.898 14.669 1.00 79.19 657 GLY A O 1
ATOM 5101 N N . ASP A 1 658 ? -6.427 19.156 14.184 1.00 78.88 658 ASP A N 1
ATOM 5102 C CA . ASP A 1 658 ? -5.821 20.437 13.790 1.00 78.88 658 ASP A CA 1
ATOM 5103 C C . ASP A 1 658 ? -4.990 20.416 12.484 1.00 78.88 658 ASP A C 1
ATOM 5105 O O . ASP A 1 658 ? -4.123 21.264 12.278 1.00 78.88 658 ASP A O 1
ATOM 5109 N N . GLY A 1 659 ? -5.293 19.487 11.570 1.00 72.88 659 GLY A N 1
ATOM 5110 C CA . GLY A 1 659 ? -4.975 19.558 10.129 1.00 72.88 659 GLY A CA 1
ATOM 5111 C C . GLY A 1 659 ? -3.526 19.290 9.690 1.00 72.88 659 GLY A C 1
ATOM 5112 O O . GLY A 1 659 ? -3.324 18.680 8.644 1.00 72.88 659 GLY A O 1
ATOM 5113 N N . SER A 1 660 ? -2.527 19.716 10.464 1.00 83.81 660 SER A N 1
ATOM 5114 C CA . SER A 1 660 ? -1.115 19.337 10.273 1.00 83.81 660 SER A CA 1
ATOM 5115 C C . SER A 1 660 ? -0.758 18.131 11.152 1.00 83.81 660 SER A C 1
ATOM 5117 O O . SER A 1 660 ? -1.656 17.529 11.736 1.00 83.81 660 SER A O 1
ATOM 5119 N N . PHE A 1 661 ? 0.540 17.820 11.289 1.00 88.00 661 PHE A N 1
ATOM 5120 C CA . PHE A 1 661 ? 1.139 17.002 12.362 1.00 88.00 661 PHE A CA 1
ATOM 5121 C C . PHE A 1 661 ? 2.555 17.567 12.659 1.00 88.00 661 PHE A C 1
ATOM 5123 O O . PHE A 1 661 ? 3.327 17.756 11.727 1.00 88.00 661 PHE A O 1
ATOM 5130 N N . GLN A 1 662 ? 2.935 17.933 13.898 1.00 87.56 662 GLN A N 1
ATOM 5131 C CA . GLN A 1 662 ? 4.043 18.901 14.135 1.00 87.56 662 GLN A CA 1
ATOM 5132 C C . GLN A 1 662 ? 5.337 18.416 14.821 1.00 87.56 662 GLN A C 1
ATOM 5134 O O . GLN A 1 662 ? 6.251 17.952 14.144 1.00 87.56 662 GLN A O 1
ATOM 5139 N N . SER A 1 663 ? 5.569 18.719 16.103 1.00 77.81 663 SER A N 1
ATOM 5140 C CA . SER A 1 663 ? 6.927 19.088 16.571 1.00 77.81 663 SER A CA 1
ATOM 5141 C C . SER A 1 663 ? 7.887 17.938 16.916 1.00 77.81 663 SER A C 1
ATOM 5143 O O . SER A 1 663 ? 8.274 17.771 18.070 1.00 77.81 663 SER A O 1
ATOM 5145 N N . GLN A 1 664 ? 8.315 17.195 15.893 1.00 81.88 664 GLN A N 1
ATOM 5146 C CA . GLN A 1 664 ? 9.272 16.079 15.929 1.00 81.88 664 GLN A CA 1
ATOM 5147 C C . GLN A 1 664 ? 10.493 16.297 16.839 1.00 81.88 664 GLN A C 1
ATOM 5149 O O . GLN A 1 664 ? 11.387 17.085 16.531 1.00 81.88 664 GLN A O 1
ATOM 5154 N N . ARG A 1 665 ? 10.595 15.567 17.953 1.00 85.81 665 ARG A N 1
ATOM 5155 C CA . ARG A 1 665 ? 11.619 15.795 18.989 1.00 85.81 665 ARG A CA 1
ATOM 5156 C C . ARG A 1 665 ? 13.002 15.207 18.677 1.00 85.81 665 ARG A C 1
ATOM 5158 O O . ARG A 1 665 ? 13.557 14.436 19.459 1.00 85.81 665 ARG A O 1
ATOM 5165 N N . ILE A 1 666 ? 13.590 15.643 17.564 1.00 79.19 666 ILE A N 1
ATOM 5166 C CA . ILE A 1 666 ? 14.956 15.322 17.126 1.00 79.19 666 ILE A CA 1
ATOM 5167 C C . ILE A 1 666 ? 16.016 15.697 18.182 1.00 79.19 666 ILE A C 1
ATOM 5169 O O . ILE A 1 666 ? 16.007 16.820 18.697 1.00 79.19 666 ILE A O 1
ATOM 5173 N N . TYR A 1 667 ? 16.925 14.768 18.529 1.00 76.44 667 TYR A N 1
ATOM 5174 C CA . TYR A 1 667 ? 18.002 15.024 19.507 1.00 76.44 667 TYR A CA 1
ATOM 5175 C C . TYR A 1 667 ? 19.221 14.081 19.470 1.00 76.44 667 TYR A C 1
ATOM 5177 O O . TYR A 1 667 ? 20.344 14.579 19.495 1.00 76.44 667 TYR A O 1
ATOM 5185 N N . ARG A 1 668 ? 19.004 12.756 19.371 1.00 72.00 668 ARG A N 1
ATOM 5186 C CA . ARG A 1 668 ? 19.996 11.656 19.505 1.00 72.00 668 ARG A CA 1
ATOM 5187 C C . ARG A 1 668 ? 20.507 11.385 20.922 1.00 72.00 668 ARG A C 1
ATOM 5189 O O . ARG A 1 668 ? 20.746 12.288 21.720 1.00 72.00 668 ARG A O 1
ATOM 5196 N N . THR A 1 669 ? 20.703 10.100 21.239 1.00 65.31 669 THR A N 1
ATOM 5197 C CA . THR A 1 669 ? 21.397 9.627 22.465 1.00 65.31 669 THR A CA 1
ATOM 5198 C C . THR A 1 669 ? 21.844 8.150 22.413 1.00 65.31 669 THR A C 1
ATOM 5200 O O . THR A 1 669 ? 22.209 7.591 23.444 1.00 65.31 669 THR A O 1
ATOM 5203 N N . GLY A 1 670 ? 21.779 7.490 21.251 1.00 50.81 670 GLY A N 1
ATOM 5204 C CA . GLY A 1 670 ? 21.764 6.025 21.131 1.00 50.81 670 GLY A CA 1
ATOM 5205 C C . GLY A 1 670 ? 21.888 5.560 19.675 1.00 50.81 670 GLY A C 1
ATOM 5206 O O . GLY A 1 670 ? 22.563 6.225 18.895 1.00 50.81 670 GLY A O 1
ATOM 5207 N N . MET A 1 671 ? 21.259 4.436 19.319 1.00 58.69 671 MET A N 1
ATOM 5208 C CA . MET A 1 671 ? 21.210 3.871 17.959 1.00 58.69 671 MET A CA 1
ATOM 5209 C C . MET A 1 671 ? 19.803 3.337 17.604 1.00 58.69 671 MET A C 1
ATOM 5211 O O . MET A 1 671 ? 18.949 3.154 18.464 1.00 58.69 671 MET A O 1
ATOM 5215 N N . GLN A 1 672 ? 19.549 3.076 16.324 1.00 60.81 672 GLN A N 1
ATOM 5216 C CA . GLN A 1 672 ? 18.225 3.061 15.686 1.00 60.81 672 GLN A CA 1
ATOM 5217 C C . GLN A 1 672 ? 17.371 1.774 15.893 1.00 60.81 672 GLN A C 1
ATOM 5219 O O . GLN A 1 672 ? 17.555 0.816 15.147 1.00 60.81 672 GLN A O 1
ATOM 5224 N N . PRO A 1 673 ? 16.403 1.708 16.831 1.00 56.50 673 PRO A N 1
ATOM 5225 C CA . PRO A 1 673 ? 15.576 0.520 17.055 1.00 56.50 673 PRO A CA 1
ATOM 5226 C C . PRO A 1 673 ? 14.776 0.095 15.815 1.00 56.50 673 PRO A C 1
ATOM 5228 O O . PRO A 1 673 ? 14.446 0.900 14.943 1.00 56.50 673 PRO A O 1
ATOM 5231 N N . TYR A 1 674 ? 14.452 -1.194 15.793 1.00 57.69 674 TYR A N 1
ATOM 5232 C CA . TYR A 1 674 ? 13.496 -1.837 14.893 1.00 57.69 674 TYR A CA 1
ATOM 5233 C C . TYR A 1 674 ? 12.060 -1.602 15.401 1.00 57.69 674 TYR A C 1
ATOM 5235 O O . TYR A 1 674 ? 11.880 -1.490 16.614 1.00 57.69 674 TYR A O 1
ATOM 5243 N N . SER A 1 675 ? 11.000 -1.573 14.583 1.00 61.44 675 SER A N 1
ATOM 5244 C CA . SER A 1 675 ? 10.869 -1.500 13.109 1.00 61.44 675 SER A CA 1
ATOM 5245 C C . SER A 1 675 ? 9.420 -1.051 12.771 1.00 61.44 675 SER A C 1
ATOM 5247 O O . SER A 1 675 ? 8.984 -0.070 13.363 1.00 61.44 675 SER A O 1
ATOM 5249 N N . VAL A 1 676 ? 8.684 -1.701 11.845 1.00 60.06 676 VAL A N 1
ATOM 5250 C CA . VAL A 1 676 ? 7.276 -1.403 11.475 1.00 60.06 676 VAL A CA 1
ATOM 5251 C C . VAL A 1 676 ? 6.472 -2.645 11.028 1.00 60.06 676 VAL A C 1
ATOM 5253 O O . VAL A 1 676 ? 7.072 -3.611 10.562 1.00 60.06 676 VAL A O 1
ATOM 5256 N N . ILE A 1 677 ? 5.141 -2.533 11.089 1.00 64.06 677 ILE A N 1
ATOM 5257 C CA . ILE A 1 677 ? 4.020 -3.492 10.981 1.00 64.06 677 ILE A CA 1
ATOM 5258 C C . ILE A 1 677 ? 3.772 -4.362 12.226 1.00 64.06 677 ILE A C 1
ATOM 5260 O O . ILE A 1 677 ? 4.699 -4.818 12.890 1.00 64.06 677 ILE A O 1
ATOM 5264 N N . SER A 1 678 ? 2.490 -4.510 12.569 1.00 65.12 678 SER A N 1
ATOM 5265 C CA . SER A 1 678 ? 1.999 -4.622 13.953 1.00 65.12 678 SER A CA 1
ATOM 5266 C C . SER A 1 678 ? 0.655 -5.381 14.044 1.00 65.12 678 SER A C 1
ATOM 5268 O O . SER A 1 678 ? 0.344 -6.162 13.137 1.00 65.12 678 SER A O 1
ATOM 5270 N N . GLY A 1 679 ? -0.076 -5.232 15.159 1.00 60.09 679 GLY A N 1
ATOM 5271 C CA . GLY A 1 679 ? -1.225 -6.036 15.608 1.00 60.09 679 GLY A CA 1
ATOM 5272 C C . GLY A 1 679 ? -1.085 -6.526 17.067 1.00 60.09 679 GLY A C 1
ATOM 5273 O O . GLY A 1 679 ? -0.072 -6.274 17.724 1.00 60.09 679 GLY A O 1
ATOM 5274 N N . ASP A 1 680 ? -2.089 -7.228 17.595 1.00 56.75 680 ASP A N 1
ATOM 5275 C CA . ASP A 1 680 ? -2.330 -7.404 19.034 1.00 56.75 680 ASP A CA 1
ATOM 5276 C C . ASP A 1 680 ? -2.096 -8.819 19.625 1.00 56.75 680 ASP A C 1
ATOM 5278 O O . ASP A 1 680 ? -2.210 -9.849 18.955 1.00 56.75 680 ASP A O 1
ATOM 5282 N N . PHE A 1 681 ? -1.750 -8.902 20.922 1.00 58.31 681 PHE A N 1
ATOM 5283 C CA . PHE A 1 681 ? -0.782 -9.927 21.354 1.00 58.31 681 PHE A CA 1
ATOM 5284 C C . PHE A 1 681 ? -1.090 -10.790 22.606 1.00 58.31 681 PHE A C 1
ATOM 5286 O O . PHE A 1 681 ? -0.419 -11.814 22.763 1.00 58.31 681 PHE A O 1
ATOM 5293 N N . ASN A 1 682 ? -2.023 -10.445 23.515 1.00 57.72 682 ASN A N 1
ATOM 5294 C CA . ASN A 1 682 ? -2.014 -10.984 24.901 1.00 57.72 682 ASN A CA 1
ATOM 5295 C C . ASN A 1 682 ? -3.346 -11.502 25.536 1.00 57.72 682 ASN A C 1
ATOM 5297 O O . ASN A 1 682 ? -3.307 -11.942 26.686 1.00 57.72 682 ASN A O 1
ATOM 5301 N N . LYS A 1 683 ? -4.487 -11.546 24.828 1.00 64.19 683 LYS A N 1
ATOM 5302 C CA . LYS A 1 683 ? -5.796 -12.149 25.229 1.00 64.19 683 LYS A CA 1
ATOM 5303 C C . LYS A 1 683 ? -6.458 -11.664 26.548 1.00 64.19 683 LYS A C 1
ATOM 5305 O O . LYS A 1 683 ? -7.326 -12.367 27.066 1.00 64.19 683 LYS A O 1
ATOM 5310 N N . ASP A 1 684 ? -6.086 -10.497 27.098 1.00 59.62 684 ASP A N 1
ATOM 5311 C CA . ASP A 1 684 ? -6.519 -10.026 28.439 1.00 59.62 684 ASP A CA 1
ATOM 5312 C C . ASP A 1 684 ? -6.616 -8.471 28.652 1.00 59.62 684 ASP A C 1
ATOM 5314 O O . ASP A 1 684 ? -7.193 -8.035 29.643 1.00 59.62 684 ASP A O 1
ATOM 5318 N N . HIS A 1 685 ? -6.188 -7.647 27.682 1.00 65.38 685 HIS A N 1
ATOM 5319 C CA . HIS A 1 685 ? -6.377 -6.183 27.488 1.00 65.38 685 HIS A CA 1
ATOM 5320 C C . HIS A 1 685 ? -5.583 -5.201 28.387 1.00 65.38 685 HIS A C 1
ATOM 5322 O O . HIS A 1 685 ? -6.045 -4.797 29.456 1.00 65.38 685 HIS A O 1
ATOM 5328 N N . LYS A 1 686 ? -4.399 -4.754 27.924 1.00 63.34 686 LYS A N 1
ATOM 5329 C CA . LYS A 1 686 ? -3.528 -3.725 28.560 1.00 63.34 686 LYS A CA 1
ATOM 5330 C C . LYS A 1 686 ? -2.679 -2.934 27.528 1.00 63.34 686 LYS A C 1
ATOM 5332 O O . LYS A 1 686 ? -2.904 -3.047 26.328 1.00 63.34 686 LYS A O 1
ATOM 5337 N N . ALA A 1 687 ? -1.652 -2.208 27.989 1.00 63.50 687 ALA A N 1
ATOM 5338 C CA . ALA A 1 687 ? -0.530 -1.683 27.195 1.00 63.50 687 ALA A CA 1
ATOM 5339 C C . ALA A 1 687 ? 0.804 -1.797 27.978 1.00 63.50 687 ALA A C 1
ATOM 5341 O O . ALA A 1 687 ? 0.790 -1.864 29.209 1.00 63.50 687 ALA A O 1
ATOM 5342 N N . ASP A 1 688 ? 1.948 -1.823 27.282 1.00 57.59 688 ASP A N 1
ATOM 5343 C CA . ASP A 1 688 ? 3.320 -1.758 27.835 1.00 57.59 688 ASP A CA 1
ATOM 5344 C C . ASP A 1 688 ? 4.288 -1.227 26.744 1.00 57.59 688 ASP A C 1
ATOM 5346 O O . ASP A 1 688 ? 3.875 -1.014 25.603 1.00 57.59 688 ASP A O 1
ATOM 5350 N N . LEU A 1 689 ? 5.560 -0.966 27.063 1.00 64.31 689 LEU A N 1
ATOM 5351 C CA . LEU A 1 689 ? 6.489 -0.249 26.171 1.00 64.31 689 LEU A CA 1
ATOM 5352 C C . LEU A 1 689 ? 7.182 -1.185 25.155 1.00 64.31 689 LEU A C 1
ATOM 5354 O O . LEU A 1 689 ? 8.349 -1.541 25.311 1.00 64.31 689 LEU A O 1
ATOM 5358 N N . ALA A 1 690 ? 6.477 -1.547 24.083 1.00 51.88 690 ALA A N 1
ATOM 5359 C CA . ALA A 1 690 ? 6.903 -2.520 23.066 1.00 51.88 690 ALA A CA 1
ATOM 5360 C C . ALA A 1 690 ? 8.016 -2.062 22.078 1.00 51.88 690 ALA A C 1
ATOM 5362 O O . ALA A 1 690 ? 8.137 -2.606 20.980 1.00 51.88 690 ALA A O 1
ATOM 5363 N N . VAL A 1 691 ? 8.875 -1.099 22.448 1.00 55.03 691 VAL A N 1
ATOM 5364 C CA . VAL A 1 691 ? 9.960 -0.583 21.582 1.00 55.03 691 VAL A CA 1
ATOM 5365 C C . VAL A 1 691 ? 11.335 -1.106 22.031 1.00 55.03 691 VAL A C 1
ATOM 5367 O O . VAL A 1 691 ? 11.694 -1.060 23.205 1.00 55.03 691 VAL A O 1
ATOM 5370 N N . THR A 1 692 ? 12.121 -1.624 21.083 1.00 49.47 692 THR A N 1
ATOM 5371 C CA . THR A 1 692 ? 13.239 -2.550 21.356 1.00 49.47 692 THR A CA 1
ATOM 5372 C C . THR A 1 692 ? 14.574 -1.903 21.747 1.00 49.47 692 THR A C 1
ATOM 5374 O O . THR A 1 692 ? 14.982 -0.882 21.192 1.00 49.47 692 THR A O 1
ATOM 5377 N N . ASN A 1 693 ? 15.360 -2.608 22.568 1.00 56.62 693 ASN A N 1
ATOM 5378 C CA . ASN A 1 693 ? 16.804 -2.688 22.337 1.00 56.62 693 ASN A CA 1
ATOM 5379 C C . ASN A 1 693 ? 17.083 -3.794 21.307 1.00 56.62 693 ASN A C 1
ATOM 5381 O O . ASN A 1 693 ? 16.505 -4.875 21.379 1.00 56.62 693 ASN A O 1
ATOM 5385 N N . THR A 1 694 ? 17.968 -3.539 20.352 1.00 47.50 694 THR A N 1
ATOM 5386 C CA . THR A 1 694 ? 18.494 -4.547 19.417 1.00 47.50 694 THR A CA 1
ATOM 5387 C C . THR A 1 694 ? 20.015 -4.679 19.520 1.00 47.50 694 THR A C 1
ATOM 5389 O O . THR A 1 694 ? 20.566 -5.718 19.148 1.00 47.50 694 THR A O 1
ATOM 5392 N N . MET A 1 695 ? 20.695 -3.672 20.083 1.00 52.56 695 MET A N 1
ATOM 5393 C CA . MET A 1 695 ? 22.153 -3.537 20.080 1.00 52.56 695 MET A CA 1
ATOM 5394 C C . MET A 1 695 ? 22.754 -3.510 21.499 1.00 52.56 695 MET A C 1
ATOM 5396 O O . MET A 1 695 ? 23.621 -2.705 21.832 1.00 52.56 695 MET A O 1
ATOM 5400 N N . GLU A 1 696 ? 22.339 -4.477 22.323 1.00 50.41 696 GLU A N 1
ATOM 5401 C CA . GLU A 1 696 ? 23.351 -5.451 22.751 1.00 50.41 696 GLU A CA 1
ATOM 5402 C C . GLU A 1 696 ? 23.510 -6.437 21.582 1.00 50.41 696 GLU A C 1
ATOM 5404 O O . GLU A 1 696 ? 24.144 -6.092 20.589 1.00 50.41 696 GLU A O 1
ATOM 5409 N N . HIS A 1 697 ? 22.829 -7.580 21.628 1.00 52.72 697 HIS A N 1
ATOM 5410 C CA . HIS A 1 697 ? 22.631 -8.495 20.506 1.00 52.72 697 HIS A CA 1
ATOM 5411 C C . HIS A 1 697 ? 21.285 -9.237 20.709 1.00 52.72 697 HIS A C 1
ATOM 5413 O O . HIS A 1 697 ? 21.286 -10.450 20.931 1.00 52.72 697 HIS A O 1
ATOM 5419 N N . THR A 1 698 ? 20.148 -8.528 20.792 1.00 48.47 698 THR A N 1
ATOM 5420 C CA . THR A 1 698 ? 19.001 -8.965 21.632 1.00 48.47 698 THR A CA 1
ATOM 5421 C C . THR A 1 698 ? 17.580 -8.914 21.054 1.00 48.47 698 THR A C 1
ATOM 5423 O O . THR A 1 698 ? 17.267 -8.083 20.204 1.00 48.47 698 THR A O 1
ATOM 5426 N N . ILE A 1 699 ? 16.743 -9.812 21.603 1.00 48.03 699 ILE A N 1
ATOM 5427 C CA . ILE A 1 699 ? 15.285 -9.724 21.823 1.00 48.03 699 ILE A CA 1
ATOM 5428 C C . ILE A 1 699 ? 15.052 -8.974 23.145 1.00 48.03 699 ILE A C 1
ATOM 5430 O O . ILE A 1 699 ? 15.787 -9.207 24.100 1.00 48.03 699 ILE A O 1
ATOM 5434 N N . SER A 1 700 ? 14.021 -8.129 23.233 1.00 55.84 700 SER A N 1
ATOM 5435 C CA . SER A 1 700 ? 13.739 -7.249 24.382 1.00 55.84 700 SER A CA 1
ATOM 5436 C C . SER A 1 700 ? 12.482 -7.630 25.178 1.00 55.84 700 SER A C 1
ATOM 5438 O O . SER A 1 700 ? 11.669 -6.774 25.500 1.00 55.84 700 SER A O 1
ATOM 5440 N N . VAL A 1 701 ? 12.288 -8.900 25.543 1.00 55.47 701 VAL A N 1
ATOM 5441 C CA . VAL A 1 701 ? 11.130 -9.275 26.382 1.00 55.47 701 VAL A CA 1
ATOM 5442 C C . VAL A 1 701 ? 11.235 -8.677 27.795 1.00 55.47 701 VAL A C 1
ATOM 5444 O O . VAL A 1 701 ? 12.304 -8.644 28.401 1.00 55.47 701 VAL A O 1
ATOM 5447 N N . LEU A 1 702 ? 10.112 -8.177 28.311 1.00 62.50 702 LEU A N 1
ATOM 5448 C CA . LEU A 1 702 ? 10.013 -7.332 29.503 1.00 62.50 702 LEU A CA 1
ATOM 5449 C C . LEU A 1 702 ? 9.399 -8.111 30.685 1.00 62.50 702 LEU A C 1
ATOM 5451 O O . LEU A 1 702 ? 10.026 -8.216 31.738 1.00 62.50 702 LEU A O 1
ATOM 5455 N N . LEU A 1 703 ? 8.193 -8.655 30.463 1.00 61.53 703 LEU A N 1
ATOM 5456 C CA . LEU A 1 703 ? 7.338 -9.486 31.331 1.00 61.53 703 LEU A CA 1
ATOM 5457 C C . LEU A 1 703 ? 7.483 -9.325 32.863 1.00 61.53 703 LEU A C 1
ATOM 5459 O O . LEU A 1 703 ? 8.139 -10.122 33.532 1.00 61.53 703 LEU A O 1
ATOM 5463 N N . VAL A 1 704 ? 6.732 -8.357 33.397 1.00 64.44 704 VAL A N 1
ATOM 5464 C CA . VAL A 1 704 ? 6.116 -8.305 34.745 1.00 64.44 704 VAL A CA 1
ATOM 5465 C C . VAL A 1 704 ? 6.985 -8.722 35.947 1.00 64.44 704 VAL A C 1
ATOM 5467 O O . VAL A 1 704 ? 6.980 -9.872 36.384 1.00 64.44 704 VAL A O 1
ATOM 5470 N N . ASN A 1 705 ? 7.657 -7.746 36.570 1.00 61.31 705 ASN A N 1
ATOM 5471 C CA . ASN A 1 705 ? 8.481 -7.918 37.777 1.00 61.31 705 ASN A CA 1
ATOM 5472 C C . ASN A 1 705 ? 8.171 -6.912 38.911 1.00 61.31 705 ASN A C 1
ATOM 5474 O O . ASN A 1 705 ? 8.751 -7.029 39.994 1.00 61.31 705 ASN A O 1
ATOM 5478 N N . GLY A 1 706 ? 7.265 -5.949 38.709 1.00 50.12 706 GLY A N 1
ATOM 5479 C CA . GLY A 1 706 ? 6.812 -4.984 39.720 1.00 50.12 706 GLY A CA 1
ATOM 5480 C C . GLY A 1 706 ? 7.391 -3.576 39.549 1.00 50.12 706 GLY A C 1
ATOM 5481 O O . GLY A 1 706 ? 7.858 -2.996 40.531 1.00 50.12 706 GLY A O 1
ATOM 5482 N N . SER A 1 707 ? 7.408 -3.062 38.312 1.00 60.12 707 SER A N 1
ATOM 5483 C CA . SER A 1 707 ? 7.748 -1.678 37.929 1.00 60.12 707 SER A CA 1
ATOM 5484 C C . SER A 1 707 ? 8.995 -1.100 38.632 1.00 60.12 707 SER A C 1
ATOM 5486 O O . SER A 1 707 ? 8.987 0.031 39.130 1.00 60.12 707 SER A O 1
ATOM 5488 N N . GLY A 1 708 ? 10.054 -1.906 38.766 1.00 56.47 708 GLY A N 1
ATOM 5489 C CA . GLY A 1 708 ? 11.130 -1.652 39.731 1.00 56.47 708 GLY A CA 1
ATOM 5490 C C . GLY A 1 708 ? 12.402 -2.494 39.579 1.00 56.47 708 GLY A C 1
ATOM 5491 O O . GLY A 1 708 ? 13.137 -2.637 40.555 1.00 56.47 708 GLY A O 1
ATOM 5492 N N . SER A 1 709 ? 12.659 -3.074 38.400 1.00 62.91 709 SER A N 1
ATOM 5493 C CA . SER A 1 709 ? 13.782 -4.009 38.163 1.00 62.91 709 SER A CA 1
ATOM 5494 C C . SER A 1 709 ? 14.768 -3.524 37.090 1.00 62.91 709 SER A C 1
ATOM 5496 O O . SER A 1 709 ? 15.965 -3.431 37.352 1.00 62.91 709 SER A O 1
ATOM 5498 N N . PHE A 1 710 ? 14.248 -3.122 35.929 1.00 71.50 710 PHE A N 1
ATOM 5499 C CA . PHE A 1 710 ? 14.926 -2.342 34.889 1.00 71.50 710 PHE A CA 1
ATOM 5500 C C . PHE A 1 710 ? 16.205 -2.940 34.248 1.00 71.50 710 PHE A C 1
ATOM 5502 O O . PHE A 1 710 ? 17.119 -2.200 33.885 1.00 71.50 710 PHE A O 1
ATOM 5509 N N . SER A 1 711 ? 16.249 -4.257 34.006 1.00 57.72 711 SER A N 1
ATOM 5510 C CA . SER A 1 711 ? 17.195 -4.879 33.051 1.00 57.72 711 SER A CA 1
ATOM 5511 C C . SER A 1 711 ? 16.532 -5.992 32.214 1.00 57.72 711 SER A C 1
ATOM 5513 O O . SER A 1 711 ? 16.553 -7.149 32.624 1.00 57.72 711 SER A O 1
ATOM 5515 N N . ALA A 1 712 ? 15.903 -5.626 31.089 1.00 45.06 712 ALA A N 1
ATOM 5516 C CA . ALA A 1 712 ? 15.049 -6.483 30.245 1.00 45.06 712 ALA A CA 1
ATOM 5517 C C . ALA A 1 712 ? 15.794 -7.616 29.506 1.00 45.06 712 ALA A C 1
ATOM 5519 O O . ALA A 1 712 ? 16.996 -7.780 29.696 1.00 45.06 712 ALA A O 1
ATOM 5520 N N . GLU A 1 713 ? 15.059 -8.323 28.628 1.00 53.81 713 GLU A N 1
ATOM 5521 C CA . GLU A 1 713 ? 15.442 -9.228 27.527 1.00 53.81 713 GLU A CA 1
ATOM 5522 C C . GLU A 1 713 ? 15.102 -10.759 27.688 1.00 53.81 713 GLU A C 1
ATOM 5524 O O . GLU A 1 713 ? 14.761 -11.348 26.678 1.00 53.81 713 GLU A O 1
ATOM 5529 N N . ILE A 1 714 ? 15.154 -11.401 28.878 1.00 55.41 714 ILE A N 1
ATOM 5530 C CA . ILE A 1 714 ? 14.927 -12.839 29.309 1.00 55.41 714 ILE A CA 1
ATOM 5531 C C . ILE A 1 714 ? 15.775 -13.956 28.620 1.00 55.41 714 ILE A C 1
ATOM 5533 O O . ILE A 1 714 ? 15.927 -13.932 27.436 1.00 55.41 714 ILE A O 1
ATOM 5537 N N . THR A 1 715 ? 16.398 -14.965 29.262 1.00 50.84 715 THR A N 1
ATOM 5538 C CA . THR A 1 715 ? 17.518 -15.753 28.620 1.00 50.84 715 THR A CA 1
ATOM 5539 C C . THR A 1 715 ? 17.183 -16.907 27.623 1.00 50.84 715 THR A C 1
ATOM 5541 O O . THR A 1 715 ? 16.664 -17.933 28.057 1.00 50.84 715 THR A O 1
ATOM 5544 N N . TYR A 1 716 ? 17.663 -16.833 26.353 1.00 49.19 716 TYR A N 1
ATOM 5545 C CA . TYR A 1 716 ? 18.011 -17.950 25.403 1.00 49.19 716 TYR A CA 1
ATOM 5546 C C . TYR A 1 716 ? 18.860 -17.441 24.167 1.00 49.19 716 TYR A C 1
ATOM 5548 O O . TYR A 1 716 ? 19.028 -16.227 24.094 1.00 49.19 716 TYR A O 1
ATOM 5556 N N . PRO A 1 717 ? 19.456 -18.265 23.246 1.00 44.31 717 PRO A N 1
ATOM 5557 C CA . PRO A 1 717 ? 20.513 -17.850 22.265 1.00 44.31 717 PRO A CA 1
ATOM 5558 C C . PRO A 1 717 ? 20.188 -17.883 20.723 1.00 44.31 717 PRO A C 1
ATOM 5560 O O . PRO A 1 717 ? 19.500 -18.793 20.267 1.00 44.31 717 PRO A O 1
ATOM 5563 N N . TYR A 1 718 ? 20.784 -16.983 19.892 1.00 55.53 718 TYR A N 1
ATOM 5564 C CA . TYR A 1 718 ? 20.649 -16.921 18.398 1.00 55.53 718 TYR A CA 1
ATOM 5565 C C . TYR A 1 718 ? 21.942 -17.164 17.600 1.00 55.53 718 TYR A C 1
ATOM 5567 O O . TYR A 1 718 ? 23.019 -17.258 18.187 1.00 55.53 718 TYR A O 1
ATOM 5575 N N . GLY A 1 719 ? 21.832 -17.267 16.263 1.00 44.38 719 GLY A N 1
ATOM 5576 C CA . GLY A 1 719 ? 22.989 -17.422 15.361 1.00 44.38 719 GLY A CA 1
ATOM 5577 C C . GLY A 1 719 ? 22.835 -17.029 13.877 1.00 44.38 719 GLY A C 1
ATOM 5578 O O . GLY A 1 719 ? 23.861 -16.901 13.217 1.00 44.38 719 GLY A O 1
ATOM 5579 N N . ASN A 1 720 ? 21.619 -16.833 13.338 1.00 41.62 720 ASN A N 1
ATOM 5580 C CA . ASN A 1 720 ? 21.380 -16.864 11.881 1.00 41.62 720 ASN A CA 1
ATOM 5581 C C . ASN A 1 720 ? 20.918 -15.551 11.197 1.00 41.62 720 ASN A C 1
ATOM 5583 O O . ASN A 1 720 ? 20.818 -15.533 9.972 1.00 41.62 720 ASN A O 1
ATOM 5587 N N . THR A 1 721 ? 20.715 -14.448 11.928 1.00 40.47 721 THR A N 1
ATOM 5588 C CA . THR A 1 721 ? 20.891 -13.074 11.380 1.00 40.47 721 THR A CA 1
ATOM 5589 C C . THR A 1 721 ? 19.876 -12.611 10.304 1.00 40.47 721 THR A C 1
ATOM 5591 O O . THR A 1 721 ? 20.261 -12.347 9.166 1.00 40.47 721 THR A O 1
ATOM 5594 N N . PRO A 1 722 ? 18.575 -12.486 10.661 1.00 46.75 722 PRO A N 1
ATOM 5595 C CA . PRO A 1 722 ? 17.451 -12.066 9.793 1.00 46.75 722 PRO A CA 1
ATOM 5596 C C . PRO A 1 722 ? 17.364 -10.556 9.490 1.00 46.75 722 PRO A C 1
ATOM 5598 O O . PRO A 1 722 ? 18.148 -9.765 10.009 1.00 46.75 722 PRO A O 1
ATOM 5601 N N . ILE A 1 723 ? 16.376 -10.157 8.672 1.00 45.91 723 ILE A N 1
ATOM 5602 C CA . ILE A 1 723 ? 15.861 -8.771 8.557 1.00 45.91 723 ILE A CA 1
ATOM 5603 C C . ILE A 1 723 ? 14.366 -8.643 8.217 1.00 45.91 723 ILE A C 1
ATOM 5605 O O . ILE A 1 723 ? 13.790 -7.624 8.584 1.00 45.91 723 ILE A O 1
ATOM 5609 N N . PHE A 1 724 ? 13.730 -9.596 7.523 1.00 47.50 724 PHE A N 1
ATOM 5610 C CA . PHE A 1 724 ? 12.371 -9.399 6.978 1.00 47.50 724 PHE A CA 1
ATOM 5611 C C . PHE A 1 724 ? 11.303 -10.292 7.643 1.00 47.50 724 PHE A C 1
ATOM 5613 O O . PHE A 1 724 ? 11.579 -11.431 8.017 1.00 47.50 724 PHE A O 1
ATOM 5620 N N . VAL A 1 725 ? 10.087 -9.751 7.796 1.00 47.72 725 VAL A N 1
ATOM 5621 C CA . VAL A 1 725 ? 8.857 -10.410 8.293 1.00 47.72 725 VAL A CA 1
ATOM 5622 C C . VAL A 1 725 ? 7.616 -9.555 7.917 1.00 47.72 725 VAL A C 1
ATOM 5624 O O . VAL A 1 725 ? 7.784 -8.401 7.508 1.00 47.72 725 VAL A O 1
ATOM 5627 N N . THR A 1 726 ? 6.388 -10.091 7.995 1.00 61.25 726 THR A N 1
ATOM 5628 C CA . THR A 1 726 ? 5.093 -9.372 7.819 1.00 61.25 726 THR A CA 1
ATOM 5629 C C . THR A 1 726 ? 3.963 -10.075 8.609 1.00 61.25 726 THR A C 1
ATOM 5631 O O . THR A 1 726 ? 4.055 -11.277 8.851 1.00 61.25 726 THR A O 1
ATOM 5634 N N . SER A 1 727 ? 2.923 -9.347 9.044 1.00 56.91 727 SER A N 1
ATOM 5635 C CA . SER A 1 727 ? 1.871 -9.812 9.972 1.00 56.91 727 SER A CA 1
ATOM 5636 C C . SER A 1 727 ? 0.673 -10.540 9.335 1.00 56.91 727 SER A C 1
ATOM 5638 O O . SER A 1 727 ? 0.338 -10.298 8.177 1.00 56.91 727 SER A O 1
ATOM 5640 N N . ALA A 1 728 ? 0.027 -11.441 10.101 1.00 55.69 728 ALA A N 1
ATOM 5641 C CA . ALA A 1 728 ? -1.120 -12.257 9.654 1.00 55.69 728 ALA A CA 1
ATOM 5642 C C . ALA A 1 728 ? -1.895 -12.971 10.800 1.00 55.69 728 ALA A C 1
ATOM 5644 O O . ALA A 1 728 ? -1.459 -13.001 11.954 1.00 55.69 728 ALA A O 1
ATOM 5645 N N . ASP A 1 729 ? -3.023 -13.600 10.446 1.00 61.38 729 ASP A N 1
ATOM 5646 C CA . ASP A 1 729 ? -3.739 -14.691 11.144 1.00 61.38 729 ASP A CA 1
ATOM 5647 C C . ASP A 1 729 ? -4.476 -15.551 10.078 1.00 61.38 729 ASP A C 1
ATOM 5649 O O . ASP A 1 729 ? -4.494 -15.169 8.906 1.00 61.38 729 ASP A O 1
ATOM 5653 N N . PHE A 1 730 ? -5.070 -16.694 10.449 1.00 68.06 730 PHE A N 1
ATOM 5654 C CA . PHE A 1 730 ? -6.006 -17.463 9.606 1.00 68.06 730 PHE A CA 1
ATOM 5655 C C . PHE A 1 730 ? -7.464 -17.293 10.090 1.00 68.06 730 PHE A C 1
ATOM 5657 O O . PHE A 1 730 ? -7.966 -16.177 10.175 1.00 68.06 730 PHE A O 1
ATOM 5664 N N . ASN A 1 731 ? -8.186 -18.382 10.390 1.00 66.81 731 ASN A N 1
ATOM 5665 C CA . ASN A 1 731 ? -9.651 -18.405 10.566 1.00 66.81 731 ASN A CA 1
ATOM 5666 C C . ASN A 1 731 ? -10.173 -17.801 11.898 1.00 66.81 731 ASN A C 1
ATOM 5668 O O . ASN A 1 731 ? -11.318 -18.047 12.274 1.00 66.81 731 ASN A O 1
ATOM 5672 N N . ASN A 1 732 ? -9.336 -17.043 12.609 1.00 71.44 732 ASN A N 1
ATOM 5673 C CA . ASN A 1 732 ? -9.639 -16.218 13.779 1.00 71.44 732 ASN A CA 1
ATOM 5674 C C . ASN A 1 732 ? -10.407 -16.878 14.952 1.00 71.44 732 ASN A C 1
ATOM 5676 O O . ASN A 1 732 ? -11.449 -16.408 15.404 1.00 71.44 732 ASN A O 1
ATOM 5680 N N . ASP A 1 733 ? -9.806 -17.920 15.534 1.00 57.00 733 ASP A N 1
ATOM 5681 C CA . ASP A 1 733 ? -9.785 -18.071 17.005 1.00 57.00 733 ASP A CA 1
ATOM 5682 C C . ASP A 1 733 ? -8.722 -17.116 17.619 1.00 57.00 733 ASP A C 1
ATOM 5684 O O . ASP A 1 733 ? -8.766 -16.758 18.801 1.00 57.00 733 ASP A O 1
ATOM 5688 N N . GLY A 1 734 ? -7.797 -16.625 16.779 1.00 54.56 734 GLY A N 1
ATOM 5689 C CA . GLY A 1 734 ? -7.008 -15.414 17.001 1.00 54.56 734 GLY A CA 1
ATOM 5690 C C . GLY A 1 734 ? -5.713 -15.666 17.754 1.00 54.56 734 GLY A C 1
ATOM 5691 O O . GLY A 1 734 ? -5.606 -15.255 18.918 1.00 54.56 734 GLY A O 1
ATOM 5692 N N . LYS A 1 735 ? -4.783 -16.389 17.103 1.00 57.53 735 LYS A N 1
ATOM 5693 C CA . LYS A 1 735 ? -3.372 -16.557 17.500 1.00 57.53 735 LYS A CA 1
ATOM 5694 C C . LYS A 1 735 ? -2.476 -16.725 16.262 1.00 57.53 735 LYS A C 1
ATOM 5696 O O . LYS A 1 735 ? -2.830 -17.435 15.326 1.00 57.53 735 LYS A O 1
ATOM 5701 N N . SER A 1 736 ? -1.277 -16.161 16.290 1.00 54.78 736 SER A N 1
ATOM 5702 C CA . SER A 1 736 ? -0.280 -16.227 15.209 1.00 54.78 736 SER A CA 1
ATOM 5703 C C . SER A 1 736 ? 1.153 -16.121 15.762 1.00 54.78 736 SER A C 1
ATOM 5705 O O . SER A 1 736 ? 1.309 -16.016 16.977 1.00 54.78 736 SER A O 1
ATOM 5707 N N . ASP A 1 737 ? 2.207 -16.295 14.941 1.00 51.56 737 ASP A N 1
ATOM 5708 C CA . ASP A 1 737 ? 3.536 -16.653 15.489 1.00 51.56 737 ASP A CA 1
ATOM 5709 C C . ASP A 1 737 ? 4.801 -16.098 14.793 1.00 51.56 737 ASP A C 1
ATOM 5711 O O . ASP A 1 737 ? 5.596 -15.428 15.448 1.00 51.56 737 ASP A O 1
ATOM 5715 N N . VAL A 1 738 ? 5.039 -16.359 13.497 1.00 57.12 738 VAL A N 1
ATOM 5716 C CA . VAL A 1 738 ? 6.207 -15.829 12.750 1.00 57.12 738 VAL A CA 1
ATOM 5717 C C . VAL A 1 738 ? 6.021 -15.968 11.229 1.00 57.12 738 VAL A C 1
ATOM 5719 O O . VAL A 1 738 ? 5.330 -16.874 10.777 1.00 57.12 738 VAL A O 1
ATOM 5722 N N . ALA A 1 739 ? 6.653 -15.084 10.444 1.00 49.09 739 ALA A N 1
ATOM 5723 C CA . ALA A 1 739 ? 6.609 -15.063 8.970 1.00 49.09 739 ALA A CA 1
ATOM 5724 C C . ALA A 1 739 ? 7.966 -14.678 8.323 1.00 49.09 739 ALA A C 1
ATOM 5726 O O . ALA A 1 739 ? 8.022 -13.916 7.356 1.00 49.09 739 ALA A O 1
ATOM 5727 N N . VAL A 1 740 ? 9.077 -15.121 8.926 1.00 51.41 740 VAL A N 1
ATOM 5728 C CA . VAL A 1 740 ? 10.466 -14.813 8.521 1.00 51.41 740 VAL A CA 1
ATOM 5729 C C . VAL A 1 740 ? 10.968 -15.885 7.549 1.00 51.41 740 VAL A C 1
ATOM 5731 O O . VAL A 1 740 ? 10.934 -17.062 7.907 1.00 51.41 740 VAL A O 1
ATOM 5734 N N . LEU A 1 741 ? 11.478 -15.506 6.368 1.00 57.97 741 LEU A N 1
ATOM 5735 C CA . LEU A 1 741 ? 12.071 -16.439 5.394 1.00 57.97 741 LEU A CA 1
ATOM 5736 C C . LEU A 1 741 ? 13.396 -15.961 4.737 1.00 57.97 741 LEU A C 1
ATOM 5738 O O . LEU A 1 741 ? 13.925 -14.901 5.056 1.00 57.97 741 LEU A O 1
ATOM 5742 N N . ASN A 1 742 ? 14.026 -16.807 3.906 1.00 55.53 742 ASN A N 1
ATOM 5743 C CA . ASN A 1 742 ? 15.368 -17.313 4.238 1.00 55.53 742 ASN A CA 1
ATOM 5744 C C . ASN A 1 742 ? 16.413 -17.419 3.105 1.00 55.53 742 ASN A C 1
ATOM 5746 O O . ASN A 1 742 ? 16.071 -17.410 1.924 1.00 55.53 742 ASN A O 1
ATOM 5750 N N . VAL A 1 743 ? 17.668 -17.729 3.482 1.00 52.34 743 VAL A N 1
ATOM 5751 C CA . VAL A 1 743 ? 18.663 -18.438 2.650 1.00 52.34 743 VAL A CA 1
ATOM 5752 C C . VAL A 1 743 ? 19.058 -19.824 3.220 1.00 52.34 743 VAL A C 1
ATOM 5754 O O . VAL A 1 743 ? 18.437 -20.821 2.854 1.00 52.34 743 VAL A O 1
ATOM 5757 N N . ASP A 1 744 ? 20.102 -19.972 4.050 1.00 52.88 744 ASP A N 1
ATOM 5758 C CA . ASP A 1 744 ? 20.910 -21.221 4.004 1.00 52.88 744 ASP A CA 1
ATOM 5759 C C . ASP A 1 744 ? 20.499 -22.399 4.933 1.00 52.88 744 ASP A C 1
ATOM 5761 O O . ASP A 1 744 ? 20.638 -23.535 4.504 1.00 52.88 744 ASP A O 1
ATOM 5765 N N . ASN A 1 745 ? 19.958 -22.213 6.149 1.00 56.00 745 ASN A N 1
ATOM 5766 C CA . ASN A 1 745 ? 19.987 -23.220 7.256 1.00 56.00 745 ASN A CA 1
ATOM 5767 C C . ASN A 1 745 ? 19.141 -24.529 7.114 1.00 56.00 745 ASN A C 1
ATOM 5769 O O . ASN A 1 745 ? 18.938 -25.244 8.092 1.00 56.00 745 ASN A O 1
ATOM 5773 N N . ASP A 1 746 ? 18.616 -24.846 5.930 1.00 59.31 746 ASP A N 1
ATOM 5774 C CA . ASP A 1 746 ? 17.559 -25.839 5.627 1.00 59.31 746 ASP A CA 1
ATOM 5775 C C . ASP A 1 746 ? 16.184 -25.635 6.279 1.00 59.31 746 ASP A C 1
ATOM 5777 O O . ASP A 1 746 ? 15.210 -25.695 5.539 1.00 59.31 746 ASP A O 1
ATOM 5781 N N . THR A 1 747 ? 16.154 -25.430 7.606 1.00 52.94 747 THR A N 1
ATOM 5782 C CA . THR A 1 747 ? 15.047 -25.208 8.576 1.00 52.94 747 THR A CA 1
ATOM 5783 C C . THR A 1 747 ? 13.627 -25.116 8.019 1.00 52.94 747 THR A C 1
ATOM 5785 O O . THR A 1 747 ? 13.372 -24.497 7.001 1.00 52.94 747 THR A O 1
ATOM 5788 N N . VAL A 1 748 ? 12.666 -25.675 8.757 1.00 55.97 748 VAL A N 1
ATOM 5789 C CA . VAL A 1 748 ? 11.255 -25.258 8.720 1.00 55.97 748 VAL A CA 1
ATOM 5790 C C . VAL A 1 748 ? 10.740 -25.371 10.146 1.00 55.97 748 VAL A C 1
ATOM 5792 O O . VAL A 1 748 ? 10.411 -26.470 10.605 1.00 55.97 748 VAL A O 1
ATOM 5795 N N . SER A 1 749 ? 10.708 -24.240 10.841 1.00 58.78 749 SER A N 1
ATOM 5796 C CA . SER A 1 749 ? 9.868 -24.007 12.015 1.00 58.78 749 SER A CA 1
ATOM 5797 C C . SER A 1 749 ? 8.400 -24.150 11.609 1.00 58.78 749 SER A C 1
ATOM 5799 O O . SER A 1 749 ? 8.018 -23.659 10.550 1.00 58.78 749 SER A O 1
ATOM 5801 N N . VAL A 1 750 ? 7.594 -24.837 12.426 1.00 55.69 750 VAL A N 1
ATOM 5802 C CA . VAL A 1 750 ? 6.140 -25.021 12.226 1.00 55.69 750 VAL A CA 1
ATOM 5803 C C . VAL A 1 750 ? 5.462 -24.868 13.580 1.00 55.69 750 VAL A C 1
ATOM 5805 O O . VAL A 1 750 ? 5.938 -25.401 14.585 1.00 55.69 750 VAL A O 1
ATOM 5808 N N . LEU A 1 751 ? 4.423 -24.047 13.636 1.00 59.72 751 LEU A N 1
ATOM 5809 C CA . LEU A 1 751 ? 4.227 -23.115 14.747 1.00 59.72 751 LEU A CA 1
ATOM 5810 C C . LEU A 1 751 ? 3.195 -23.623 15.755 1.00 59.72 751 LEU A C 1
ATOM 5812 O O . LEU A 1 751 ? 2.227 -22.936 16.061 1.00 59.72 751 LEU A O 1
ATOM 5816 N N . LEU A 1 752 ? 3.346 -24.843 16.273 1.00 61.12 752 LEU A N 1
ATOM 5817 C CA . LEU A 1 752 ? 2.434 -25.377 17.295 1.00 61.12 752 LEU A CA 1
ATOM 5818 C C . LEU A 1 752 ? 2.622 -24.612 18.619 1.00 61.12 752 LEU A C 1
ATOM 5820 O O . LEU A 1 752 ? 3.524 -24.920 19.398 1.00 61.12 752 LEU A O 1
ATOM 5824 N N . GLY A 1 753 ? 1.766 -23.611 18.842 1.00 57.34 753 GLY A N 1
ATOM 5825 C CA . GLY A 1 753 ? 1.830 -22.686 19.976 1.00 57.34 753 GLY A CA 1
ATOM 5826 C C . GLY A 1 753 ? 1.918 -23.383 21.333 1.00 57.34 753 GLY A C 1
ATOM 5827 O O . GLY A 1 753 ? 1.265 -24.398 21.581 1.00 57.34 753 GLY A O 1
ATOM 5828 N N . ASN A 1 754 ? 2.756 -22.841 22.210 1.00 53.34 754 ASN A N 1
ATOM 5829 C CA . ASN A 1 754 ? 3.278 -23.541 23.378 1.00 53.34 754 ASN A CA 1
ATOM 5830 C C . ASN A 1 754 ? 2.367 -23.430 24.610 1.00 53.34 754 ASN A C 1
ATOM 5832 O O . ASN A 1 754 ? 2.293 -24.367 25.403 1.00 53.34 754 ASN A O 1
ATOM 5836 N N . GLY A 1 755 ? 1.689 -22.294 24.796 1.00 52.34 755 GLY A N 1
ATOM 5837 C CA . GLY A 1 755 ? 0.767 -22.033 25.912 1.00 52.34 755 GLY A CA 1
ATOM 5838 C C . GLY A 1 755 ? 1.446 -21.719 27.254 1.00 52.34 755 GLY A C 1
ATOM 5839 O O . GLY A 1 755 ? 0.799 -21.188 28.151 1.00 52.34 755 GLY A O 1
ATOM 5840 N N . ASP A 1 756 ? 2.749 -21.990 27.364 1.00 47.53 756 ASP A N 1
ATOM 5841 C CA . ASP A 1 756 ? 3.659 -21.559 28.441 1.00 47.53 756 ASP A CA 1
ATOM 5842 C C . ASP A 1 756 ? 4.786 -20.666 27.852 1.00 47.53 756 ASP A C 1
ATOM 5844 O O . ASP A 1 756 ? 5.912 -20.649 28.356 1.00 47.53 756 ASP A O 1
ATOM 5848 N N . ARG A 1 757 ? 4.496 -20.012 26.702 1.00 49.22 757 ARG A N 1
ATOM 5849 C CA . ARG A 1 757 ? 5.326 -19.071 25.907 1.00 49.22 757 ARG A CA 1
ATOM 5850 C C . ARG A 1 757 ? 6.840 -19.322 25.970 1.00 49.22 757 ARG A C 1
ATOM 5852 O O . ARG A 1 757 ? 7.648 -18.440 26.260 1.00 49.22 757 ARG A O 1
ATOM 5859 N N . SER A 1 758 ? 7.228 -20.568 25.706 1.00 49.72 758 SER A N 1
ATOM 5860 C CA . SER A 1 758 ? 8.619 -21.016 25.707 1.00 49.72 758 SER A CA 1
ATOM 5861 C C . SER A 1 758 ? 8.819 -22.198 24.755 1.00 49.72 758 SER A C 1
ATOM 5863 O O . SER A 1 758 ? 7.973 -23.083 24.645 1.00 49.72 758 SER A O 1
ATOM 5865 N N . ILE A 1 759 ? 9.941 -22.179 24.030 1.00 56.31 759 ILE A N 1
ATOM 5866 C CA . ILE A 1 759 ? 10.136 -22.963 22.802 1.00 56.31 759 ILE A CA 1
ATOM 5867 C C . ILE A 1 759 ? 10.326 -24.455 23.108 1.00 56.31 759 ILE A C 1
ATOM 5869 O O . ILE A 1 759 ? 11.302 -24.859 23.748 1.00 56.31 759 ILE A O 1
ATOM 5873 N N . GLN A 1 760 ? 9.412 -25.283 22.601 1.00 58.78 760 GLN A N 1
ATOM 5874 C CA . GLN A 1 760 ? 9.481 -26.745 22.687 1.00 58.78 760 GLN A CA 1
ATOM 5875 C C . GLN A 1 760 ? 10.359 -27.366 21.578 1.00 58.78 760 GLN A C 1
ATOM 5877 O O . GLN A 1 760 ? 10.953 -26.676 20.751 1.00 58.78 760 GLN A O 1
ATOM 5882 N N . SER A 1 761 ? 10.490 -28.699 21.565 1.00 47.31 761 SER A N 1
ATOM 5883 C CA . SER A 1 761 ? 11.168 -29.420 20.477 1.00 47.31 761 SER A CA 1
ATOM 5884 C C . SER A 1 761 ? 10.575 -30.811 20.230 1.00 47.31 761 SER A C 1
ATOM 5886 O O . SER A 1 761 ? 10.250 -31.534 21.173 1.00 47.31 761 SER A O 1
ATOM 5888 N N . GLN A 1 762 ? 10.429 -31.180 18.953 1.00 58.72 762 GLN A N 1
ATOM 5889 C CA . GLN A 1 762 ? 9.816 -32.438 18.509 1.00 58.72 762 GLN A CA 1
ATOM 5890 C C . GLN A 1 762 ? 10.556 -33.060 17.297 1.00 58.72 762 GLN A C 1
ATOM 5892 O O . GLN A 1 762 ? 11.784 -33.111 17.300 1.00 58.72 762 GLN A O 1
ATOM 5897 N N . ILE A 1 763 ? 9.849 -33.606 16.304 1.00 63.75 763 ILE A N 1
ATOM 5898 C CA . ILE A 1 763 ? 10.363 -34.371 15.154 1.00 63.75 763 ILE A CA 1
ATOM 5899 C C . ILE A 1 763 ? 10.196 -33.549 13.848 1.00 63.75 763 ILE A C 1
ATOM 5901 O O . ILE A 1 763 ? 10.284 -32.320 13.874 1.00 63.75 763 ILE A O 1
ATOM 5905 N N . MET A 1 764 ? 10.047 -34.205 12.693 1.00 68.81 764 MET A N 1
ATOM 5906 C CA . MET A 1 764 ? 9.887 -33.617 11.360 1.00 68.81 764 MET A CA 1
ATOM 5907 C C . MET A 1 764 ? 9.287 -34.650 10.387 1.00 68.81 764 MET A C 1
ATOM 5909 O O . MET A 1 764 ? 9.575 -35.842 10.501 1.00 68.81 764 MET A O 1
ATOM 5913 N N . TYR A 1 765 ? 8.566 -34.192 9.359 1.00 72.44 765 TYR A N 1
ATOM 5914 C CA . TYR A 1 765 ? 8.306 -34.946 8.122 1.00 72.44 765 TYR A CA 1
ATOM 5915 C C . TYR A 1 765 ? 9.017 -34.360 6.883 1.00 72.44 765 TYR A C 1
ATOM 5917 O O . TYR A 1 765 ? 9.358 -35.127 5.974 1.00 72.44 765 TYR A O 1
ATOM 5925 N N . HIS A 1 766 ? 9.312 -33.053 6.879 1.00 70.69 766 HIS A N 1
ATOM 5926 C CA . HIS A 1 766 ? 9.787 -32.206 5.773 1.00 70.69 766 HIS A CA 1
ATOM 5927 C C . HIS A 1 766 ? 8.801 -32.012 4.598 1.00 70.69 766 HIS A C 1
ATOM 5929 O O . HIS A 1 766 ? 8.297 -32.980 4.026 1.00 70.69 766 HIS A O 1
ATOM 5935 N N . THR A 1 767 ? 8.699 -30.775 4.106 1.00 79.88 767 THR A N 1
ATOM 5936 C CA . THR A 1 767 ? 8.630 -30.463 2.662 1.00 79.88 767 THR A CA 1
ATOM 5937 C C . THR A 1 767 ? 10.071 -30.251 2.153 1.00 79.88 767 THR A C 1
ATOM 5939 O O . THR A 1 767 ? 10.775 -31.221 1.862 1.00 79.88 767 THR A O 1
ATOM 5942 N N . GLY A 1 768 ? 10.578 -29.018 2.230 1.00 62.16 768 GLY A N 1
ATOM 5943 C CA . GLY A 1 768 ? 12.001 -28.713 2.400 1.00 62.16 768 GLY A CA 1
ATOM 5944 C C . GLY A 1 768 ? 12.788 -28.278 1.166 1.00 62.16 768 GLY A C 1
ATOM 5945 O O . GLY A 1 768 ? 12.456 -28.630 0.037 1.00 62.16 768 GLY A O 1
ATOM 5946 N N . LYS A 1 769 ? 13.874 -27.536 1.425 1.00 64.00 769 LYS A N 1
ATOM 5947 C CA . LYS A 1 769 ? 14.786 -26.938 0.437 1.00 64.00 769 LYS A CA 1
ATOM 5948 C C . LYS A 1 769 ? 14.225 -25.821 -0.464 1.00 64.00 769 LYS A C 1
ATOM 5950 O O . LYS A 1 769 ? 14.782 -25.608 -1.532 1.00 64.00 769 LYS A O 1
ATOM 5955 N N . ARG A 1 770 ? 13.234 -25.055 0.036 1.00 68.88 770 ARG A N 1
ATOM 5956 C CA . ARG A 1 770 ? 13.253 -23.565 0.187 1.00 68.88 770 ARG A CA 1
ATOM 5957 C C . ARG A 1 770 ? 12.091 -22.603 -0.266 1.00 68.88 770 ARG A C 1
ATOM 5959 O O . ARG A 1 770 ? 12.025 -21.575 0.393 1.00 68.88 770 ARG A O 1
ATOM 5966 N N . PRO A 1 771 ? 11.079 -22.857 -1.140 1.00 59.25 771 PRO A N 1
ATOM 5967 C CA . PRO A 1 771 ? 10.000 -21.825 -1.310 1.00 59.25 771 PRO A CA 1
ATOM 5968 C C . PRO A 1 771 ? 9.286 -21.668 -2.703 1.00 59.25 771 PRO A C 1
ATOM 5970 O O . PRO A 1 771 ? 9.010 -22.683 -3.332 1.00 59.25 771 PRO A O 1
ATOM 5973 N N . VAL A 1 772 ? 8.871 -20.487 -3.236 1.00 62.34 772 VAL A N 1
ATOM 5974 C CA . VAL A 1 772 ? 9.556 -19.170 -3.446 1.00 62.34 772 VAL A CA 1
ATOM 5975 C C . VAL A 1 772 ? 8.857 -17.889 -2.952 1.00 62.34 772 VAL A C 1
ATOM 5977 O O . VAL A 1 772 ? 9.579 -17.017 -2.478 1.00 62.34 772 VAL A O 1
ATOM 5980 N N . THR A 1 773 ? 7.543 -17.667 -3.104 1.00 74.19 773 THR A N 1
ATOM 5981 C CA . THR A 1 773 ? 6.903 -16.384 -2.677 1.00 74.19 773 THR A CA 1
ATOM 5982 C C . THR A 1 773 ? 5.410 -16.522 -2.397 1.00 74.19 773 THR A C 1
ATOM 5984 O O . THR A 1 773 ? 4.702 -17.150 -3.176 1.00 74.19 773 THR A O 1
ATOM 5987 N N . LEU A 1 774 ? 4.914 -15.904 -1.321 1.00 72.12 774 LEU A N 1
ATOM 5988 C CA . LEU A 1 774 ? 3.482 -15.654 -1.105 1.00 72.12 774 LEU A CA 1
ATOM 5989 C C . LEU A 1 774 ? 3.212 -14.182 -0.752 1.00 72.12 774 LEU A C 1
ATOM 5991 O O . LEU A 1 774 ? 4.062 -13.523 -0.152 1.00 72.12 774 LEU A O 1
ATOM 5995 N N . THR A 1 775 ? 1.996 -13.726 -1.052 1.00 80.38 775 THR A N 1
ATOM 5996 C CA . THR A 1 775 ? 1.294 -12.666 -0.302 1.00 80.38 775 THR A CA 1
ATOM 5997 C C . THR A 1 775 ? 0.230 -13.324 0.603 1.00 80.38 775 THR A C 1
ATOM 5999 O O . THR A 1 775 ? 0.196 -14.552 0.709 1.00 80.38 775 THR A O 1
ATOM 6002 N N . THR A 1 776 ? -0.654 -12.551 1.230 1.00 76.31 776 THR A N 1
ATOM 6003 C CA . THR A 1 776 ? -1.902 -13.061 1.832 1.00 76.31 776 THR A CA 1
ATOM 6004 C C . THR A 1 776 ? -3.024 -12.999 0.789 1.00 76.31 776 THR A C 1
ATOM 6006 O O . THR A 1 776 ? -3.198 -11.962 0.149 1.00 76.31 776 THR A O 1
ATOM 6009 N N . GLY A 1 777 ? -3.762 -14.096 0.588 1.00 75.31 777 GLY A N 1
ATOM 6010 C CA . GLY A 1 777 ? -4.758 -14.205 -0.484 1.00 75.31 777 GLY A CA 1
ATOM 6011 C C . GLY A 1 777 ? -5.383 -15.596 -0.644 1.00 75.31 777 GLY A C 1
ATOM 6012 O O . GLY A 1 777 ? -5.316 -16.428 0.260 1.00 75.31 777 GLY A O 1
ATOM 6013 N N . ASP A 1 778 ? -5.997 -15.828 -1.805 1.00 77.12 778 ASP A N 1
ATOM 6014 C CA . ASP A 1 778 ? -7.209 -16.654 -1.960 1.00 77.12 778 ASP A CA 1
ATOM 6015 C C . ASP A 1 778 ? -7.064 -17.755 -3.039 1.00 77.12 778 ASP A C 1
ATOM 6017 O O . ASP A 1 778 ? -8.052 -18.311 -3.518 1.00 77.12 778 ASP A O 1
ATOM 6021 N N . PHE A 1 779 ? -5.817 -18.051 -3.420 1.00 83.25 779 PHE A N 1
ATOM 6022 C CA . PHE A 1 779 ? -5.304 -18.217 -4.797 1.00 83.25 779 PHE A CA 1
ATOM 6023 C C . PHE A 1 779 ? -5.838 -19.351 -5.704 1.00 83.25 779 PHE A C 1
ATOM 6025 O O . PHE A 1 779 ? -5.219 -19.643 -6.726 1.00 83.25 779 PHE A O 1
ATOM 6032 N N . ASN A 1 780 ? -6.924 -20.030 -5.336 1.00 81.25 780 ASN A N 1
ATOM 6033 C CA . ASN A 1 780 ? -7.636 -20.989 -6.193 1.00 81.25 780 ASN A CA 1
ATOM 6034 C C . ASN A 1 780 ? -9.168 -20.980 -5.959 1.00 81.25 780 ASN A C 1
ATOM 6036 O O . ASN A 1 780 ? -9.884 -21.807 -6.511 1.00 81.25 780 ASN A O 1
ATOM 6040 N N . ASN A 1 781 ? -9.707 -20.082 -5.124 1.00 84.69 781 ASN A N 1
ATOM 6041 C CA . ASN A 1 781 ? -11.127 -19.993 -4.730 1.00 84.69 781 ASN A CA 1
ATOM 6042 C C . ASN A 1 781 ? -11.848 -21.315 -4.259 1.00 84.69 781 ASN A C 1
ATOM 6044 O O . ASN A 1 781 ? -13.042 -21.222 -3.970 1.00 84.69 781 ASN A O 1
ATOM 6048 N N . ASP A 1 782 ? -11.221 -22.511 -4.207 1.00 72.50 782 ASP A N 1
ATOM 6049 C CA . ASP A 1 782 ? -11.860 -23.865 -4.239 1.00 72.50 782 ASP A CA 1
ATOM 6050 C C . ASP A 1 782 ? -11.644 -24.765 -2.982 1.00 72.50 782 ASP A C 1
ATOM 6052 O O . ASP A 1 782 ? -10.880 -24.435 -2.078 1.00 72.50 782 ASP A O 1
ATOM 6056 N N . ASP A 1 783 ? -12.315 -25.930 -2.939 1.00 77.31 783 ASP A N 1
ATOM 6057 C CA . ASP A 1 783 ? -12.417 -26.940 -1.854 1.00 77.31 783 ASP A CA 1
ATOM 6058 C C . ASP A 1 783 ? -11.114 -27.727 -1.521 1.00 77.31 783 ASP A C 1
ATOM 6060 O O . ASP A 1 783 ? -11.161 -28.883 -1.090 1.00 77.31 783 ASP A O 1
ATOM 6064 N N . GLN A 1 784 ? -9.929 -27.129 -1.713 1.00 74.62 784 GLN A N 1
ATOM 6065 C CA . GLN A 1 784 ? -8.641 -27.699 -1.274 1.00 74.62 784 GLN A CA 1
ATOM 6066 C C . GLN A 1 784 ? -7.680 -26.660 -0.670 1.00 74.62 784 GLN A C 1
ATOM 6068 O O . GLN A 1 784 ? -7.547 -26.600 0.551 1.00 74.62 784 GLN A O 1
ATOM 6073 N N . VAL A 1 785 ? -6.987 -25.891 -1.525 1.00 75.38 785 VAL A N 1
ATOM 6074 C CA . VAL A 1 785 ? -5.677 -25.260 -1.264 1.00 75.38 785 VAL A CA 1
ATOM 6075 C C . VAL A 1 785 ? -4.555 -26.289 -1.000 1.00 75.38 785 VAL A C 1
ATOM 6077 O O . VAL A 1 785 ? -4.744 -27.330 -0.376 1.00 75.38 785 VAL A O 1
ATOM 6080 N N . ASP A 1 786 ? -3.354 -26.001 -1.508 1.00 71.62 786 ASP A N 1
ATOM 6081 C CA . ASP A 1 786 ? -2.149 -26.834 -1.392 1.00 71.62 786 ASP A CA 1
ATOM 6082 C C . ASP A 1 786 ? -0.887 -25.941 -1.277 1.00 71.62 786 ASP A C 1
ATOM 6084 O O . ASP A 1 786 ? -0.967 -24.710 -1.328 1.00 71.62 786 ASP A O 1
ATOM 6088 N N . LEU A 1 787 ? 0.294 -26.538 -1.091 1.00 75.31 787 LEU A N 1
ATOM 6089 C CA . LEU A 1 787 ? 1.597 -25.874 -1.143 1.00 75.31 787 LEU A CA 1
ATOM 6090 C C . LEU A 1 787 ? 2.322 -26.252 -2.448 1.00 75.31 787 LEU A C 1
ATOM 6092 O O . LEU A 1 787 ? 3.348 -26.940 -2.421 1.00 75.31 787 LEU A O 1
ATOM 6096 N N . ALA A 1 788 ? 1.807 -25.793 -3.594 1.00 71.88 788 ALA A N 1
ATOM 6097 C CA . ALA A 1 788 ? 2.306 -26.106 -4.941 1.00 71.88 788 ALA A CA 1
ATOM 6098 C C . ALA A 1 788 ? 3.640 -25.409 -5.321 1.00 71.88 788 ALA A C 1
ATOM 6100 O O . ALA A 1 788 ? 3.767 -24.821 -6.394 1.00 71.88 788 ALA A O 1
ATOM 6101 N N . VAL A 1 789 ? 4.643 -25.510 -4.435 1.00 71.75 789 VAL A N 1
ATOM 6102 C CA . VAL A 1 789 ? 6.066 -25.111 -4.540 1.00 71.75 789 VAL A CA 1
ATOM 6103 C C . VAL A 1 789 ? 6.504 -24.584 -5.918 1.00 71.75 789 VAL A C 1
ATOM 6105 O O . VAL A 1 789 ? 6.642 -25.332 -6.888 1.00 71.75 789 VAL A O 1
ATOM 6108 N N . THR A 1 790 ? 6.875 -23.310 -5.984 1.00 78.56 790 THR A N 1
ATOM 6109 C CA . THR A 1 790 ? 7.529 -22.698 -7.151 1.00 78.56 790 THR A CA 1
ATOM 6110 C C . THR A 1 790 ? 8.933 -23.290 -7.327 1.00 78.56 790 THR A C 1
ATOM 6112 O O . THR A 1 790 ? 9.875 -22.906 -6.641 1.00 78.56 790 THR A O 1
ATOM 6115 N N . ASN A 1 791 ? 9.089 -24.281 -8.210 1.00 76.31 791 ASN A N 1
ATOM 6116 C CA . ASN A 1 791 ? 10.372 -24.927 -8.512 1.00 76.31 791 ASN A CA 1
ATOM 6117 C C . ASN A 1 791 ? 11.433 -23.877 -8.973 1.00 76.31 791 ASN A C 1
ATOM 6119 O O . ASN A 1 791 ? 11.035 -22.843 -9.516 1.00 76.31 791 ASN A O 1
ATOM 6123 N N . PHE A 1 792 ? 12.764 -24.086 -8.835 1.00 71.38 792 PHE A N 1
ATOM 6124 C CA . PHE A 1 792 ? 13.733 -22.983 -9.074 1.00 71.38 792 PHE A CA 1
ATOM 6125 C C . PHE A 1 792 ? 14.353 -22.880 -10.483 1.00 71.38 792 PHE A C 1
ATOM 6127 O O . PHE A 1 792 ? 14.090 -21.876 -11.134 1.00 71.38 792 PHE A O 1
ATOM 6134 N N . TYR A 1 793 ? 15.107 -23.862 -11.019 1.00 72.12 793 TYR A N 1
ATOM 6135 C CA . TYR A 1 793 ? 15.640 -23.755 -12.411 1.00 72.12 793 TYR A CA 1
ATOM 6136 C C . TYR A 1 793 ? 15.959 -25.055 -13.190 1.00 72.12 793 TYR A C 1
ATOM 6138 O O . TYR A 1 793 ? 17.089 -25.296 -13.604 1.00 72.12 793 TYR A O 1
ATOM 6146 N N . ASP A 1 794 ? 15.068 -25.982 -13.540 1.00 75.19 794 ASP A N 1
ATOM 6147 C CA . ASP A 1 794 ? 13.621 -26.212 -13.378 1.00 75.19 794 ASP A CA 1
ATOM 6148 C C . ASP A 1 794 ? 12.579 -25.098 -13.531 1.00 75.19 794 ASP A C 1
ATOM 6150 O O . ASP A 1 794 ? 11.823 -25.144 -14.503 1.00 75.19 794 ASP A O 1
ATOM 6154 N N . ASN A 1 795 ? 12.547 -24.116 -12.641 1.00 80.31 795 ASN A N 1
ATOM 6155 C CA . ASN A 1 795 ? 11.588 -23.012 -12.617 1.00 80.31 795 ASN A CA 1
ATOM 6156 C C . ASN A 1 795 ? 10.134 -23.472 -12.340 1.00 80.31 795 ASN A C 1
ATOM 6158 O O . ASN A 1 795 ? 9.879 -24.658 -12.135 1.00 80.31 795 ASN A O 1
ATOM 6162 N N . THR A 1 796 ? 9.185 -22.530 -12.415 1.00 78.06 796 THR A N 1
ATOM 6163 C CA . THR A 1 796 ? 7.717 -22.729 -12.468 1.00 78.06 796 THR A CA 1
ATOM 6164 C C . THR A 1 796 ? 6.986 -23.244 -11.217 1.00 78.06 796 THR A C 1
ATOM 6166 O O . THR A 1 796 ? 7.477 -24.101 -10.488 1.00 78.06 796 THR A O 1
ATOM 6169 N N . VAL A 1 797 ? 5.747 -22.775 -11.016 1.00 72.25 797 VAL A N 1
ATOM 6170 C CA . VAL A 1 797 ? 4.697 -23.574 -10.357 1.00 72.25 797 VAL A CA 1
ATOM 6171 C C . VAL A 1 797 ? 4.401 -24.784 -11.242 1.00 72.25 797 VAL A C 1
ATOM 6173 O O . VAL A 1 797 ? 4.262 -24.645 -12.459 1.00 72.25 797 VAL A O 1
ATOM 6176 N N . SER A 1 798 ? 4.270 -25.966 -10.643 1.00 81.25 798 SER A N 1
ATOM 6177 C CA . SER A 1 798 ? 3.687 -27.123 -11.326 1.00 81.25 798 SER A CA 1
ATOM 6178 C C . SER A 1 798 ? 3.143 -28.132 -10.316 1.00 81.25 798 SER A C 1
ATOM 6180 O O . SER A 1 798 ? 3.873 -29.020 -9.869 1.00 81.25 798 SER A O 1
ATOM 6182 N N . VAL A 1 799 ? 1.871 -27.968 -9.946 1.00 81.88 799 VAL A N 1
ATOM 6183 C CA . VAL A 1 799 ? 1.132 -28.906 -9.088 1.00 81.88 799 VAL A CA 1
ATOM 6184 C C . VAL A 1 799 ? 1.157 -30.326 -9.679 1.00 81.88 799 VAL A C 1
ATOM 6186 O O . VAL A 1 799 ? 1.134 -30.506 -10.900 1.00 81.88 799 VAL A O 1
ATOM 6189 N N . LEU A 1 800 ? 1.268 -31.347 -8.830 1.00 82.25 800 LEU A N 1
ATOM 6190 C CA . LEU A 1 800 ? 1.481 -32.734 -9.246 1.00 82.25 800 LEU A CA 1
ATOM 6191 C C . LEU A 1 800 ? 0.236 -33.369 -9.878 1.00 82.25 800 LEU A C 1
ATOM 6193 O O . LEU A 1 800 ? 0.403 -34.228 -10.748 1.00 82.25 800 LEU A O 1
ATOM 6197 N N . LEU A 1 801 ? -0.961 -32.925 -9.492 1.00 82.62 801 LEU A N 1
ATOM 6198 C CA . LEU A 1 801 ? -2.244 -33.628 -9.569 1.00 82.62 801 LEU A CA 1
ATOM 6199 C C . LEU A 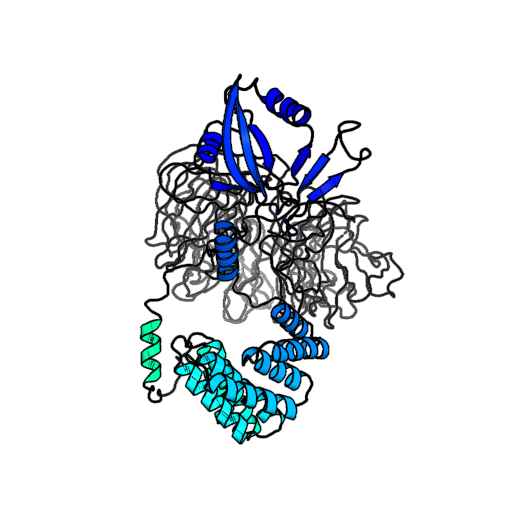1 801 ? -2.211 -34.884 -8.678 1.00 82.62 801 LEU A C 1
ATOM 6201 O O . LEU A 1 801 ? -1.659 -35.929 -9.039 1.00 82.62 801 LEU A O 1
ATOM 6205 N N . GLY A 1 802 ? -2.738 -34.705 -7.467 1.00 78.94 802 GLY A N 1
ATOM 6206 C CA . GLY A 1 802 ? -2.186 -35.262 -6.234 1.00 78.94 802 GLY A CA 1
ATOM 6207 C C . GLY A 1 802 ? -2.543 -36.700 -5.867 1.00 78.94 802 GLY A C 1
ATOM 6208 O O . GLY A 1 802 ? -2.925 -37.526 -6.697 1.00 78.94 802 GLY A O 1
ATOM 6209 N N . ASN A 1 803 ? -2.308 -37.036 -4.593 1.00 74.31 803 ASN A N 1
ATOM 6210 C CA . ASN A 1 803 ? -2.440 -38.411 -4.085 1.00 74.31 803 ASN A CA 1
ATOM 6211 C C . ASN A 1 803 ? -2.532 -38.486 -2.542 1.00 74.31 803 ASN A C 1
ATOM 6213 O O . ASN A 1 803 ? -3.125 -39.426 -2.011 1.00 74.31 803 ASN A O 1
ATOM 6217 N N . GLY A 1 804 ? -1.868 -37.594 -1.801 1.00 71.56 804 GLY A N 1
ATOM 6218 C CA . GLY A 1 804 ? -1.619 -37.740 -0.360 1.00 71.56 804 GLY A CA 1
ATOM 6219 C C . GLY A 1 804 ? -0.608 -38.851 -0.016 1.00 71.56 804 GLY A C 1
ATOM 6220 O O . GLY A 1 804 ? 0.476 -38.567 0.485 1.00 71.56 804 GLY A O 1
ATOM 6221 N N . ASP A 1 805 ? -0.915 -40.120 -0.321 1.00 70.50 805 ASP A N 1
ATOM 6222 C CA . ASP A 1 805 ? -0.021 -41.270 -0.048 1.00 70.50 805 ASP A CA 1
ATOM 6223 C C . ASP A 1 805 ? 1.117 -41.460 -1.084 1.00 70.50 805 ASP A C 1
ATOM 6225 O O . ASP A 1 805 ? 2.041 -42.254 -0.887 1.00 70.50 805 ASP A O 1
ATOM 6229 N N . GLY A 1 806 ? 1.113 -40.641 -2.139 1.00 63.56 806 GLY A N 1
ATOM 6230 C CA . GLY A 1 806 ? 2.335 -40.133 -2.763 1.00 63.56 806 GLY A CA 1
ATOM 6231 C C . GLY A 1 806 ? 3.050 -41.021 -3.786 1.00 63.56 806 GLY A C 1
ATOM 6232 O O . GLY A 1 806 ? 4.284 -41.065 -3.773 1.00 63.56 806 GLY A O 1
ATOM 6233 N N . ARG A 1 807 ? 2.340 -41.715 -4.690 1.00 75.56 807 ARG A N 1
ATOM 6234 C CA . ARG A 1 807 ? 2.974 -42.313 -5.883 1.00 75.56 807 ARG A CA 1
ATOM 6235 C C . ARG A 1 807 ? 2.653 -41.537 -7.155 1.00 75.56 807 ARG A C 1
ATOM 6237 O O . ARG A 1 807 ? 1.498 -41.333 -7.497 1.00 75.56 807 ARG A O 1
ATOM 6244 N N . PHE A 1 808 ? 3.690 -41.193 -7.906 1.00 81.00 808 PHE A N 1
ATOM 6245 C CA . PHE A 1 808 ? 3.645 -40.221 -8.991 1.00 81.00 808 PHE A CA 1
ATOM 6246 C C . PHE A 1 808 ? 4.522 -40.634 -10.193 1.00 81.00 808 PHE A C 1
ATOM 6248 O O . PHE A 1 808 ? 5.221 -41.654 -10.162 1.00 81.00 808 PHE A O 1
ATOM 6255 N N . GLN A 1 809 ? 4.493 -39.856 -11.279 1.00 85.00 809 GLN A N 1
ATOM 6256 C CA . GLN A 1 809 ? 5.408 -39.989 -12.427 1.00 85.00 809 GLN A CA 1
ATOM 6257 C C . GLN A 1 809 ? 6.622 -39.047 -12.270 1.00 85.00 809 GLN A C 1
ATOM 6259 O O . GLN A 1 809 ? 7.374 -39.209 -11.309 1.00 85.00 809 GLN A O 1
ATOM 6264 N N . SER A 1 810 ? 6.857 -38.111 -13.196 1.00 74.19 810 SER A N 1
ATOM 6265 C CA . SER A 1 810 ? 7.815 -36.986 -13.145 1.00 74.19 810 SER A CA 1
ATOM 6266 C C . SER A 1 810 ? 7.663 -36.132 -14.413 1.00 74.19 810 SER A C 1
ATOM 6268 O O . SER A 1 810 ? 7.478 -36.690 -15.494 1.00 74.19 810 SER A O 1
ATOM 6270 N N . ARG A 1 811 ? 7.898 -34.817 -14.321 1.00 82.62 811 ARG A N 1
ATOM 6271 C CA . ARG A 1 811 ? 8.216 -33.945 -15.471 1.00 82.62 811 ARG A CA 1
ATOM 6272 C C . ARG A 1 811 ? 7.204 -33.978 -16.642 1.00 82.62 811 ARG A C 1
ATOM 6274 O O . ARG A 1 811 ? 7.619 -33.895 -17.799 1.00 82.62 811 ARG A O 1
ATOM 6281 N N . ILE A 1 812 ? 5.899 -34.126 -16.389 1.00 83.00 812 ILE A N 1
ATOM 6282 C CA . ILE A 1 812 ? 4.883 -33.843 -17.420 1.00 83.00 812 ILE A CA 1
ATOM 6283 C C . ILE A 1 812 ? 4.835 -32.320 -17.568 1.00 83.00 812 ILE A C 1
ATOM 6285 O O . ILE A 1 812 ? 4.678 -31.611 -16.574 1.00 83.00 812 ILE A O 1
ATOM 6289 N N . ALA A 1 813 ? 5.071 -31.828 -18.783 1.00 84.19 813 ALA A N 1
ATOM 6290 C CA . ALA A 1 813 ? 5.678 -30.517 -18.975 1.00 84.19 813 ALA A CA 1
ATOM 6291 C C . ALA A 1 813 ? 5.007 -29.660 -20.051 1.00 84.19 813 ALA A C 1
ATOM 6293 O O . ALA A 1 813 ? 4.625 -30.156 -21.110 1.00 84.19 813 ALA A O 1
ATOM 6294 N N . TYR A 1 814 ? 5.006 -28.356 -19.777 1.00 86.50 814 TYR A N 1
ATOM 6295 C CA . TYR A 1 814 ? 4.488 -27.249 -20.582 1.00 86.50 814 TYR A CA 1
ATOM 6296 C C . TYR A 1 814 ? 5.529 -26.098 -20.642 1.00 86.50 814 TYR A C 1
ATOM 6298 O O . TYR A 1 814 ? 6.715 -26.358 -20.389 1.00 86.50 814 TYR A O 1
ATOM 6306 N N . LYS A 1 815 ? 5.143 -24.849 -20.972 1.00 83.88 815 LYS A N 1
ATOM 6307 C CA . LYS A 1 815 ? 6.082 -23.740 -21.274 1.00 83.88 815 LYS A CA 1
ATOM 6308 C C . LYS A 1 815 ? 5.765 -22.369 -20.617 1.00 83.88 815 LYS A C 1
ATOM 6310 O O . LYS A 1 815 ? 5.055 -21.571 -21.207 1.00 83.88 815 LYS A O 1
ATOM 6315 N N . THR A 1 816 ? 6.455 -21.992 -19.523 1.00 87.00 816 THR A N 1
ATOM 6316 C CA . THR A 1 816 ? 6.877 -20.579 -19.240 1.00 87.00 816 THR A CA 1
ATOM 6317 C C . THR A 1 816 ? 8.238 -20.472 -18.524 1.00 87.00 816 THR A C 1
ATOM 6319 O O . THR A 1 816 ? 9.256 -20.689 -19.191 1.00 87.00 816 THR A O 1
ATOM 6322 N N . GLY A 1 817 ? 8.288 -20.115 -17.227 1.00 73.62 817 GLY A N 1
ATOM 6323 C CA . GLY A 1 817 ? 9.471 -19.534 -16.565 1.00 73.62 817 GLY A CA 1
ATOM 6324 C C . GLY A 1 817 ? 9.354 -19.267 -15.047 1.00 73.62 817 GLY A C 1
ATOM 6325 O O . GLY A 1 817 ? 9.413 -20.192 -14.245 1.00 73.62 817 GLY A O 1
ATOM 6326 N N . GLY A 1 818 ? 9.287 -18.000 -14.639 1.00 68.69 818 GLY A N 1
ATOM 6327 C CA . GLY A 1 818 ? 9.596 -17.492 -13.295 1.00 68.69 818 GLY A CA 1
ATOM 6328 C C . GLY A 1 818 ? 8.668 -16.397 -12.729 1.00 68.69 818 GLY A C 1
ATOM 6329 O O . GLY A 1 818 ? 7.465 -16.610 -12.667 1.00 68.69 818 GLY A O 1
ATOM 6330 N N . GLY A 1 819 ? 9.204 -15.263 -12.236 1.00 71.00 819 GLY A N 1
ATOM 6331 C CA . GLY A 1 819 ? 8.402 -14.195 -11.600 1.00 71.00 819 GLY A CA 1
ATOM 6332 C C . GLY A 1 819 ? 9.167 -12.900 -11.211 1.00 71.00 819 GLY A C 1
ATOM 6333 O O . GLY A 1 819 ? 10.394 -12.935 -11.133 1.00 71.00 819 GLY A O 1
ATOM 6334 N N . PRO A 1 820 ? 8.487 -11.750 -10.970 1.00 69.62 820 PRO A N 1
ATOM 6335 C CA . PRO A 1 820 ? 9.099 -10.426 -11.205 1.00 69.62 820 PRO A CA 1
ATOM 6336 C C . PRO A 1 820 ? 9.561 -9.498 -10.040 1.00 69.62 820 PRO A C 1
ATOM 6338 O O . PRO A 1 820 ? 9.946 -8.372 -10.347 1.00 69.62 820 PRO A O 1
ATOM 6341 N N . VAL A 1 821 ? 9.602 -9.914 -8.762 1.00 70.69 821 VAL A N 1
ATOM 6342 C CA . VAL A 1 821 ? 9.944 -9.081 -7.560 1.00 70.69 821 VAL A CA 1
ATOM 6343 C C . VAL A 1 821 ? 8.911 -7.999 -7.151 1.00 70.69 821 VAL A C 1
ATOM 6345 O O . VAL A 1 821 ? 8.529 -7.176 -7.985 1.00 70.69 821 VAL A O 1
ATOM 6348 N N . PHE A 1 822 ? 8.563 -7.956 -5.845 1.00 77.12 822 PHE A N 1
ATOM 6349 C CA . PHE A 1 822 ? 7.526 -7.154 -5.126 1.00 77.12 822 PHE A CA 1
ATOM 6350 C C . PHE A 1 822 ? 6.273 -7.992 -4.734 1.00 77.12 822 PHE A C 1
ATOM 6352 O O . PHE A 1 822 ? 6.314 -9.208 -4.902 1.00 77.12 822 PHE A O 1
ATOM 6359 N N . VAL A 1 823 ? 5.233 -7.390 -4.126 1.00 79.25 823 VAL A N 1
ATOM 6360 C CA . VAL A 1 823 ? 3.942 -8.020 -3.715 1.00 79.25 823 VAL A CA 1
ATOM 6361 C C . VAL A 1 823 ? 2.808 -6.974 -3.638 1.00 79.25 823 VAL A C 1
ATOM 6363 O O . VAL A 1 823 ? 3.068 -5.871 -3.168 1.00 79.25 823 VAL A O 1
ATOM 6366 N N . ILE A 1 824 ? 1.579 -7.323 -4.062 1.00 86.81 824 ILE A N 1
ATOM 6367 C CA . ILE A 1 824 ? 0.292 -6.582 -3.889 1.00 86.81 824 ILE A CA 1
ATOM 6368 C C . ILE A 1 824 ? -0.898 -7.583 -3.903 1.00 86.81 824 ILE A C 1
ATOM 6370 O O . ILE A 1 824 ? -0.647 -8.785 -3.822 1.00 86.81 824 ILE A O 1
ATOM 6374 N N . SER A 1 825 ? -2.153 -7.113 -4.035 1.00 83.19 825 SER A N 1
ATOM 6375 C CA . SER A 1 825 ? -3.344 -7.868 -4.508 1.00 83.19 825 SER A CA 1
ATOM 6376 C C . SER A 1 825 ? -4.271 -6.962 -5.356 1.00 83.19 825 SER A C 1
ATOM 6378 O O . SER A 1 825 ? -4.248 -5.744 -5.175 1.00 83.19 825 SER A O 1
ATOM 6380 N N . GLY A 1 826 ? -5.069 -7.517 -6.284 1.00 80.00 826 GLY A N 1
ATOM 6381 C CA . GLY A 1 826 ? -6.018 -6.753 -7.120 1.00 80.00 826 GLY A CA 1
ATOM 6382 C C . GLY A 1 826 ? -6.677 -7.520 -8.286 1.00 80.00 826 GLY A C 1
ATOM 6383 O O . GLY A 1 826 ? -6.002 -8.203 -9.051 1.00 80.00 826 GLY A O 1
ATOM 6384 N N . ASP A 1 827 ? -7.995 -7.357 -8.446 1.00 80.38 827 ASP A N 1
ATOM 6385 C CA . ASP A 1 827 ? -8.822 -7.769 -9.603 1.00 80.38 827 ASP A CA 1
ATOM 6386 C C . ASP A 1 827 ? -9.301 -6.533 -10.385 1.00 80.38 827 ASP A C 1
ATOM 6388 O O . ASP A 1 827 ? -9.387 -5.435 -9.836 1.00 80.38 827 ASP A O 1
ATOM 6392 N N . PHE A 1 828 ? -9.660 -6.737 -11.654 1.00 83.31 828 PHE A N 1
ATOM 6393 C CA . PHE A 1 828 ? -10.050 -5.711 -12.618 1.00 83.31 828 PHE A CA 1
ATOM 6394 C C . PHE A 1 828 ? -11.281 -6.093 -13.477 1.00 83.31 828 PHE A C 1
ATOM 6396 O O . PHE A 1 828 ? -11.536 -5.458 -14.501 1.00 83.31 828 PHE A O 1
ATOM 6403 N N . ASN A 1 829 ? -12.069 -7.117 -13.103 1.00 79.94 829 ASN A N 1
ATOM 6404 C CA . ASN A 1 829 ? -13.227 -7.560 -13.911 1.00 79.94 829 ASN A CA 1
ATOM 6405 C C . ASN A 1 829 ? -14.535 -7.890 -13.164 1.00 79.94 829 ASN A C 1
ATOM 6407 O O . ASN A 1 829 ? -15.583 -7.987 -13.803 1.00 79.94 829 ASN A O 1
ATOM 6411 N N . ASN A 1 830 ? -14.496 -8.086 -11.847 1.00 85.44 830 ASN A N 1
ATOM 6412 C CA . ASN A 1 830 ? -15.641 -8.481 -11.020 1.00 85.44 830 ASN A CA 1
ATOM 6413 C C . ASN A 1 830 ? -16.333 -9.831 -11.356 1.00 85.44 830 ASN A C 1
ATOM 6415 O O . ASN A 1 830 ? -17.470 -10.074 -10.952 1.00 85.44 830 ASN A O 1
ATOM 6419 N N . ASP A 1 831 ? -15.632 -10.748 -12.030 1.00 75.31 831 ASP A N 1
ATOM 6420 C CA . ASP A 1 831 ? -15.793 -12.199 -11.799 1.00 75.31 831 ASP A CA 1
ATOM 6421 C C . ASP A 1 831 ? -14.878 -12.663 -10.644 1.00 75.31 831 ASP A C 1
ATOM 6423 O O . ASP A 1 831 ? -15.176 -13.643 -9.962 1.00 75.31 831 ASP A O 1
ATOM 6427 N N . SER A 1 832 ? -13.830 -11.876 -10.343 1.00 79.69 832 SER A N 1
ATOM 6428 C CA . SER A 1 832 ? -13.141 -11.872 -9.044 1.00 79.69 832 SER A CA 1
ATOM 6429 C C . SER A 1 832 ? -12.535 -13.218 -8.619 1.00 79.69 832 SER A C 1
ATOM 6431 O O . SER A 1 832 ? -12.573 -13.597 -7.446 1.00 79.69 832 SER A O 1
ATOM 6433 N N . LYS A 1 833 ? -11.991 -13.974 -9.571 1.00 79.50 833 LYS A N 1
ATOM 6434 C CA . LYS A 1 833 ? -11.432 -15.323 -9.396 1.00 79.50 833 LYS A CA 1
ATOM 6435 C C . LYS A 1 833 ? -9.924 -15.287 -9.165 1.00 79.50 833 LYS A C 1
ATOM 6437 O O . LYS A 1 833 ? -9.139 -15.639 -10.037 1.00 79.50 833 LYS A O 1
ATOM 6442 N N . LEU A 1 834 ? -9.577 -14.791 -7.979 1.00 80.81 834 LEU A N 1
ATOM 6443 C CA . LEU A 1 834 ? -8.232 -14.416 -7.557 1.00 80.81 834 LEU A CA 1
ATOM 6444 C C . LEU A 1 834 ? -7.242 -15.591 -7.605 1.00 80.81 834 LEU A C 1
ATOM 6446 O O . LEU A 1 834 ? -7.351 -16.556 -6.850 1.00 80.81 834 LEU A O 1
ATOM 6450 N N . ASP A 1 835 ? -6.232 -15.454 -8.457 1.00 81.44 835 ASP A N 1
ATOM 6451 C CA . ASP A 1 835 ? -5.094 -16.360 -8.572 1.00 81.44 835 ASP A CA 1
ATOM 6452 C C . ASP A 1 835 ? -3.780 -15.688 -8.108 1.00 81.44 835 ASP A C 1
ATOM 6454 O O . ASP A 1 835 ? -3.778 -14.550 -7.635 1.00 81.44 835 ASP A O 1
ATOM 6458 N N . LEU A 1 836 ? -2.653 -16.399 -8.251 1.00 83.00 836 LEU A N 1
ATOM 6459 C CA . LEU A 1 836 ? -1.290 -15.996 -7.855 1.00 83.00 836 LEU A CA 1
ATOM 6460 C C . LEU A 1 836 ? -0.686 -14.763 -8.597 1.00 83.00 836 LEU A C 1
ATOM 6462 O O . LEU A 1 836 ? 0.503 -14.482 -8.428 1.00 83.00 836 LEU A O 1
ATOM 6466 N N . ALA A 1 837 ? -1.459 -14.090 -9.454 1.00 79.31 837 ALA A N 1
ATOM 6467 C CA . ALA A 1 837 ? -1.119 -13.227 -10.596 1.00 79.31 837 ALA A CA 1
ATOM 6468 C C . ALA A 1 837 ? 0.162 -12.351 -10.593 1.00 79.31 837 ALA A C 1
ATOM 6470 O O . ALA A 1 837 ? 0.585 -11.807 -9.576 1.00 79.31 837 ALA A O 1
ATOM 6471 N N . VAL A 1 838 ? 0.781 -12.122 -11.774 1.00 80.56 838 VAL A N 1
ATOM 6472 C CA . VAL A 1 838 ? 1.902 -11.154 -11.886 1.00 80.56 838 VAL A CA 1
ATOM 6473 C C . VAL A 1 838 ? 2.248 -10.561 -13.267 1.00 80.56 838 VAL A C 1
ATOM 6475 O O . VAL A 1 838 ? 1.853 -11.059 -14.318 1.00 80.56 838 VAL A O 1
ATOM 6478 N N . THR A 1 839 ? 3.086 -9.510 -13.221 1.00 82.19 839 THR A N 1
ATOM 6479 C CA . THR A 1 839 ? 3.848 -8.877 -14.325 1.00 82.19 839 THR A CA 1
ATOM 6480 C C . THR A 1 839 ? 5.187 -9.619 -14.612 1.00 82.19 839 THR A C 1
ATOM 6482 O O . THR A 1 839 ? 5.339 -10.764 -14.192 1.00 82.19 839 THR A O 1
ATOM 6485 N N . ASN A 1 840 ? 6.156 -9.090 -15.377 1.00 80.38 840 ASN A N 1
ATOM 6486 C CA . ASN A 1 840 ? 7.247 -9.885 -15.975 1.00 80.38 840 ASN A CA 1
ATOM 6487 C C . ASN A 1 840 ? 8.558 -9.087 -16.216 1.00 80.38 840 ASN A C 1
ATOM 6489 O O . ASN A 1 840 ? 8.877 -8.639 -17.323 1.00 80.38 840 ASN A O 1
ATOM 6493 N N . HIS A 1 841 ? 9.353 -8.988 -15.140 1.00 73.25 841 HIS A N 1
ATOM 6494 C CA . HIS A 1 841 ? 10.686 -8.368 -14.931 1.00 73.25 841 HIS A CA 1
ATOM 6495 C C . HIS A 1 841 ? 11.801 -8.864 -15.882 1.00 73.25 841 HIS A C 1
ATOM 6497 O O . HIS A 1 841 ? 12.989 -8.620 -15.675 1.00 73.25 841 HIS A O 1
ATOM 6503 N N . GLY A 1 842 ? 11.432 -9.637 -16.894 1.00 68.00 842 GLY A N 1
ATOM 6504 C CA . GLY A 1 842 ? 11.601 -11.065 -16.746 1.00 68.00 842 GLY A CA 1
ATOM 6505 C C . GLY A 1 842 ? 12.618 -11.775 -17.637 1.00 68.00 842 GLY A C 1
ATOM 6506 O O . GLY A 1 842 ? 13.201 -12.738 -17.177 1.00 68.00 842 GLY A O 1
ATOM 6507 N N . ASP A 1 843 ? 12.899 -11.494 -18.907 1.00 80.88 843 ASP A N 1
ATOM 6508 C CA . ASP A 1 843 ? 12.003 -10.971 -19.937 1.00 80.88 843 ASP A CA 1
ATOM 6509 C C . ASP A 1 843 ? 11.703 -9.463 -19.986 1.00 80.88 843 ASP A C 1
ATOM 6511 O O . ASP A 1 843 ? 12.337 -8.634 -19.338 1.00 80.88 843 ASP A O 1
ATOM 6515 N N . ASN A 1 844 ? 10.878 -9.084 -20.960 1.00 84.75 844 ASN A N 1
ATOM 6516 C CA . ASN A 1 844 ? 10.714 -7.729 -21.465 1.00 84.75 844 ASN A CA 1
ATOM 6517 C C . ASN A 1 844 ? 9.310 -7.525 -22.066 1.00 84.75 844 ASN A C 1
ATOM 6519 O O . ASN A 1 844 ? 9.201 -6.903 -23.121 1.00 84.75 844 ASN A O 1
ATOM 6523 N N . THR A 1 845 ? 8.242 -8.020 -21.434 1.00 81.94 845 THR A N 1
ATOM 6524 C CA . THR A 1 845 ? 6.836 -7.855 -21.881 1.00 81.94 845 THR A CA 1
ATOM 6525 C C . THR A 1 845 ? 5.915 -7.669 -20.687 1.00 81.94 845 THR A C 1
ATOM 6527 O O . THR A 1 845 ? 6.123 -8.353 -19.696 1.00 81.94 845 THR A O 1
ATOM 6530 N N . VAL A 1 846 ? 4.949 -6.743 -20.744 1.00 76.75 846 VAL A N 1
ATOM 6531 C CA . VAL A 1 846 ? 4.046 -6.457 -19.600 1.00 76.75 846 VAL A CA 1
ATOM 6532 C C . VAL A 1 846 ? 3.138 -7.663 -19.340 1.00 76.75 846 VAL A C 1
ATOM 6534 O O . VAL A 1 846 ? 2.931 -8.457 -20.256 1.00 76.75 846 VAL A O 1
ATOM 6537 N N . SER A 1 847 ? 2.634 -7.863 -18.118 1.00 85.12 847 SER A N 1
ATOM 6538 C CA . SER A 1 847 ? 1.740 -8.993 -17.809 1.00 85.12 847 SER A CA 1
ATOM 6539 C C . SER A 1 847 ? 0.854 -8.752 -16.581 1.00 85.12 847 SER A C 1
ATOM 6541 O O . SER A 1 847 ? 1.162 -7.904 -15.748 1.00 85.12 847 SER A O 1
ATOM 6543 N N . VAL A 1 848 ? -0.230 -9.524 -16.510 1.00 85.38 848 VAL A N 1
ATOM 6544 C CA . VAL A 1 848 ? -1.197 -9.714 -15.409 1.00 85.38 848 VAL A CA 1
ATOM 6545 C C . VAL A 1 848 ? -1.577 -11.217 -15.461 1.00 85.38 848 VAL A C 1
ATOM 6547 O O . VAL A 1 848 ? -0.972 -11.946 -16.258 1.00 85.38 848 VAL A O 1
ATOM 6550 N N . LEU A 1 849 ? -2.554 -11.697 -14.685 1.00 88.56 849 LEU A N 1
ATOM 6551 C CA . LEU A 1 849 ? -3.152 -13.040 -14.820 1.00 88.56 849 LEU A CA 1
ATOM 6552 C C . LEU A 1 849 ? -4.702 -12.990 -14.803 1.00 88.56 849 LEU A C 1
ATOM 6554 O O . LEU A 1 849 ? -5.258 -11.892 -14.817 1.00 88.56 849 LEU A O 1
ATOM 6558 N N . LEU A 1 850 ? -5.379 -14.146 -14.862 1.00 86.06 850 LEU A N 1
ATOM 6559 C CA . LEU A 1 850 ? -6.821 -14.324 -14.598 1.00 86.06 850 LEU A CA 1
ATOM 6560 C C . LEU A 1 850 ? -7.188 -15.803 -14.467 1.00 86.06 850 LEU A C 1
ATOM 6562 O O . LEU A 1 850 ? -6.498 -16.654 -15.019 1.00 86.06 850 LEU A O 1
ATOM 6566 N N . GLY A 1 851 ? -8.355 -16.111 -13.901 1.00 85.31 851 GLY A N 1
ATOM 6567 C CA . GLY A 1 851 ? -8.871 -17.481 -13.865 1.00 85.31 851 GLY A CA 1
ATOM 6568 C C . GLY A 1 851 ? -9.454 -18.014 -15.192 1.00 85.31 851 GLY A C 1
ATOM 6569 O O . GLY A 1 851 ? -10.122 -17.286 -15.930 1.00 85.31 851 GLY A O 1
ATOM 6570 N N . LYS A 1 852 ? -9.255 -19.303 -15.531 1.00 84.12 852 LYS A N 1
ATOM 6571 C CA . LYS A 1 852 ? -10.002 -20.006 -16.605 1.00 84.12 852 LYS A CA 1
ATOM 6572 C C . LYS A 1 852 ? -9.867 -21.546 -16.690 1.00 84.12 852 LYS A C 1
ATOM 6574 O O . LYS A 1 852 ? -10.734 -22.182 -17.286 1.00 84.12 852 LYS A O 1
ATOM 6579 N N . GLY A 1 853 ? -8.780 -22.135 -16.201 1.00 79.44 853 GLY A N 1
ATOM 6580 C CA . GLY A 1 853 ? -8.496 -23.571 -16.265 1.00 79.44 853 GLY A CA 1
ATOM 6581 C C . GLY A 1 853 ? -7.007 -23.888 -16.076 1.00 79.44 853 GLY A C 1
ATOM 6582 O O . GLY A 1 853 ? -6.186 -22.980 -15.979 1.00 79.44 853 GLY A O 1
ATOM 6583 N N . ASP A 1 854 ? -6.661 -25.181 -16.104 1.00 76.94 854 ASP A N 1
ATOM 6584 C CA . ASP A 1 854 ? -5.345 -25.768 -15.792 1.00 76.94 854 ASP A CA 1
ATOM 6585 C C . ASP A 1 854 ? -4.096 -24.969 -16.242 1.00 76.94 854 ASP A C 1
ATOM 6587 O O . ASP A 1 854 ? -3.556 -25.180 -17.329 1.00 76.94 854 ASP A O 1
ATOM 6591 N N . GLY A 1 855 ? -3.608 -24.089 -15.356 1.00 69.81 855 GLY A N 1
ATOM 6592 C CA . GLY A 1 855 ? -2.262 -23.495 -15.359 1.00 69.81 855 GLY A CA 1
ATOM 6593 C C . GLY A 1 855 ? -1.812 -22.886 -16.689 1.00 69.81 855 GLY A C 1
ATOM 6594 O O . GLY A 1 855 ? -0.842 -23.361 -17.273 1.00 69.81 855 GLY A O 1
ATOM 6595 N N . ARG A 1 856 ? -2.488 -21.866 -17.225 1.00 84.69 856 ARG A N 1
ATOM 6596 C CA . ARG A 1 856 ? -2.175 -21.312 -18.554 1.00 84.69 856 ARG A CA 1
ATOM 6597 C C . ARG A 1 856 ? -2.360 -19.803 -18.644 1.00 84.69 856 ARG A C 1
ATOM 6599 O O . ARG A 1 856 ? -3.478 -19.339 -18.592 1.00 84.69 856 ARG A O 1
ATOM 6606 N N . PHE A 1 857 ? -1.313 -19.109 -19.088 1.00 87.69 857 PHE A N 1
ATOM 6607 C CA . PHE A 1 857 ? -1.144 -17.655 -19.016 1.00 87.69 857 PHE A CA 1
ATOM 6608 C C . PHE A 1 857 ? -1.613 -16.813 -20.244 1.00 87.69 857 PHE A C 1
ATOM 6610 O O . PHE A 1 857 ? -2.808 -16.696 -20.443 1.00 87.69 857 PHE A O 1
ATOM 6617 N N . GLN A 1 858 ? -0.792 -16.189 -21.113 1.00 87.44 858 GLN A N 1
ATOM 6618 C CA . GLN A 1 858 ? -1.297 -15.557 -22.370 1.00 87.44 858 GLN A CA 1
ATOM 6619 C C . GLN A 1 858 ? -0.448 -15.871 -23.616 1.00 87.44 858 GLN A C 1
ATOM 6621 O O . GLN A 1 858 ? 0.781 -15.890 -23.575 1.00 87.44 858 GLN A O 1
ATOM 6626 N N . PHE A 1 859 ? -1.122 -16.134 -24.748 1.00 75.88 859 PHE A N 1
ATOM 6627 C CA . PHE A 1 859 ? -0.580 -16.646 -26.023 1.00 75.88 859 PHE A CA 1
ATOM 6628 C C . PHE A 1 859 ? 0.234 -15.612 -26.822 1.00 75.88 859 PHE A C 1
ATOM 6630 O O . PHE A 1 859 ? 0.107 -15.454 -28.035 1.00 75.88 859 PHE A O 1
ATOM 6637 N N . GLN A 1 860 ? 1.079 -14.876 -26.111 1.00 83.31 860 GLN A N 1
ATOM 6638 C CA . GLN A 1 860 ? 2.081 -13.955 -26.620 1.00 83.31 860 GLN A CA 1
ATOM 6639 C C . GLN A 1 860 ? 1.558 -12.870 -27.572 1.00 83.31 860 GLN A C 1
ATOM 6641 O O . GLN A 1 860 ? 2.304 -12.305 -28.375 1.00 83.31 860 GLN A O 1
ATOM 6646 N N . ILE A 1 861 ? 0.320 -12.433 -27.321 1.00 85.25 861 ILE A N 1
ATOM 6647 C CA . ILE A 1 861 ? 0.095 -10.996 -27.135 1.00 85.25 861 ILE A CA 1
ATOM 6648 C C . ILE A 1 861 ? 1.194 -10.497 -26.179 1.00 85.25 861 ILE A C 1
ATOM 6650 O O . ILE A 1 861 ? 1.436 -11.091 -25.126 1.00 85.25 861 ILE A O 1
ATOM 6654 N N . SER A 1 862 ? 1.981 -9.529 -26.643 1.00 85.81 862 SER A N 1
ATOM 6655 C CA . SER A 1 862 ? 3.285 -9.187 -26.065 1.00 85.81 862 SER A CA 1
ATOM 6656 C C . SER A 1 862 ? 3.671 -7.768 -26.464 1.00 85.81 862 SER A C 1
ATOM 6658 O O . SER A 1 862 ? 4.105 -7.530 -27.590 1.00 85.81 862 SER A O 1
ATOM 6660 N N . TYR A 1 863 ? 3.443 -6.818 -25.558 1.00 88.69 863 TYR A N 1
ATOM 6661 C CA . TYR A 1 863 ? 3.398 -5.390 -25.882 1.00 88.69 863 TYR A CA 1
ATOM 6662 C C . TYR A 1 863 ? 4.008 -4.501 -24.777 1.00 88.69 863 TYR A C 1
ATOM 6664 O O . TYR A 1 863 ? 4.546 -5.013 -23.792 1.00 88.69 863 TYR A O 1
ATOM 6672 N N . LYS A 1 864 ? 4.061 -3.177 -25.004 1.00 85.31 864 LYS A N 1
ATOM 6673 C CA . LYS A 1 864 ? 5.132 -2.291 -24.507 1.00 85.31 864 LYS A CA 1
ATOM 6674 C C . LYS A 1 864 ? 4.758 -1.389 -23.321 1.00 85.31 864 LYS A C 1
ATOM 6676 O O . LYS A 1 864 ? 3.861 -0.561 -23.412 1.00 85.31 864 LYS A O 1
ATOM 6681 N N . THR A 1 865 ? 5.618 -1.408 -22.302 1.00 86.19 865 THR A N 1
ATOM 6682 C CA . THR A 1 865 ? 5.888 -0.285 -21.389 1.00 86.19 865 THR A CA 1
ATOM 6683 C C . THR A 1 865 ? 7.372 0.138 -21.514 1.00 86.19 865 THR A C 1
ATOM 6685 O O . THR A 1 865 ? 8.006 -0.133 -22.543 1.00 86.19 865 THR A O 1
ATOM 6688 N N . GLY A 1 866 ? 7.926 0.837 -20.521 1.00 76.62 866 GLY A N 1
ATOM 6689 C CA . GLY A 1 866 ? 9.259 1.433 -20.549 1.00 76.62 866 GLY A CA 1
ATOM 6690 C C . GLY A 1 866 ? 10.425 0.452 -20.395 1.00 76.62 866 GLY A C 1
ATOM 6691 O O . GLY A 1 866 ? 10.493 -0.575 -21.068 1.00 76.62 866 GLY A O 1
ATOM 6692 N N . THR A 1 867 ? 11.396 0.814 -19.555 1.00 83.56 867 THR A N 1
ATOM 6693 C CA . THR A 1 867 ? 12.744 0.213 -19.495 1.00 83.56 867 THR A CA 1
ATOM 6694 C C . THR A 1 867 ? 13.213 -0.033 -18.051 1.00 83.56 867 THR A C 1
ATOM 6696 O O . THR A 1 867 ? 12.759 0.664 -17.168 1.00 83.56 867 THR A O 1
ATOM 6699 N N . TRP A 1 868 ? 14.135 -0.973 -17.790 1.00 75.94 868 TRP A N 1
ATOM 6700 C CA . TRP A 1 868 ? 14.829 -1.207 -16.493 1.00 75.94 868 TRP A CA 1
ATOM 6701 C C . TRP A 1 868 ? 14.043 -0.879 -15.183 1.00 75.94 868 TRP A C 1
ATOM 6703 O O . TRP A 1 868 ? 14.514 -0.082 -14.379 1.00 75.94 868 TRP A O 1
ATOM 6713 N N . PRO A 1 869 ? 12.864 -1.482 -14.940 1.00 73.75 869 PRO A N 1
ATOM 6714 C CA . PRO A 1 869 ? 11.836 -0.943 -14.038 1.00 73.75 869 PRO A CA 1
ATOM 6715 C C . PRO A 1 869 ? 12.054 -1.142 -12.539 1.00 73.75 869 PRO A C 1
ATOM 6717 O O . PRO A 1 869 ? 12.939 -1.897 -12.125 1.00 73.75 869 PRO A O 1
ATOM 6720 N N . ARG A 1 870 ? 11.252 -0.396 -11.756 1.00 78.06 870 ARG A N 1
ATOM 6721 C CA . ARG A 1 870 ? 11.527 -0.071 -10.344 1.00 78.06 870 ARG A CA 1
ATOM 6722 C C . ARG A 1 870 ? 10.282 0.326 -9.509 1.00 78.06 870 ARG A C 1
ATOM 6724 O O . ARG A 1 870 ? 10.448 0.526 -8.309 1.00 78.06 870 ARG A O 1
ATOM 6731 N N . SER A 1 871 ? 9.088 0.527 -10.096 1.00 80.06 871 SER A N 1
ATOM 6732 C CA . SER A 1 871 ? 8.044 1.401 -9.504 1.00 80.06 871 SER A CA 1
ATOM 6733 C C . SER A 1 871 ? 6.608 1.207 -10.056 1.00 80.06 871 SER A C 1
ATOM 6735 O O . SER A 1 871 ? 6.407 0.368 -10.931 1.00 80.06 871 SER A O 1
ATOM 6737 N N . VAL A 1 872 ? 5.630 2.010 -9.593 1.00 81.06 872 VAL A N 1
ATOM 6738 C CA . VAL A 1 872 ? 4.244 2.150 -10.106 1.00 81.06 872 VAL A CA 1
ATOM 6739 C C . VAL A 1 872 ? 3.725 3.620 -10.008 1.00 81.06 872 VAL A C 1
ATOM 6741 O O . VAL A 1 872 ? 4.546 4.535 -10.058 1.00 81.06 872 VAL A O 1
ATOM 6744 N N . GLY A 1 873 ? 2.402 3.857 -9.909 1.00 82.19 873 GLY A N 1
ATOM 6745 C CA . GLY A 1 873 ? 1.719 5.158 -9.739 1.00 82.19 873 GLY A CA 1
ATOM 6746 C C . GLY A 1 873 ? 0.553 5.362 -10.728 1.00 82.19 873 GLY A C 1
ATOM 6747 O O . GLY A 1 873 ? 0.756 5.158 -11.933 1.00 82.19 873 GLY A O 1
ATOM 6748 N N . SER A 1 874 ? -0.632 5.771 -10.240 1.00 84.25 874 SER A N 1
ATOM 6749 C CA . SER A 1 874 ? -1.862 5.975 -11.042 1.00 84.25 874 SER A CA 1
ATOM 6750 C C . SER A 1 874 ? -2.828 7.018 -10.434 1.00 84.25 874 SER A C 1
ATOM 6752 O O . SER A 1 874 ? -2.886 8.144 -10.916 1.00 84.25 874 SER A O 1
ATOM 6754 N N . ASP A 1 875 ? -3.524 6.658 -9.347 1.00 84.44 875 ASP A N 1
ATOM 6755 C CA . ASP A 1 875 ? -4.240 7.558 -8.416 1.00 84.44 875 ASP A CA 1
ATOM 6756 C C . ASP A 1 875 ? -5.320 8.453 -9.086 1.00 84.44 875 ASP A C 1
ATOM 6758 O O . ASP A 1 875 ? -5.745 8.111 -10.184 1.00 84.44 875 ASP A O 1
ATOM 6762 N N . ASP A 1 876 ? -5.912 9.487 -8.452 1.00 78.00 876 ASP A N 1
ATOM 6763 C CA . ASP A 1 876 ? -7.084 10.187 -9.053 1.00 78.00 876 ASP A CA 1
ATOM 6764 C C . ASP A 1 876 ? -7.414 11.617 -8.561 1.00 78.00 876 ASP A C 1
ATOM 6766 O O . ASP A 1 876 ? -7.191 11.973 -7.407 1.00 78.00 876 ASP A O 1
ATOM 6770 N N . PHE A 1 877 ? -8.114 12.386 -9.413 1.00 82.75 877 PHE A N 1
ATOM 6771 C CA . PHE A 1 877 ? -8.895 13.581 -9.052 1.00 82.75 877 PHE A CA 1
ATOM 6772 C C . PHE A 1 877 ? -10.417 13.493 -9.372 1.00 82.75 877 PHE A C 1
ATOM 6774 O O . PHE A 1 877 ? -11.171 14.318 -8.854 1.00 82.75 877 PHE A O 1
ATOM 6781 N N . ASN A 1 878 ? -10.896 12.571 -10.223 1.00 78.56 878 ASN A N 1
ATOM 6782 C CA . ASN A 1 878 ? -11.841 12.877 -11.318 1.00 78.56 878 ASN A CA 1
ATOM 6783 C C . ASN A 1 878 ? -13.258 12.235 -11.268 1.00 78.56 878 ASN A C 1
ATOM 6785 O O . ASN A 1 878 ? -14.012 12.377 -12.232 1.00 78.56 878 ASN A O 1
ATOM 6789 N N . ASN A 1 879 ? -13.650 11.561 -10.180 1.00 82.69 879 ASN A N 1
ATOM 6790 C CA . ASN A 1 879 ? -15.017 11.052 -9.897 1.00 82.69 879 ASN A CA 1
ATOM 6791 C C . ASN A 1 879 ? -15.600 9.907 -10.769 1.00 82.69 879 ASN A C 1
ATOM 6793 O O . ASN A 1 879 ? -15.738 8.797 -10.262 1.00 82.69 879 ASN A O 1
ATOM 6797 N N . ASP A 1 880 ? -15.985 10.149 -12.028 1.00 71.94 880 ASP A N 1
ATOM 6798 C CA . ASP A 1 880 ? -16.991 9.345 -12.766 1.00 71.94 880 ASP A CA 1
ATOM 6799 C C . ASP A 1 880 ? -16.526 7.925 -13.235 1.00 71.94 880 ASP A C 1
ATOM 6801 O O . ASP A 1 880 ? -16.255 7.694 -14.414 1.00 71.94 880 ASP A O 1
ATOM 6805 N N . ASP A 1 881 ? -16.502 6.949 -12.314 1.00 78.50 881 ASP A N 1
ATOM 6806 C CA . ASP A 1 881 ? -16.480 5.480 -12.536 1.00 78.50 881 ASP A CA 1
ATOM 6807 C C . ASP A 1 881 ? -15.308 4.896 -13.384 1.00 78.50 881 ASP A C 1
ATOM 6809 O O . ASP A 1 881 ? -15.535 4.431 -14.505 1.00 78.50 881 ASP A O 1
ATOM 6813 N N . LYS A 1 882 ? -14.049 4.866 -12.886 1.00 79.19 882 LYS A N 1
ATOM 6814 C CA . LYS A 1 882 ? -12.889 4.224 -13.585 1.00 79.19 882 LYS A CA 1
ATOM 6815 C C . LYS A 1 882 ? -11.582 4.124 -12.785 1.00 79.19 882 LYS A C 1
ATOM 6817 O O . LYS A 1 882 ? -11.477 4.696 -11.703 1.00 79.19 882 LYS A O 1
ATOM 6822 N N . LEU A 1 883 ? -10.600 3.465 -13.412 1.00 79.12 883 LEU A N 1
ATOM 6823 C CA . LEU A 1 883 ? -9.158 3.419 -13.121 1.00 79.12 883 LEU A CA 1
ATOM 6824 C C . LEU A 1 883 ? -8.358 4.300 -14.144 1.00 79.12 883 LEU A C 1
ATOM 6826 O O . LEU A 1 883 ? -8.979 5.180 -14.737 1.00 79.12 883 LEU A O 1
ATOM 6830 N N . ASP A 1 884 ? -7.036 4.103 -14.336 1.00 80.69 884 ASP A N 1
ATOM 6831 C CA . ASP A 1 884 ? -6.068 4.694 -15.328 1.00 80.69 884 ASP A CA 1
ATOM 6832 C C . ASP A 1 884 ? -4.931 5.502 -14.648 1.00 80.69 884 ASP A C 1
ATOM 6834 O O . ASP A 1 884 ? -4.969 5.761 -13.452 1.00 80.69 884 ASP A O 1
ATOM 6838 N N . LEU A 1 885 ? -3.841 5.782 -15.367 1.00 83.81 885 LEU A N 1
ATOM 6839 C CA . LEU A 1 885 ? -2.481 5.525 -14.868 1.00 83.81 885 LEU A CA 1
ATOM 6840 C C . LEU A 1 885 ? -1.564 6.765 -14.803 1.00 83.81 885 LEU A C 1
ATOM 6842 O O . LEU A 1 885 ? -1.896 7.821 -15.324 1.00 83.81 885 LEU A O 1
ATOM 6846 N N . VAL A 1 886 ? -0.363 6.644 -14.213 1.00 82.19 886 VAL A N 1
ATOM 6847 C CA . VAL A 1 886 ? 0.679 7.702 -14.164 1.00 82.19 886 VAL A CA 1
ATOM 6848 C C . VAL A 1 886 ? 2.062 7.071 -14.448 1.00 82.19 886 VAL A C 1
ATOM 6850 O O . VAL A 1 886 ? 3.008 7.082 -13.657 1.00 82.19 886 VAL A O 1
ATOM 6853 N N . VAL A 1 887 ? 2.203 6.476 -15.642 1.00 80.69 887 VAL A N 1
ATOM 6854 C CA . VAL A 1 887 ? 3.358 5.621 -16.013 1.00 80.69 887 VAL A CA 1
ATOM 6855 C C . VAL A 1 887 ? 4.673 6.408 -16.193 1.00 80.69 887 VAL A C 1
ATOM 6857 O O . VAL A 1 887 ? 5.017 6.868 -17.290 1.00 80.69 887 VAL A O 1
ATOM 6860 N N . THR A 1 888 ? 5.432 6.532 -15.099 1.00 78.56 888 THR A N 1
ATOM 6861 C CA . THR A 1 888 ? 6.698 7.291 -14.976 1.00 78.56 888 THR A CA 1
ATOM 6862 C C . THR A 1 888 ? 7.913 6.508 -15.481 1.00 78.56 888 THR A C 1
ATOM 6864 O O . THR A 1 888 ? 7.952 5.286 -15.343 1.00 78.56 888 THR A O 1
ATOM 6867 N N . ASN A 1 889 ? 8.917 7.181 -16.067 1.00 81.75 889 ASN A N 1
ATOM 6868 C CA . ASN A 1 889 ? 10.300 6.673 -16.152 1.00 81.75 889 ASN A CA 1
ATOM 6869 C C . ASN A 1 889 ? 11.360 7.779 -15.871 1.00 81.75 889 ASN A C 1
ATOM 6871 O O . ASN A 1 889 ? 11.236 8.473 -14.879 1.00 81.75 889 ASN A O 1
ATOM 6875 N N . THR A 1 890 ? 12.390 7.931 -16.725 1.00 74.06 890 THR A N 1
ATOM 6876 C CA . THR A 1 890 ? 13.765 8.384 -16.413 1.00 74.06 890 THR A CA 1
ATOM 6877 C C . THR A 1 890 ? 14.279 9.366 -17.504 1.00 74.06 890 THR A C 1
ATOM 6879 O O . THR A 1 890 ? 13.536 10.258 -17.915 1.00 74.06 890 THR A O 1
ATOM 6882 N N . ASP A 1 891 ? 15.518 9.273 -17.996 1.00 76.62 891 ASP A N 1
ATOM 6883 C CA . ASP A 1 891 ? 16.224 10.317 -18.768 1.00 76.62 891 ASP A CA 1
ATOM 6884 C C . ASP A 1 891 ? 15.709 10.576 -20.202 1.00 76.62 891 ASP A C 1
ATOM 6886 O O . ASP A 1 891 ? 16.320 11.339 -20.948 1.00 76.62 891 ASP A O 1
ATOM 6890 N N . ASP A 1 892 ? 14.576 9.991 -20.605 1.00 71.75 892 ASP A N 1
ATOM 6891 C CA . ASP A 1 892 ? 13.817 10.464 -21.773 1.00 71.75 892 ASP A CA 1
ATOM 6892 C C . ASP A 1 892 ? 13.023 11.748 -21.447 1.00 71.75 892 ASP A C 1
ATOM 6894 O O . ASP A 1 892 ? 12.748 12.558 -22.323 1.00 71.75 892 ASP A O 1
ATOM 6898 N N . THR A 1 893 ? 12.728 12.011 -20.165 1.00 82.00 893 THR A N 1
ATOM 6899 C CA . THR A 1 893 ? 12.206 13.299 -19.641 1.00 82.00 893 THR A CA 1
ATOM 6900 C C . THR A 1 893 ? 10.870 13.806 -20.231 1.00 82.00 893 THR A C 1
ATOM 6902 O O . THR A 1 893 ? 10.591 15.009 -20.291 1.00 82.00 893 THR A O 1
ATOM 6905 N N . THR A 1 894 ? 10.023 12.879 -20.670 1.00 82.81 894 THR A N 1
ATOM 6906 C CA . THR A 1 894 ? 8.693 13.125 -21.251 1.00 82.81 894 THR A CA 1
ATOM 6907 C C . THR A 1 894 ? 7.606 13.374 -20.153 1.00 82.81 894 THR A C 1
ATOM 6909 O O . THR A 1 894 ? 7.921 13.308 -18.968 1.00 82.81 894 THR A O 1
ATOM 6912 N N . VAL A 1 895 ? 6.349 13.697 -20.511 1.00 80.06 895 VAL A N 1
ATOM 6913 C CA . VAL A 1 895 ? 5.109 13.398 -19.720 1.00 80.06 895 VAL A CA 1
ATOM 6914 C C . VAL A 1 895 ? 3.983 12.968 -20.676 1.00 80.06 895 VAL A C 1
ATOM 6916 O O . VAL A 1 895 ? 4.319 12.696 -21.815 1.00 80.06 895 VAL A O 1
ATOM 6919 N N . SER A 1 896 ? 2.690 12.896 -20.321 1.00 85.06 896 SER A N 1
ATOM 6920 C CA . SER A 1 896 ? 1.593 12.585 -21.268 1.00 85.06 896 SER A CA 1
ATOM 6921 C C . SER A 1 896 ? 0.194 12.875 -20.670 1.00 85.06 896 SER A C 1
ATOM 6923 O O . SER A 1 896 ? 0.112 13.447 -19.590 1.00 85.06 896 SER A O 1
ATOM 6925 N N . VAL A 1 897 ? -0.888 12.539 -21.395 1.00 85.50 897 VAL A N 1
ATOM 6926 C CA . VAL A 1 897 ? -2.287 12.307 -20.949 1.00 85.50 897 VAL A CA 1
ATOM 6927 C C . VAL A 1 897 ? -3.142 11.860 -22.156 1.00 85.50 897 VAL A C 1
ATOM 6929 O O . VAL A 1 897 ? -3.113 12.522 -23.201 1.00 85.50 897 VAL A O 1
ATOM 6932 N N . LEU A 1 898 ? -3.911 10.771 -22.003 1.00 89.00 898 LEU A N 1
ATOM 6933 C CA . LEU A 1 898 ? -5.003 10.267 -22.868 1.00 89.00 898 LEU A CA 1
ATOM 6934 C C . LEU A 1 898 ? -6.015 9.450 -22.025 1.00 89.00 898 LEU A C 1
ATOM 6936 O O . LEU A 1 898 ? -5.737 9.210 -20.859 1.00 89.00 898 LEU A O 1
ATOM 6940 N N . LEU A 1 899 ? -7.171 9.063 -22.597 1.00 85.25 899 LEU A N 1
ATOM 6941 C CA . LEU A 1 899 ? -8.324 8.424 -21.917 1.00 85.25 899 LEU A CA 1
ATOM 6942 C C . LEU A 1 899 ? -8.977 7.311 -22.781 1.00 85.25 899 LEU A C 1
ATOM 6944 O O . LEU A 1 899 ? -8.779 7.317 -23.997 1.00 85.25 899 LEU A O 1
ATOM 6948 N N . GLY A 1 900 ? -9.738 6.407 -22.138 1.00 84.94 900 GLY A N 1
ATOM 6949 C CA . GLY A 1 900 ? -9.971 4.965 -22.414 1.00 84.94 900 GLY A CA 1
ATOM 6950 C C . GLY A 1 900 ? -10.660 4.401 -23.675 1.00 84.94 900 GLY A C 1
ATOM 6951 O O . GLY A 1 900 ? -11.188 5.121 -24.522 1.00 84.94 900 GLY A O 1
ATOM 6952 N N . ASN A 1 901 ? -10.615 3.052 -23.803 1.00 80.75 901 ASN A N 1
ATOM 6953 C CA . ASN A 1 901 ? -11.290 2.289 -24.877 1.00 80.75 901 ASN A CA 1
ATOM 6954 C C . ASN A 1 901 ? -11.624 0.787 -24.639 1.00 80.75 901 ASN A C 1
ATOM 6956 O O . ASN A 1 901 ? -12.574 0.317 -25.266 1.00 80.75 901 ASN A O 1
ATOM 6960 N N . GLY A 1 902 ? -10.854 0.012 -23.855 1.00 78.88 902 GLY A N 1
ATOM 6961 C CA . GLY A 1 902 ? -10.648 -1.416 -24.193 1.00 78.88 902 GLY A CA 1
ATOM 6962 C C . GLY A 1 902 ? -10.076 -2.364 -23.122 1.00 78.88 902 GLY A C 1
ATOM 6963 O O . GLY A 1 902 ? -10.857 -3.010 -22.440 1.00 78.88 902 GLY A O 1
ATOM 6964 N N . ASP A 1 903 ? -8.745 -2.530 -23.029 1.00 77.44 903 ASP A N 1
ATOM 6965 C CA . ASP A 1 903 ? -8.102 -3.868 -22.990 1.00 77.44 903 ASP A CA 1
ATOM 6966 C C . ASP A 1 903 ? -7.051 -4.276 -21.874 1.00 77.44 903 ASP A C 1
ATOM 6968 O O . ASP A 1 903 ? -6.165 -5.079 -22.148 1.00 77.44 903 ASP A O 1
ATOM 6972 N N . GLY A 1 904 ? -7.108 -3.818 -20.604 1.00 73.44 904 GLY A N 1
ATOM 6973 C CA . GLY A 1 904 ? -6.165 -4.090 -19.481 1.00 73.44 904 GLY A CA 1
ATOM 6974 C C . GLY A 1 904 ? -4.741 -3.624 -19.783 1.00 73.44 904 GLY A C 1
ATOM 6975 O O . GLY A 1 904 ? -3.812 -4.427 -19.720 1.00 73.44 904 GLY A O 1
ATOM 6976 N N . SER A 1 905 ? -4.633 -2.387 -20.310 1.00 84.69 905 SER A N 1
ATOM 6977 C CA . SER A 1 905 ? -3.730 -2.022 -21.422 1.00 84.69 905 SER A CA 1
ATOM 6978 C C . SER A 1 905 ? -3.456 -0.507 -21.589 1.00 84.69 905 SER A C 1
ATOM 6980 O O . SER A 1 905 ? -3.918 0.297 -20.792 1.00 84.69 905 SER A O 1
ATOM 6982 N N . PHE A 1 906 ? -2.744 -0.099 -22.654 1.00 89.56 906 PHE A N 1
ATOM 6983 C CA . PHE A 1 906 ? -2.281 1.270 -22.966 1.00 89.56 906 PHE A CA 1
ATOM 6984 C C . PHE A 1 906 ? -2.616 1.712 -24.428 1.00 89.56 906 PHE A C 1
ATOM 6986 O O . PHE A 1 906 ? -3.455 1.095 -25.072 1.00 89.56 906 PHE A O 1
ATOM 6993 N N . GLN A 1 907 ? -1.936 2.744 -24.975 1.00 89.75 907 GLN A N 1
ATOM 6994 C CA . GLN A 1 907 ? -2.109 3.362 -26.319 1.00 89.75 907 GLN A CA 1
ATOM 6995 C C . GLN A 1 907 ? -0.858 3.261 -27.251 1.00 89.75 907 GLN A C 1
ATOM 6997 O O . GLN A 1 907 ? -0.513 2.154 -27.663 1.00 89.75 907 GLN A O 1
ATOM 7002 N N . SER A 1 908 ? -0.181 4.363 -27.645 1.00 79.50 908 SER A N 1
ATOM 7003 C CA . SER A 1 908 ? 1.004 4.395 -28.547 1.00 79.50 908 SER A CA 1
ATOM 7004 C C . SER A 1 908 ? 1.771 5.735 -28.578 1.00 79.50 908 SER A C 1
ATOM 7006 O O . SER A 1 908 ? 1.187 6.797 -28.368 1.00 79.50 908 SER A O 1
ATOM 7008 N N . GLN A 1 909 ? 3.086 5.685 -28.867 1.00 87.06 909 GLN A N 1
ATOM 7009 C CA . GLN A 1 909 ? 4.051 6.723 -28.454 1.00 87.06 909 GLN A CA 1
ATOM 7010 C C . GLN A 1 909 ? 4.372 7.864 -29.435 1.00 87.06 909 GLN A C 1
ATOM 7012 O O . GLN A 1 909 ? 4.198 7.757 -30.649 1.00 87.06 909 GLN A O 1
ATOM 7017 N N . ILE A 1 910 ? 4.955 8.932 -28.873 1.00 86.31 910 ILE A N 1
ATOM 7018 C CA . ILE A 1 910 ? 5.650 10.030 -29.570 1.00 86.31 910 ILE A CA 1
ATOM 7019 C C . ILE A 1 910 ? 7.049 10.210 -28.916 1.00 86.31 910 ILE A C 1
ATOM 7021 O O . ILE A 1 910 ? 7.577 9.248 -28.355 1.00 86.31 910 ILE A O 1
ATOM 7025 N N . THR A 1 911 ? 7.673 11.397 -28.992 1.00 86.94 911 THR A N 1
ATOM 7026 C CA . THR A 1 911 ? 8.971 11.732 -28.356 1.00 86.94 911 THR A CA 1
ATOM 7027 C C . THR A 1 911 ? 9.088 13.241 -28.078 1.00 86.94 911 THR A C 1
ATOM 7029 O O . THR A 1 911 ? 9.168 14.017 -29.034 1.00 86.94 911 THR A O 1
ATOM 7032 N N . TYR A 1 912 ? 9.163 13.659 -26.810 1.00 88.00 912 TYR A N 1
ATOM 7033 C CA . TYR A 1 912 ? 9.516 15.027 -26.383 1.00 88.00 912 TYR A CA 1
ATOM 7034 C C . TYR A 1 912 ? 10.271 14.971 -25.040 1.00 88.00 912 TYR A C 1
ATOM 7036 O O . TYR A 1 912 ? 10.083 14.023 -24.285 1.00 88.00 912 TYR A O 1
ATOM 7044 N N . GLN A 1 913 ? 11.141 15.948 -24.755 1.00 84.69 913 GLN A N 1
ATOM 7045 C CA . GLN A 1 913 ? 12.161 15.859 -23.691 1.00 84.69 913 GLN A CA 1
ATOM 7046 C C . GLN A 1 913 ? 12.399 17.232 -23.020 1.00 84.69 913 GLN A C 1
ATOM 7048 O O . GLN A 1 913 ? 12.363 18.246 -23.721 1.00 84.69 913 GLN A O 1
ATOM 7053 N N . THR A 1 914 ? 12.653 17.283 -21.702 1.00 87.00 914 THR A N 1
ATOM 7054 C CA . THR A 1 914 ? 12.929 18.516 -20.923 1.00 87.00 914 THR A CA 1
ATOM 7055 C C . THR A 1 914 ? 13.944 18.343 -19.763 1.00 87.00 914 THR A C 1
ATOM 7057 O O . THR A 1 914 ? 15.022 18.931 -19.849 1.00 87.00 914 THR A O 1
ATOM 7060 N N . GLY A 1 915 ? 13.648 17.585 -18.692 1.00 75.31 915 GLY A N 1
ATOM 7061 C CA . GLY A 1 915 ? 14.466 17.506 -17.460 1.00 75.31 915 GLY A CA 1
ATOM 7062 C C . GLY A 1 915 ? 14.168 16.328 -16.500 1.00 75.31 915 GLY A C 1
ATOM 7063 O O . GLY A 1 915 ? 13.241 15.546 -16.719 1.00 75.31 915 GLY A O 1
ATOM 7064 N N . ASN A 1 916 ? 15.004 16.190 -15.461 1.00 77.31 916 ASN A N 1
ATOM 7065 C CA . ASN A 1 916 ? 15.310 14.948 -14.719 1.00 77.31 916 ASN A CA 1
ATOM 7066 C C . ASN A 1 916 ? 15.665 15.205 -13.221 1.00 77.31 916 ASN A C 1
ATOM 7068 O O . ASN A 1 916 ? 15.387 16.286 -12.710 1.00 77.31 916 ASN A O 1
ATOM 7072 N N . ASP A 1 917 ? 16.291 14.219 -12.551 1.00 75.12 917 ASP A N 1
ATOM 7073 C CA . ASP A 1 917 ? 16.895 14.214 -11.189 1.00 75.12 917 ASP A CA 1
ATOM 7074 C C . ASP A 1 917 ? 16.110 13.728 -9.927 1.00 75.12 917 ASP A C 1
ATOM 7076 O O . ASP A 1 917 ? 16.733 13.656 -8.861 1.00 75.12 917 ASP A O 1
ATOM 7080 N N . PRO A 1 918 ? 14.839 13.268 -9.982 1.00 77.00 918 PRO A N 1
ATOM 7081 C CA . PRO A 1 918 ? 14.244 12.471 -8.889 1.00 77.00 918 PRO A CA 1
ATOM 7082 C C . PRO A 1 918 ? 14.855 11.053 -8.725 1.00 77.00 918 PRO A C 1
ATOM 7084 O O . PRO A 1 918 ? 15.784 10.696 -9.445 1.00 77.00 918 PRO A O 1
ATOM 7087 N N . GLU A 1 919 ? 14.339 10.209 -7.808 1.00 75.19 919 GLU A N 1
ATOM 7088 C CA . GLU A 1 919 ? 14.509 8.731 -7.904 1.00 75.19 919 GLU A CA 1
ATOM 7089 C C . GLU A 1 919 ? 13.479 7.846 -7.147 1.00 75.19 919 GLU A C 1
ATOM 7091 O O . GLU A 1 919 ? 13.721 6.652 -6.980 1.00 75.19 919 GLU A O 1
ATOM 7096 N N . SER A 1 920 ? 12.360 8.376 -6.634 1.00 77.88 920 SER A N 1
ATOM 7097 C CA . SER A 1 920 ? 11.312 7.571 -5.962 1.00 77.88 920 SER A CA 1
ATOM 7098 C C . SER A 1 920 ? 9.926 8.220 -6.039 1.00 77.88 920 SER A C 1
ATOM 7100 O O . SER A 1 920 ? 9.834 9.400 -6.365 1.00 77.88 920 SER A O 1
ATOM 7102 N N . VAL A 1 921 ? 8.872 7.442 -5.780 1.00 76.25 921 VAL A N 1
ATOM 7103 C CA . VAL A 1 921 ? 7.456 7.842 -5.735 1.00 76.25 921 VAL A CA 1
ATOM 7104 C C . VAL A 1 921 ? 6.695 6.945 -4.734 1.00 76.25 921 VAL A C 1
ATOM 7106 O O . VAL A 1 921 ? 7.058 5.782 -4.553 1.00 76.25 921 VAL A O 1
ATOM 7109 N N . THR A 1 922 ? 5.684 7.444 -4.012 1.00 82.75 922 THR A N 1
ATOM 7110 C CA . THR A 1 922 ? 4.828 6.608 -3.136 1.00 82.75 922 THR A CA 1
ATOM 7111 C C . THR A 1 922 ? 3.452 7.263 -2.930 1.00 82.75 922 THR A C 1
ATOM 7113 O O . THR A 1 922 ? 2.788 7.519 -3.926 1.00 82.75 922 THR A O 1
ATOM 7116 N N . SER A 1 923 ? 3.022 7.497 -1.684 1.00 80.12 923 SER A N 1
ATOM 7117 C CA . SER A 1 923 ? 1.671 7.895 -1.281 1.00 80.12 923 SER A CA 1
ATOM 7118 C C . SER A 1 923 ? 1.735 8.593 0.091 1.00 80.12 923 SER A C 1
ATOM 7120 O O . SER A 1 923 ? 2.572 8.206 0.916 1.00 80.12 923 SER A O 1
ATOM 7122 N N . GLY A 1 924 ? 0.892 9.600 0.340 1.00 78.31 924 GLY A N 1
ATOM 7123 C CA . GLY A 1 924 ? 0.691 10.260 1.638 1.00 78.31 924 GLY A CA 1
ATOM 7124 C C . GLY A 1 924 ? 0.865 11.790 1.684 1.00 78.31 924 GLY A C 1
ATOM 7125 O O . GLY A 1 924 ? 1.671 12.257 2.491 1.00 78.31 924 GLY A O 1
ATOM 7126 N N . ASP A 1 925 ? 0.127 12.572 0.881 1.00 77.50 925 ASP A N 1
ATOM 7127 C CA . ASP A 1 925 ? -0.087 14.022 1.114 1.00 77.50 925 ASP A CA 1
ATOM 7128 C C . ASP A 1 925 ? -1.362 14.319 1.952 1.00 77.50 925 ASP A C 1
ATOM 7130 O O . ASP A 1 925 ? -2.159 13.436 2.270 1.00 77.50 925 ASP A O 1
ATOM 7134 N N . PHE A 1 926 ? -1.548 15.576 2.366 1.00 84.81 926 PHE A N 1
ATOM 7135 C CA . PHE A 1 926 ? -2.395 15.986 3.494 1.00 84.81 926 PHE A CA 1
ATOM 7136 C C . PHE A 1 926 ? -3.579 16.849 3.042 1.00 84.81 926 PHE A C 1
ATOM 7138 O O . PHE A 1 926 ? -3.525 18.084 3.075 1.00 84.81 926 PHE A O 1
ATOM 7145 N N . ASN A 1 927 ? -4.632 16.167 2.568 1.00 79.19 927 ASN A N 1
ATOM 7146 C CA . ASN A 1 927 ? -5.592 16.745 1.630 1.00 79.19 927 ASN A CA 1
ATOM 7147 C C . ASN A 1 927 ? -6.786 17.551 2.190 1.00 79.19 927 ASN A C 1
ATOM 7149 O O . ASN A 1 927 ? -6.877 18.712 1.846 1.00 79.19 927 ASN A O 1
ATOM 7153 N N . ASP A 1 928 ? -7.743 16.995 2.937 1.00 78.12 928 ASP A N 1
ATOM 7154 C CA . ASP A 1 928 ? -9.066 17.630 3.203 1.00 78.12 928 ASP A CA 1
ATOM 7155 C C . ASP A 1 928 ? -9.949 17.872 1.944 1.00 78.12 928 ASP A C 1
ATOM 7157 O O . ASP A 1 928 ? -11.047 17.324 1.878 1.00 78.12 928 ASP A O 1
ATOM 7161 N N . ASP A 1 929 ? -9.491 18.578 0.895 1.00 74.00 929 ASP A N 1
ATOM 7162 C CA . ASP A 1 929 ? -10.325 19.033 -0.246 1.00 74.00 929 ASP A CA 1
ATOM 7163 C C . ASP A 1 929 ? -10.669 17.993 -1.345 1.00 74.00 929 ASP A C 1
ATOM 7165 O O . ASP A 1 929 ? -10.805 18.305 -2.535 1.00 74.00 929 ASP A O 1
ATOM 7169 N N . ASN A 1 930 ? -10.860 16.735 -0.944 1.00 74.62 930 ASN A N 1
ATOM 7170 C CA . ASN A 1 930 ? -11.386 15.633 -1.760 1.00 74.62 930 ASN A CA 1
ATOM 7171 C C . ASN A 1 930 ? -10.551 15.271 -3.022 1.00 74.62 930 ASN A C 1
ATOM 7173 O O . ASN A 1 930 ? -11.075 14.695 -3.983 1.00 74.62 930 ASN A O 1
ATOM 7177 N N . LYS A 1 931 ? -9.251 15.604 -3.052 1.00 80.81 931 LYS A N 1
ATOM 7178 C CA . LYS A 1 931 ? -8.306 15.305 -4.152 1.00 80.81 931 LYS A CA 1
ATOM 7179 C C . LYS A 1 931 ? -6.886 15.053 -3.634 1.00 80.81 931 LYS A C 1
ATOM 7181 O O . LYS A 1 931 ? -6.118 15.987 -3.416 1.00 80.81 931 LYS A O 1
ATOM 7186 N N . LEU A 1 932 ? -6.540 13.783 -3.494 1.00 81.00 932 LEU A N 1
ATOM 7187 C CA . LEU A 1 932 ? -5.172 13.320 -3.281 1.00 81.00 932 LEU A CA 1
ATOM 7188 C C . LEU A 1 932 ? -4.297 13.654 -4.520 1.00 81.00 932 LEU A C 1
ATOM 7190 O O . LEU A 1 932 ? -4.844 13.835 -5.608 1.00 81.00 932 LEU A O 1
ATOM 7194 N N . ASP A 1 933 ? -2.976 13.847 -4.376 1.00 82.25 933 ASP A N 1
ATOM 7195 C CA . ASP A 1 933 ? -2.178 14.643 -5.340 1.00 82.25 933 ASP A CA 1
ATOM 7196 C C . ASP A 1 933 ? -0.771 14.095 -5.665 1.00 82.25 933 ASP A C 1
ATOM 7198 O O . ASP A 1 933 ? -0.056 13.555 -4.825 1.00 82.25 933 ASP A O 1
ATOM 7202 N N . LEU A 1 934 ? -0.339 14.308 -6.914 1.00 86.69 934 LEU A N 1
ATOM 7203 C CA . LEU A 1 934 ? 0.971 13.938 -7.468 1.00 86.69 934 LEU A CA 1
ATOM 7204 C C . LEU A 1 934 ? 2.135 14.844 -7.005 1.00 86.69 934 LEU A C 1
ATOM 7206 O O . LEU A 1 934 ? 2.884 15.406 -7.811 1.00 86.69 934 LEU A O 1
ATOM 7210 N N . ALA A 1 935 ? 2.286 15.002 -5.690 1.00 79.31 935 ALA A N 1
ATOM 7211 C CA . ALA A 1 935 ? 3.134 16.015 -5.067 1.00 79.31 935 ALA A CA 1
ATOM 7212 C C . ALA A 1 935 ? 4.627 15.931 -5.456 1.00 79.31 935 ALA A C 1
ATOM 7214 O O . ALA A 1 935 ? 5.280 14.922 -5.207 1.00 79.31 935 ALA A O 1
ATOM 7215 N N . VAL A 1 936 ? 5.160 17.027 -6.025 1.00 80.94 936 VAL A N 1
ATOM 7216 C CA . VAL A 1 936 ? 6.521 17.309 -6.570 1.00 80.94 936 VAL A CA 1
ATOM 7217 C C . VAL A 1 936 ? 7.771 16.873 -5.778 1.00 80.94 936 VAL A C 1
ATOM 7219 O O . VAL A 1 936 ? 8.650 17.703 -5.561 1.00 80.94 936 VAL A O 1
ATOM 7222 N N . ALA A 1 937 ? 7.903 15.583 -5.471 1.00 73.69 937 ALA A N 1
ATOM 7223 C CA . ALA A 1 937 ? 8.921 14.832 -4.723 1.00 73.69 937 ALA A CA 1
ATOM 7224 C C . ALA A 1 937 ? 10.419 15.251 -4.737 1.00 73.69 937 ALA A C 1
ATOM 7226 O O . ALA A 1 937 ? 11.180 14.814 -3.874 1.00 73.69 937 ALA A O 1
ATOM 7227 N N . ASN A 1 938 ? 10.886 15.967 -5.765 1.00 78.75 938 ASN A N 1
ATOM 7228 C CA . ASN A 1 938 ? 12.206 15.788 -6.396 1.00 78.75 938 ASN A CA 1
ATOM 7229 C C . ASN A 1 938 ? 13.411 15.539 -5.453 1.00 78.75 938 ASN A C 1
ATOM 7231 O O . ASN A 1 938 ? 13.716 16.326 -4.562 1.00 78.75 938 ASN A O 1
ATOM 7235 N N . ARG A 1 939 ? 14.185 14.477 -5.729 1.00 78.88 939 ARG A N 1
ATOM 7236 C CA . ARG A 1 939 ? 15.282 13.965 -4.882 1.00 78.88 939 ARG A CA 1
ATOM 7237 C C . ARG A 1 939 ? 16.324 15.002 -4.467 1.00 78.88 939 ARG A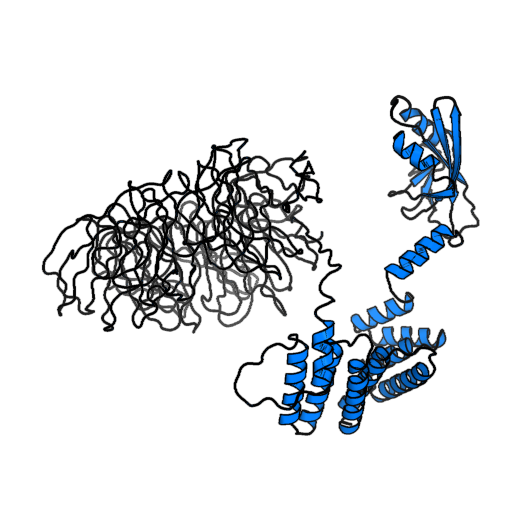 C 1
ATOM 7239 O O . ARG A 1 939 ? 16.896 14.876 -3.390 1.00 78.88 939 ARG A O 1
ATOM 7246 N N . MET A 1 940 ? 16.605 15.988 -5.315 1.00 80.12 940 MET A N 1
ATOM 7247 C CA . MET A 1 940 ? 17.630 17.003 -5.044 1.00 80.12 940 MET A CA 1
ATOM 7248 C C . MET A 1 940 ? 17.163 18.078 -4.050 1.00 80.12 940 MET A C 1
ATOM 7250 O O . MET A 1 940 ? 17.991 18.808 -3.510 1.00 80.12 940 MET A O 1
ATOM 7254 N N . ASP A 1 941 ? 15.863 18.152 -3.765 1.00 80.50 941 ASP A N 1
ATOM 7255 C CA . ASP A 1 941 ? 15.232 19.257 -3.037 1.00 80.50 941 ASP A CA 1
ATOM 7256 C C . ASP A 1 941 ? 15.423 19.157 -1.517 1.00 80.50 941 ASP A C 1
ATOM 7258 O O . ASP A 1 941 ? 15.582 20.176 -0.846 1.00 80.50 941 ASP A O 1
ATOM 7262 N N . ASN A 1 942 ? 15.408 17.924 -0.997 1.00 80.94 942 ASN A N 1
ATOM 7263 C CA . ASN A 1 942 ? 15.594 17.522 0.407 1.00 80.94 942 ASN A CA 1
ATOM 7264 C C . ASN A 1 942 ? 14.982 18.524 1.410 1.00 80.94 942 ASN A C 1
ATOM 7266 O O . ASN A 1 942 ? 15.642 18.948 2.357 1.00 80.94 942 ASN A O 1
ATOM 7270 N N . THR A 1 943 ? 13.764 18.988 1.121 1.00 82.38 943 THR A N 1
ATOM 7271 C CA . THR A 1 943 ? 12.925 19.893 1.923 1.00 82.38 943 THR A CA 1
ATOM 7272 C C . THR A 1 943 ? 11.499 19.863 1.374 1.00 82.38 943 THR A C 1
ATOM 7274 O O . THR A 1 943 ? 11.268 19.554 0.202 1.00 82.38 943 THR A O 1
ATOM 7277 N N . ILE A 1 944 ? 10.531 20.259 2.198 1.00 83.00 944 ILE A N 1
ATOM 7278 C CA . ILE A 1 944 ? 9.157 20.507 1.750 1.00 83.00 944 ILE A CA 1
ATOM 7279 C C . ILE A 1 944 ? 9.108 21.824 0.984 1.00 83.00 944 ILE A C 1
ATOM 7281 O O . ILE A 1 944 ? 9.906 22.730 1.234 1.00 83.00 944 ILE A O 1
ATOM 7285 N N . SER A 1 945 ? 8.159 21.950 0.058 1.00 87.38 945 SER A N 1
ATOM 7286 C CA . SER A 1 945 ? 7.984 23.168 -0.726 1.00 87.38 945 SER A CA 1
ATOM 7287 C C . SER A 1 945 ? 6.573 23.749 -0.661 1.00 87.38 945 SER A C 1
ATOM 7289 O O . SER A 1 945 ? 6.458 24.947 -0.445 1.00 87.38 945 SER A O 1
ATOM 7291 N N . VAL A 1 946 ? 5.526 22.939 -0.834 1.00 88.44 946 VAL A N 1
ATOM 7292 C CA . VAL A 1 946 ? 4.149 23.343 -1.204 1.00 88.44 946 VAL A CA 1
ATOM 7293 C C . VAL A 1 946 ? 4.096 24.022 -2.586 1.00 88.44 946 VAL A C 1
ATOM 7295 O O . VAL A 1 946 ? 4.840 24.971 -2.844 1.00 88.44 946 VAL A O 1
ATOM 7298 N N . LEU A 1 947 ? 3.278 23.512 -3.517 1.00 87.75 947 LEU A N 1
ATOM 7299 C CA . LEU A 1 947 ? 3.275 23.932 -4.928 1.00 87.75 947 LEU A CA 1
ATOM 7300 C C . LEU A 1 947 ? 2.074 24.821 -5.291 1.00 87.75 947 LEU A C 1
ATOM 7302 O O . LEU A 1 947 ? 2.313 25.924 -5.782 1.00 87.75 947 LEU A O 1
ATOM 7306 N N . LEU A 1 948 ? 0.847 24.351 -5.038 1.00 86.25 948 LEU A N 1
ATOM 7307 C CA . LEU A 1 948 ? -0.464 25.027 -5.128 1.00 86.25 948 LEU A CA 1
ATOM 7308 C C . LEU A 1 948 ? -0.688 26.028 -6.288 1.00 86.25 948 LEU A C 1
ATOM 7310 O O . LEU A 1 948 ? -0.203 27.169 -6.273 1.00 86.25 948 LEU A O 1
ATOM 7314 N N . GLY A 1 949 ? -1.505 25.610 -7.261 1.00 84.06 949 GLY A N 1
ATOM 7315 C CA . GLY A 1 949 ? -2.039 26.435 -8.353 1.00 84.06 949 GLY A CA 1
ATOM 7316 C C . GLY A 1 949 ? -3.268 27.286 -8.000 1.00 84.06 949 GLY A C 1
ATOM 7317 O O . GLY A 1 949 ? -3.976 27.009 -7.036 1.00 84.06 949 GLY A O 1
ATOM 7318 N N . ASN A 1 950 ? -3.549 28.312 -8.815 1.00 80.94 950 ASN A N 1
ATOM 7319 C CA . ASN A 1 950 ? -4.640 29.281 -8.602 1.00 80.94 950 ASN A CA 1
ATOM 7320 C C . ASN A 1 950 ? -5.633 29.375 -9.787 1.00 80.94 950 ASN A C 1
ATOM 7322 O O . ASN A 1 950 ? -6.508 30.242 -9.781 1.00 80.94 950 ASN A O 1
ATOM 7326 N N . GLY A 1 951 ? -5.493 28.533 -10.820 1.00 78.06 951 GLY A N 1
ATOM 7327 C CA . GLY A 1 951 ? -6.175 28.695 -12.115 1.00 78.06 951 GLY A CA 1
ATOM 7328 C C . GLY A 1 951 ? -5.394 29.599 -13.080 1.00 78.06 951 GLY A C 1
ATOM 7329 O O . GLY A 1 951 ? -5.976 30.466 -13.732 1.00 78.06 951 GLY A O 1
ATOM 7330 N N . ASP A 1 952 ? -4.069 29.448 -13.083 1.00 77.25 952 ASP A N 1
ATOM 7331 C CA . ASP A 1 952 ? -3.090 30.417 -13.581 1.00 77.25 952 ASP A CA 1
ATOM 7332 C C . ASP A 1 952 ? -1.869 29.830 -14.328 1.00 77.25 952 ASP A C 1
ATOM 7334 O O . ASP A 1 952 ? -1.192 30.598 -15.016 1.00 77.25 952 ASP A O 1
ATOM 7338 N N . GLY A 1 953 ? -1.597 28.514 -14.273 1.00 75.25 953 GLY A N 1
ATOM 7339 C CA . GLY A 1 953 ? -0.821 27.817 -15.320 1.00 75.25 953 GLY A CA 1
ATOM 7340 C C . GLY A 1 953 ? 0.319 26.884 -14.904 1.00 75.25 953 GLY A C 1
ATOM 7341 O O . GLY A 1 953 ? 0.100 25.919 -14.181 1.00 75.25 953 GLY A O 1
ATOM 7342 N N . THR A 1 954 ? 1.530 27.125 -15.435 1.00 86.75 954 THR A N 1
ATOM 7343 C CA . THR A 1 954 ? 2.727 26.245 -15.342 1.00 86.75 954 THR A CA 1
ATOM 7344 C C . THR A 1 954 ? 3.870 26.768 -14.437 1.00 86.75 954 THR A C 1
ATOM 7346 O O . THR A 1 954 ? 3.900 27.943 -14.076 1.00 86.75 954 THR A O 1
ATOM 7349 N N . PHE A 1 955 ? 4.788 25.885 -14.021 1.00 89.00 955 PHE A N 1
ATOM 7350 C CA . PHE A 1 955 ? 5.679 26.047 -12.853 1.00 89.00 955 PHE A CA 1
ATOM 7351 C C . PHE A 1 955 ? 6.660 27.251 -12.870 1.00 89.00 955 PHE A C 1
ATOM 7353 O O . PHE A 1 955 ? 7.384 27.450 -13.847 1.00 89.00 955 PHE A O 1
ATOM 7360 N N . GLN A 1 956 ? 6.794 27.989 -11.751 1.00 87.50 956 GLN A N 1
ATOM 7361 C CA . GLN A 1 956 ? 7.811 29.053 -11.560 1.00 87.50 956 GLN A CA 1
ATOM 7362 C C . GLN A 1 956 ? 8.316 29.243 -10.107 1.00 87.50 956 GLN A C 1
ATOM 7364 O O . GLN A 1 956 ? 7.521 29.442 -9.196 1.00 87.50 956 GLN A O 1
ATOM 7369 N N . ARG A 1 957 ? 9.644 29.394 -9.936 1.00 80.56 957 ARG A N 1
ATOM 7370 C CA . ARG A 1 957 ? 10.394 29.822 -8.715 1.00 80.56 957 ARG A CA 1
ATOM 7371 C C . ARG A 1 957 ? 10.321 28.901 -7.482 1.00 80.56 957 ARG A C 1
ATOM 7373 O O . ARG A 1 957 ? 9.330 28.232 -7.276 1.00 80.56 957 ARG A O 1
ATOM 7380 N N . ARG A 1 958 ? 11.370 28.895 -6.644 1.00 85.69 958 ARG A N 1
ATOM 7381 C CA . ARG A 1 958 ? 11.461 28.086 -5.406 1.00 85.69 958 ARG A CA 1
ATOM 7382 C C . ARG A 1 958 ? 12.348 28.724 -4.325 1.00 85.69 958 ARG A C 1
ATOM 7384 O O . ARG A 1 958 ? 13.069 29.669 -4.650 1.00 85.69 958 ARG A O 1
ATOM 7391 N N . ILE A 1 959 ? 12.314 28.231 -3.076 1.00 86.75 959 ILE A N 1
ATOM 7392 C CA . ILE A 1 959 ? 12.929 28.911 -1.903 1.00 86.75 959 ILE A CA 1
ATOM 7393 C C . ILE A 1 959 ? 13.687 27.963 -0.925 1.00 86.75 959 ILE A C 1
ATOM 7395 O O . ILE A 1 959 ? 13.909 28.302 0.234 1.00 86.75 959 ILE A O 1
ATOM 7399 N N . ASN A 1 960 ? 14.062 26.766 -1.384 1.00 85.69 960 ASN A N 1
ATOM 7400 C CA . ASN A 1 960 ? 14.428 25.589 -0.572 1.00 85.69 960 ASN A CA 1
ATOM 7401 C C . ASN A 1 960 ? 15.820 25.560 0.096 1.00 85.69 960 ASN A C 1
ATOM 7403 O O . ASN A 1 960 ? 16.704 26.358 -0.226 1.00 85.69 960 ASN A O 1
ATOM 7407 N N . TYR A 1 961 ? 15.997 24.587 1.007 1.00 84.31 961 TYR A N 1
ATOM 7408 C CA . TYR A 1 961 ? 17.225 24.304 1.776 1.00 84.31 961 TYR A CA 1
ATOM 7409 C C . TYR A 1 961 ? 17.724 22.868 1.477 1.00 84.31 961 TYR A C 1
ATOM 7411 O O . TYR A 1 961 ? 17.689 22.472 0.317 1.00 84.31 961 TYR A O 1
ATOM 7419 N N . ASN A 1 962 ? 18.216 22.097 2.465 1.00 82.31 962 ASN A N 1
ATOM 7420 C CA . ASN A 1 962 ? 18.581 20.680 2.282 1.00 82.31 962 ASN A CA 1
ATOM 7421 C C . ASN A 1 962 ? 18.626 19.847 3.591 1.00 82.31 962 ASN A C 1
ATOM 7423 O O . ASN A 1 962 ? 19.166 20.304 4.601 1.00 82.31 962 ASN A O 1
ATOM 7427 N N . THR A 1 963 ? 18.195 18.585 3.521 1.00 81.75 963 THR A N 1
ATOM 7428 C CA . THR A 1 963 ? 18.550 17.459 4.415 1.00 81.75 963 THR A CA 1
ATOM 7429 C C . THR A 1 963 ? 18.982 16.232 3.571 1.00 81.75 963 THR A C 1
ATOM 7431 O O . THR A 1 963 ? 19.611 16.443 2.531 1.00 81.75 963 THR A O 1
ATOM 7434 N N . GLY A 1 964 ? 18.701 14.980 3.963 1.00 64.25 964 GLY A N 1
ATOM 7435 C CA . GLY A 1 964 ? 18.831 13.783 3.108 1.00 64.25 964 GLY A CA 1
ATOM 7436 C C . GLY A 1 964 ? 19.079 12.480 3.892 1.00 64.25 964 GLY A C 1
ATOM 7437 O O . GLY A 1 964 ? 19.450 12.519 5.060 1.00 64.25 964 GLY A O 1
ATOM 7438 N N . SER A 1 965 ? 18.923 11.277 3.332 1.00 78.00 965 SER A N 1
ATOM 7439 C CA . SER A 1 965 ? 18.404 10.906 2.007 1.00 78.00 965 SER A CA 1
ATOM 7440 C C . SER A 1 965 ? 18.045 9.402 1.971 1.00 78.00 965 SER A C 1
ATOM 7442 O O . SER A 1 965 ? 18.464 8.657 2.851 1.00 78.00 965 SER A O 1
ATOM 7444 N N . ASP A 1 966 ? 17.444 8.907 0.884 1.00 70.31 966 ASP A N 1
ATOM 7445 C CA . ASP A 1 966 ? 17.250 7.472 0.571 1.00 70.31 966 ASP A CA 1
ATOM 7446 C C . ASP A 1 966 ? 16.375 6.647 1.569 1.00 70.31 966 ASP A C 1
ATOM 7448 O O . ASP A 1 966 ? 16.887 6.142 2.573 1.00 70.31 966 ASP A O 1
ATOM 7452 N N . PRO A 1 967 ? 15.072 6.442 1.272 1.00 64.81 967 PRO A N 1
ATOM 7453 C CA . PRO A 1 967 ? 14.119 5.667 2.076 1.00 64.81 967 PRO A CA 1
ATOM 7454 C C . PRO A 1 967 ? 14.150 4.155 1.767 1.00 64.81 967 PRO A C 1
ATOM 7456 O O . PRO A 1 967 ? 15.088 3.651 1.148 1.00 64.81 967 PRO A O 1
ATOM 7459 N N . TYR A 1 968 ? 13.116 3.414 2.198 1.00 67.38 968 TYR A N 1
ATOM 7460 C CA . TYR A 1 968 ? 12.983 1.977 1.915 1.00 67.38 968 TYR A CA 1
ATOM 7461 C C . TYR A 1 968 ? 11.543 1.459 1.701 1.00 67.38 968 TYR A C 1
ATOM 7463 O O . TYR A 1 968 ? 11.371 0.523 0.921 1.00 67.38 968 TYR A O 1
ATOM 7471 N N . PHE A 1 969 ? 10.537 1.997 2.404 1.00 67.19 969 PHE A N 1
ATOM 7472 C CA . PHE A 1 969 ? 9.351 1.225 2.832 1.00 67.19 969 PHE A CA 1
ATOM 7473 C C . PHE A 1 969 ? 8.045 2.053 2.917 1.00 67.19 969 PHE A C 1
ATOM 7475 O O . PHE A 1 969 ? 8.010 3.200 2.479 1.00 67.19 969 PHE A O 1
ATOM 7482 N N . LEU A 1 970 ? 7.003 1.475 3.532 1.00 69.62 970 LEU A N 1
ATOM 7483 C CA . LEU A 1 970 ? 5.908 2.198 4.204 1.00 69.62 970 LEU A CA 1
ATOM 7484 C C . LEU A 1 970 ? 5.665 1.553 5.599 1.00 69.62 970 LEU A C 1
ATOM 7486 O O . LEU A 1 970 ? 6.634 1.056 6.167 1.00 69.62 970 LEU A O 1
ATOM 7490 N N . LEU A 1 971 ? 4.433 1.510 6.136 1.00 72.31 971 LEU A N 1
ATOM 7491 C CA . LEU A 1 971 ? 4.013 0.820 7.389 1.00 72.31 971 LEU A CA 1
ATOM 7492 C C . LEU A 1 971 ? 4.310 1.571 8.723 1.00 72.31 971 LEU A C 1
ATOM 7494 O O . LEU A 1 971 ? 5.116 2.496 8.756 1.00 72.31 971 LEU A O 1
ATOM 7498 N N . SER A 1 972 ? 3.611 1.181 9.806 1.00 71.00 972 SER A N 1
ATOM 7499 C CA . SER A 1 972 ? 3.487 1.856 11.131 1.00 71.00 972 SER A CA 1
ATOM 7500 C C . SER A 1 972 ? 3.787 0.923 12.324 1.00 71.00 972 SER A C 1
ATOM 7502 O O . SER A 1 972 ? 4.419 -0.100 12.102 1.00 71.00 972 SER A O 1
ATOM 7504 N N . GLY A 1 973 ? 3.381 1.226 13.575 1.00 69.25 973 GLY A N 1
ATOM 7505 C CA . GLY A 1 973 ? 3.290 0.170 14.609 1.00 69.25 973 GLY A CA 1
ATOM 7506 C C . GLY A 1 973 ? 3.400 0.507 16.105 1.00 69.25 973 GLY A C 1
ATOM 7507 O O . GLY A 1 973 ? 3.469 -0.431 16.891 1.00 69.25 973 GLY A O 1
ATOM 7508 N N . ASP A 1 974 ? 3.434 1.771 16.541 1.00 71.12 974 ASP A N 1
ATOM 7509 C CA . ASP A 1 974 ? 3.440 2.137 17.971 1.00 71.12 974 ASP A CA 1
ATOM 7510 C C . ASP A 1 974 ? 2.600 3.396 18.241 1.00 71.12 974 ASP A C 1
ATOM 7512 O O . ASP A 1 974 ? 2.397 4.171 17.313 1.00 71.12 974 ASP A O 1
ATOM 7516 N N . PHE A 1 975 ? 2.112 3.564 19.487 1.00 72.12 975 PHE A N 1
ATOM 7517 C CA . PHE A 1 975 ? 1.791 4.802 20.250 1.00 72.12 975 PHE A CA 1
ATOM 7518 C C . PHE A 1 975 ? 0.918 4.422 21.484 1.00 72.12 975 PHE A C 1
ATOM 7520 O O . PHE A 1 975 ? 1.138 3.344 22.033 1.00 72.12 975 PHE A O 1
ATOM 7527 N N . ASN A 1 976 ? 0.012 5.276 22.002 1.00 72.50 976 ASN A N 1
ATOM 7528 C CA . ASN A 1 976 ? -0.799 4.985 23.205 1.00 72.50 976 ASN A CA 1
ATOM 7529 C C . ASN A 1 976 ? -2.179 5.687 23.274 1.00 72.50 976 ASN A C 1
ATOM 7531 O O . ASN A 1 976 ? -2.370 6.750 22.680 1.00 72.50 976 ASN A O 1
ATOM 7535 N N . ASN A 1 977 ? -3.078 5.133 24.100 1.00 73.31 977 ASN A N 1
ATOM 7536 C CA . ASN A 1 977 ? -4.459 5.548 24.415 1.00 73.31 977 ASN A CA 1
ATOM 7537 C C . ASN A 1 977 ? -4.625 7.052 24.746 1.00 73.31 977 ASN A C 1
ATOM 7539 O O . ASN A 1 977 ? -4.336 7.469 25.869 1.00 73.31 977 ASN A O 1
ATOM 7543 N N . ASP A 1 978 ? -5.105 7.855 23.785 1.00 71.75 978 ASP A N 1
ATOM 7544 C CA . ASP A 1 978 ? -5.440 9.286 23.930 1.00 71.75 978 ASP A CA 1
ATOM 7545 C C . ASP A 1 978 ? -6.203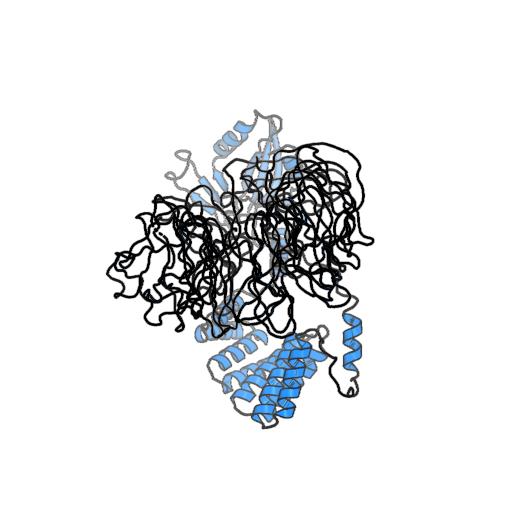 9.854 22.693 1.00 71.75 978 ASP A C 1
ATOM 7547 O O . ASP A 1 978 ? -6.005 11.011 22.316 1.00 71.75 978 ASP A O 1
ATOM 7551 N N . TYR A 1 979 ? -7.082 9.061 22.063 1.00 72.44 979 TYR A N 1
ATOM 7552 C CA . TYR A 1 979 ? -7.819 9.300 20.800 1.00 72.44 979 TYR A CA 1
ATOM 7553 C C . TYR A 1 979 ? -7.099 8.856 19.494 1.00 72.44 979 TYR A C 1
ATOM 7555 O O . TYR A 1 979 ? -7.007 7.653 19.329 1.00 72.44 979 TYR A O 1
ATOM 7563 N N . LYS A 1 980 ? -6.598 9.648 18.525 1.00 75.19 980 LYS A N 1
ATOM 7564 C CA . LYS A 1 980 ? -6.363 11.105 18.495 1.00 75.19 980 LYS A CA 1
ATOM 7565 C C . LYS A 1 980 ? -6.263 11.788 17.116 1.00 75.19 980 LYS A C 1
ATOM 7567 O O . LYS A 1 980 ? -6.577 12.976 17.044 1.00 75.19 980 LYS A O 1
ATOM 7572 N N . VAL A 1 981 ? -5.803 11.117 16.057 1.00 76.00 981 VAL A N 1
ATOM 7573 C CA . VAL A 1 981 ? -5.295 11.765 14.827 1.00 76.00 981 VAL A CA 1
ATOM 7574 C C . VAL A 1 981 ? -3.784 11.991 14.945 1.00 76.00 981 VAL A C 1
ATOM 7576 O O . VAL A 1 981 ? -3.319 13.123 14.823 1.00 76.00 981 VAL A O 1
ATOM 7579 N N . ASP A 1 982 ? -3.020 10.937 15.234 1.00 73.06 982 ASP A N 1
ATOM 7580 C CA . ASP A 1 982 ? -1.628 11.011 15.705 1.00 73.06 982 ASP A CA 1
ATOM 7581 C C . ASP A 1 982 ? -0.582 10.685 14.597 1.00 73.06 982 ASP A C 1
ATOM 7583 O O . ASP A 1 982 ? 0.509 10.182 14.868 1.00 73.06 982 ASP A O 1
ATOM 7587 N N . LEU A 1 983 ? -0.910 10.976 13.327 1.00 76.75 983 LEU A N 1
ATOM 7588 C CA . LEU A 1 983 ? -0.136 10.635 12.114 1.00 76.75 983 LEU A CA 1
ATOM 7589 C C . LEU A 1 983 ? 1.312 11.169 12.155 1.00 76.75 983 LEU A C 1
ATOM 7591 O O . LEU A 1 983 ? 1.561 12.374 12.142 1.00 76.75 983 LEU A O 1
ATOM 7595 N N . ALA A 1 984 ? 2.296 10.263 12.130 1.00 62.88 984 ALA A N 1
ATOM 7596 C CA . ALA A 1 984 ? 3.699 10.555 12.471 1.00 62.88 984 ALA A CA 1
ATOM 7597 C C . ALA A 1 984 ? 4.768 10.220 11.393 1.00 62.88 984 ALA A C 1
ATOM 7599 O O . ALA A 1 984 ? 5.952 10.150 11.717 1.00 62.88 984 ALA A O 1
ATOM 7600 N N . VAL A 1 985 ? 4.356 10.013 10.135 1.00 68.94 985 VAL A N 1
ATOM 7601 C CA . VAL A 1 985 ? 5.140 9.718 8.907 1.00 68.94 985 VAL A CA 1
ATOM 7602 C C . VAL A 1 985 ? 6.626 10.132 8.906 1.00 68.94 985 VAL A C 1
ATOM 7604 O O . VAL A 1 985 ? 6.971 11.295 9.098 1.00 68.94 985 VAL A O 1
ATOM 7607 N N . ALA A 1 986 ? 7.515 9.206 8.515 1.00 61.44 986 ALA A N 1
ATOM 7608 C CA . ALA A 1 986 ? 8.792 9.545 7.862 1.00 61.44 986 ALA A CA 1
ATOM 7609 C C . ALA A 1 986 ? 10.076 8.981 8.506 1.00 61.44 986 ALA A C 1
ATOM 7611 O O . ALA A 1 986 ? 10.037 8.116 9.374 1.00 61.44 986 ALA A O 1
ATOM 7612 N N . ASN A 1 987 ? 11.217 9.485 8.020 1.00 65.50 987 ASN A N 1
ATOM 7613 C CA . ASN A 1 987 ? 12.620 9.134 8.285 1.00 65.50 987 ASN A CA 1
ATOM 7614 C C . ASN A 1 987 ? 13.010 7.650 8.168 1.00 65.50 987 ASN A C 1
ATOM 7616 O O . ASN A 1 987 ? 12.451 6.794 8.849 1.00 65.50 987 ASN A O 1
ATOM 7620 N N . LYS A 1 988 ? 14.119 7.359 7.474 1.00 66.62 988 LYS A N 1
ATOM 7621 C CA . LYS A 1 988 ? 14.884 6.117 7.705 1.00 66.62 988 LYS A CA 1
ATOM 7622 C C . LYS A 1 988 ? 16.389 6.322 7.897 1.00 66.62 988 LYS A C 1
ATOM 7624 O O . LYS A 1 988 ? 17.011 5.488 8.555 1.00 66.62 988 LYS A O 1
ATOM 7629 N N . LYS A 1 989 ? 16.993 7.382 7.354 1.00 72.00 989 LYS A N 1
ATOM 7630 C CA . LYS A 1 989 ? 18.452 7.434 7.164 1.00 72.00 989 LYS A CA 1
ATOM 7631 C C . LYS A 1 989 ? 19.286 7.479 8.451 1.00 72.00 989 LYS A C 1
ATOM 7633 O O . LYS A 1 989 ? 20.427 7.017 8.413 1.00 72.00 989 LYS A O 1
ATOM 7638 N N . SER A 1 990 ? 18.762 8.024 9.552 1.00 71.00 990 SER A N 1
ATOM 7639 C CA . SER A 1 990 ? 19.595 8.415 10.695 1.00 71.00 990 SER A CA 1
ATOM 7640 C C . SER A 1 990 ? 18.847 8.504 12.041 1.00 71.00 990 SER A C 1
ATOM 7642 O O . SER A 1 990 ? 18.662 9.571 12.615 1.00 71.00 990 SER A O 1
ATOM 7644 N N . GLU A 1 991 ? 18.511 7.339 12.607 1.00 73.44 991 GLU A N 1
ATOM 7645 C CA . GLU A 1 991 ? 18.155 7.141 14.028 1.00 73.44 991 GLU A CA 1
ATOM 7646 C C . GLU A 1 991 ? 16.728 7.541 14.494 1.00 73.44 991 GLU A C 1
ATOM 7648 O O . GLU A 1 991 ? 16.539 8.587 15.088 1.00 73.44 991 GLU A O 1
ATOM 7653 N N . ASN A 1 992 ? 15.757 6.619 14.427 1.00 68.94 992 ASN A N 1
ATOM 7654 C CA . ASN A 1 992 ? 14.547 6.444 15.275 1.00 68.94 992 ASN A CA 1
ATOM 7655 C C . ASN A 1 992 ? 13.304 7.358 15.160 1.00 68.94 992 ASN A C 1
ATOM 7657 O O . ASN A 1 992 ? 13.317 8.404 14.524 1.00 68.94 992 ASN A O 1
ATOM 7661 N N . VAL A 1 993 ? 12.224 6.873 15.793 1.00 60.50 993 VAL A N 1
ATOM 7662 C CA . VAL A 1 993 ? 10.868 7.450 15.962 1.00 60.50 993 VAL A CA 1
ATOM 7663 C C . VAL A 1 993 ? 10.924 8.801 16.705 1.00 60.50 993 VAL A C 1
ATOM 7665 O O . VAL A 1 993 ? 12.006 9.236 17.092 1.00 60.50 993 VAL A O 1
ATOM 7668 N N . GLY A 1 994 ? 9.798 9.494 16.921 1.00 70.62 994 GLY A N 1
ATOM 7669 C CA . GLY A 1 994 ? 9.725 10.781 17.636 1.00 70.62 994 GLY A CA 1
ATOM 7670 C C . GLY A 1 994 ? 8.525 10.928 18.579 1.00 70.62 994 GLY A C 1
ATOM 7671 O O . GLY A 1 994 ? 7.453 10.429 18.258 1.00 70.62 994 GLY A O 1
ATOM 7672 N N . ILE A 1 995 ? 8.682 11.652 19.699 1.00 75.75 995 ILE A N 1
ATOM 7673 C CA . ILE A 1 995 ? 7.560 12.383 20.331 1.00 75.75 995 ILE A CA 1
ATOM 7674 C C . ILE A 1 995 ? 7.318 13.692 19.535 1.00 75.75 995 ILE A C 1
ATOM 7676 O O . ILE A 1 995 ? 8.295 14.267 19.044 1.00 75.75 995 ILE A O 1
ATOM 7680 N N . PHE A 1 996 ? 6.092 14.226 19.441 1.00 80.56 996 PHE A N 1
ATOM 7681 C CA . PHE A 1 996 ? 5.800 15.474 18.700 1.00 80.56 996 PHE A CA 1
ATOM 7682 C C . PHE A 1 996 ? 4.841 16.462 19.438 1.00 80.56 996 PHE A C 1
ATOM 7684 O O . PHE A 1 996 ? 4.803 16.512 20.670 1.00 80.56 996 PHE A O 1
ATOM 7691 N N . LEU A 1 997 ? 4.145 17.317 18.673 1.00 78.50 997 LEU A N 1
ATOM 7692 C CA . LEU A 1 997 ? 2.974 18.159 18.997 1.00 78.50 997 LEU A CA 1
ATOM 7693 C C . LEU A 1 997 ? 2.135 18.295 17.708 1.00 78.50 997 LEU A C 1
ATOM 7695 O O . LEU A 1 997 ? 2.570 17.790 16.670 1.00 78.50 997 LEU A O 1
ATOM 7699 N N . ASN A 1 998 ? 1.047 19.077 17.710 1.00 80.06 998 ASN A N 1
ATOM 7700 C CA . ASN A 1 998 ? 0.334 19.472 16.487 1.00 80.06 998 ASN A CA 1
ATOM 7701 C C . ASN A 1 998 ? -0.088 20.968 16.408 1.00 80.06 998 ASN A C 1
ATOM 7703 O O . ASN A 1 998 ? -0.026 21.683 17.413 1.00 80.06 998 ASN A O 1
ATOM 7707 N N . GLY A 1 999 ? -0.422 21.424 15.191 1.00 73.12 999 GLY A N 1
ATOM 7708 C CA . GLY A 1 999 ? -0.988 22.720 14.791 1.00 73.12 999 GLY A CA 1
ATOM 7709 C C . GLY A 1 999 ? -0.695 23.054 13.309 1.00 73.12 999 GLY A C 1
ATOM 7710 O O . GLY A 1 999 ? 0.444 22.881 12.876 1.00 73.12 999 GLY A O 1
ATOM 7711 N N . CYS A 1 1000 ? -1.688 23.539 12.548 1.00 69.88 1000 CYS A N 1
ATOM 7712 C CA . CYS A 1 1000 ? -1.540 24.117 11.193 1.00 69.88 1000 CYS A CA 1
ATOM 7713 C C . CYS A 1 1000 ? -1.612 25.662 11.257 1.00 69.88 1000 CYS A C 1
ATOM 7715 O O . CYS A 1 1000 ? -0.772 26.325 10.605 1.00 69.88 1000 CYS A O 1
#

Foldseek 3Di:
DFPVVVVVVQVQQQHKDFDQDKDKDFPDQVVQVVVLVVPLVDPRDAREGEDEDDDPVAPPWDKDWDDQVPDPDRPIGMIIGDRPWMWHFNDWAADPSRYIYTYTYGDHCPSPVVVVVVVVVCVVVDDDDPLVVVLVVCVVVVVLVVSLVSLVVVCVVDVALVSLQSNLVSCVSVVVLVSNLVSLVSSLVVLVPDPDHALQVVLVSLQSNLVSCVVVVVLVSSLVSLVSSLVSLLPGPHRDLLSNLVSLQSNLVSCVVVVNNVSSVVSNVVSVCSVVVVDDDDDDDDDDDDDPSVVVVVVPPVPPPDDDDDFDFPLAFEAAAADEAFAAAAFDKEAALQPHFLAWFIFFFHFQPDDTAGADAFPFQFADDADTADAFFAQADWDADADAQPFWGKHFQFAAADAAGFDDHADGQQFFAAAAHDGEAAFAWAAFWDFAAPPQFFWAAHLAAPAQFFKAWADDDAAAAAAADHDHADAAAAEFAWEAQAVPQFAAADFFFADDAFWAAWAAADPDFAQIDDGDFAAAQQFDWDWFDAFDDDFTFIKTAFADQFAQEQFAFAGAFQAAEGAFFFFGEAAFADDWAFDDDLTWTFWAQQFQFQRASAFAPPFDDDEFAFFEFFFAFTGFFAWDWDQFADDPDRAIFFFQFFFDDDEFQAEDPAQYTYYFHGDDDYYTWGDFYTHDHDNPHGYDDNTDHPPVPGHFYGYDDHNPHPHHHDDDIGDRRYHDYYYDTGNPVRRYYTITHYYHPFYTIIHHHDVVSHYYYDYRDDHTRHHYDDDDDDAQVDDYMHRQGQHGSSGGRHIHNRHNSHYTYIRPGHDYYYHHHDYDYYYTHPSSRIHRWDFPSRHGFGYTYHYHHYHHIHNHSGYYDHHHGRYAAWMYDDNDHYGTGRHGHFQLRIHYYDYHDYHSYGHDYDGDYDDYATHHIYGDTRGRPSGHRNRPSGQVQSTHTHTYYDSHHDYDDYDGDHDYGGYDHYGRRDDYHDHHNGNQTHHNHHHIYGYHYDHD

Secondary structure (DSSP, 8-state):
-BHHHHHHHHHTTTSEEE-SS-EEEES-HHHHHHHHHTTTT-TTB-EEEEEEE--TT--SS-EEEEPTTT-SSTT--EEEE-TT-EEEEEEEEE-GGGEEEEEEEE--TT-HHHHHHHHHHHHHS----HHHHHHHHHHHTT-HHHHHHHHHHHHHH---HHHHHHHHHHHHHTT-HHHHHHHHHHHHHHHTT-SS--HHHHHHHHHHHHHHHHHTT-HHHHHHHHHHHHHHHHHSSS--HHHHHHHHHHHHHHHHHTT-HHHHHHHHHHHHHHHTTT----SSSPPP---TTHHHHHHHHTTSSSS-------------------B------B-SSSS-SS----B----BTB---B---SS-----EEB----SSS--EE----S--SSS-------SSSS----------SS-------------SB---B---SS-----B---SSSSS--B----SSSEE---------S-------EE--SS-------B-SSSS---------SSS-S-------SS-----B--B---SS----B-B-SSS--------B-SS--------S------B------STT---------SS-----------SSB------B--SSSS-----EEEEETTEEE-----TBSS--------S-SS--------SS------------SS--------B-TTT-B-B---S-S-----BEE----S---------SSSS------EE-SSS---------SSSS----------S---B--SS-TT-SS---B----SSS-S--B----SS-EE---B-----B--S----EESSSS---BS----TTTT-------SSTT---SS------SS--B-----S--SS--B-----STT---------BSSS----------------------SSS--------TTT-SB------SS-B----------------------SS-S--------SSSB--------

Sequence (1000 aa):
MSNEEFLKLKQSVGGLISFNSFLSTSADQHVSRLFALSSLDNPDIKAIFYVIDVDLALTSSPIGYLDESFSYFYGEQEYLWGMNAVFRISAIQELDNGLCQVNLMVTSDDDVQLKQLTDYMRRDVGILPGMQQLGSLMIEMGEWSKAKDIYETLLQEDENYYTIQQLGYIAHRMKDLDAALRYYRRALSVFATLASPNDSELATIYSNVGCVLNDKGRLREALKQYQRTLELECNAKKPNIVNIARTYNNIGTIRDKQGRRKEALENMEHALRILLGGVLINAHQNPPRLSPVDKTLQASNSSRLKLEQQEYVCTNPYSSATNYHIGGFPISMTSGNFNNDSTLDLLVVNRVDNVLSLLLGNADGSFTSQFKYSTGKLPESVTIGDFNNDGKLDLAETNLNDNTVSVLLGNGDGSFQSHIPHKTGNGPESVTSGDFNNDNMLDLAVANSFDNTISVLLGNGDGNFQSQITYKTENWPHFVISGDFNQDSNLDLAVTNWHSNTVSILLGNGDGDFRSQITHPTGKRPSTLTSDYFNKDNMLDLAVANSFDNTISVLLGNGDGNFQSQITYQTGAWPYSVISSDFNNDSKPDLAVTNHGGNTVSVLLGNGDGSFQFQIAYQTRNDSSFVISDDFNEDNNPDLAVTNTGDNTVSVLLGNGDGSFQSQRIYRTGMQPYSVISGDFNKDHKADLAVTNTMEHTISVLLVNGSGSFSAEITYPYGNTPIFVTSADFNNDGKSDVAVLNVDNDTVSVLLGNGDRSIQSQIMYHTGKRPVTLTTGDFNNDDQVDLAVTNFYDNTVSVLLGNGDGRFQSRIAYKTGGGPVFVISGDFNNDSKLDLAVTNHGDNTVSVLLGKGDGRFQFQISYKTGTWPRSVGSDDFNNDDKLDLVVTNTDDTTVSVLLGNGDGSFQSQITYQTGNDPESVTSGDFNDDNKLDLAVANRMDNTISVLLGNGDGTFQRRINYNTGSDPYFLLSGDFNNDYKVDLAVANKKSENVGIFLNGC

Organism: NCBI:txid392030

InterPro domains:
  IPR011990 Tetratricopeptide-like helical domain superfamily [G3DSA:1.25.40.10] (130-291)
  IPR011990 Tetratricopeptide-like helical domain superfamily [SSF48452] (159-274)
  IPR013517 FG-GAP repeat [PF13517] (338-395)
  IPR013517 FG-GAP repeat [PF13517] (435-495)
  IPR013517 FG-GAP repeat [PF13517] (534-593)
  IPR013517 FG-GAP repeat [PF13517] (631-691)
  IPR013517 FG-GAP repeat [PF13517] (729-789)
  IPR013517 FG-GAP repeat [PF13517] (827-887)
  IPR013517 FG-GAP repeat [PF13517] (925-985)
  IPR019734 Tetratricopeptide repeat [PS50005] (203-236)
  IPR019734 Tetratricopeptide repeat [SM00028] (161-194)
  IPR019734 Tetratricopeptide repeat [SM00028] (203-236)
  IPR019734 Tetratricopeptide repeat [SM00028] (245-278)
  IPR028994 Integrin alpha, N-terminal [SSF69318] (430-711)
  IPR028994 Integrin alpha, N-terminal [SSF69318] (667-998)

Radius of gyration: 35.65 Å; chains: 1; bounding box: 75×115×70 Å

pLDDT: mean 74.76, std 13.1, range [25.77, 95.38]